Protein 3NEY (pdb70)

Foldseek 3Di:
DQAAAAEEEEADPPQCSVVLLVVVCVVCVVAEDEQQKEKCPDDDPPDDAPDNYHHDHPVVVVVCVVVVQFLDKDADPHMIMTGGPVSSVVCVVSVHYYYHHDYLVSLVPQPDLVNRYQYEYEAEDPDDDDDVVNVVRNVRGVVSCVVRVVSHNYYYYCPDNVVRNVVVVVSRVPHGGDHD/DQAAAEEEEEADPPQQPVVLLVVCCVVCVVAEDEQAKEKCPDDDPPDDAPPNYHHDHPVVVVVCVVVVQFLDWDDDPHMIMTGGPVSLVVCVVSVHYYYHHDYLVSLVPCPDLVNRYQYEYEQHAPDDDPDPVNVVRNVRGVVSCVVRVVSHPYYDYPDDSVVVNVVVVVSRVPHGGDHD/DQAAQEEEEEAPPPQCVVVLVVVCCVPPVVAEDEQAKAKCPDDDPPDDAPPNHHHDHPVVVVVCVVVVQFLDWDDDPHMIMTGGPVSLVVCVVSVHYYYHYDYLVSLVPQPDLVRRYQYEYEAHAPDDDPDPVNVVRNVSSCVSCVVRVVSHPYYDYPDDSVVVCVVVVVSRVPHGGDDD/DQAAQEEEEEADPPQCRVVLLVCCCVVCVPAEDEQAKEKCPDDDPPDDAPPNYNHDHPVVVVVCVVVVQFLDWDADPHMIMTGGPVSSVVCVVSVHYYYDHDYLVSLVPCVDLVNRYQYEYEAEDDDPDDDVVNVVRNVRRCVSCVPRVVSHPYYDYCPDNVVRNVVVVVSRVPHGGDHD/DFAEEEEEADDPQCLVVLLVVVCVPCVPAEDEQQKAKCPDDCDDPPNYPHDHPVVVVVCVVVVQFLDWDDDPHMIMTGGPVSSVVCVVSVHHYYHHDYLVSLVPCPDLVNRYQYEYEAHAPDDDCDPVNVVRNVVGVVSCVVRVVSHPYYDYPPDSVVVSVVVVVSVVPDDGDDD/DFAAQAEEEEADPPQCPVVLVVVVCVPCVPAEDEQAKEKCDDDDPPDDQPPNYNHDHVVVVVVCVVVVQFLDWDDDPHMIMTGGPVSSVVQVVSVHYYYHHDYLVSLVPCPDLVNRYQYEYEQHAPDDDCDPVNVVSNVVGVVSCVVRVVSHPYYYYCNDSVVRNVVSVVSRVPHGGDHD

Nearest PDB structures (foldseek):
  3ney-assembly2_B  TM=9.864E-01  e=1.906E-37  Homo sapiens
  3ney-assembly5_F  TM=9.918E-01  e=4.038E-35  Homo sapiens
  4wsi-assembly1_A  TM=8.179E-01  e=4.150E-17  Homo sapiens
  1z6g-assembly1_A  TM=7.585E-01  e=1.323E-15  Plasmodium falciparum 3D7
  2j41-assembly1_B  TM=8.223E-01  e=2.303E-13  Staphylococcus aureus

GO terms:
  GO:0005886 plasma membrane (C, TAS)
  GO:0005515 protein binding (F, IPI)
  GO:0016020 membrane (C, TAS)
  GO:0004385 GMP kinase activity (F, TAS)
  GO:0007165 signal transduction (P, TAS)
  GO:0005886 plasma membrane (C, IDA)
  GO:0005886 plasma membrane (C, EXP)
  GO:0016020 membrane (C, HDA)

Organism: Homo sapiens (NCBI:txid9606)

Sequence (1075 aa):
FQGRKTLVLIGASGVGRSHHIKNALLSQNPEKFVYPVPYTTRPPRKSEEDGKEYHFISTEEMTRNISANEFLEFGSYQGNMFGTKFETVHQIHKQNKIAILDIEPQTLKIVRTAELSPFIVFIAPTDQGTQTEALQQLQKDSEAIRSQYAHYFDLSLVNNGVDETLKKLQEAFDQACSSPQFQGRKTLVLIGASGVGRSHHIKNALLSQNPEKFVYPVPYTTRPPRKSEEDGKEYHFISTEEMTRNISANEFLEFGSYQGNMFGTKFETVHQIHKQNKIAILDIEPQTLKIVRTAELSPFIVFIAPTDQGTQTEALQQLQKDSEAIRSQYAHYFDLSLVNNGVDEETLKKLQEAFDQACSSPQFQGRKTLVLIGASGVGRSHHIKNALLSQNPEKFVYPVPYTTRPPRKSEEDGKEYHFISTEEMTRNISANEFLEFGSYQGNMFGTKFETVHQIHKQNKIAILDIEPQTLKIVRTAELSPFIVFIAPTDQGTQTEALQQLQKDSSEEAIRSQYAHYFDLSLVNNGVDETLKKLQEAFDQACSSPQFQGRKTLVLIGASGVGRSHIKNALLSQNPEKFVYPVPYTTRPPRKSEEDGKEEYHFISTEEMTRNISANEFLEFGSYQGNMFGTKFETVHQIHKQNKIAILDIEPQTLKIVRTAELSPFIVFIAPTDDQGTQTEALQQLQKDSEAIRSQYAHYFDLSLVNNGVDETLKKLQEAFDQACSSPQGRKTLVLIGASGVGRSHIKNALLSQNPEKFVYPVPYTTRPPREDGKEYHFISTEEMTRNISANEFLEFGSYQGNMFGTKFETVHQIHKQNKIAILDIEPQTLKIVRTAELSPFIVFIAPTDQGTQTEALQQLQKDSEAIRSQYAHYFDLSLVNNGVDDETLKKKLQEAFDQACSSPQFQGRKTLVLIGASGVGRSHIKNALLSQNPEKFVYPVPYTTRPPRKSEEDGKEYHFISTEEMTRNISANEFLEFGSYQGNMFGTKFETVHQQIHKQNKIAILDIEPQTLKIVRTAELSPFIVFIAPTDQGTQTEALQQLQKDSEAIRSQYAHYFDLSLVNNGVDDETLKKLQEAFDQACSSPQ

Structure (mmCIF, N/CA/C/O backbone):
data_3NEY
#
_entry.id   3NEY
#
_cell.length_a   72.088
_cell.length_b   131.562
_cell.length_c   237.190
_cell.angle_alpha   90.000
_cell.angle_beta   90.000
_cell.angle_gamma   90.000
#
_symmetry.space_group_name_H-M   'P 21 21 21'
#
loop_
_entity.id
_entity.type
_entity.pdbx_description
1 polymer '55 kDa erythrocyte membrane protein'
2 non-polymer 'SULFATE ION'
3 non-polymer 'UNKNOWN ATOM OR ION'
4 water water
#
loop_
_atom_site.group_PDB
_atom_site.id
_atom_site.type_symbol
_atom_site.label_atom_id
_atom_site.label_alt_id
_atom_site.label_comp_id
_atom_site.label_asym_id
_atom_site.label_entity_id
_atom_site.label_seq_id
_atom_site.pdbx_PDB_ins_code
_atom_site.Cartn_x
_atom_site.Cartn_y
_atom_site.Cartn_z
_atom_site.occupancy
_atom_site.B_iso_or_equiv
_atom_site.auth_seq_id
_atom_site.auth_comp_id
_atom_site.auth_asym_id
_atom_site.auth_atom_id
_atom_site.pdbx_PDB_model_num
ATOM 1 N N . PHE A 1 16 ? 86.566 120.900 65.518 1.00 52.59 279 PHE A N 1
ATOM 2 C CA . PHE A 1 16 ? 86.068 121.663 64.316 1.00 52.81 279 PHE A CA 1
ATOM 3 C C . PHE A 1 16 ? 87.177 122.543 63.665 1.00 51.99 279 PHE A C 1
ATOM 4 O O . PHE A 1 16 ? 87.280 123.748 63.967 1.00 52.89 279 PHE A O 1
ATOM 12 N N . GLN A 1 17 ? 87.996 121.980 62.781 1.00 50.62 280 GLN A N 1
ATOM 13 C CA . GLN A 1 17 ? 88.833 122.823 61.893 1.00 49.18 280 GLN A CA 1
ATOM 14 C C . GLN A 1 17 ? 88.166 122.936 60.493 1.00 47.68 280 GLN A C 1
ATOM 15 O O . GLN A 1 17 ? 88.691 123.641 59.589 1.00 48.37 280 GLN A O 1
ATOM 17 N N . GLY A 1 18 ? 87.004 122.272 60.329 1.00 44.10 281 GLY A N 1
ATOM 18 C CA . GLY A 1 18 ? 86.203 122.381 59.101 1.00 41.13 281 GLY A CA 1
ATOM 19 C C . GLY A 1 18 ? 84.701 122.600 59.360 1.00 38.18 281 GLY A C 1
ATOM 20 O O . GLY A 1 18 ? 84.289 123.079 60.417 1.00 38.41 281 GLY A O 1
ATOM 21 N N . ARG A 1 19 ? 83.887 122.189 58.395 1.00 33.89 282 ARG A N 1
ATOM 22 C CA . ARG A 1 19 ? 82.448 122.433 58.383 1.00 29.81 282 ARG A CA 1
ATOM 23 C C . ARG A 1 19 ? 81.714 121.835 59.590 1.00 27.50 282 ARG A C 1
ATOM 24 O O . ARG A 1 19 ? 82.122 120.818 60.119 1.00 27.28 282 ARG A O 1
ATOM 32 N N . LYS A 1 20 ? 80.626 122.462 60.030 1.00 25.22 283 LYS A N 1
ATOM 33 C CA . LYS A 1 20 ? 79.944 122.028 61.276 1.00 24.52 283 LYS A CA 1
ATOM 34 C C . LYS A 1 20 ? 78.580 121.320 61.057 1.00 23.02 283 LYS A C 1
ATOM 35 O O . LYS A 1 20 ? 77.969 120.776 61.983 1.00 23.50 283 LYS A O 1
ATOM 41 N N . THR A 1 21 ? 78.090 121.373 59.840 1.00 21.62 284 THR A N 1
ATOM 42 C CA . THR A 1 21 ? 76.743 120.990 59.585 1.00 21.08 284 THR A CA 1
ATOM 43 C C . THR A 1 21 ? 76.718 120.433 58.197 1.00 20.52 284 THR A C 1
ATOM 44 O O . THR A 1 21 ? 77.265 121.035 57.258 1.00 20.57 284 THR A O 1
ATOM 48 N N . LEU A 1 22 ? 76.056 119.298 58.051 1.00 20.12 285 LEU A N 1
ATOM 49 C CA . LEU A 1 22 ? 75.898 118.716 56.728 1.00 19.98 285 LEU A CA 1
ATOM 50 C C . LEU A 1 22 ? 74.472 118.955 56.285 1.00 19.26 285 LEU A C 1
ATOM 51 O O . LEU A 1 22 ? 73.560 118.497 56.964 1.00 18.89 285 LEU A O 1
ATOM 56 N N . VAL A 1 23 ? 74.300 119.668 55.166 1.00 18.31 286 VAL A N 1
ATOM 57 C CA . VAL A 1 23 ? 73.001 119.979 54.629 1.00 17.84 286 VAL A CA 1
ATOM 58 C C . VAL A 1 23 ? 72.763 119.178 53.326 1.00 19.01 286 VAL A C 1
ATOM 59 O O . VAL A 1 23 ? 73.541 119.278 52.376 1.00 18.41 286 VAL A O 1
ATOM 63 N N . LEU A 1 24 ? 71.685 118.385 53.311 1.00 18.94 287 LEU A N 1
ATOM 64 C CA . LEU A 1 24 ? 71.272 117.628 52.161 1.00 19.27 287 LEU A CA 1
ATOM 65 C C . LEU A 1 24 ? 70.009 118.205 51.533 1.00 19.59 287 LEU A C 1
ATOM 66 O O . LEU A 1 24 ? 68.982 118.377 52.201 1.00 18.14 287 LEU A O 1
ATOM 71 N N . ILE A 1 25 ? 70.096 118.476 50.237 1.00 19.35 288 ILE A N 1
ATOM 72 C CA . ILE A 1 25 ? 68.998 119.035 49.464 1.00 19.32 288 ILE A CA 1
ATOM 73 C C . ILE A 1 25 ? 68.692 118.012 48.385 1.00 20.16 288 ILE A C 1
ATOM 74 O O . ILE A 1 25 ? 69.625 117.381 47.846 1.00 20.69 288 ILE A O 1
ATOM 79 N N . GLY A 1 26 ? 67.409 117.817 48.085 1.00 20.90 289 GLY A N 1
ATOM 80 C CA . GLY A 1 26 ? 66.959 116.984 46.951 1.00 20.62 289 GLY A CA 1
ATOM 81 C C . GLY A 1 26 ? 65.444 116.814 46.843 1.00 20.91 289 GLY A C 1
ATOM 82 O O . GLY A 1 26 ? 64.714 116.922 47.821 1.00 22.51 289 GLY A O 1
ATOM 83 N N . ALA A 1 27 ? 64.964 116.544 45.644 1.00 20.90 290 ALA A N 1
ATOM 84 C CA . ALA A 1 27 ? 63.590 116.182 45.416 1.00 20.86 290 ALA A CA 1
ATOM 85 C C . ALA A 1 27 ? 63.209 114.986 46.264 1.00 21.95 290 ALA A C 1
ATOM 86 O O . ALA A 1 27 ? 64.020 114.088 46.526 1.00 22.15 290 ALA A O 1
ATOM 88 N N . SER A 1 28 ? 61.953 114.978 46.677 1.00 22.29 291 SER A N 1
ATOM 89 C CA . SER A 1 28 ? 61.382 113.895 47.402 1.00 23.64 291 SER A CA 1
ATOM 90 C C . SER A 1 28 ? 61.450 112.594 46.582 1.00 23.51 291 SER A C 1
ATOM 91 O O . SER A 1 28 ? 61.174 112.565 45.393 1.00 24.89 291 SER A O 1
ATOM 94 N N . GLY A 1 29 ? 61.879 111.523 47.213 1.00 23.42 292 GLY A N 1
ATOM 95 C CA . GLY A 1 29 ? 62.114 110.290 46.499 1.00 23.35 292 GLY A CA 1
ATOM 96 C C . GLY A 1 29 ? 63.536 110.052 46.010 1.00 23.06 292 GLY A C 1
ATOM 97 O O . GLY A 1 29 ? 63.776 109.001 45.470 1.00 22.28 292 GLY A O 1
ATOM 98 N N . VAL A 1 30 ? 64.489 110.992 46.170 1.00 23.36 293 VAL A N 1
ATOM 99 C CA . VAL A 1 30 ? 65.866 110.727 45.698 1.00 22.20 293 VAL A CA 1
ATOM 100 C C . VAL A 1 30 ? 66.648 109.793 46.607 1.00 22.40 293 VAL A C 1
ATOM 101 O O . VAL A 1 30 ? 67.705 109.312 46.196 1.00 22.68 293 VAL A O 1
ATOM 105 N N . GLY A 1 31 ? 66.172 109.569 47.830 1.00 22.19 294 GLY A N 1
ATOM 106 C CA . GLY A 1 31 ? 66.850 108.705 48.806 1.00 22.28 294 GLY A CA 1
ATOM 107 C C . GLY A 1 31 ? 67.683 109.450 49.831 1.00 22.79 294 GLY A C 1
ATOM 108 O O . GLY A 1 31 ? 68.567 108.889 50.473 1.00 23.08 294 GLY A O 1
ATOM 109 N N . ARG A 1 32 ? 67.403 110.733 49.976 1.00 23.33 295 ARG A N 1
ATOM 110 C CA . ARG A 1 32 ? 68.094 111.575 50.912 1.00 24.14 295 ARG A CA 1
ATOM 111 C C . ARG A 1 32 ? 68.005 111.027 52.338 1.00 24.34 295 ARG A C 1
ATOM 112 O O . ARG A 1 32 ? 68.964 111.062 53.085 1.00 23.05 295 ARG A O 1
ATOM 120 N N . SER A 1 33 ? 66.843 110.506 52.686 1.00 24.81 296 SER A N 1
ATOM 121 C CA . SER A 1 33 ? 66.607 109.950 54.016 1.00 25.30 296 SER A CA 1
ATOM 122 C C . SER A 1 33 ? 67.471 108.737 54.272 1.00 24.92 296 SER A C 1
ATOM 123 O O . SER A 1 33 ? 67.936 108.544 55.382 1.00 25.05 296 SER A O 1
ATOM 126 N N . HIS A 1 34 ? 67.676 107.919 53.243 1.00 25.43 297 HIS A N 1
ATOM 127 C CA A HIS A 1 34 ? 68.528 106.730 53.358 0.50 25.29 297 HIS A CA 1
ATOM 128 C CA B HIS A 1 34 ? 68.512 106.712 53.348 0.50 25.72 297 HIS A CA 1
ATOM 129 C C . HIS A 1 34 ? 69.966 107.135 53.555 1.00 25.36 297 HIS A C 1
ATOM 130 O O . HIS A 1 34 ? 70.685 106.499 54.322 1.00 26.09 297 HIS A O 1
ATOM 143 N N . ILE A 1 35 ? 70.385 108.211 52.880 1.00 25.15 298 ILE A N 1
ATOM 144 C CA . ILE A 1 35 ? 71.755 108.683 53.024 1.00 24.68 298 ILE A CA 1
ATOM 145 C C . ILE A 1 35 ? 71.954 109.164 54.457 1.00 23.55 298 ILE A C 1
ATOM 146 O O . ILE A 1 35 ? 72.897 108.764 55.102 1.00 23.20 298 ILE A O 1
ATOM 151 N N . LYS A 1 36 ? 71.047 109.989 54.960 1.00 22.64 299 LYS A N 1
ATOM 152 C CA . LYS A 1 36 ? 71.180 110.493 56.305 1.00 22.20 299 LYS A CA 1
ATOM 153 C C . LYS A 1 36 ? 71.223 109.364 57.313 1.00 22.28 299 LYS A C 1
ATOM 154 O O . LYS A 1 36 ? 72.058 109.371 58.215 1.00 21.85 299 LYS A O 1
ATOM 160 N N . ASN A 1 37 ? 70.309 108.400 57.196 1.00 22.97 300 ASN A N 1
ATOM 161 C CA . ASN A 1 37 ? 70.270 107.290 58.171 1.00 23.34 300 ASN A CA 1
ATOM 162 C C . ASN A 1 37 ? 71.514 106.432 58.099 1.00 23.30 300 ASN A C 1
ATOM 163 O O . ASN A 1 37 ? 72.037 106.028 59.128 1.00 23.66 300 ASN A O 1
ATOM 168 N N . ALA A 1 38 ? 72.025 106.205 56.902 1.00 24.03 301 ALA A N 1
ATOM 169 C CA . ALA A 1 38 ? 73.256 105.451 56.769 1.00 25.03 301 ALA A CA 1
ATOM 170 C C . ALA A 1 38 ? 74.442 106.186 57.433 1.00 26.50 301 ALA A C 1
ATOM 171 O O . ALA A 1 38 ? 75.300 105.563 58.050 1.00 25.53 301 ALA A O 1
ATOM 173 N N . LEU A 1 39 ? 74.503 107.511 57.312 1.00 28.11 302 LEU A N 1
ATOM 174 C CA . LEU A 1 39 ? 75.574 108.236 57.984 1.00 29.31 302 LEU A CA 1
ATOM 175 C C . LEU A 1 39 ? 75.477 108.087 59.505 1.00 29.88 302 LEU A C 1
ATOM 176 O O . LEU A 1 39 ? 76.477 107.879 60.172 1.00 30.08 302 LEU A O 1
ATOM 181 N N . LEU A 1 40 ? 74.288 108.228 60.061 1.00 30.94 303 LEU A N 1
ATOM 182 C CA . LEU A 1 40 ? 74.127 108.156 61.510 1.00 32.51 303 LEU A CA 1
ATOM 183 C C . LEU A 1 40 ? 74.471 106.771 62.003 1.00 34.56 303 LEU A C 1
ATOM 184 O O . LEU A 1 40 ? 74.996 106.596 63.107 1.00 35.80 303 LEU A O 1
ATOM 189 N N . SER A 1 41 ? 74.141 105.783 61.199 1.00 36.36 304 SER A N 1
ATOM 190 C CA . SER A 1 41 ? 74.312 104.413 61.597 1.00 38.61 304 SER A CA 1
ATOM 191 C C . SER A 1 41 ? 75.785 104.022 61.579 1.00 39.72 304 SER A C 1
ATOM 192 O O . SER A 1 41 ? 76.218 103.225 62.389 1.00 40.10 304 SER A O 1
ATOM 195 N N . GLN A 1 42 ? 76.537 104.620 60.664 1.00 40.95 305 GLN A N 1
ATOM 196 C CA . GLN A 1 42 ? 77.937 104.339 60.449 1.00 42.34 305 GLN A CA 1
ATOM 197 C C . GLN A 1 42 ? 78.862 105.140 61.390 1.00 43.01 305 GLN A C 1
ATOM 198 O O . GLN A 1 42 ? 79.883 104.611 61.841 1.00 43.16 305 GLN A O 1
ATOM 204 N N . ASN A 1 43 ? 78.524 106.406 61.676 1.00 43.13 306 ASN A N 1
ATOM 205 C CA . ASN A 1 43 ? 79.320 107.242 62.577 1.00 42.88 306 ASN A CA 1
ATOM 206 C C . ASN A 1 43 ? 78.457 107.912 63.630 1.00 42.16 306 ASN A C 1
ATOM 207 O O . ASN A 1 43 ? 78.281 109.130 63.627 1.00 41.50 306 ASN A O 1
ATOM 212 N N . PRO A 1 44 ? 77.925 107.121 64.562 1.00 41.61 307 PRO A N 1
ATOM 213 C CA . PRO A 1 44 ? 76.924 107.643 65.504 1.00 41.26 307 PRO A CA 1
ATOM 214 C C . PRO A 1 44 ? 77.480 108.665 66.481 1.00 41.03 307 PRO A C 1
ATOM 215 O O . PRO A 1 44 ? 76.731 109.529 66.949 1.00 41.53 307 PRO A O 1
ATOM 219 N N . GLU A 1 45 ? 78.785 108.570 66.754 1.00 40.28 308 GLU A N 1
ATOM 220 C CA . GLU A 1 45 ? 79.496 109.493 67.639 1.00 39.76 308 GLU A CA 1
ATOM 221 C C . GLU A 1 45 ? 79.890 110.809 66.968 1.00 38.05 308 GLU A C 1
ATOM 222 O O . GLU A 1 45 ? 80.314 111.730 67.653 1.00 38.81 308 GLU A O 1
ATOM 225 N N . LYS A 1 46 ? 79.798 110.885 65.647 1.00 36.14 309 LYS A N 1
ATOM 226 C CA . LYS A 1 46 ? 80.125 112.108 64.888 1.00 34.96 309 LYS A CA 1
ATOM 227 C C . LYS A 1 46 ? 78.891 112.943 64.430 1.00 33.32 309 LYS A C 1
ATOM 228 O O . LYS A 1 46 ? 78.955 114.170 64.430 1.00 32.77 309 LYS A O 1
ATOM 234 N N . PHE A 1 47 ? 77.814 112.279 63.984 1.00 30.99 310 PHE A N 1
ATOM 235 C CA . PHE A 1 47 ? 76.687 112.956 63.352 1.00 29.82 310 PHE A CA 1
ATOM 236 C C . PHE A 1 47 ? 75.438 112.821 64.173 1.00 28.56 310 PHE A C 1
ATOM 237 O O . PHE A 1 47 ? 75.144 111.754 64.654 1.00 28.99 310 PHE A O 1
ATOM 245 N N . VAL A 1 48 ? 74.672 113.896 64.275 1.00 27.58 311 VAL A N 1
ATOM 246 C CA . VAL A 1 48 ? 73.377 113.866 64.921 1.00 26.88 311 VAL A CA 1
ATOM 247 C C . VAL A 1 48 ? 72.360 114.558 64.033 1.00 26.53 311 VAL A C 1
ATOM 248 O O . VAL A 1 48 ? 72.663 115.549 63.396 1.00 26.51 311 VAL A O 1
ATOM 252 N N . TYR A 1 49 ? 71.153 114.012 63.995 1.00 26.91 312 TYR A N 1
ATOM 253 C CA . TYR A 1 49 ? 70.023 114.585 63.257 1.00 26.84 312 TYR A CA 1
ATOM 254 C C . TYR A 1 49 ? 69.131 115.237 64.304 1.00 26.34 312 TYR A C 1
ATOM 255 O O . TYR A 1 49 ? 68.763 114.566 65.260 1.00 26.31 312 TYR A O 1
ATOM 264 N N . PRO A 1 50 ? 68.807 116.543 64.153 1.00 25.54 313 PRO A N 1
ATOM 265 C CA . PRO A 1 50 ? 68.008 117.180 65.172 1.00 25.61 313 PRO A CA 1
ATOM 266 C C . PRO A 1 50 ? 66.575 116.660 65.194 1.00 25.22 313 PRO A C 1
ATOM 267 O O . PRO A 1 50 ? 65.948 116.622 64.182 1.00 24.64 313 PRO A O 1
ATOM 271 N N . VAL A 1 51 ? 66.091 116.251 66.360 1.00 25.49 314 VAL A N 1
ATOM 272 C CA . VAL A 1 51 ? 64.750 115.679 66.493 1.00 25.76 314 VAL A CA 1
ATOM 273 C C . VAL A 1 51 ? 63.732 116.790 66.294 1.00 25.60 314 VAL A C 1
ATOM 274 O O . VAL A 1 51 ? 63.746 117.761 67.037 1.00 25.36 314 VAL A O 1
ATOM 278 N N . PRO A 1 52 ? 62.853 116.665 65.284 1.00 25.74 315 PRO A N 1
ATOM 279 C CA . PRO A 1 52 ? 61.867 117.724 65.052 1.00 25.22 315 PRO A CA 1
ATOM 280 C C . PRO A 1 52 ? 60.714 117.815 66.061 1.00 24.48 315 PRO A C 1
ATOM 281 O O . PRO A 1 52 ? 60.488 116.910 66.838 1.00 24.94 315 PRO A O 1
ATOM 285 N N . TYR A 1 53 ? 60.026 118.950 66.030 1.00 23.93 316 TYR A N 1
ATOM 286 C CA . TYR A 1 53 ? 58.813 119.215 66.789 1.00 23.61 316 TYR A CA 1
ATOM 287 C C . TYR A 1 53 ? 57.556 118.997 65.916 1.00 23.81 316 TYR A C 1
ATOM 288 O O . TYR A 1 53 ? 57.570 119.317 64.731 1.00 23.32 316 TYR A O 1
ATOM 297 N N . THR A 1 54 ? 56.486 118.452 66.497 1.00 23.93 317 THR A N 1
ATOM 298 C CA . THR A 1 54 ? 55.214 118.289 65.774 1.00 24.37 317 THR A CA 1
ATOM 299 C C . THR A 1 54 ? 53.991 118.537 66.653 1.00 24.58 317 THR A C 1
ATOM 300 O O . THR A 1 54 ? 54.047 118.277 67.836 1.00 23.68 317 THR A O 1
ATOM 304 N N . THR A 1 55 ? 52.930 119.110 66.060 1.00 25.75 318 THR A N 1
ATOM 305 C CA . THR A 1 55 ? 51.607 119.239 66.698 1.00 26.18 318 THR A CA 1
ATOM 306 C C . THR A 1 55 ? 50.758 117.989 66.447 1.00 28.34 318 THR A C 1
ATOM 307 O O . THR A 1 55 ? 49.703 117.822 67.040 1.00 27.75 318 THR A O 1
ATOM 311 N N . ARG A 1 56 ? 51.212 117.102 65.568 1.00 31.00 319 ARG A N 1
ATOM 312 C CA . ARG A 1 56 ? 50.536 115.820 65.381 1.00 32.95 319 ARG A CA 1
ATOM 313 C C . ARG A 1 56 ? 50.328 115.148 66.734 1.00 34.94 319 ARG A C 1
ATOM 314 O O . ARG A 1 56 ? 51.266 115.079 67.542 1.00 34.26 319 ARG A O 1
ATOM 322 N N . PRO A 1 57 ? 49.084 114.685 67.012 1.00 37.63 320 PRO A N 1
ATOM 323 C CA . PRO A 1 57 ? 48.873 113.934 68.249 1.00 39.27 320 PRO A CA 1
ATOM 324 C C . PRO A 1 57 ? 49.613 112.630 68.124 1.00 40.65 320 PRO A C 1
ATOM 325 O O . PRO A 1 57 ? 49.503 111.990 67.091 1.00 41.14 320 PRO A O 1
ATOM 329 N N . PRO A 1 58 ? 50.396 112.256 69.142 1.00 42.50 321 PRO A N 1
ATOM 330 C CA . PRO A 1 58 ? 51.162 111.046 69.025 1.00 44.23 321 PRO A CA 1
ATOM 331 C C . PRO A 1 58 ? 50.249 109.827 69.126 1.00 46.83 321 PRO A C 1
ATOM 332 O O . PRO A 1 58 ? 49.157 109.885 69.717 1.00 46.81 321 PRO A O 1
ATOM 336 N N . ARG A 1 59 ? 50.700 108.722 68.574 1.00 49.48 322 ARG A N 1
ATOM 337 C CA . ARG A 1 59 ? 49.979 107.488 68.764 1.00 52.12 322 ARG A CA 1
ATOM 338 C C . ARG A 1 59 ? 50.343 106.914 70.150 1.00 53.69 322 ARG A C 1
ATOM 339 O O . ARG A 1 59 ? 51.301 107.378 70.797 1.00 54.17 322 ARG A O 1
ATOM 347 N N . LYS A 1 60 ? 49.566 105.941 70.627 1.00 55.30 323 LYS A N 1
ATOM 348 C CA . LYS A 1 60 ? 49.807 105.345 71.958 1.00 56.43 323 LYS A CA 1
ATOM 349 C C . LYS A 1 60 ? 51.226 104.735 72.085 1.00 57.12 323 LYS A C 1
ATOM 350 O O . LYS A 1 60 ? 51.827 104.750 73.164 1.00 57.36 323 LYS A O 1
ATOM 352 N N . SER A 1 61 ? 51.751 104.238 70.959 1.00 58.03 324 SER A N 1
ATOM 353 C CA . SER A 1 61 ? 53.039 103.522 70.873 1.00 58.26 324 SER A CA 1
ATOM 354 C C . SER A 1 61 ? 54.328 104.369 70.839 1.00 58.52 324 SER A C 1
ATOM 355 O O . SER A 1 61 ? 55.419 103.831 71.076 1.00 58.83 324 SER A O 1
ATOM 358 N N . GLU A 1 62 ? 54.229 105.662 70.519 1.00 58.57 325 GLU A N 1
ATOM 359 C CA . GLU A 1 62 ? 55.438 106.472 70.225 1.00 58.31 325 GLU A CA 1
ATOM 360 C C . GLU A 1 62 ? 56.060 107.021 71.506 1.00 57.75 325 GLU A C 1
ATOM 361 O O . GLU A 1 62 ? 55.360 107.176 72.510 1.00 57.83 325 GLU A O 1
ATOM 367 N N . GLU A 1 63 ? 57.367 107.307 71.477 1.00 57.08 326 GLU A N 1
ATOM 368 C CA . GLU A 1 63 ? 58.068 107.859 72.661 1.00 56.27 326 GLU A CA 1
ATOM 369 C C . GLU A 1 63 ? 58.468 109.312 72.423 1.00 55.10 326 GLU A C 1
ATOM 370 O O . GLU A 1 63 ? 59.231 109.607 71.510 1.00 55.18 326 GLU A O 1
ATOM 373 N N . ASP A 1 64 ? 57.933 110.210 73.246 1.00 54.04 327 ASP A N 1
ATOM 374 C CA . ASP A 1 64 ? 58.267 111.640 73.184 1.00 53.35 327 ASP A CA 1
ATOM 375 C C . ASP A 1 64 ? 59.783 111.819 73.175 1.00 52.03 327 ASP A C 1
ATOM 376 O O . ASP A 1 64 ? 60.472 111.370 74.080 1.00 52.50 327 ASP A O 1
ATOM 381 N N . GLY A 1 65 ? 60.291 112.454 72.128 1.00 50.34 328 GLY A N 1
ATOM 382 C CA . GLY A 1 65 ? 61.704 112.780 72.032 1.00 48.84 328 GLY A CA 1
ATOM 383 C C . GLY A 1 65 ? 62.536 111.741 71.313 1.00 47.31 328 GLY A C 1
ATOM 384 O O . GLY A 1 65 ? 63.761 111.867 71.281 1.00 47.41 328 GLY A O 1
ATOM 385 N N . LYS A 1 66 ? 61.884 110.722 70.748 1.00 45.04 329 LYS A N 1
ATOM 386 C CA . LYS A 1 66 ? 62.556 109.735 69.906 1.00 43.36 329 LYS A CA 1
ATOM 387 C C . LYS A 1 66 ? 62.523 110.184 68.436 1.00 41.65 329 LYS A C 1
ATOM 388 O O . LYS A 1 66 ? 63.516 110.700 67.938 1.00 42.01 329 LYS A O 1
ATOM 390 N N . GLU A 1 67 ? 61.403 109.995 67.734 1.00 39.16 330 GLU A N 1
ATOM 391 C CA . GLU A 1 67 ? 61.314 110.437 66.339 1.00 36.98 330 GLU A CA 1
ATOM 392 C C . GLU A 1 67 ? 60.808 111.896 66.295 1.00 34.82 330 GLU A C 1
ATOM 393 O O . GLU A 1 67 ? 61.055 112.602 65.332 1.00 33.17 330 GLU A O 1
ATOM 396 N N . TYR A 1 68 ? 60.113 112.341 67.344 1.00 32.77 331 TYR A N 1
ATOM 397 C CA . TYR A 1 68 ? 59.543 113.697 67.387 1.00 31.57 331 TYR A CA 1
ATOM 398 C C . TYR A 1 68 ? 59.400 114.167 68.820 1.00 30.61 331 TYR A C 1
ATOM 399 O O . TYR A 1 68 ? 59.330 113.364 69.725 1.00 29.44 331 TYR A O 1
ATOM 408 N N . HIS A 1 69 ? 59.361 115.484 68.994 1.00 30.05 332 HIS A N 1
ATOM 409 C CA . HIS A 1 69 ? 58.938 116.098 70.226 1.00 29.85 332 HIS A CA 1
ATOM 410 C C . HIS A 1 69 ? 57.491 116.505 70.020 1.00 29.12 332 HIS A C 1
ATOM 411 O O . HIS A 1 69 ? 57.187 117.267 69.107 1.00 28.47 332 HIS A O 1
ATOM 418 N N . PHE A 1 70 ? 56.602 116.013 70.875 1.00 28.71 333 PHE A N 1
ATOM 419 C CA . PHE A 1 70 ? 55.170 116.210 70.690 1.00 28.22 333 PHE A CA 1
ATOM 420 C C . PHE A 1 70 ? 54.728 117.391 71.511 1.00 28.04 333 PHE A C 1
ATOM 421 O O . PHE A 1 70 ? 54.790 117.350 72.742 1.00 28.28 333 PHE A O 1
ATOM 429 N N . ILE A 1 71 ? 54.291 118.445 70.827 1.00 27.27 334 ILE A N 1
ATOM 430 C CA . ILE A 1 71 ? 53.745 119.617 71.501 1.00 27.63 334 ILE A CA 1
ATOM 431 C C . ILE A 1 71 ? 52.325 120.023 71.018 1.00 27.51 334 ILE A C 1
ATOM 432 O O . ILE A 1 71 ? 51.850 119.561 69.994 1.00 26.86 334 ILE A O 1
ATOM 437 N N . SER A 1 72 ? 51.656 120.882 71.773 1.00 28.06 335 SER A N 1
ATOM 438 C CA . SER A 1 72 ? 50.340 121.405 71.386 1.00 28.84 335 SER A CA 1
ATOM 439 C C . SER A 1 72 ? 50.466 122.436 70.294 1.00 28.65 335 SER A C 1
ATOM 440 O O . SER A 1 72 ? 51.559 122.916 70.022 1.00 28.96 335 SER A O 1
ATOM 443 N N . THR A 1 73 ? 49.348 122.785 69.673 1.00 28.80 336 THR A N 1
ATOM 444 C CA . THR A 1 73 ? 49.339 123.831 68.674 1.00 29.64 336 THR A CA 1
ATOM 445 C C . THR A 1 73 ? 49.609 125.205 69.312 1.00 30.46 336 THR A C 1
ATOM 446 O O . THR A 1 73 ? 50.013 126.150 68.622 1.00 30.19 336 THR A O 1
ATOM 450 N N . GLU A 1 74 ? 49.347 125.307 70.612 1.00 31.74 337 GLU A N 1
ATOM 451 C CA . GLU A 1 74 ? 49.476 126.560 71.337 1.00 33.23 337 GLU A CA 1
ATOM 452 C C . GLU A 1 74 ? 50.960 126.815 71.556 1.00 32.95 337 GLU A C 1
ATOM 453 O O . GLU A 1 74 ? 51.433 127.898 71.263 1.00 33.63 337 GLU A O 1
ATOM 459 N N . GLU A 1 75 ? 51.683 125.812 72.046 1.00 32.75 338 GLU A N 1
ATOM 460 C CA . GLU A 1 75 ? 53.146 125.891 72.175 1.00 33.19 338 GLU A CA 1
ATOM 461 C C . GLU A 1 75 ? 53.800 126.146 70.817 1.00 31.87 338 GLU A C 1
ATOM 462 O O . GLU A 1 75 ? 54.611 127.045 70.673 1.00 31.92 338 GLU A O 1
ATOM 468 N N . MET A 1 76 ? 53.404 125.384 69.812 1.00 30.58 339 MET A N 1
ATOM 469 C CA . MET A 1 76 ? 53.994 125.512 68.492 1.00 29.90 339 MET A CA 1
ATOM 470 C C . MET A 1 76 ? 53.833 126.916 67.994 1.00 30.20 339 MET A C 1
ATOM 471 O O . MET A 1 76 ? 54.735 127.460 67.353 1.00 30.02 339 MET A O 1
ATOM 476 N N . THR A 1 77 ? 52.668 127.496 68.244 1.00 30.61 340 THR A N 1
ATOM 477 C CA . THR A 1 77 ? 52.370 128.850 67.776 1.00 31.06 340 THR A CA 1
ATOM 478 C C . THR A 1 77 ? 53.277 129.880 68.468 1.00 30.94 340 THR A C 1
ATOM 479 O O . THR A 1 77 ? 53.800 130.801 67.813 1.00 30.93 340 THR A O 1
ATOM 483 N N . ARG A 1 78 ? 53.452 129.719 69.777 1.00 30.51 341 ARG A N 1
ATOM 484 C CA . ARG A 1 78 ? 54.339 130.573 70.546 1.00 31.28 341 ARG A CA 1
ATOM 485 C C . ARG A 1 78 ? 55.781 130.470 70.012 1.00 30.09 341 ARG A C 1
ATOM 486 O O . ARG A 1 78 ? 56.439 131.493 69.832 1.00 29.74 341 ARG A O 1
ATOM 494 N N . ASN A 1 79 ? 56.247 129.234 69.768 1.00 28.81 342 ASN A N 1
ATOM 495 C CA . ASN A 1 79 ? 57.576 128.968 69.225 1.00 27.67 342 ASN A CA 1
ATOM 496 C C . ASN A 1 79 ? 57.753 129.637 67.882 1.00 27.03 342 ASN A C 1
ATOM 497 O O . ASN A 1 79 ? 58.709 130.334 67.655 1.00 26.75 342 ASN A O 1
ATOM 502 N N . ILE A 1 80 ? 56.801 129.473 66.989 1.00 26.92 343 ILE A N 1
ATOM 503 C CA . ILE A 1 80 ? 56.940 130.079 65.679 1.00 27.04 343 ILE A CA 1
ATOM 504 C C . ILE A 1 80 ? 57.090 131.600 65.772 1.00 27.82 343 ILE A C 1
ATOM 505 O O . ILE A 1 80 ? 57.961 132.174 65.124 1.00 28.07 343 ILE A O 1
ATOM 510 N N . SER A 1 81 ? 56.251 132.254 66.561 1.00 28.43 344 SER A N 1
ATOM 511 C CA . SER A 1 81 ? 56.276 133.715 66.613 1.00 29.41 344 SER A CA 1
ATOM 512 C C . SER A 1 81 ? 57.483 134.170 67.432 1.00 28.25 344 SER A C 1
ATOM 513 O O . SER A 1 81 ? 57.922 135.267 67.297 1.00 28.42 344 SER A O 1
ATOM 516 N N . ALA A 1 82 ? 58.028 133.293 68.256 1.00 27.31 345 ALA A N 1
ATOM 517 C CA . ALA A 1 82 ? 59.283 133.557 68.934 1.00 26.51 345 ALA A CA 1
ATOM 518 C C . ALA A 1 82 ? 60.507 133.265 68.041 1.00 26.20 345 ALA A C 1
ATOM 519 O O . ALA A 1 82 ? 61.635 133.273 68.505 1.00 26.64 345 ALA A O 1
ATOM 521 N N . ASN A 1 83 ? 60.282 132.990 66.771 1.00 25.76 346 ASN A N 1
ATOM 522 C CA . ASN A 1 83 ? 61.358 132.765 65.819 1.00 26.41 346 ASN A CA 1
ATOM 523 C C . ASN A 1 83 ? 62.330 131.667 66.254 1.00 25.82 346 ASN A C 1
ATOM 524 O O . ASN A 1 83 ? 63.539 131.783 66.120 1.00 25.30 346 ASN A O 1
ATOM 529 N N . GLU A 1 84 ? 61.767 130.594 66.780 1.00 25.62 347 GLU A N 1
ATOM 530 C CA . GLU A 1 84 ? 62.542 129.505 67.309 1.00 25.38 347 GLU A CA 1
ATOM 531 C C . GLU A 1 84 ? 62.824 128.405 66.309 1.00 23.73 347 GLU A C 1
ATOM 532 O O . GLU A 1 84 ? 63.639 127.532 66.598 1.00 24.11 347 GLU A O 1
ATOM 538 N N . PHE A 1 85 ? 62.203 128.469 65.139 1.00 22.11 348 PHE A N 1
ATOM 539 C CA . PHE A 1 85 ? 62.331 127.433 64.150 1.00 22.58 348 PHE A CA 1
ATOM 540 C C . PHE A 1 85 ? 63.202 127.879 63.012 1.00 22.45 348 PHE A C 1
ATOM 541 O O . PHE A 1 85 ? 62.962 128.908 62.432 1.00 21.44 348 PHE A O 1
ATOM 549 N N . LEU A 1 86 ? 64.209 127.066 62.702 1.00 22.60 349 LEU A N 1
ATOM 550 C CA . LEU A 1 86 ? 64.999 127.197 61.457 1.00 23.73 349 LEU A CA 1
ATOM 551 C C . LEU A 1 86 ? 64.129 126.941 60.268 1.00 23.12 349 LEU A C 1
ATOM 552 O O . LEU A 1 86 ? 64.276 127.536 59.198 1.00 22.95 349 LEU A O 1
ATOM 557 N N . GLU A 1 87 ? 63.214 126.006 60.461 1.00 23.96 350 GLU A N 1
ATOM 558 C CA . GLU A 1 87 ? 62.290 125.604 59.420 1.00 24.02 350 GLU A CA 1
ATOM 559 C C . GLU A 1 87 ? 61.060 125.009 60.078 1.00 23.32 350 GLU A C 1
ATOM 560 O O . GLU A 1 87 ? 61.162 124.288 61.078 1.00 22.31 350 GLU A O 1
ATOM 566 N N . PHE A 1 88 ? 59.904 125.311 59.497 1.00 23.39 351 PHE A N 1
ATOM 567 C CA . PHE A 1 88 ? 58.650 124.775 59.965 1.00 23.68 351 PHE A CA 1
ATOM 568 C C . PHE A 1 88 ? 57.644 124.757 58.831 1.00 24.23 351 PHE A C 1
ATOM 569 O O . PHE A 1 88 ? 57.729 125.539 57.900 1.00 24.54 351 PHE A O 1
ATOM 577 N N . GLY A 1 89 ? 56.684 123.845 58.911 1.00 24.97 352 GLY A N 1
ATOM 578 C CA . GLY A 1 89 ? 55.631 123.751 57.884 1.00 25.40 352 GLY A CA 1
ATOM 579 C C . GLY A 1 89 ? 54.523 122.783 58.249 1.00 26.22 352 GLY A C 1
ATOM 580 O O . GLY A 1 89 ? 54.533 122.130 59.308 1.00 24.97 352 GLY A O 1
ATOM 581 N N . SER A 1 90 ? 53.556 122.687 57.350 1.00 27.65 353 SER A N 1
ATOM 582 C CA . SER A 1 90 ? 52.317 121.944 57.614 1.00 28.51 353 SER A CA 1
ATOM 583 C C . SER A 1 90 ? 52.335 120.689 56.799 1.00 27.59 353 SER A C 1
ATOM 584 O O . SER A 1 90 ? 52.631 120.747 55.627 1.00 28.76 353 SER A O 1
ATOM 587 N N . TYR A 1 91 ? 52.006 119.559 57.390 1.00 26.90 354 TYR A N 1
ATOM 588 C CA . TYR A 1 91 ? 51.878 118.320 56.611 1.00 26.69 354 TYR A CA 1
ATOM 589 C C . TYR A 1 91 ? 50.638 117.579 57.098 1.00 26.20 354 TYR A C 1
ATOM 590 O O . TYR A 1 91 ? 50.525 117.282 58.298 1.00 25.92 354 TYR A O 1
ATOM 599 N N . GLN A 1 92 ? 49.737 117.278 56.166 1.00 25.81 355 GLN A N 1
ATOM 600 C CA . GLN A 1 92 ? 48.484 116.561 56.448 1.00 26.14 355 GLN A CA 1
ATOM 601 C C . GLN A 1 92 ? 47.771 117.219 57.566 1.00 25.43 355 GLN A C 1
ATOM 602 O O . GLN A 1 92 ? 47.257 116.568 58.442 1.00 24.90 355 GLN A O 1
ATOM 608 N N . GLY A 1 93 ? 47.785 118.537 57.556 1.00 25.72 356 GLY A N 1
ATOM 609 C CA . GLY A 1 93 ? 47.096 119.293 58.586 1.00 25.67 356 GLY A CA 1
ATOM 610 C C . GLY A 1 93 ? 47.785 119.461 59.917 1.00 26.15 356 GLY A C 1
ATOM 611 O O . GLY A 1 93 ? 47.260 120.181 60.750 1.00 27.45 356 GLY A O 1
ATOM 612 N N . ASN A 1 94 ? 48.941 118.839 60.159 1.00 25.54 357 ASN A N 1
ATOM 613 C CA . ASN A 1 94 ? 49.684 119.120 61.406 1.00 24.83 357 ASN A CA 1
ATOM 614 C C . ASN A 1 94 ? 50.957 119.891 61.145 1.00 24.48 357 ASN A C 1
ATOM 615 O O . ASN A 1 94 ? 51.499 119.911 60.031 1.00 23.20 357 ASN A O 1
ATOM 620 N N . MET A 1 95 ? 51.430 120.531 62.187 1.00 25.07 358 MET A N 1
ATOM 621 C CA . MET A 1 95 ? 52.583 121.402 62.058 1.00 26.67 358 MET A CA 1
ATOM 622 C C . MET A 1 95 ? 53.853 120.674 62.516 1.00 25.29 358 MET A C 1
ATOM 623 O O . MET A 1 95 ? 53.827 119.890 63.484 1.00 25.19 358 MET A O 1
ATOM 628 N N . PHE A 1 96 ? 54.920 120.864 61.737 1.00 23.70 359 PHE A N 1
ATOM 629 C CA . PHE A 1 96 ? 56.244 120.306 61.990 1.00 24.01 359 PHE A CA 1
ATOM 630 C C . PHE A 1 96 ? 57.323 121.389 61.889 1.00 24.28 359 PHE A C 1
ATOM 631 O O . PHE A 1 96 ? 57.212 122.316 61.065 1.00 24.17 359 PHE A O 1
ATOM 639 N N . GLY A 1 97 ? 58.399 121.251 62.658 1.00 24.05 360 GLY A N 1
ATOM 640 C CA . GLY A 1 97 ? 59.530 122.147 62.486 1.00 23.67 360 GLY A CA 1
ATOM 641 C C . GLY A 1 97 ? 60.790 121.763 63.220 1.00 23.47 360 GLY A C 1
ATOM 642 O O . GLY A 1 97 ? 60.769 120.971 64.183 1.00 22.74 360 GLY A O 1
ATOM 643 N N . THR A 1 98 ? 61.904 122.340 62.767 1.00 22.48 361 THR A N 1
ATOM 644 C CA . THR A 1 98 ? 63.203 122.079 63.424 1.00 21.86 361 THR A CA 1
ATOM 645 C C . THR A 1 98 ? 63.704 123.339 64.066 1.00 20.86 361 THR A C 1
ATOM 646 O O . THR A 1 98 ? 63.822 124.365 63.426 1.00 20.39 361 THR A O 1
ATOM 650 N N . LYS A 1 99 ? 63.934 123.260 65.362 1.00 21.04 362 LYS A N 1
ATOM 651 C CA . LYS A 1 99 ? 64.378 124.412 66.130 1.00 21.89 362 LYS A CA 1
ATOM 652 C C . LYS A 1 99 ? 65.884 124.734 65.964 1.00 21.89 362 LYS A C 1
ATOM 653 O O . LYS A 1 99 ? 66.730 123.846 65.893 1.00 21.74 362 LYS A O 1
ATOM 659 N N . PHE A 1 100 ? 66.188 126.020 65.895 1.00 22.86 363 PHE A N 1
ATOM 660 C CA . PHE A 1 100 ? 67.566 126.504 65.926 1.00 22.65 363 PHE A CA 1
ATOM 661 C C . PHE A 1 100 ? 68.320 125.920 67.083 1.00 23.47 363 PHE A C 1
ATOM 662 O O . PHE A 1 100 ? 69.456 125.479 66.938 1.00 24.03 363 PHE A O 1
ATOM 670 N N . GLU A 1 101 ? 67.688 125.892 68.232 1.00 23.98 364 GLU A N 1
ATOM 671 C CA . GLU A 1 101 ? 68.365 125.446 69.426 1.00 26.02 364 GLU A CA 1
ATOM 672 C C . GLU A 1 101 ? 68.769 123.966 69.383 1.00 25.66 364 GLU A C 1
ATOM 673 O O . GLU A 1 101 ? 69.751 123.564 70.003 1.00 26.12 364 GLU A O 1
ATOM 679 N N . THR A 1 102 ? 68.002 123.134 68.696 1.00 24.99 365 THR A N 1
ATOM 680 C CA . THR A 1 102 ? 68.356 121.711 68.609 1.00 24.11 365 THR A CA 1
ATOM 681 C C . THR A 1 102 ? 69.637 121.573 67.793 1.00 23.72 365 THR A C 1
ATOM 682 O O . THR A 1 102 ? 70.460 120.742 68.093 1.00 24.16 365 THR A O 1
ATOM 686 N N . VAL A 1 103 ? 69.828 122.408 66.780 1.00 24.06 366 VAL A N 1
ATOM 687 C CA . VAL A 1 103 ? 71.088 122.386 66.035 1.00 25.08 366 VAL A CA 1
ATOM 688 C C . VAL A 1 103 ? 72.203 122.972 66.892 1.00 25.45 366 VAL A C 1
ATOM 689 O O . VAL A 1 103 ? 73.289 122.431 66.891 1.00 26.37 366 VAL A O 1
ATOM 693 N N . HIS A 1 104 ? 71.928 124.023 67.666 1.00 25.71 367 HIS A N 1
ATOM 694 C CA . HIS A 1 104 ? 72.977 124.595 68.535 1.00 26.20 367 HIS A CA 1
ATOM 695 C C . HIS A 1 104 ? 73.434 123.633 69.599 1.00 26.99 367 HIS A C 1
ATOM 696 O O . HIS A 1 104 ? 74.614 123.575 69.882 1.00 27.15 367 HIS A O 1
ATOM 703 N N . GLN A 1 105 ? 72.529 122.848 70.156 1.00 28.31 368 GLN A N 1
ATOM 704 C CA . GLN A 1 105 ? 72.925 121.852 71.157 1.00 30.07 368 GLN A CA 1
ATOM 705 C C . GLN A 1 105 ? 73.830 120.784 70.566 1.00 29.69 368 GLN A C 1
ATOM 706 O O . GLN A 1 105 ? 74.652 120.202 71.281 1.00 30.02 368 GLN A O 1
ATOM 712 N N . ILE A 1 106 ? 73.680 120.493 69.273 1.00 28.64 369 ILE A N 1
ATOM 713 C CA . ILE A 1 106 ? 74.543 119.496 68.659 1.00 27.06 369 ILE A CA 1
ATOM 714 C C . ILE A 1 106 ? 75.967 120.093 68.504 1.00 27.12 369 ILE A C 1
ATOM 715 O O . ILE A 1 106 ? 76.962 119.425 68.787 1.00 27.33 369 ILE A O 1
ATOM 720 N N . HIS A 1 107 ? 76.057 121.324 68.016 1.00 26.42 370 HIS A N 1
ATOM 721 C CA . HIS A 1 107 ? 77.327 121.983 67.868 1.00 26.37 370 HIS A CA 1
ATOM 722 C C . HIS A 1 107 ? 78.022 122.222 69.232 1.00 27.99 370 HIS A C 1
ATOM 723 O O . HIS A 1 107 ? 79.236 122.070 69.343 1.00 27.53 370 HIS A O 1
ATOM 730 N N . LYS A 1 108 ? 77.259 122.533 70.269 1.00 29.30 371 LYS A N 1
ATOM 731 C CA . LYS A 1 108 ? 77.800 122.568 71.616 1.00 31.42 371 LYS A CA 1
ATOM 732 C C . LYS A 1 108 ? 78.530 121.278 72.025 1.00 32.43 371 LYS A C 1
ATOM 733 O O . LYS A 1 108 ? 79.511 121.346 72.767 1.00 32.37 371 LYS A O 1
ATOM 737 N N . GLN A 1 109 ? 78.049 120.119 71.578 1.00 33.60 372 GLN A N 1
ATOM 738 C CA . GLN A 1 109 ? 78.687 118.819 71.888 1.00 34.59 372 GLN A CA 1
ATOM 739 C C . GLN A 1 109 ? 79.805 118.430 70.921 1.00 34.51 372 GLN A C 1
ATOM 740 O O . GLN A 1 109 ? 80.346 117.341 70.991 1.00 34.74 372 GLN A O 1
ATOM 746 N N . ASN A 1 110 ? 80.128 119.334 70.005 1.00 34.44 373 ASN A N 1
ATOM 747 C CA . ASN A 1 110 ? 81.201 119.168 69.026 1.00 33.85 373 ASN A CA 1
ATOM 748 C C . ASN A 1 110 ? 80.920 118.099 67.984 1.00 32.36 373 ASN A C 1
ATOM 749 O O . ASN A 1 110 ? 81.836 117.503 67.408 1.00 31.77 373 ASN A O 1
ATOM 754 N N . LYS A 1 111 ? 79.638 117.931 67.679 1.00 30.48 374 LYS A N 1
ATOM 755 C CA . LYS A 1 111 ? 79.210 116.993 66.670 1.00 29.22 374 LYS A CA 1
ATOM 756 C C . LYS A 1 111 ? 78.682 117.747 65.465 1.00 27.54 374 LYS A C 1
ATOM 757 O O . LYS A 1 111 ? 78.473 118.975 65.513 1.00 27.85 374 LYS A O 1
ATOM 763 N N . ILE A 1 112 ? 78.492 117.011 64.382 1.00 25.30 375 ILE A N 1
ATOM 764 C CA . ILE A 1 112 ? 78.065 117.563 63.109 1.00 23.84 375 ILE A CA 1
ATOM 765 C C . ILE A 1 112 ? 76.545 117.346 63.001 1.00 22.92 375 ILE A C 1
ATOM 766 O O . ILE A 1 112 ? 76.064 116.220 63.133 1.00 21.82 375 ILE A O 1
ATOM 771 N N . ALA A 1 113 ? 75.811 118.431 62.765 1.00 21.70 376 ALA A N 1
ATOM 772 C CA . ALA A 1 113 ? 74.353 118.387 62.580 1.00 21.53 376 ALA A CA 1
ATOM 773 C C . ALA A 1 113 ? 74.100 117.996 61.131 1.00 21.05 376 ALA A C 1
ATOM 774 O O . ALA A 1 113 ? 74.741 118.502 60.224 1.00 21.79 376 ALA A O 1
ATOM 776 N N . ILE A 1 114 ? 73.204 117.055 60.924 1.00 21.79 377 ILE A N 1
ATOM 777 C CA . ILE A 1 114 ? 72.756 116.686 59.586 1.00 21.98 377 ILE A CA 1
ATOM 778 C C . ILE A 1 114 ? 71.385 117.283 59.465 1.00 22.83 377 ILE A C 1
ATOM 779 O O . ILE A 1 114 ? 70.529 117.020 60.318 1.00 22.50 377 ILE A O 1
ATOM 784 N N . LEU A 1 115 ? 71.190 118.093 58.422 1.00 23.65 378 LEU A N 1
ATOM 785 C CA . LEU A 1 115 ? 69.948 118.784 58.157 1.00 23.66 378 LEU A CA 1
ATOM 786 C C . LEU A 1 115 ? 69.429 118.433 56.757 1.00 24.05 378 LEU A C 1
ATOM 787 O O . LEU A 1 115 ? 70.069 118.761 55.744 1.00 24.23 378 LEU A O 1
ATOM 792 N N . ASP A 1 116 ? 68.274 117.765 56.715 1.00 23.83 379 ASP A N 1
ATOM 793 C CA . ASP A 1 116 ? 67.496 117.517 55.476 1.00 23.56 379 ASP A CA 1
ATOM 794 C C . ASP A 1 116 ? 66.378 118.576 55.374 1.00 23.26 379 ASP A C 1
ATOM 795 O O . ASP A 1 116 ? 65.243 118.385 55.795 1.00 22.86 379 ASP A O 1
ATOM 800 N N . ILE A 1 117 ? 66.723 119.707 54.805 1.00 23.04 380 ILE A N 1
ATOM 801 C CA . ILE A 1 117 ? 65.835 120.857 54.764 1.00 22.27 380 ILE A CA 1
ATOM 802 C C . ILE A 1 117 ? 65.312 121.046 53.339 1.00 22.60 380 ILE A C 1
ATOM 803 O O . ILE A 1 117 ? 65.796 120.408 52.388 1.00 21.65 380 ILE A O 1
ATOM 808 N N . GLU A 1 118 ? 64.353 121.961 53.214 1.00 22.71 381 GLU A N 1
ATOM 809 C CA . GLU A 1 118 ? 63.780 122.355 51.960 1.00 24.06 381 GLU A CA 1
ATOM 810 C C . GLU A 1 118 ? 64.641 123.437 51.341 1.00 22.91 381 GLU A C 1
ATOM 811 O O . GLU A 1 118 ? 65.313 124.178 52.052 1.00 22.75 381 GLU A O 1
ATOM 817 N N . PRO A 1 119 ? 64.590 123.576 50.018 1.00 22.06 382 PRO A N 1
ATOM 818 C CA . PRO A 1 119 ? 65.527 124.481 49.362 1.00 21.71 382 PRO A CA 1
ATOM 819 C C . PRO A 1 119 ? 65.491 125.906 49.851 1.00 21.80 382 PRO A C 1
ATOM 820 O O . PRO A 1 119 ? 66.520 126.549 49.885 1.00 23.06 382 PRO A O 1
ATOM 824 N N . GLN A 1 120 ? 64.337 126.412 50.230 1.00 21.76 383 GLN A N 1
ATOM 825 C CA . GLN A 1 120 ? 64.208 127.819 50.582 1.00 22.03 383 GLN A CA 1
ATOM 826 C C . GLN A 1 120 ? 64.824 128.168 51.922 1.00 21.88 383 GLN A C 1
ATOM 827 O O . GLN A 1 120 ? 64.985 129.331 52.240 1.00 23.52 383 GLN A O 1
ATOM 833 N N . THR A 1 121 ? 65.107 127.158 52.720 1.00 21.18 384 THR A N 1
ATOM 834 C CA . THR A 1 121 ? 65.787 127.319 53.978 1.00 21.14 384 THR A CA 1
ATOM 835 C C . THR A 1 121 ? 67.298 127.539 53.771 1.00 21.73 384 THR A C 1
ATOM 836 O O . THR A 1 121 ? 68.017 127.859 54.726 1.00 21.77 384 THR A O 1
ATOM 840 N N . LEU A 1 122 ? 67.775 127.360 52.535 1.00 22.51 385 LEU A N 1
ATOM 841 C CA . LEU A 1 122 ? 69.181 127.557 52.200 1.00 23.66 385 LEU A CA 1
ATOM 842 C C . LEU A 1 122 ? 69.660 128.989 52.473 1.00 25.04 385 LEU A C 1
ATOM 843 O O . LEU A 1 122 ? 70.762 129.179 52.944 1.00 24.76 385 LEU A O 1
ATOM 848 N N . LYS A 1 123 ? 68.806 129.978 52.191 1.00 27.54 386 LYS A N 1
ATOM 849 C CA . LYS A 1 123 ? 69.052 131.402 52.519 1.00 28.68 386 LYS A CA 1
ATOM 850 C C . LYS A 1 123 ? 69.384 131.633 53.970 1.00 29.22 386 LYS A C 1
ATOM 851 O O . LYS A 1 123 ? 70.070 132.576 54.286 1.00 31.79 386 LYS A O 1
ATOM 854 N N . ILE A 1 124 ? 68.931 130.767 54.855 1.00 29.11 387 ILE A N 1
ATOM 855 C CA . ILE A 1 124 ? 69.089 130.969 56.269 1.00 29.48 387 ILE A CA 1
ATOM 856 C C . ILE A 1 124 ? 70.284 130.215 56.843 1.00 29.06 387 ILE A C 1
ATOM 857 O O . ILE A 1 124 ? 70.868 130.661 57.811 1.00 29.47 387 ILE A O 1
ATOM 862 N N . VAL A 1 125 ? 70.635 129.054 56.296 1.00 28.83 388 VAL A N 1
ATOM 863 C CA . VAL A 1 125 ? 71.640 128.181 56.950 1.00 28.45 388 VAL A CA 1
ATOM 864 C C . VAL A 1 125 ? 73.044 128.542 56.531 1.00 27.86 388 VAL A C 1
ATOM 865 O O . VAL A 1 125 ? 73.976 128.165 57.201 1.00 27.70 388 VAL A O 1
ATOM 869 N N . ARG A 1 126 ? 73.191 129.252 55.421 1.00 27.61 389 ARG A N 1
ATOM 870 C CA . ARG A 1 126 ? 74.515 129.572 54.931 1.00 28.48 389 ARG A CA 1
ATOM 871 C C . ARG A 1 126 ? 75.158 130.684 55.734 1.00 28.16 389 ARG A C 1
ATOM 872 O O . ARG A 1 126 ? 75.248 131.803 55.264 1.00 28.28 389 ARG A O 1
ATOM 880 N N . THR A 1 127 ? 75.584 130.356 56.957 1.00 27.60 390 THR A N 1
ATOM 881 C CA . THR A 1 127 ? 76.317 131.274 57.795 1.00 27.11 390 THR A CA 1
ATOM 882 C C . THR A 1 127 ? 77.588 130.625 58.399 1.00 27.04 390 THR A C 1
ATOM 883 O O . THR A 1 127 ? 77.702 129.398 58.566 1.00 27.85 390 THR A O 1
ATOM 887 N N . ALA A 1 128 ? 78.516 131.474 58.787 1.00 25.92 391 ALA A N 1
ATOM 888 C CA . ALA A 1 128 ? 79.727 131.036 59.421 1.00 25.46 391 ALA A CA 1
ATOM 889 C C . ALA A 1 128 ? 79.438 130.291 60.729 1.00 24.48 391 ALA A C 1
ATOM 890 O O . ALA A 1 128 ? 80.058 129.276 61.031 1.00 24.25 391 ALA A O 1
ATOM 892 N N . GLU A 1 129 ? 78.487 130.766 61.505 1.00 23.70 392 GLU A N 1
ATOM 893 C CA . GLU A 1 129 ? 78.113 130.032 62.696 1.00 23.33 392 GLU A CA 1
ATOM 894 C C . GLU A 1 129 ? 77.737 128.593 62.374 1.00 23.65 392 GLU A C 1
ATOM 895 O O . GLU A 1 129 ? 78.197 127.681 63.059 1.00 24.28 392 GLU A O 1
ATOM 901 N N . LEU A 1 130 ? 76.912 128.359 61.349 1.00 23.52 393 LEU A N 1
ATOM 902 C CA . LEU A 1 130 ? 76.485 126.963 61.051 1.00 24.38 393 LEU A CA 1
ATOM 903 C C . LEU A 1 130 ? 77.532 126.151 60.227 1.00 24.57 393 LEU A C 1
ATOM 904 O O . LEU A 1 130 ? 77.482 124.922 60.194 1.00 23.80 393 LEU A O 1
ATOM 909 N N . SER A 1 131 ? 78.444 126.874 59.566 1.00 24.08 394 SER A N 1
ATOM 910 C CA . SER A 1 131 ? 79.418 126.333 58.619 1.00 24.07 394 SER A CA 1
ATOM 911 C C . SER A 1 131 ? 78.937 125.118 57.848 1.00 23.14 394 SER A C 1
ATOM 912 O O . SER A 1 131 ? 79.501 124.036 57.959 1.00 23.29 394 SER A O 1
ATOM 915 N N . PRO A 1 132 ? 77.908 125.302 57.017 1.00 22.53 395 PRO A N 1
ATOM 916 C CA . PRO A 1 132 ? 77.342 124.146 56.389 1.00 21.52 395 PRO A CA 1
ATOM 917 C C . PRO A 1 132 ? 78.151 123.642 55.200 1.00 20.75 395 PRO A C 1
ATOM 918 O O . PRO A 1 132 ? 78.757 124.435 54.470 1.00 19.22 395 PRO A O 1
ATOM 922 N N . PHE A 1 133 ? 78.141 122.320 54.999 1.00 20.83 396 PHE A N 1
ATOM 923 C CA . PHE A 1 133 ? 78.550 121.741 53.710 1.00 19.99 396 PHE A CA 1
ATOM 924 C C . PHE A 1 133 ? 77.243 121.316 53.061 1.00 19.23 396 PHE A C 1
ATOM 925 O O . PHE A 1 133 ? 76.529 120.476 53.601 1.00 19.85 396 PHE A O 1
ATOM 933 N N . ILE A 1 134 ? 76.918 121.919 51.931 1.00 18.13 397 ILE A N 1
ATOM 934 C CA . ILE A 1 134 ? 75.636 121.770 51.299 1.00 17.35 397 ILE A CA 1
ATOM 935 C C . ILE A 1 134 ? 75.729 120.905 50.073 1.00 17.70 397 ILE A C 1
ATOM 936 O O . ILE A 1 134 ? 76.317 121.284 49.075 1.00 17.71 397 ILE A O 1
ATOM 941 N N . VAL A 1 135 ? 75.096 119.742 50.144 1.00 18.06 398 VAL A N 1
ATOM 942 C CA . VAL A 1 135 ? 75.197 118.741 49.139 1.00 16.69 398 VAL A CA 1
ATOM 943 C C . VAL A 1 135 ? 73.833 118.539 48.479 1.00 17.44 398 VAL A C 1
ATOM 944 O O . VAL A 1 135 ? 72.869 118.269 49.177 1.00 16.77 398 VAL A O 1
ATOM 948 N N . PHE A 1 136 ? 73.778 118.707 47.151 1.00 17.17 399 PHE A N 1
ATOM 949 C CA . PHE A 1 136 ? 72.661 118.318 46.328 1.00 17.48 399 PHE A CA 1
ATOM 950 C C . PHE A 1 136 ? 72.736 116.851 45.896 1.00 18.06 399 PHE A C 1
ATOM 951 O O . PHE A 1 136 ? 73.789 116.371 45.405 1.00 17.87 399 PHE A O 1
ATOM 959 N N . ILE A 1 137 ? 71.638 116.120 46.142 1.00 17.92 400 ILE A N 1
ATOM 960 C CA . ILE A 1 137 ? 71.558 114.702 45.799 1.00 17.40 400 ILE A CA 1
ATOM 961 C C . ILE A 1 137 ? 70.573 114.551 44.648 1.00 17.26 400 ILE A C 1
ATOM 962 O O . ILE A 1 137 ? 69.409 114.897 44.774 1.00 17.15 400 ILE A O 1
ATOM 967 N N . ALA A 1 138 ? 71.069 114.074 43.517 1.00 17.13 401 ALA A N 1
ATOM 968 C CA . ALA A 1 138 ? 70.296 113.927 42.291 1.00 17.45 401 ALA A CA 1
ATOM 969 C C . ALA A 1 138 ? 70.030 112.447 42.049 1.00 17.95 401 ALA A C 1
ATOM 970 O O . ALA A 1 138 ? 70.728 111.615 42.537 1.00 17.28 401 ALA A O 1
ATOM 972 N N . PRO A 1 139 ? 68.979 112.115 41.311 1.00 20.40 402 PRO A N 1
ATOM 973 C CA . PRO A 1 139 ? 68.775 110.749 40.915 1.00 22.21 402 PRO A CA 1
ATOM 974 C C . PRO A 1 139 ? 69.778 110.328 39.852 1.00 24.68 402 PRO A C 1
ATOM 975 O O . PRO A 1 139 ? 70.271 111.177 39.106 1.00 26.10 402 PRO A O 1
ATOM 979 N N . THR A 1 140 ? 70.089 109.039 39.798 1.00 26.43 403 THR A N 1
ATOM 980 C CA . THR A 1 140 ? 70.921 108.509 38.729 1.00 28.66 403 THR A CA 1
ATOM 981 C C . THR A 1 140 ? 70.208 108.649 37.381 1.00 29.22 403 THR A C 1
ATOM 982 O O . THR A 1 140 ? 68.975 108.513 37.311 1.00 29.59 403 THR A O 1
ATOM 986 N N . ASP A 1 141 ? 70.964 108.978 36.332 1.00 29.98 404 ASP A N 1
ATOM 987 C CA . ASP A 1 141 ? 70.392 109.042 34.989 1.00 31.10 404 ASP A CA 1
ATOM 988 C C . ASP A 1 141 ? 70.433 107.627 34.463 1.00 30.19 404 ASP A C 1
ATOM 989 O O . ASP A 1 141 ? 71.465 107.170 34.012 1.00 31.34 404 ASP A O 1
ATOM 994 N N . GLN A 1 142 ? 69.330 106.922 34.606 1.00 29.14 405 GLN A N 1
ATOM 995 C CA . GLN A 1 142 ? 69.198 105.562 34.142 1.00 29.03 405 GLN A CA 1
ATOM 996 C C . GLN A 1 142 ? 68.607 105.569 32.732 1.00 28.13 405 GLN A C 1
ATOM 997 O O . GLN A 1 142 ? 67.836 106.435 32.400 1.00 28.96 405 GLN A O 1
ATOM 1003 N N . GLY A 1 143 ? 69.012 104.644 31.888 1.00 27.29 406 GLY A N 1
ATOM 1004 C CA . GLY A 1 143 ? 68.570 104.626 30.507 1.00 26.97 406 GLY A CA 1
ATOM 1005 C C . GLY A 1 143 ? 67.115 104.247 30.346 1.00 26.64 406 GLY A C 1
ATOM 1006 O O . GLY A 1 143 ? 66.355 104.964 29.739 1.00 27.25 406 GLY A O 1
ATOM 1007 N N . THR A 1 144 ? 66.740 103.091 30.868 1.00 27.04 407 THR A N 1
ATOM 1008 C CA . THR A 1 144 ? 65.348 102.670 30.924 1.00 26.40 407 THR A CA 1
ATOM 1009 C C . THR A 1 144 ? 64.716 103.455 32.020 1.00 27.32 407 THR A C 1
ATOM 1010 O O . THR A 1 144 ? 65.144 103.332 33.155 1.00 27.35 407 THR A O 1
ATOM 1014 N N . GLN A 1 145 ? 63.706 104.246 31.682 1.00 28.72 408 GLN A N 1
ATOM 1015 C CA . GLN A 1 145 ? 63.091 105.157 32.626 1.00 30.36 408 GLN A CA 1
ATOM 1016 C C . GLN A 1 145 ? 61.625 104.877 32.856 1.00 30.51 408 GLN A C 1
ATOM 1017 O O . GLN A 1 145 ? 60.861 104.751 31.925 1.00 30.97 408 GLN A O 1
ATOM 1023 N N . THR A 1 146 ? 61.229 104.819 34.112 1.00 31.06 409 THR A N 1
ATOM 1024 C CA . THR A 1 146 ? 59.820 104.826 34.445 1.00 31.37 409 THR A CA 1
ATOM 1025 C C . THR A 1 146 ? 59.343 106.256 34.345 1.00 31.60 409 THR A C 1
ATOM 1026 O O . THR A 1 146 ? 60.160 107.189 34.239 1.00 32.73 409 THR A O 1
ATOM 1030 N N . GLU A 1 147 ? 58.025 106.435 34.341 1.00 30.80 410 GLU A N 1
ATOM 1031 C CA . GLU A 1 147 ? 57.454 107.757 34.379 1.00 29.95 410 GLU A CA 1
ATOM 1032 C C . GLU A 1 147 ? 57.763 108.342 35.765 1.00 28.94 410 GLU A C 1
ATOM 1033 O O . GLU A 1 147 ? 57.887 109.551 35.912 1.00 27.76 410 GLU A O 1
ATOM 1035 N N . ALA A 1 148 ? 57.915 107.487 36.774 1.00 27.75 411 ALA A N 1
ATOM 1036 C CA . ALA A 1 148 ? 58.257 107.982 38.125 1.00 27.72 411 ALA A CA 1
ATOM 1037 C C . ALA A 1 148 ? 59.703 108.594 38.187 1.00 26.99 411 ALA A C 1
ATOM 1038 O O . ALA A 1 148 ? 59.921 109.644 38.782 1.00 26.89 411 ALA A O 1
ATOM 1040 N N . LEU A 1 149 ? 60.673 107.924 37.564 1.00 26.69 412 LEU A N 1
ATOM 1041 C CA . LEU A 1 149 ? 62.048 108.433 37.474 1.00 26.28 412 LEU A CA 1
ATOM 1042 C C . LEU A 1 149 ? 62.071 109.724 36.681 1.00 26.37 412 LEU A C 1
ATOM 1043 O O . LEU A 1 149 ? 62.723 110.684 37.095 1.00 25.35 412 LEU A O 1
ATOM 1048 N N . GLN A 1 150 ? 61.311 109.774 35.588 1.00 26.40 413 GLN A N 1
ATOM 1049 C CA . GLN A 1 150 ? 61.245 110.976 34.761 1.00 27.79 413 GLN A CA 1
ATOM 1050 C C . GLN A 1 150 ? 60.749 112.190 35.506 1.00 27.30 413 GLN A C 1
ATOM 1051 O O . GLN A 1 150 ? 61.325 113.262 35.419 1.00 27.77 413 GLN A O 1
ATOM 1057 N N . GLN A 1 151 ? 59.648 112.033 36.217 1.00 27.45 414 GLN A N 1
ATOM 1058 C CA . GLN A 1 151 ? 59.158 113.099 37.095 1.00 27.25 414 GLN A CA 1
ATOM 1059 C C . GLN A 1 151 ? 60.198 113.485 38.154 1.00 25.89 414 GLN A C 1
ATOM 1060 O O . GLN A 1 151 ? 60.431 114.666 38.370 1.00 24.72 414 GLN A O 1
ATOM 1066 N N . LEU A 1 152 ? 60.832 112.509 38.799 1.00 24.90 415 LEU A N 1
ATOM 1067 C CA . LEU A 1 152 ? 61.863 112.845 39.792 1.00 25.21 415 LEU A CA 1
ATOM 1068 C C . LEU A 1 152 ? 63.010 113.638 39.161 1.00 25.79 415 LEU A C 1
ATOM 1069 O O . LEU A 1 152 ? 63.478 114.631 39.737 1.00 25.11 415 LEU A O 1
ATOM 1074 N N . GLN A 1 153 ? 63.434 113.241 37.956 1.00 26.59 416 GLN A N 1
ATOM 1075 C CA . GLN A 1 153 ? 64.476 113.986 37.243 1.00 26.69 416 GLN A CA 1
ATOM 1076 C C . GLN A 1 153 ? 64.057 115.400 36.968 1.00 26.59 416 GLN A C 1
ATOM 1077 O O . GLN A 1 153 ? 64.888 116.290 37.029 1.00 25.50 416 GLN A O 1
ATOM 1083 N N . LYS A 1 154 ? 62.771 115.624 36.681 1.00 27.35 417 LYS A N 1
ATOM 1084 C CA . LYS A 1 154 ? 62.272 116.981 36.406 1.00 28.42 417 LYS A CA 1
ATOM 1085 C C . LYS A 1 154 ? 62.197 117.847 37.678 1.00 28.22 417 LYS A C 1
ATOM 1086 O O . LYS A 1 154 ? 62.637 118.989 37.703 1.00 28.17 417 LYS A O 1
ATOM 1089 N N . ASP A 1 155 ? 61.632 117.275 38.729 1.00 28.04 418 ASP A N 1
ATOM 1090 C CA . ASP A 1 155 ? 61.655 117.886 40.044 1.00 27.82 418 ASP A CA 1
ATOM 1091 C C . ASP A 1 155 ? 63.068 118.252 40.459 1.00 26.65 418 ASP A C 1
ATOM 1092 O O . ASP A 1 155 ? 63.294 119.328 40.985 1.00 25.63 418 ASP A O 1
ATOM 1097 N N . SER A 1 156 ? 64.011 117.347 40.228 1.00 25.98 419 SER A N 1
ATOM 1098 C CA . SER A 1 156 ? 65.405 117.550 40.657 1.00 25.65 419 SER A CA 1
ATOM 1099 C C . SER A 1 156 ? 66.081 118.678 39.874 1.00 25.26 419 SER A C 1
ATOM 1100 O O . SER A 1 156 ? 66.707 119.559 40.449 1.00 24.31 419 SER A O 1
ATOM 1103 N N . GLU A 1 157 ? 65.898 118.678 38.562 1.00 25.14 420 GLU A N 1
ATOM 1104 C CA . GLU A 1 157 ? 66.438 119.728 37.714 1.00 25.55 420 GLU A CA 1
ATOM 1105 C C . GLU A 1 157 ? 65.817 121.093 38.018 1.00 25.23 420 GLU A C 1
ATOM 1106 O O . GLU A 1 157 ? 66.488 122.109 37.938 1.00 25.87 420 GLU A O 1
ATOM 1112 N N . ALA A 1 158 ? 64.549 121.124 38.406 1.00 24.64 421 ALA A N 1
ATOM 1113 C CA . ALA A 1 158 ? 63.895 122.378 38.759 1.00 24.55 421 ALA A CA 1
ATOM 1114 C C . ALA A 1 158 ? 64.580 122.967 39.995 1.00 24.66 421 ALA A C 1
ATOM 1115 O O . ALA A 1 158 ? 64.896 124.160 40.058 1.00 25.96 421 ALA A O 1
ATOM 1117 N N . ILE A 1 159 ? 64.824 122.137 40.996 1.00 24.58 422 ILE A N 1
ATOM 1118 C CA . ILE A 1 159 ? 65.496 122.617 42.200 1.00 24.46 422 ILE A CA 1
ATOM 1119 C C . ILE A 1 159 ? 66.955 122.985 41.918 1.00 25.67 422 ILE A C 1
ATOM 1120 O O . ILE A 1 159 ? 67.434 124.020 42.374 1.00 25.62 422 ILE A O 1
ATOM 1125 N N . ARG A 1 160 ? 67.675 122.133 41.191 1.00 27.56 423 ARG A N 1
ATOM 1126 C CA . ARG A 1 160 ? 69.097 122.412 40.839 1.00 28.71 423 ARG A CA 1
ATOM 1127 C C . ARG A 1 160 ? 69.245 123.740 40.108 1.00 29.25 423 ARG A C 1
ATOM 1128 O O . ARG A 1 160 ? 70.059 124.571 40.467 1.00 29.13 423 ARG A O 1
ATOM 1136 N N . SER A 1 161 ? 68.414 123.940 39.097 1.00 30.47 424 SER A N 1
ATOM 1137 C CA . SER A 1 161 ? 68.364 125.186 38.320 1.00 31.10 424 SER A CA 1
ATOM 1138 C C . SER A 1 161 ? 68.285 126.470 39.177 1.00 30.66 424 SER A C 1
ATOM 1139 O O . SER A 1 161 ? 69.020 127.440 38.954 1.00 31.27 424 SER A O 1
ATOM 1142 N N . GLN A 1 162 ? 67.416 126.472 40.182 1.00 29.40 425 GLN A N 1
ATOM 1143 C CA . GLN A 1 162 ? 67.210 127.666 40.994 1.00 27.75 425 GLN A CA 1
ATOM 1144 C C . GLN A 1 162 ? 68.248 127.854 42.044 1.00 25.95 425 GLN A C 1
ATOM 1145 O O . GLN A 1 162 ? 68.554 128.991 42.409 1.00 26.28 425 GLN A O 1
ATOM 1151 N N . TYR A 1 163 ? 68.691 126.761 42.630 1.00 24.08 426 TYR A N 1
ATOM 1152 C CA . TYR A 1 163 ? 69.532 126.808 43.842 1.00 22.98 426 TYR A CA 1
ATOM 1153 C C . TYR A 1 163 ? 70.982 126.357 43.649 1.00 22.32 426 TYR A C 1
ATOM 1154 O O . TYR A 1 163 ? 71.719 126.249 44.623 1.00 21.78 426 TYR A O 1
ATOM 1163 N N . ALA A 1 164 ? 71.400 126.140 42.406 1.00 21.90 427 ALA A N 1
ATOM 1164 C CA . ALA A 1 164 ? 72.753 125.665 42.131 1.00 23.04 427 ALA A CA 1
ATOM 1165 C C . ALA A 1 164 ? 73.830 126.476 42.873 1.00 23.38 427 ALA A C 1
ATOM 1166 O O . ALA A 1 164 ? 74.786 125.905 43.422 1.00 23.55 427 ALA A O 1
ATOM 1168 N N . HIS A 1 165 ? 73.683 127.791 42.924 1.00 24.22 428 HIS A N 1
ATOM 1169 C CA . HIS A 1 165 ? 74.759 128.622 43.479 1.00 25.87 428 HIS A CA 1
ATOM 1170 C C . HIS A 1 165 ? 74.970 128.363 44.977 1.00 26.10 428 HIS A C 1
ATOM 1171 O O . HIS A 1 165 ? 75.954 128.832 45.560 1.00 26.22 428 HIS A O 1
ATOM 1178 N N . TYR A 1 166 ? 74.049 127.625 45.611 1.00 25.99 429 TYR A N 1
ATOM 1179 C CA . TYR A 1 166 ? 74.168 127.288 47.028 1.00 25.13 429 TYR A CA 1
ATOM 1180 C C . TYR A 1 166 ? 75.004 126.049 47.252 1.00 24.99 429 TYR A C 1
ATOM 1181 O O . TYR A 1 166 ? 75.499 125.849 48.347 1.00 25.38 429 TYR A O 1
ATOM 1190 N N . PHE A 1 167 ? 75.163 125.195 46.241 1.00 24.69 430 PHE A N 1
ATOM 1191 C CA . PHE A 1 167 ? 75.689 123.860 46.503 1.00 24.61 430 PHE A CA 1
ATOM 1192 C C . PHE A 1 167 ? 77.205 123.837 46.558 1.00 24.70 430 PHE A C 1
ATOM 1193 O O . PHE A 1 167 ? 77.853 124.366 45.673 1.00 24.54 430 PHE A O 1
ATOM 1201 N N . ASP A 1 168 ? 77.737 123.178 47.580 1.00 24.37 431 ASP A N 1
ATOM 1202 C CA . ASP A 1 168 ? 79.159 122.879 47.700 1.00 24.43 431 ASP A CA 1
ATOM 1203 C C . ASP A 1 168 ? 79.514 121.686 46.844 1.00 24.58 431 ASP A C 1
ATOM 1204 O O . ASP A 1 168 ? 80.600 121.619 46.289 1.00 23.97 431 ASP A O 1
ATOM 1209 N N . LEU A 1 169 ? 78.575 120.737 46.751 1.00 24.73 432 LEU A N 1
ATOM 1210 C CA . LEU A 1 169 ? 78.753 119.525 45.973 1.00 23.78 432 LEU A CA 1
ATOM 1211 C C . LEU A 1 169 ? 77.392 119.049 45.454 1.00 24.59 432 LEU A C 1
ATOM 1212 O O . LEU A 1 169 ? 76.408 119.144 46.170 1.00 24.21 432 LEU A O 1
ATOM 1217 N N . SER A 1 170 ? 77.335 118.606 44.197 1.00 25.40 433 SER A N 1
ATOM 1218 C CA . SER A 1 170 ? 76.210 117.848 43.635 1.00 26.40 433 SER A CA 1
ATOM 1219 C C . SER A 1 170 ? 76.633 116.400 43.503 1.00 26.81 433 SER A C 1
ATOM 1220 O O . SER A 1 170 ? 77.645 116.121 42.884 1.00 27.75 433 SER A O 1
ATOM 1223 N N . LEU A 1 171 ? 75.862 115.467 44.046 1.00 27.14 434 LEU A N 1
ATOM 1224 C CA . LEU A 1 171 ? 76.147 114.036 43.864 1.00 27.31 434 LEU A CA 1
ATOM 1225 C C . LEU A 1 171 ? 74.947 113.341 43.278 1.00 26.53 434 LEU A C 1
ATOM 1226 O O . LEU A 1 171 ? 73.831 113.686 43.605 1.00 27.50 434 LEU A O 1
ATOM 1231 N N . VAL A 1 172 ? 75.177 112.329 42.456 1.00 25.97 435 VAL A N 1
ATOM 1232 C CA . VAL A 1 172 ? 74.114 111.454 42.007 1.00 25.60 435 VAL A CA 1
ATOM 1233 C C . VAL A 1 172 ? 74.011 110.277 43.011 1.00 26.00 435 VAL A C 1
ATOM 1234 O O . VAL A 1 172 ? 75.042 109.812 43.546 1.00 24.67 435 VAL A O 1
ATOM 1238 N N . ASN A 1 173 ? 72.784 109.854 43.338 1.00 25.49 436 ASN A N 1
ATOM 1239 C CA . ASN A 1 173 ? 72.605 108.700 44.227 1.00 26.06 436 ASN A CA 1
ATOM 1240 C C . ASN A 1 173 ? 72.828 107.419 43.440 1.00 26.60 436 ASN A C 1
ATOM 1241 O O . ASN A 1 173 ? 71.905 106.914 42.830 1.00 26.32 436 ASN A O 1
ATOM 1246 N N . ASN A 1 174 ? 74.060 106.919 43.461 1.00 27.69 437 ASN A N 1
ATOM 1247 C CA . ASN A 1 174 ? 74.435 105.653 42.829 1.00 28.96 437 ASN A CA 1
ATOM 1248 C C . ASN A 1 174 ? 74.566 104.569 43.892 1.00 28.76 437 ASN A C 1
ATOM 1249 O O . ASN A 1 174 ? 75.504 103.764 43.902 1.00 29.27 437 ASN A O 1
ATOM 1254 N N . GLY A 1 175 ? 73.627 104.552 44.810 1.00 28.01 438 GLY A N 1
ATOM 1255 C CA . GLY A 1 175 ? 73.693 103.620 45.881 1.00 27.74 438 GLY A CA 1
ATOM 1256 C C . GLY A 1 175 ? 74.167 104.336 47.104 1.00 28.12 438 GLY A C 1
ATOM 1257 O O . GLY A 1 175 ? 74.977 105.256 47.041 1.00 27.19 438 GLY A O 1
ATOM 1258 N N . VAL A 1 176 ? 73.679 103.877 48.231 1.00 28.32 439 VAL A N 1
ATOM 1259 C CA . VAL A 1 176 ? 73.918 104.563 49.436 1.00 30.13 439 VAL A CA 1
ATOM 1260 C C . VAL A 1 176 ? 75.348 104.417 49.901 1.00 30.75 439 VAL A C 1
ATOM 1261 O O . VAL A 1 176 ? 75.949 105.402 50.295 1.00 31.65 439 VAL A O 1
ATOM 1265 N N . ASP A 1 177 ? 75.913 103.228 49.866 1.00 31.41 440 ASP A N 1
ATOM 1266 C CA . ASP A 1 177 ? 77.260 103.090 50.384 1.00 32.47 440 ASP A CA 1
ATOM 1267 C C . ASP A 1 177 ? 78.280 103.815 49.515 1.00 31.64 440 ASP A C 1
ATOM 1268 O O . ASP A 1 177 ? 79.236 104.379 50.036 1.00 33.36 440 ASP A O 1
ATOM 1273 N N . GLU A 1 178 ? 78.050 103.867 48.215 1.00 30.47 441 GLU A N 1
ATOM 1274 C CA . GLU A 1 178 ? 78.954 104.548 47.302 1.00 29.51 441 GLU A CA 1
ATOM 1275 C C . GLU A 1 178 ? 78.780 106.068 47.405 1.00 29.17 441 GLU A C 1
ATOM 1276 O O . GLU A 1 178 ? 79.756 106.801 47.321 1.00 28.85 441 GLU A O 1
ATOM 1278 N N . THR A 1 179 ? 77.548 106.533 47.592 1.00 28.32 442 THR A N 1
ATOM 1279 C CA . THR A 1 179 ? 77.280 107.942 47.735 1.00 28.28 442 THR A CA 1
ATOM 1280 C C . THR A 1 179 ? 77.884 108.424 49.046 1.00 28.93 442 THR A C 1
ATOM 1281 O O . THR A 1 179 ? 78.525 109.450 49.068 1.00 27.84 442 THR A O 1
ATOM 1285 N N . LEU A 1 180 ? 77.729 107.664 50.123 1.00 30.45 443 LEU A N 1
ATOM 1286 C CA . LEU A 1 180 ? 78.345 108.041 51.400 1.00 32.49 443 LEU A CA 1
ATOM 1287 C C . LEU A 1 180 ? 79.856 108.210 51.338 1.00 32.64 443 LEU A C 1
ATOM 1288 O O . LEU A 1 180 ? 80.404 109.132 51.939 1.00 33.00 443 LEU A O 1
ATOM 1293 N N . LYS A 1 181 ? 80.529 107.274 50.685 1.00 32.64 444 LYS A N 1
ATOM 1294 C CA . LYS A 1 181 ? 81.981 107.319 50.647 1.00 32.19 444 LYS A CA 1
ATOM 1295 C C . LYS A 1 181 ? 82.354 108.656 50.021 1.00 31.54 444 LYS A C 1
ATOM 1296 O O . LYS A 1 181 ? 82.979 109.463 50.661 1.00 31.49 444 LYS A O 1
ATOM 1298 N N . LYS A 1 182 ? 81.894 108.927 48.814 1.00 31.62 445 LYS A N 1
ATOM 1299 C CA . LYS A 1 182 ? 82.182 110.198 48.141 1.00 32.02 445 LYS A CA 1
ATOM 1300 C C . LYS A 1 182 ? 81.792 111.429 48.942 1.00 31.81 445 LYS A C 1
ATOM 1301 O O . LYS A 1 182 ? 82.450 112.485 48.863 1.00 31.37 445 LYS A O 1
ATOM 1307 N N . LEU A 1 183 ? 80.698 111.300 49.688 1.00 31.17 446 LEU A N 1
ATOM 1308 C CA . LEU A 1 183 ? 80.144 112.412 50.417 1.00 30.71 446 LEU A CA 1
ATOM 1309 C C . LEU A 1 183 ? 80.982 112.767 51.642 1.00 30.66 446 LEU A C 1
ATOM 1310 O O . LEU A 1 183 ? 81.223 113.950 51.914 1.00 29.95 446 LEU A O 1
ATOM 1315 N N . GLN A 1 184 ? 81.381 111.762 52.402 1.00 30.50 447 GLN A N 1
ATOM 1316 C CA . GLN A 1 184 ? 82.190 112.008 53.599 1.00 31.94 447 GLN A CA 1
ATOM 1317 C C . GLN A 1 184 ? 83.593 112.516 53.306 1.00 31.94 447 GLN A C 1
ATOM 1318 O O . GLN A 1 184 ? 84.167 113.245 54.114 1.00 32.76 447 GLN A O 1
ATOM 1324 N N . GLU A 1 185 ? 84.142 112.083 52.178 1.00 32.00 448 GLU A N 1
ATOM 1325 C CA . GLU A 1 185 ? 85.471 112.476 51.762 1.00 32.51 448 GLU A CA 1
ATOM 1326 C C . GLU A 1 185 ? 85.439 113.913 51.373 1.00 30.94 448 GLU A C 1
ATOM 1327 O O . GLU A 1 185 ? 86.307 114.673 51.777 1.00 30.74 448 GLU A O 1
ATOM 1333 N N . ALA A 1 186 ? 84.433 114.287 50.591 1.00 30.02 449 ALA A N 1
ATOM 1334 C CA . ALA A 1 186 ? 84.264 115.677 50.196 1.00 29.59 449 ALA A CA 1
ATOM 1335 C C . ALA A 1 186 ? 83.997 116.545 51.430 1.00 29.37 449 ALA A C 1
ATOM 1336 O O . ALA A 1 186 ? 84.544 117.640 51.539 1.00 28.74 449 ALA A O 1
ATOM 1338 N N . PHE A 1 187 ? 83.217 116.023 52.376 1.00 29.20 450 PHE A N 1
ATOM 1339 C CA . PHE A 1 187 ? 82.948 116.725 53.635 1.00 29.18 450 PHE A CA 1
ATOM 1340 C C . PHE A 1 187 ? 84.223 116.946 54.453 1.00 29.95 450 PHE A C 1
ATOM 1341 O O . PHE A 1 187 ? 84.505 118.070 54.895 1.00 29.67 450 PHE A O 1
ATOM 1349 N N . ASP A 1 188 ? 84.933 115.857 54.720 1.00 30.84 451 ASP A N 1
ATOM 1350 C CA . ASP A 1 188 ? 86.161 115.897 55.528 1.00 31.71 451 ASP A CA 1
ATOM 1351 C C . ASP A 1 188 ? 87.230 116.834 54.964 1.00 30.90 451 ASP A C 1
ATOM 1352 O O . ASP A 1 188 ? 87.972 117.417 55.724 1.00 31.29 451 ASP A O 1
ATOM 1357 N N . GLN A 1 189 ? 87.274 116.993 53.643 1.00 30.40 452 GLN A N 1
ATOM 1358 C CA . GLN A 1 189 ? 88.249 117.843 52.959 1.00 30.22 452 GLN A CA 1
ATOM 1359 C C . GLN A 1 189 ? 87.882 119.321 52.971 1.00 30.50 452 GLN A C 1
ATOM 1360 O O . GLN A 1 189 ? 88.727 120.170 52.636 1.00 30.02 452 GLN A O 1
ATOM 1366 N N . ALA A 1 190 ? 86.640 119.642 53.328 1.00 30.49 453 ALA A N 1
ATOM 1367 C CA . ALA A 1 190 ? 86.125 121.007 53.200 1.00 31.42 453 ALA A CA 1
ATOM 1368 C C . ALA A 1 190 ? 86.750 121.984 54.194 1.00 32.21 453 ALA A C 1
ATOM 1369 O O . ALA A 1 190 ? 86.968 121.657 55.335 1.00 31.31 453 ALA A O 1
ATOM 1371 N N . CYS A 1 191 ? 87.032 123.190 53.725 1.00 35.39 454 CYS A N 1
ATOM 1372 C CA . CYS A 1 191 ? 87.618 124.250 54.549 1.00 38.32 454 CYS A CA 1
ATOM 1373 C C . CYS A 1 191 ? 86.520 125.159 55.070 1.00 40.85 454 CYS A C 1
ATOM 1374 O O . CYS A 1 191 ? 85.589 125.462 54.330 1.00 40.65 454 CYS A O 1
ATOM 1377 N N . SER A 1 192 ? 86.624 125.576 56.333 1.00 43.97 455 SER A N 1
ATOM 1378 C CA . SER A 1 192 ? 85.838 126.704 56.845 1.00 47.18 455 SER A CA 1
ATOM 1379 C C . SER A 1 192 ? 86.749 127.799 57.358 1.00 49.25 455 SER A C 1
ATOM 1380 O O . SER A 1 192 ? 87.765 127.509 57.969 1.00 50.04 455 SER A O 1
ATOM 1383 N N . SER A 1 193 ? 86.375 129.055 57.123 1.00 51.95 456 SER A N 1
ATOM 1384 C CA . SER A 1 193 ? 87.083 130.209 57.712 1.00 53.54 456 SER A CA 1
ATOM 1385 C C . SER A 1 193 ? 86.065 131.096 58.443 1.00 54.83 456 SER A C 1
ATOM 1386 O O . SER A 1 193 ? 84.880 131.139 58.044 1.00 55.17 456 SER A O 1
ATOM 1388 N N . PRO A 1 194 ? 86.513 131.791 59.516 1.00 56.13 457 PRO A N 1
ATOM 1389 C CA . PRO A 1 194 ? 85.629 132.756 60.209 1.00 56.95 457 PRO A CA 1
ATOM 1390 C C . PRO A 1 194 ? 85.302 134.032 59.416 1.00 57.99 457 PRO A C 1
ATOM 1391 O O . PRO A 1 194 ? 85.727 134.173 58.258 1.00 57.76 457 PRO A O 1
ATOM 1395 N N . GLN A 1 195 ? 84.550 134.928 60.071 1.00 59.26 458 GLN A N 1
ATOM 1396 C CA . GLN A 1 195 ? 83.994 136.177 59.503 1.00 60.26 458 GLN A CA 1
ATOM 1397 C C . GLN A 1 195 ? 82.777 135.874 58.619 1.00 60.85 458 GLN A C 1
ATOM 1398 O O . GLN A 1 195 ? 82.823 134.967 57.769 1.00 61.67 458 GLN A O 1
ATOM 1404 N N . PHE B 1 16 ? 22.431 132.678 45.607 1.00 49.47 279 PHE B N 1
ATOM 1405 C CA . PHE B 1 16 ? 22.822 132.021 46.898 1.00 49.39 279 PHE B CA 1
ATOM 1406 C C . PHE B 1 16 ? 21.620 132.040 47.860 1.00 48.77 279 PHE B C 1
ATOM 1407 O O . PHE B 1 16 ? 21.304 133.098 48.433 1.00 49.24 279 PHE B O 1
ATOM 1415 N N . GLN B 1 17 ? 20.943 130.906 48.023 1.00 47.28 280 GLN B N 1
ATOM 1416 C CA . GLN B 1 17 ? 20.024 130.722 49.163 1.00 46.03 280 GLN B CA 1
ATOM 1417 C C . GLN B 1 17 ? 20.671 129.720 50.155 1.00 44.31 280 GLN B C 1
ATOM 1418 O O . GLN B 1 17 ? 20.266 129.652 51.342 1.00 44.64 280 GLN B O 1
ATOM 1420 N N . GLY B 1 18 ? 21.691 128.984 49.661 1.00 40.76 281 GLY B N 1
ATOM 1421 C CA . GLY B 1 18 ? 22.448 127.999 50.454 1.00 37.59 281 GLY B CA 1
ATOM 1422 C C . GLY B 1 18 ? 23.974 128.219 50.438 1.00 34.50 281 GLY B C 1
ATOM 1423 O O . GLY B 1 18 ? 24.460 129.343 50.596 1.00 33.62 281 GLY B O 1
ATOM 1424 N N . ARG B 1 19 ? 24.729 127.144 50.220 1.00 30.34 282 ARG B N 1
ATOM 1425 C CA . ARG B 1 19 ? 26.196 127.179 50.370 1.00 26.98 282 ARG B CA 1
ATOM 1426 C C . ARG B 1 19 ? 26.863 127.955 49.251 1.00 24.66 282 ARG B C 1
ATOM 1427 O O . ARG B 1 19 ? 26.389 127.963 48.133 1.00 23.75 282 ARG B O 1
ATOM 1435 N N . LYS B 1 20 ? 27.965 128.627 49.557 1.00 23.15 283 LYS B N 1
ATOM 1436 C CA . LYS B 1 20 ? 28.587 129.523 48.581 1.00 22.66 283 LYS B CA 1
ATOM 1437 C C . LYS B 1 20 ? 29.969 129.029 48.108 1.00 22.14 283 LYS B C 1
ATOM 1438 O O . LYS B 1 20 ? 30.500 129.506 47.113 1.00 20.70 283 LYS B O 1
ATOM 1444 N N . THR B 1 21 ? 30.535 128.066 48.835 1.00 21.88 284 THR B N 1
ATOM 1445 C CA . THR B 1 21 ? 31.861 127.578 48.544 1.00 20.79 284 THR B CA 1
ATOM 1446 C C . THR B 1 21 ? 31.875 126.059 48.615 1.00 20.15 284 THR B C 1
ATOM 1447 O O . THR B 1 21 ? 31.316 125.471 49.543 1.00 19.47 284 THR B O 1
ATOM 1451 N N . LEU B 1 22 ? 32.512 125.430 47.627 1.00 19.71 285 LEU B N 1
ATOM 1452 C CA . LEU B 1 22 ? 32.781 124.013 47.683 1.00 19.57 285 LEU B CA 1
ATOM 1453 C C . LEU B 1 22 ? 34.233 123.781 48.125 1.00 19.18 285 LEU B C 1
ATOM 1454 O O . LEU B 1 22 ? 35.154 124.127 47.421 1.00 19.85 285 LEU B O 1
ATOM 1459 N N . VAL B 1 23 ? 34.422 123.182 49.291 1.00 18.68 286 VAL B N 1
ATOM 1460 C CA . VAL B 1 23 ? 35.736 122.900 49.825 1.00 17.90 286 VAL B CA 1
ATOM 1461 C C . VAL B 1 23 ? 36.003 121.414 49.685 1.00 17.81 286 VAL B C 1
ATOM 1462 O O . VAL B 1 23 ? 35.252 120.639 50.257 1.00 18.38 286 VAL B O 1
ATOM 1466 N N . LEU B 1 24 ? 37.056 121.033 48.943 1.00 17.83 287 LEU B N 1
ATOM 1467 C CA . LEU B 1 24 ? 37.517 119.622 48.792 1.00 18.40 287 LEU B CA 1
ATOM 1468 C C . LEU B 1 24 ? 38.731 119.319 49.654 1.00 18.62 287 LEU B C 1
ATOM 1469 O O . LEU B 1 24 ? 39.779 119.924 49.479 1.00 19.01 287 LEU B O 1
ATOM 1474 N N . ILE B 1 25 ? 38.576 118.400 50.595 1.00 18.36 288 ILE B N 1
ATOM 1475 C CA . ILE B 1 25 ? 39.618 118.032 51.538 1.00 18.62 288 ILE B CA 1
ATOM 1476 C C . ILE B 1 25 ? 40.046 116.612 51.230 1.00 19.04 288 ILE B C 1
ATOM 1477 O O . ILE B 1 25 ? 39.193 115.756 50.967 1.00 19.11 288 ILE B O 1
ATOM 1482 N N . GLY B 1 26 ? 41.347 116.345 51.274 1.00 18.45 289 GLY B N 1
ATOM 1483 C CA . GLY B 1 26 ? 41.864 114.989 51.041 1.00 18.05 289 GLY B CA 1
ATOM 1484 C C . GLY B 1 26 ? 43.388 114.922 51.032 1.00 18.18 289 GLY B C 1
ATOM 1485 O O . GLY B 1 26 ? 44.061 115.947 51.000 1.00 18.66 289 GLY B O 1
ATOM 1486 N N . ALA B 1 27 ? 43.923 113.713 51.078 1.00 18.31 290 ALA B N 1
ATOM 1487 C CA . ALA B 1 27 ? 45.356 113.492 50.979 1.00 18.92 290 ALA B CA 1
ATOM 1488 C C . ALA B 1 27 ? 45.829 113.884 49.578 1.00 19.89 290 ALA B C 1
ATOM 1489 O O . ALA B 1 27 ? 45.156 113.635 48.555 1.00 19.77 290 ALA B O 1
ATOM 1491 N N . SER B 1 28 ? 46.998 114.491 49.529 1.00 20.58 291 SER B N 1
ATOM 1492 C CA . SER B 1 28 ? 47.596 114.890 48.261 1.00 22.07 291 SER B CA 1
ATOM 1493 C C . SER B 1 28 ? 47.709 113.691 47.327 1.00 21.85 291 SER B C 1
ATOM 1494 O O . SER B 1 28 ? 48.137 112.633 47.733 1.00 22.40 291 SER B O 1
ATOM 1497 N N . GLY B 1 29 ? 47.300 113.833 46.079 1.00 21.88 292 GLY B N 1
ATOM 1498 C CA . GLY B 1 29 ? 47.252 112.687 45.215 1.00 22.08 292 GLY B CA 1
ATOM 1499 C C . GLY B 1 29 ? 45.899 111.959 45.121 1.00 22.38 292 GLY B C 1
ATOM 1500 O O . GLY B 1 29 ? 45.722 111.156 44.225 1.00 22.77 292 GLY B O 1
ATOM 1501 N N . VAL B 1 30 ? 44.914 112.243 45.978 1.00 22.14 293 VAL B N 1
ATOM 1502 C CA . VAL B 1 30 ? 43.642 111.478 45.880 1.00 21.19 293 VAL B CA 1
ATOM 1503 C C . VAL B 1 30 ? 42.821 111.824 44.626 1.00 20.91 293 VAL B C 1
ATOM 1504 O O . VAL B 1 30 ? 41.882 111.119 44.294 1.00 20.36 293 VAL B O 1
ATOM 1508 N N . GLY B 1 31 ? 43.121 112.959 44.002 1.00 21.24 294 GLY B N 1
ATOM 1509 C CA . GLY B 1 31 ? 42.425 113.409 42.794 1.00 21.21 294 GLY B CA 1
ATOM 1510 C C . GLY B 1 31 ? 41.361 114.496 42.896 1.00 21.11 294 GLY B C 1
ATOM 1511 O O . GLY B 1 31 ? 40.526 114.642 41.991 1.00 22.13 294 GLY B O 1
ATOM 1512 N N . ARG B 1 32 ? 41.410 115.303 43.934 1.00 20.67 295 ARG B N 1
ATOM 1513 C CA . ARG B 1 32 ? 40.515 116.479 44.044 1.00 21.46 295 ARG B CA 1
ATOM 1514 C C . ARG B 1 32 ? 40.587 117.439 42.857 1.00 22.20 295 ARG B C 1
ATOM 1515 O O . ARG B 1 32 ? 39.584 117.931 42.354 1.00 21.98 295 ARG B O 1
ATOM 1523 N N . SER B 1 33 ? 41.805 117.732 42.457 1.00 23.01 296 SER B N 1
ATOM 1524 C CA . SER B 1 33 ? 42.089 118.507 41.273 1.00 24.61 296 SER B CA 1
ATOM 1525 C C . SER B 1 33 ? 41.282 118.067 40.037 1.00 24.17 296 SER B C 1
ATOM 1526 O O . SER B 1 33 ? 40.750 118.902 39.311 1.00 24.08 296 SER B O 1
ATOM 1529 N N . HIS B 1 34 ? 41.162 116.755 39.835 1.00 24.80 297 HIS B N 1
ATOM 1530 C CA A HIS B 1 34 ? 40.438 116.166 38.693 0.50 24.68 297 HIS B CA 1
ATOM 1531 C CA B HIS B 1 34 ? 40.439 116.206 38.679 0.50 24.79 297 HIS B CA 1
ATOM 1532 C C . HIS B 1 34 ? 38.923 116.389 38.828 1.00 24.46 297 HIS B C 1
ATOM 1533 O O . HIS B 1 34 ? 38.235 116.627 37.840 1.00 25.05 297 HIS B O 1
ATOM 1546 N N . ILE B 1 35 ? 38.399 116.292 40.052 1.00 23.90 298 ILE B N 1
ATOM 1547 C CA . ILE B 1 35 ? 36.991 116.630 40.308 1.00 23.93 298 ILE B CA 1
ATOM 1548 C C . ILE B 1 35 ? 36.770 118.103 40.058 1.00 23.10 298 ILE B C 1
ATOM 1549 O O . ILE B 1 35 ? 35.833 118.473 39.386 1.00 23.61 298 ILE B O 1
ATOM 1554 N N . LYS B 1 36 ? 37.630 118.954 40.621 1.00 22.68 299 LYS B N 1
ATOM 1555 C CA . LYS B 1 36 ? 37.499 120.381 40.415 1.00 22.33 299 LYS B CA 1
ATOM 1556 C C . LYS B 1 36 ? 37.443 120.632 38.921 1.00 22.00 299 LYS B C 1
ATOM 1557 O O . LYS B 1 36 ? 36.616 121.363 38.473 1.00 21.97 299 LYS B O 1
ATOM 1563 N N . ASN B 1 37 ? 38.333 120.019 38.159 1.00 22.85 300 ASN B N 1
ATOM 1564 C CA . ASN B 1 37 ? 38.408 120.268 36.733 1.00 24.18 300 ASN B CA 1
ATOM 1565 C C . ASN B 1 37 ? 37.176 119.748 36.045 1.00 24.98 300 ASN B C 1
ATOM 1566 O O . ASN B 1 37 ? 36.661 120.410 35.150 1.00 26.07 300 ASN B O 1
ATOM 1571 N N . ALA B 1 38 ? 36.662 118.594 36.459 1.00 26.04 301 ALA B N 1
ATOM 1572 C CA . ALA B 1 38 ? 35.426 118.119 35.826 1.00 26.80 301 ALA B CA 1
ATOM 1573 C C . ALA B 1 38 ? 34.265 119.046 36.126 1.00 27.25 301 ALA B C 1
ATOM 1574 O O . ALA B 1 38 ? 33.474 119.323 35.248 1.00 26.93 301 ALA B O 1
ATOM 1576 N N . LEU B 1 39 ? 34.141 119.532 37.363 1.00 28.54 302 LEU B N 1
ATOM 1577 C CA . LEU B 1 39 ? 33.074 120.526 37.676 1.00 28.62 302 LEU B CA 1
ATOM 1578 C C . LEU B 1 39 ? 33.134 121.805 36.821 1.00 29.67 302 LEU B C 1
ATOM 1579 O O . LEU B 1 39 ? 32.103 122.316 36.348 1.00 29.37 302 LEU B O 1
ATOM 1584 N N . LEU B 1 40 ? 34.335 122.349 36.653 1.00 30.87 303 LEU B N 1
ATOM 1585 C CA . LEU B 1 40 ? 34.510 123.556 35.838 1.00 32.23 303 LEU B CA 1
ATOM 1586 C C . LEU B 1 40 ? 34.141 123.302 34.399 1.00 33.51 303 LEU B C 1
ATOM 1587 O O . LEU B 1 40 ? 33.616 124.178 33.728 1.00 33.97 303 LEU B O 1
ATOM 1592 N N . SER B 1 41 ? 34.435 122.114 33.914 1.00 35.31 304 SER B N 1
ATOM 1593 C CA . SER B 1 41 ? 34.203 121.819 32.501 1.00 37.30 304 SER B CA 1
ATOM 1594 C C . SER B 1 41 ? 32.721 121.543 32.218 1.00 37.66 304 SER B C 1
ATOM 1595 O O . SER B 1 41 ? 32.282 121.698 31.102 1.00 38.12 304 SER B O 1
ATOM 1598 N N . GLN B 1 42 ? 31.963 121.157 33.237 1.00 38.54 305 GLN B N 1
ATOM 1599 C CA . GLN B 1 42 ? 30.557 120.831 33.092 1.00 39.68 305 GLN B CA 1
ATOM 1600 C C . GLN B 1 42 ? 29.644 122.050 33.394 1.00 39.97 305 GLN B C 1
ATOM 1601 O O . GLN B 1 42 ? 28.567 122.186 32.813 1.00 39.98 305 GLN B O 1
ATOM 1607 N N . ASN B 1 43 ? 30.070 122.913 34.317 1.00 39.90 306 ASN B N 1
ATOM 1608 C CA . ASN B 1 43 ? 29.269 124.040 34.797 1.00 39.90 306 ASN B CA 1
ATOM 1609 C C . ASN B 1 43 ? 30.126 125.290 34.952 1.00 38.95 306 ASN B C 1
ATOM 1610 O O . ASN B 1 43 ? 30.261 125.820 36.041 1.00 38.30 306 ASN B O 1
ATOM 1615 N N . PRO B 1 44 ? 30.698 125.779 33.861 1.00 38.50 307 PRO B N 1
ATOM 1616 C CA . PRO B 1 44 ? 31.597 126.930 33.964 1.00 39.10 307 PRO B CA 1
ATOM 1617 C C . PRO B 1 44 ? 30.902 128.231 34.377 1.00 39.34 307 PRO B C 1
ATOM 1618 O O . PRO B 1 44 ? 31.571 129.176 34.829 1.00 39.86 307 PRO B O 1
ATOM 1622 N N . GLU B 1 45 ? 29.578 128.271 34.225 1.00 38.81 308 GLU B N 1
ATOM 1623 C CA . GLU B 1 45 ? 28.770 129.429 34.604 1.00 38.78 308 GLU B CA 1
ATOM 1624 C C . GLU B 1 45 ? 28.416 129.396 36.094 1.00 37.83 308 GLU B C 1
ATOM 1625 O O . GLU B 1 45 ? 28.013 130.421 36.660 1.00 39.15 308 GLU B O 1
ATOM 1628 N N . LYS B 1 46 ? 28.566 128.235 36.727 1.00 35.49 309 LYS B N 1
ATOM 1629 C CA . LYS B 1 46 ? 28.263 128.076 38.135 1.00 33.97 309 LYS B CA 1
ATOM 1630 C C . LYS B 1 46 ? 29.504 128.135 39.034 1.00 32.38 309 LYS B C 1
ATOM 1631 O O . LYS B 1 46 ? 29.439 128.679 40.115 1.00 32.59 309 LYS B O 1
ATOM 1637 N N . PHE B 1 47 ? 30.603 127.521 38.613 1.00 31.01 310 PHE B N 1
ATOM 1638 C CA . PHE B 1 47 ? 31.781 127.294 39.475 1.00 29.63 310 PHE B CA 1
ATOM 1639 C C . PHE B 1 47 ? 33.009 128.007 38.950 1.00 28.80 310 PHE B C 1
ATOM 1640 O O . PHE B 1 47 ? 33.205 128.106 37.734 1.00 29.18 310 PHE B O 1
ATOM 1648 N N . VAL B 1 48 ? 33.845 128.473 39.874 1.00 27.69 311 VAL B N 1
ATOM 1649 C CA . VAL B 1 48 ? 35.117 129.081 39.539 1.00 26.61 311 VAL B CA 1
ATOM 1650 C C . VAL B 1 48 ? 36.137 128.627 40.573 1.00 26.61 311 VAL B C 1
ATOM 1651 O O . VAL B 1 48 ? 35.822 128.517 41.783 1.00 26.59 311 VAL B O 1
ATOM 1655 N N . TYR B 1 49 ? 37.342 128.332 40.098 1.00 25.52 312 TYR B N 1
ATOM 1656 C CA . TYR B 1 49 ? 38.469 127.958 40.952 1.00 25.17 312 TYR B CA 1
ATOM 1657 C C . TYR B 1 49 ? 39.380 129.185 41.106 1.00 23.74 312 TYR B C 1
ATOM 1658 O O . TYR B 1 49 ? 39.800 129.752 40.122 1.00 23.32 312 TYR B O 1
ATOM 1667 N N . PRO B 1 50 ? 39.660 129.625 42.336 1.00 22.96 313 PRO B N 1
ATOM 1668 C CA . PRO B 1 50 ? 40.546 130.775 42.471 1.00 23.00 313 PRO B CA 1
ATOM 1669 C C . PRO B 1 50 ? 42.005 130.485 42.069 1.00 23.42 313 PRO B C 1
ATOM 1670 O O . PRO B 1 50 ? 42.662 129.661 42.684 1.00 23.50 313 PRO B O 1
ATOM 1674 N N . VAL B 1 51 ? 42.471 131.169 41.032 1.00 24.33 314 VAL B N 1
ATOM 1675 C CA . VAL B 1 51 ? 43.820 131.023 40.502 1.00 24.73 314 VAL B CA 1
ATOM 1676 C C . VAL B 1 51 ? 44.869 131.418 41.552 1.00 24.93 314 VAL B C 1
ATOM 1677 O O . VAL B 1 51 ? 44.919 132.562 41.969 1.00 25.76 314 VAL B O 1
ATOM 1681 N N . PRO B 1 52 ? 45.700 130.458 41.991 1.00 24.80 315 PRO B N 1
ATOM 1682 C CA . PRO B 1 52 ? 46.719 130.765 42.973 1.00 24.58 315 PRO B CA 1
ATOM 1683 C C . PRO B 1 52 ? 47.885 131.591 42.441 1.00 24.48 315 PRO B C 1
ATOM 1684 O O . PRO B 1 52 ? 48.058 131.787 41.223 1.00 23.35 315 PRO B O 1
ATOM 1688 N N . TYR B 1 53 ? 48.626 132.112 43.405 1.00 24.56 316 TYR B N 1
ATOM 1689 C CA . TYR B 1 53 ? 49.806 132.908 43.173 1.00 25.26 316 TYR B CA 1
ATOM 1690 C C . TYR B 1 53 ? 51.004 132.029 43.466 1.00 25.54 316 TYR B C 1
ATOM 1691 O O . TYR B 1 53 ? 50.948 131.207 44.376 1.00 26.41 316 TYR B O 1
ATOM 1700 N N . THR B 1 54 ? 52.088 132.204 42.714 1.00 26.07 317 THR B N 1
ATOM 1701 C CA . THR B 1 54 ? 53.340 131.516 43.014 1.00 26.00 317 THR B CA 1
ATOM 1702 C C . THR B 1 54 ? 54.567 132.364 42.725 1.00 27.67 317 THR B C 1
ATOM 1703 O O . THR B 1 54 ? 54.575 133.128 41.768 1.00 27.29 317 THR B O 1
ATOM 1707 N N . THR B 1 55 ? 55.597 132.206 43.557 1.00 29.25 318 THR B N 1
ATOM 1708 C CA . THR B 1 55 ? 56.915 132.767 43.276 1.00 30.86 318 THR B CA 1
ATOM 1709 C C . THR B 1 55 ? 57.768 131.866 42.355 1.00 32.77 318 THR B C 1
ATOM 1710 O O . THR B 1 55 ? 58.851 132.243 41.965 1.00 32.81 318 THR B O 1
ATOM 1714 N N . ARG B 1 56 ? 57.288 130.671 42.035 1.00 35.42 319 ARG B N 1
ATOM 1715 C CA . ARG B 1 56 ? 57.943 129.809 41.056 1.00 37.33 319 ARG B CA 1
ATOM 1716 C C . ARG B 1 56 ? 58.111 130.586 39.769 1.00 39.18 319 ARG B C 1
ATOM 1717 O O . ARG B 1 56 ? 57.188 131.268 39.344 1.00 38.82 319 ARG B O 1
ATOM 1725 N N . PRO B 1 57 ? 59.314 130.523 39.167 1.00 42.14 320 PRO B N 1
ATOM 1726 C CA . PRO B 1 57 ? 59.491 131.165 37.877 1.00 43.89 320 PRO B CA 1
ATOM 1727 C C . PRO B 1 57 ? 58.683 130.459 36.823 1.00 45.91 320 PRO B C 1
ATOM 1728 O O . PRO B 1 57 ? 58.646 129.229 36.812 1.00 46.09 320 PRO B O 1
ATOM 1732 N N . PRO B 1 58 ? 57.994 131.228 35.969 1.00 48.46 321 PRO B N 1
ATOM 1733 C CA . PRO B 1 58 ? 57.225 130.642 34.894 1.00 50.49 321 PRO B CA 1
ATOM 1734 C C . PRO B 1 58 ? 58.115 130.243 33.722 1.00 52.92 321 PRO B C 1
ATOM 1735 O O . PRO B 1 58 ? 59.048 130.980 33.355 1.00 52.93 321 PRO B O 1
ATOM 1739 N N . ARG B 1 59 ? 57.816 129.090 33.142 1.00 55.56 322 ARG B N 1
ATOM 1740 C CA . ARG B 1 59 ? 58.389 128.721 31.857 1.00 57.85 322 ARG B CA 1
ATOM 1741 C C . ARG B 1 59 ? 58.033 129.768 30.753 1.00 59.53 322 ARG B C 1
ATOM 1742 O O . ARG B 1 59 ? 57.184 130.662 30.951 1.00 59.85 322 ARG B O 1
ATOM 1744 N N . LYS B 1 60 ? 58.715 129.671 29.609 1.00 61.50 323 LYS B N 1
ATOM 1745 C CA . LYS B 1 60 ? 58.349 130.440 28.409 1.00 62.46 323 LYS B CA 1
ATOM 1746 C C . LYS B 1 60 ? 56.944 130.011 27.927 1.00 63.20 323 LYS B C 1
ATOM 1747 O O . LYS B 1 60 ? 56.150 130.850 27.468 1.00 63.60 323 LYS B O 1
ATOM 1749 N N . SER B 1 61 ? 56.650 128.711 28.075 1.00 63.79 324 SER B N 1
ATOM 1750 C CA . SER B 1 61 ? 55.359 128.107 27.696 1.00 63.98 324 SER B CA 1
ATOM 1751 C C . SER B 1 61 ? 54.132 128.710 28.406 1.00 64.32 324 SER B C 1
ATOM 1752 O O . SER B 1 61 ? 53.281 129.333 27.754 1.00 65.02 324 SER B O 1
ATOM 1754 N N . GLU B 1 62 ? 54.043 128.523 29.728 1.00 64.04 325 GLU B N 1
ATOM 1755 C CA . GLU B 1 62 ? 52.845 128.893 30.525 1.00 63.37 325 GLU B CA 1
ATOM 1756 C C . GLU B 1 62 ? 52.474 130.397 30.465 1.00 62.49 325 GLU B C 1
ATOM 1757 O O . GLU B 1 62 ? 53.320 131.237 30.119 1.00 62.20 325 GLU B O 1
ATOM 1759 N N . GLU B 1 63 ? 51.213 130.707 30.809 1.00 61.33 326 GLU B N 1
ATOM 1760 C CA . GLU B 1 63 ? 50.643 132.075 30.711 1.00 60.44 326 GLU B CA 1
ATOM 1761 C C . GLU B 1 63 ? 50.195 132.633 32.078 1.00 58.61 326 GLU B C 1
ATOM 1762 O O . GLU B 1 63 ? 49.463 131.968 32.798 1.00 58.14 326 GLU B O 1
ATOM 1768 N N . ASP B 1 64 ? 50.599 133.871 32.391 1.00 56.80 327 ASP B N 1
ATOM 1769 C CA . ASP B 1 64 ? 50.219 134.555 33.632 1.00 55.42 327 ASP B CA 1
ATOM 1770 C C . ASP B 1 64 ? 48.694 134.647 33.777 1.00 54.36 327 ASP B C 1
ATOM 1771 O O . ASP B 1 64 ? 48.024 135.160 32.890 1.00 54.06 327 ASP B O 1
ATOM 1776 N N . GLY B 1 65 ? 48.156 134.128 34.882 1.00 52.94 328 GLY B N 1
ATOM 1777 C CA . GLY B 1 65 ? 46.722 134.235 35.182 1.00 52.00 328 GLY B CA 1
ATOM 1778 C C . GLY B 1 65 ? 45.837 133.061 34.771 1.00 50.91 328 GLY B C 1
ATOM 1779 O O . GLY B 1 65 ? 44.639 133.046 35.074 1.00 50.69 328 GLY B O 1
ATOM 1780 N N . LYS B 1 66 ? 46.415 132.074 34.090 1.00 49.66 329 LYS B N 1
ATOM 1781 C CA . LYS B 1 66 ? 45.658 130.917 33.626 1.00 48.55 329 LYS B CA 1
ATOM 1782 C C . LYS B 1 66 ? 45.728 129.866 34.713 1.00 47.01 329 LYS B C 1
ATOM 1783 O O . LYS B 1 66 ? 44.722 129.543 35.349 1.00 47.81 329 LYS B O 1
ATOM 1786 N N . GLU B 1 67 ? 46.925 129.358 34.956 1.00 44.84 330 GLU B N 1
ATOM 1787 C CA . GLU B 1 67 ? 47.139 128.333 35.976 1.00 43.00 330 GLU B CA 1
ATOM 1788 C C . GLU B 1 67 ? 47.683 128.950 37.270 1.00 40.06 330 GLU B C 1
ATOM 1789 O O . GLU B 1 67 ? 47.419 128.441 38.359 1.00 38.78 330 GLU B O 1
ATOM 1795 N N . TYR B 1 68 ? 48.407 130.059 37.138 1.00 37.06 331 TYR B N 1
ATOM 1796 C CA . TYR B 1 68 ? 48.989 130.748 38.271 1.00 36.03 331 TYR B CA 1
ATOM 1797 C C . TYR B 1 68 ? 49.140 132.227 37.975 1.00 35.56 331 TYR B C 1
ATOM 1798 O O . TYR B 1 68 ? 49.285 132.630 36.820 1.00 35.65 331 TYR B O 1
ATOM 1807 N N . HIS B 1 69 ? 49.136 133.027 39.030 1.00 35.22 332 HIS B N 1
ATOM 1808 C CA . HIS B 1 69 ? 49.634 134.391 38.953 1.00 35.11 332 HIS B CA 1
ATOM 1809 C C . HIS B 1 69 ? 51.077 134.355 39.438 1.00 34.07 332 HIS B C 1
ATOM 1810 O O . HIS B 1 69 ? 51.346 134.002 40.589 1.00 33.05 332 HIS B O 1
ATOM 1817 N N . PHE B 1 70 ? 51.997 134.736 38.562 1.00 33.25 333 PHE B N 1
ATOM 1818 C CA . PHE B 1 70 ? 53.426 134.667 38.849 1.00 32.63 333 PHE B CA 1
ATOM 1819 C C . PHE B 1 70 ? 53.878 135.958 39.433 1.00 32.15 333 PHE B C 1
ATOM 1820 O O . PHE B 1 70 ? 53.746 136.974 38.790 1.00 32.16 333 PHE B O 1
ATOM 1828 N N . ILE B 1 71 ? 54.386 135.918 40.660 1.00 31.75 334 ILE B N 1
ATOM 1829 C CA . ILE B 1 71 ? 54.862 137.118 41.329 1.00 32.54 334 ILE B CA 1
ATOM 1830 C C . ILE B 1 71 ? 56.262 136.927 41.935 1.00 32.59 334 ILE B C 1
ATOM 1831 O O . ILE B 1 71 ? 56.778 135.816 42.000 1.00 32.94 334 ILE B O 1
ATOM 1836 N N . SER B 1 72 ? 56.861 138.020 42.377 1.00 32.71 335 SER B N 1
ATOM 1837 C CA . SER B 1 72 ? 58.200 137.985 42.895 1.00 33.62 335 SER B CA 1
ATOM 1838 C C . SER B 1 72 ? 58.132 137.614 44.343 1.00 34.34 335 SER B C 1
ATOM 1839 O O . SER B 1 72 ? 57.050 137.648 44.938 1.00 34.84 335 SER B O 1
ATOM 1842 N N . THR B 1 73 ? 59.286 137.279 44.921 1.00 34.93 336 THR B N 1
ATOM 1843 C CA . THR B 1 73 ? 59.373 136.882 46.324 1.00 35.34 336 THR B CA 1
ATOM 1844 C C . THR B 1 73 ? 59.073 138.065 47.240 1.00 36.42 336 THR B C 1
ATOM 1845 O O . THR B 1 73 ? 58.676 137.884 48.410 1.00 36.23 336 THR B O 1
ATOM 1849 N N . GLU B 1 74 ? 59.295 139.273 46.723 1.00 37.15 337 GLU B N 1
ATOM 1850 C CA . GLU B 1 74 ? 59.173 140.461 47.532 1.00 38.80 337 GLU B CA 1
ATOM 1851 C C . GLU B 1 74 ? 57.681 140.698 47.709 1.00 37.82 337 GLU B C 1
ATOM 1852 O O . GLU B 1 74 ? 57.218 140.878 48.817 1.00 36.90 337 GLU B O 1
ATOM 1858 N N . GLU B 1 75 ? 56.957 140.672 46.601 1.00 37.30 338 GLU B N 1
ATOM 1859 C CA . GLU B 1 75 ? 55.513 140.789 46.605 1.00 38.11 338 GLU B CA 1
ATOM 1860 C C . GLU B 1 75 ? 54.847 139.705 47.477 1.00 37.34 338 GLU B C 1
ATOM 1861 O O . GLU B 1 75 ? 54.033 139.997 48.350 1.00 36.82 338 GLU B O 1
ATOM 1867 N N . MET B 1 76 ? 55.233 138.456 47.262 1.00 36.82 339 MET B N 1
ATOM 1868 C CA . MET B 1 76 ? 54.633 137.353 47.976 1.00 36.06 339 MET B CA 1
ATOM 1869 C C . MET B 1 76 ? 54.784 137.585 49.452 1.00 35.56 339 MET B C 1
ATOM 1870 O O . MET B 1 76 ? 53.848 137.367 50.218 1.00 34.71 339 MET B O 1
ATOM 1875 N N . THR B 1 77 ? 55.973 138.010 49.857 1.00 35.20 340 THR B N 1
ATOM 1876 C CA . THR B 1 77 ? 56.276 138.202 51.264 1.00 35.45 340 THR B CA 1
ATOM 1877 C C . THR B 1 77 ? 55.429 139.350 51.838 1.00 35.49 340 THR B C 1
ATOM 1878 O O . THR B 1 77 ? 54.979 139.262 52.973 1.00 35.80 340 THR B O 1
ATOM 1882 N N . ARG B 1 78 ? 55.218 140.407 51.058 1.00 35.13 341 ARG B N 1
ATOM 1883 C CA . ARG B 1 78 ? 54.374 141.512 51.486 1.00 36.58 341 ARG B CA 1
ATOM 1884 C C . ARG B 1 78 ? 52.925 141.042 51.652 1.00 35.22 341 ARG B C 1
ATOM 1885 O O . ARG B 1 78 ? 52.294 141.298 52.685 1.00 35.71 341 ARG B O 1
ATOM 1893 N N . ASN B 1 79 ? 52.433 140.338 50.640 1.00 33.35 342 ASN B N 1
ATOM 1894 C CA . ASN B 1 79 ? 51.109 139.756 50.663 1.00 32.41 342 ASN B CA 1
ATOM 1895 C C . ASN B 1 79 ? 50.901 138.872 51.872 1.00 31.41 342 ASN B C 1
ATOM 1896 O O . ASN B 1 79 ? 49.884 138.959 52.498 1.00 31.04 342 ASN B O 1
ATOM 1901 N N . ILE B 1 80 ? 51.877 138.057 52.233 1.00 30.87 343 ILE B N 1
ATOM 1902 C CA . ILE B 1 80 ? 51.728 137.176 53.388 1.00 30.94 343 ILE B CA 1
ATOM 1903 C C . ILE B 1 80 ? 51.619 137.989 54.667 1.00 31.54 343 ILE B C 1
ATOM 1904 O O . ILE B 1 80 ? 50.855 137.631 55.584 1.00 32.02 343 ILE B O 1
ATOM 1909 N N . SER B 1 81 ? 52.406 139.053 54.767 1.00 31.77 344 SER B N 1
ATOM 1910 C CA . SER B 1 81 ? 52.512 139.747 56.057 1.00 32.31 344 SER B CA 1
ATOM 1911 C C . SER B 1 81 ? 51.331 140.703 56.196 1.00 31.18 344 SER B C 1
ATOM 1912 O O . SER B 1 81 ? 50.926 140.990 57.293 1.00 31.05 344 SER B O 1
ATOM 1915 N N . ALA B 1 82 ? 50.776 141.150 55.068 1.00 30.39 345 ALA B N 1
ATOM 1916 C CA . ALA B 1 82 ? 49.494 141.848 55.027 1.00 30.19 345 ALA B CA 1
ATOM 1917 C C . ALA B 1 82 ? 48.227 140.942 55.199 1.00 29.88 345 ALA B C 1
ATOM 1918 O O . ALA B 1 82 ? 47.103 141.411 54.970 1.00 29.94 345 ALA B O 1
ATOM 1920 N N . ASN B 1 83 ? 48.422 139.676 55.588 1.00 28.94 346 ASN B N 1
ATOM 1921 C CA . ASN B 1 83 ? 47.351 138.668 55.807 1.00 28.08 346 ASN B CA 1
ATOM 1922 C C . ASN B 1 83 ? 46.388 138.534 54.647 1.00 27.67 346 ASN B C 1
ATOM 1923 O O . ASN B 1 83 ? 45.162 138.501 54.841 1.00 28.24 346 ASN B O 1
ATOM 1928 N N . GLU B 1 84 ? 46.938 138.482 53.440 1.00 26.64 347 GLU B N 1
ATOM 1929 C CA . GLU B 1 84 ? 46.155 138.462 52.222 1.00 26.56 347 GLU B CA 1
ATOM 1930 C C . GLU B 1 84 ? 45.855 137.059 51.678 1.00 25.26 347 GLU B C 1
ATOM 1931 O O . GLU B 1 84 ? 45.083 136.920 50.724 1.00 26.06 347 GLU B O 1
ATOM 1937 N N . PHE B 1 85 ? 46.442 136.030 52.281 1.00 23.93 348 PHE B N 1
ATOM 1938 C CA . PHE B 1 85 ? 46.296 134.677 51.801 1.00 22.74 348 PHE B CA 1
ATOM 1939 C C . PHE B 1 85 ? 45.409 133.852 52.705 1.00 22.43 348 PHE B C 1
ATOM 1940 O O . PHE B 1 85 ? 45.642 133.730 53.910 1.00 22.05 348 PHE B O 1
ATOM 1948 N N . LEU B 1 86 ? 44.404 133.250 52.105 1.00 22.34 349 LEU B N 1
ATOM 1949 C CA . LEU B 1 86 ? 43.609 132.236 52.788 1.00 23.46 349 LEU B CA 1
ATOM 1950 C C . LEU B 1 86 ? 44.478 131.064 53.195 1.00 22.96 349 LEU B C 1
ATOM 1951 O O . LEU B 1 86 ? 44.371 130.562 54.292 1.00 22.01 349 LEU B O 1
ATOM 1956 N N . GLU B 1 87 ? 45.339 130.646 52.275 1.00 23.62 350 GLU B N 1
ATOM 1957 C CA . GLU B 1 87 ? 46.273 129.533 52.487 1.00 24.25 350 GLU B CA 1
ATOM 1958 C C . GLU B 1 87 ? 47.552 129.845 51.729 1.00 24.36 350 GLU B C 1
ATOM 1959 O O . GLU B 1 87 ? 47.505 130.387 50.633 1.00 23.61 350 GLU B O 1
ATOM 1965 N N . PHE B 1 88 ? 48.690 129.482 52.306 1.00 25.60 351 PHE B N 1
ATOM 1966 C CA . PHE B 1 88 ? 49.985 129.575 51.611 1.00 26.08 351 PHE B CA 1
ATOM 1967 C C . PHE B 1 88 ? 50.954 128.512 52.124 1.00 26.37 351 PHE B C 1
ATOM 1968 O O . PHE B 1 88 ? 50.778 127.904 53.180 1.00 25.46 351 PHE B O 1
ATOM 1976 N N . GLY B 1 89 ? 51.981 128.267 51.335 1.00 27.40 352 GLY B N 1
ATOM 1977 C CA . GLY B 1 89 ? 52.942 127.234 51.674 1.00 27.85 352 GLY B CA 1
ATOM 1978 C C . GLY B 1 89 ? 53.994 127.121 50.589 1.00 28.72 352 GLY B C 1
ATOM 1979 O O . GLY B 1 89 ? 53.888 127.725 49.519 1.00 27.31 352 GLY B O 1
ATOM 1980 N N . SER B 1 90 ? 55.013 126.336 50.894 1.00 29.76 353 SER B N 1
ATOM 1981 C CA . SER B 1 90 ? 56.176 126.203 50.047 1.00 30.91 353 SER B CA 1
ATOM 1982 C C . SER B 1 90 ? 56.155 124.865 49.371 1.00 30.37 353 SER B C 1
ATOM 1983 O O . SER B 1 90 ? 55.730 123.894 49.948 1.00 30.24 353 SER B O 1
ATOM 1986 N N . TYR B 1 91 ? 56.617 124.825 48.142 1.00 30.31 354 TYR B N 1
ATOM 1987 C CA . TYR B 1 91 ? 56.751 123.573 47.440 1.00 30.76 354 TYR B CA 1
ATOM 1988 C C . TYR B 1 91 ? 57.959 123.638 46.512 1.00 30.08 354 TYR B C 1
ATOM 1989 O O . TYR B 1 91 ? 58.019 124.484 45.618 1.00 28.96 354 TYR B O 1
ATOM 1998 N N . GLN B 1 92 ? 58.883 122.707 46.725 1.00 29.90 355 GLN B N 1
ATOM 1999 C CA . GLN B 1 92 ? 60.159 122.627 45.998 1.00 29.69 355 GLN B CA 1
ATOM 2000 C C . GLN B 1 92 ? 60.854 123.945 45.936 1.00 29.18 35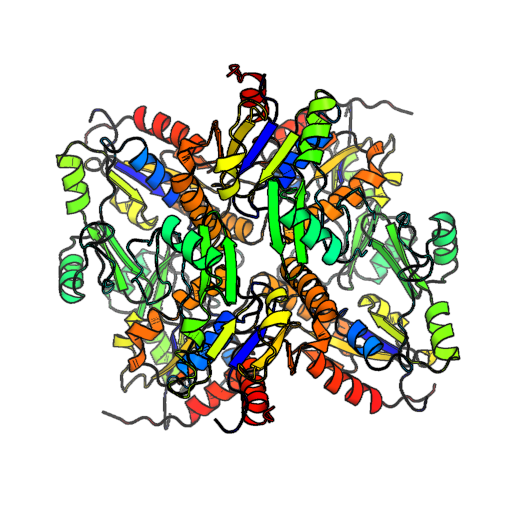5 GLN B C 1
ATOM 2001 O O . GLN B 1 92 ? 61.285 124.390 44.879 1.00 28.71 355 GLN B O 1
ATOM 2007 N N . GLY B 1 93 ? 60.952 124.593 47.082 1.00 28.69 356 GLY B N 1
ATOM 2008 C CA . GLY B 1 93 ? 61.635 125.859 47.125 1.00 28.42 356 GLY B CA 1
ATOM 2009 C C . GLY B 1 93 ? 60.877 127.057 46.616 1.00 28.54 356 GLY B C 1
ATOM 2010 O O . GLY B 1 93 ? 61.458 128.132 46.570 1.00 28.81 356 GLY B O 1
ATOM 2011 N N . ASN B 1 94 ? 59.597 126.925 46.233 1.00 28.36 357 ASN B N 1
ATOM 2012 C CA . ASN B 1 94 ? 58.812 128.128 45.896 1.00 27.82 357 ASN B CA 1
ATOM 2013 C C . ASN B 1 94 ? 57.526 128.255 46.678 1.00 27.10 357 ASN B C 1
ATOM 2014 O O . ASN B 1 94 ? 56.993 127.278 47.177 1.00 25.47 357 ASN B O 1
ATOM 2019 N N . MET B 1 95 ? 57.043 129.488 46.772 1.00 27.31 358 MET B N 1
ATOM 2020 C CA . MET B 1 95 ? 55.868 129.786 47.540 1.00 28.12 358 MET B CA 1
ATOM 2021 C C . MET B 1 95 ? 54.632 129.695 46.649 1.00 26.19 358 MET B C 1
ATOM 2022 O O . MET B 1 95 ? 54.663 130.002 45.451 1.00 25.12 358 MET B O 1
ATOM 2027 N N . PHE B 1 96 ? 53.561 129.188 47.239 1.00 24.86 359 PHE B N 1
ATOM 2028 C CA . PHE B 1 96 ? 52.243 129.137 46.612 1.00 24.18 359 PHE B CA 1
ATOM 2029 C C . PHE B 1 96 ? 51.167 129.573 47.605 1.00 23.46 359 PHE B C 1
ATOM 2030 O O . PHE B 1 96 ? 51.250 129.314 48.811 1.00 22.26 359 PHE B O 1
ATOM 2038 N N . GLY B 1 97 ? 50.114 130.187 47.088 1.00 23.14 360 GLY B N 1
ATOM 2039 C CA . GLY B 1 97 ? 49.057 130.626 47.957 1.00 23.14 360 GLY B CA 1
ATOM 2040 C C . GLY B 1 97 ? 47.800 131.069 47.229 1.00 23.15 360 GLY B C 1
ATOM 2041 O O . GLY B 1 97 ? 47.838 131.464 46.023 1.00 23.54 360 GLY B O 1
ATOM 2042 N N . THR B 1 98 ? 46.693 130.989 47.970 1.00 21.51 361 THR B N 1
ATOM 2043 C CA . THR B 1 98 ? 45.396 131.453 47.483 1.00 20.84 361 THR B CA 1
ATOM 2044 C C . THR B 1 98 ? 44.952 132.667 48.286 1.00 20.18 361 THR B C 1
ATOM 2045 O O . THR B 1 98 ? 44.918 132.669 49.521 1.00 18.03 361 THR B O 1
ATOM 2049 N N . LYS B 1 99 ? 44.628 133.709 47.559 1.00 20.74 362 LYS B N 1
ATOM 2050 C CA . LYS B 1 99 ? 44.268 134.981 48.193 1.00 22.16 362 LYS B CA 1
ATOM 2051 C C . LYS B 1 99 ? 42.771 134.986 48.543 1.00 22.23 362 LYS B C 1
ATOM 2052 O O . LYS B 1 99 ? 41.940 134.553 47.741 1.00 22.13 362 LYS B O 1
ATOM 2058 N N . PHE B 1 100 ? 42.454 135.469 49.737 1.00 22.55 363 PHE B N 1
ATOM 2059 C CA . PHE B 1 100 ? 41.076 135.742 50.141 1.00 22.31 363 PHE B CA 1
ATOM 2060 C C . PHE B 1 100 ? 40.313 136.496 49.101 1.00 22.83 363 PHE B C 1
ATOM 2061 O O . PHE B 1 100 ? 39.204 136.117 48.765 1.00 23.48 363 PHE B O 1
ATOM 2069 N N . GLU B 1 101 ? 40.904 137.575 48.604 1.00 22.81 364 GLU B N 1
ATOM 2070 C CA . GLU B 1 101 ? 40.256 138.457 47.632 1.00 23.11 364 GLU B CA 1
ATOM 2071 C C . GLU B 1 101 ? 39.831 137.741 46.375 1.00 23.19 364 GLU B C 1
ATOM 2072 O O . GLU B 1 101 ? 38.836 138.102 45.719 1.00 23.80 364 GLU B O 1
ATOM 2074 N N . THR B 1 102 ? 40.586 136.732 45.993 1.00 23.29 365 THR B N 1
ATOM 2075 C CA . THR B 1 102 ? 40.261 135.995 44.773 1.00 22.33 365 THR B CA 1
ATOM 2076 C C . THR B 1 102 ? 38.979 135.205 45.037 1.00 21.73 365 THR B C 1
ATOM 2077 O O . THR B 1 102 ? 38.127 135.081 44.190 1.00 22.74 365 THR B O 1
ATOM 2081 N N . VAL B 1 103 ? 38.814 134.726 46.247 1.00 22.30 366 VAL B N 1
ATOM 2082 C CA . VAL B 1 103 ? 37.559 134.070 46.638 1.00 22.73 366 VAL B CA 1
ATOM 2083 C C . VAL B 1 103 ? 36.419 135.091 46.727 1.00 23.31 366 VAL B C 1
ATOM 2084 O O . VAL B 1 103 ? 35.393 134.929 46.087 1.00 24.43 366 VAL B O 1
ATOM 2088 N N . HIS B 1 104 ? 36.631 136.196 47.423 1.00 23.59 367 HIS B N 1
ATOM 2089 C CA . HIS B 1 104 ? 35.609 137.251 47.477 1.00 23.85 367 HIS B CA 1
ATOM 2090 C C . HIS B 1 104 ? 35.154 137.739 46.120 1.00 24.49 367 HIS B C 1
ATOM 2091 O O . HIS B 1 104 ? 33.986 138.018 45.919 1.00 25.60 367 HIS B O 1
ATOM 2098 N N . GLN B 1 105 ? 36.038 137.796 45.158 1.00 25.21 368 GLN B N 1
ATOM 2099 C CA . GLN B 1 105 ? 35.634 138.305 43.847 1.00 25.74 368 GLN B CA 1
ATOM 2100 C C . GLN B 1 105 ? 34.661 137.348 43.157 1.00 26.20 368 GLN B C 1
ATOM 2101 O O . GLN B 1 105 ? 33.741 137.778 42.457 1.00 26.67 368 GLN B O 1
ATOM 2104 N N . ILE B 1 106 ? 34.870 136.044 43.352 1.00 25.76 369 ILE B N 1
ATOM 2105 C CA . ILE B 1 106 ? 34.012 135.020 42.772 1.00 24.47 369 ILE B CA 1
ATOM 2106 C C . ILE B 1 106 ? 32.631 135.162 43.394 1.00 24.55 369 ILE B C 1
ATOM 2107 O O . ILE B 1 106 ? 31.626 135.097 42.728 1.00 22.61 369 ILE B O 1
ATOM 2112 N N . HIS B 1 107 ? 32.600 135.331 44.703 1.00 25.16 370 HIS B N 1
ATOM 2113 C CA . HIS B 1 107 ? 31.337 135.487 45.385 1.00 25.82 370 HIS B CA 1
ATOM 2114 C C . HIS B 1 107 ? 30.588 136.754 44.955 1.00 27.46 370 HIS B C 1
ATOM 2115 O O . HIS B 1 107 ? 29.367 136.737 44.844 1.00 28.19 370 HIS B O 1
ATOM 2122 N N . LYS B 1 108 ? 31.317 137.825 44.656 1.00 28.84 371 LYS B N 1
ATOM 2123 C CA . LYS B 1 108 ? 30.711 139.030 44.136 1.00 30.14 371 LYS B CA 1
ATOM 2124 C C . LYS B 1 108 ? 30.043 138.791 42.783 1.00 30.63 371 LYS B C 1
ATOM 2125 O O . LYS B 1 108 ? 29.074 139.478 42.450 1.00 29.73 371 LYS B O 1
ATOM 2129 N N . GLN B 1 109 ? 30.517 137.809 42.020 1.00 30.97 372 GLN B N 1
ATOM 2130 C CA . GLN B 1 109 ? 29.847 137.452 40.748 1.00 31.90 372 GLN B CA 1
ATOM 2131 C C . GLN B 1 109 ? 28.712 136.435 40.926 1.00 31.60 372 GLN B C 1
ATOM 2132 O O . GLN B 1 109 ? 28.128 135.985 39.948 1.00 31.96 372 GLN B O 1
ATOM 2138 N N . ASN B 1 110 ? 28.396 136.096 42.168 1.00 31.06 373 ASN B N 1
ATOM 2139 C CA . ASN B 1 110 ? 27.357 135.129 42.493 1.00 31.66 373 ASN B CA 1
ATOM 2140 C C . ASN B 1 110 ? 27.619 133.720 41.967 1.00 31.20 373 ASN B C 1
ATOM 2141 O O . ASN B 1 110 ? 26.673 132.970 41.687 1.00 31.46 373 ASN B O 1
ATOM 2146 N N . LYS B 1 111 ? 28.896 133.352 41.881 1.00 29.72 374 LYS B N 1
ATOM 2147 C CA . LYS B 1 111 ? 29.281 131.999 41.555 1.00 28.82 374 LYS B CA 1
ATOM 2148 C C . LYS B 1 111 ? 29.836 131.276 42.786 1.00 27.14 374 LYS B C 1
ATOM 2149 O O . LYS B 1 111 ? 30.097 131.873 43.820 1.00 25.80 374 LYS B O 1
ATOM 2155 N N . ILE B 1 112 ? 30.000 129.967 42.662 1.00 26.06 375 ILE B N 1
ATOM 2156 C CA . ILE B 1 112 ? 30.462 129.128 43.744 1.00 24.72 375 ILE B CA 1
ATOM 2157 C C . ILE B 1 112 ? 31.971 128.999 43.580 1.00 23.65 375 ILE B C 1
ATOM 2158 O O . ILE B 1 112 ? 32.444 128.752 42.472 1.00 23.93 375 ILE B O 1
ATOM 2163 N N . ALA B 1 113 ? 32.725 129.217 44.654 1.00 21.90 376 ALA B N 1
ATOM 2164 C CA . ALA B 1 113 ? 34.184 129.086 44.607 1.00 21.82 376 ALA B CA 1
ATOM 2165 C C . ALA B 1 113 ? 34.512 127.659 45.009 1.00 21.30 376 ALA B C 1
ATOM 2166 O O . ALA B 1 113 ? 33.997 127.178 46.019 1.00 21.00 376 ALA B O 1
ATOM 2168 N N . ILE B 1 114 ? 35.338 126.989 44.208 1.00 21.34 377 ILE B N 1
ATOM 2169 C CA . ILE B 1 114 ? 35.890 125.670 44.562 1.00 21.66 377 ILE B CA 1
ATOM 2170 C C . ILE B 1 114 ? 37.290 125.821 45.203 1.00 22.66 377 ILE B C 1
ATOM 2171 O O . ILE B 1 114 ? 38.240 126.240 44.551 1.00 22.19 377 ILE B O 1
ATOM 2176 N N . LEU B 1 115 ? 37.413 125.474 46.479 1.00 22.86 378 LEU B N 1
ATOM 2177 C CA . LEU B 1 115 ? 38.701 125.495 47.152 1.00 22.91 378 LEU B CA 1
ATOM 2178 C C . LEU B 1 115 ? 39.219 124.088 47.447 1.00 23.08 378 LEU B C 1
ATOM 2179 O O . LEU B 1 115 ? 38.575 123.344 48.140 1.00 21.87 378 LEU B O 1
ATOM 2184 N N . ASP B 1 116 ? 40.394 123.754 46.903 1.00 24.45 379 ASP B N 1
ATOM 2185 C CA . ASP B 1 116 ? 41.137 122.531 47.231 1.00 25.13 379 ASP B CA 1
ATOM 2186 C C . ASP B 1 116 ? 42.209 122.948 48.260 1.00 24.77 379 ASP B C 1
ATOM 2187 O O . ASP B 1 116 ? 43.271 123.440 47.885 1.00 24.93 379 ASP B O 1
ATOM 2192 N N . ILE B 1 117 ? 41.913 122.780 49.540 1.00 23.90 380 ILE B N 1
ATOM 2193 C CA . ILE B 1 117 ? 42.765 123.268 50.610 1.00 23.66 380 ILE B CA 1
ATOM 2194 C C . ILE B 1 117 ? 43.310 122.139 51.480 1.00 23.29 380 ILE B C 1
ATOM 2195 O O . ILE B 1 117 ? 42.837 121.008 51.457 1.00 23.35 380 ILE B O 1
ATOM 2200 N N . GLU B 1 118 ? 44.314 122.484 52.256 1.00 23.20 381 GLU B N 1
ATOM 2201 C CA . GLU B 1 118 ? 44.886 121.612 53.271 1.00 23.57 381 GLU B CA 1
ATOM 2202 C C . GLU B 1 118 ? 44.033 121.590 54.528 1.00 22.17 381 GLU B C 1
ATOM 2203 O O . GLU B 1 118 ? 43.265 122.501 54.761 1.00 22.60 381 GLU B O 1
ATOM 2209 N N . PRO B 1 119 ? 44.149 120.537 55.332 1.00 21.01 382 PRO B N 1
ATOM 2210 C CA . PRO B 1 119 ? 43.203 120.380 56.419 1.00 20.99 382 PRO B CA 1
ATOM 2211 C C . PRO B 1 119 ? 43.241 121.475 57.486 1.00 21.65 382 PRO B C 1
ATOM 2212 O O . PRO B 1 119 ? 42.254 121.665 58.203 1.00 21.56 382 PRO B O 1
ATOM 2216 N N . GLN B 1 120 ? 44.371 122.165 57.623 1.00 21.28 383 GLN B N 1
ATOM 2217 C CA . GLN B 1 120 ? 44.523 123.142 58.683 1.00 21.96 383 GLN B CA 1
ATOM 2218 C C . GLN B 1 120 ? 43.814 124.416 58.332 1.00 21.70 383 GLN B C 1
ATOM 2219 O O . GLN B 1 120 ? 43.524 125.207 59.191 1.00 23.38 383 GLN B O 1
ATOM 2225 N N . THR B 1 121 ? 43.542 124.607 57.058 1.00 21.78 384 THR B N 1
ATOM 2226 C CA . THR B 1 121 ? 42.773 125.727 56.595 1.00 21.52 384 THR B CA 1
ATOM 2227 C C . THR B 1 121 ? 41.269 125.577 56.914 1.00 22.57 384 THR B C 1
ATOM 2228 O O . THR B 1 121 ? 40.496 126.515 56.698 1.00 22.93 384 THR B O 1
ATOM 2232 N N . LEU B 1 122 ? 40.841 124.421 57.422 1.00 22.86 385 LEU B N 1
ATOM 2233 C CA . LEU B 1 122 ? 39.415 124.211 57.636 1.00 24.12 385 LEU B CA 1
ATOM 2234 C C . LEU B 1 122 ? 38.930 125.172 58.684 1.00 26.09 385 LEU B C 1
ATOM 2235 O O . LEU B 1 122 ? 37.875 125.755 58.542 1.00 27.30 385 LEU B O 1
ATOM 2240 N N . LYS B 1 123 ? 39.725 125.365 59.724 1.00 28.72 386 LYS B N 1
ATOM 2241 C CA . LYS B 1 123 ? 39.326 126.230 60.840 1.00 30.29 386 LYS B CA 1
ATOM 2242 C C . LYS B 1 123 ? 39.153 127.674 60.454 1.00 30.69 386 LYS B C 1
ATOM 2243 O O . LYS B 1 123 ? 38.540 128.402 61.222 1.00 32.95 386 LYS B O 1
ATOM 2247 N N . ILE B 1 124 ? 39.595 128.104 59.277 1.00 30.15 387 ILE B N 1
ATOM 2248 C CA . ILE B 1 124 ? 39.274 129.465 58.868 1.00 30.02 387 ILE B CA 1
ATOM 2249 C C . ILE B 1 124 ? 38.211 129.601 57.753 1.00 29.00 387 ILE B C 1
ATOM 2250 O O . ILE B 1 124 ? 37.632 130.668 57.607 1.00 28.77 387 ILE B O 1
ATOM 2255 N N . VAL B 1 125 ? 37.961 128.561 56.963 1.00 27.77 388 VAL B N 1
ATOM 2256 C CA . VAL B 1 125 ? 36.942 128.654 55.882 1.00 27.34 388 VAL B CA 1
ATOM 2257 C C . VAL B 1 125 ? 35.527 128.438 56.428 1.00 26.74 388 VAL B C 1
ATOM 2258 O O . VAL B 1 125 ? 34.551 128.734 55.758 1.00 26.04 388 VAL B O 1
ATOM 2262 N N . ARG B 1 126 ? 35.418 127.913 57.632 1.00 26.54 389 ARG B N 1
ATOM 2263 C CA . ARG B 1 126 ? 34.126 127.559 58.126 1.00 27.72 389 ARG B CA 1
ATOM 2264 C C . ARG B 1 126 ? 33.502 128.734 58.806 1.00 27.42 389 ARG B C 1
ATOM 2265 O O . ARG B 1 126 ? 33.471 128.779 60.021 1.00 27.93 389 ARG B O 1
ATOM 2273 N N . THR B 1 127 ? 33.028 129.690 57.994 1.00 27.26 390 THR B N 1
ATOM 2274 C CA . THR B 1 127 ? 32.322 130.884 58.468 1.00 26.83 390 THR B CA 1
ATOM 2275 C C . THR B 1 127 ? 31.009 131.057 57.688 1.00 26.69 390 THR B C 1
ATOM 2276 O O . THR B 1 127 ? 30.849 130.481 56.607 1.00 27.05 390 THR B O 1
ATOM 2280 N N . ALA B 1 128 ? 30.114 131.910 58.193 1.00 25.72 391 ALA B N 1
ATOM 2281 C CA . ALA B 1 128 ? 28.897 132.264 57.474 1.00 24.96 391 ALA B CA 1
ATOM 2282 C C . ALA B 1 128 ? 29.182 133.009 56.199 1.00 24.60 391 ALA B C 1
ATOM 2283 O O . ALA B 1 128 ? 28.507 132.805 55.194 1.00 24.25 391 ALA B O 1
ATOM 2285 N N . GLU B 1 129 ? 30.193 133.862 56.200 1.00 24.70 392 GLU B N 1
ATOM 2286 C CA . GLU B 1 129 ? 30.557 134.549 54.967 1.00 24.24 392 GLU B CA 1
ATOM 2287 C C . GLU B 1 129 ? 30.905 133.619 53.814 1.00 24.09 392 GLU B C 1
ATOM 2288 O O . GLU B 1 129 ? 30.485 133.842 52.672 1.00 22.95 392 GLU B O 1
ATOM 2294 N N . LEU B 1 130 ? 31.704 132.592 54.101 1.00 24.21 393 LEU B N 1
ATOM 2295 C CA . LEU B 1 130 ? 32.157 131.701 53.032 1.00 24.28 393 LEU B CA 1
ATOM 2296 C C . LEU B 1 130 ? 31.108 130.609 52.765 1.00 24.05 393 LEU B C 1
ATOM 2297 O O . LEU B 1 130 ? 31.040 130.091 51.637 1.00 24.07 393 LEU B O 1
ATOM 2302 N N . SER B 1 131 ? 30.296 130.313 53.790 1.00 23.62 394 SER B N 1
ATOM 2303 C CA . SER B 1 131 ? 29.302 129.238 53.799 1.00 23.80 394 SER B CA 1
ATOM 2304 C C . SER B 1 131 ? 29.732 128.019 52.994 1.00 22.82 394 SER B C 1
ATOM 2305 O O . SER B 1 131 ? 29.114 127.702 51.960 1.00 23.26 394 SER B O 1
ATOM 2308 N N . PRO B 1 132 ? 30.781 127.332 53.463 1.00 20.73 395 PRO B N 1
ATOM 2309 C CA . PRO B 1 132 ? 31.333 126.224 52.722 1.00 20.15 395 PRO B CA 1
ATOM 2310 C C . PRO B 1 132 ? 30.520 124.958 52.863 1.00 19.33 395 PRO B C 1
ATOM 2311 O O . PRO B 1 132 ? 29.963 124.661 53.924 1.00 19.68 395 PRO B O 1
ATOM 2315 N N . PHE B 1 133 ? 30.451 124.210 51.784 1.00 19.21 396 PHE B N 1
ATOM 2316 C CA . PHE B 1 133 ? 30.047 122.814 51.847 1.00 18.17 396 PHE B CA 1
ATOM 2317 C C . PHE B 1 133 ? 31.364 122.034 51.774 1.00 16.46 396 PHE B C 1
ATOM 2318 O O . PHE B 1 133 ? 32.024 122.050 50.738 1.00 16.17 396 PHE B O 1
ATOM 2326 N N . ILE B 1 134 ? 31.711 121.340 52.847 1.00 14.97 397 ILE B N 1
ATOM 2327 C CA . ILE B 1 134 ? 33.001 120.706 53.020 1.00 15.17 397 ILE B CA 1
ATOM 2328 C C . ILE B 1 134 ? 32.891 119.208 52.723 1.00 15.92 397 ILE B C 1
ATOM 2329 O O . ILE B 1 134 ? 32.241 118.449 53.474 1.00 16.61 397 ILE B O 1
ATOM 2334 N N . VAL B 1 135 ? 33.546 118.789 51.644 1.00 16.51 398 VAL B N 1
ATOM 2335 C CA . VAL B 1 135 ? 33.519 117.412 51.176 1.00 16.73 398 VAL B CA 1
ATOM 2336 C C . VAL B 1 135 ? 34.890 116.742 51.278 1.00 16.66 398 VAL B C 1
ATOM 2337 O O . VAL B 1 135 ? 35.869 117.286 50.813 1.00 16.25 398 VAL B O 1
ATOM 2341 N N . PHE B 1 136 ? 34.940 115.583 51.921 1.00 15.98 399 PHE B N 1
ATOM 2342 C CA . PHE B 1 136 ? 36.152 114.782 52.021 1.00 16.07 399 PHE B CA 1
ATOM 2343 C C . PHE B 1 136 ? 36.194 113.784 50.892 1.00 16.73 399 PHE B C 1
ATOM 2344 O O . PHE B 1 136 ? 35.213 113.042 50.673 1.00 17.87 399 PHE B O 1
ATOM 2352 N N . ILE B 1 137 ? 37.303 113.791 50.159 1.00 16.74 400 ILE B N 1
ATOM 2353 C CA . ILE B 1 137 ? 37.518 112.915 49.019 1.00 16.74 400 ILE B CA 1
ATOM 2354 C C . ILE B 1 137 ? 38.515 111.863 49.423 1.00 16.97 400 ILE B C 1
ATOM 2355 O O . ILE B 1 137 ? 39.697 112.183 49.636 1.00 17.65 400 ILE B O 1
ATOM 2360 N N . ALA B 1 138 ? 38.024 110.629 49.551 1.00 16.95 401 ALA B N 1
ATOM 2361 C CA . ALA B 1 138 ? 38.841 109.455 49.819 1.00 17.10 401 ALA B CA 1
ATOM 2362 C C . ALA B 1 138 ? 39.401 108.877 48.526 1.00 18.00 401 ALA B C 1
ATOM 2363 O O . ALA B 1 138 ? 38.848 109.097 47.450 1.00 18.48 401 ALA B O 1
ATOM 2365 N N . PRO B 1 139 ? 40.520 108.154 48.600 1.00 18.90 402 PRO B N 1
ATOM 2366 C CA . PRO B 1 139 ? 40.966 107.616 47.327 1.00 19.68 402 PRO B CA 1
ATOM 2367 C C . PRO B 1 139 ? 40.043 106.537 46.791 1.00 20.05 402 PRO B C 1
ATOM 2368 O O . PRO B 1 139 ? 39.250 105.937 47.535 1.00 20.26 402 PRO B O 1
ATOM 2372 N N . THR B 1 140 ? 40.153 106.310 45.490 1.00 20.10 403 THR B N 1
ATOM 2373 C CA . THR B 1 140 ? 39.422 105.276 44.850 1.00 20.63 403 THR B CA 1
ATOM 2374 C C . THR B 1 140 ? 39.539 103.928 45.597 1.00 21.83 403 THR B C 1
ATOM 2375 O O . THR B 1 140 ? 40.540 103.632 46.254 1.00 21.94 403 THR B O 1
ATOM 2379 N N . ASP B 1 141 ? 38.481 103.126 45.501 1.00 22.94 404 ASP B N 1
ATOM 2380 C CA . ASP B 1 141 ? 38.496 101.759 46.033 1.00 23.19 404 ASP B CA 1
ATOM 2381 C C . ASP B 1 141 ? 38.416 100.759 44.874 1.00 22.76 404 ASP B C 1
ATOM 2382 O O . ASP B 1 141 ? 38.207 99.587 45.107 1.00 22.91 404 ASP B O 1
ATOM 2387 N N . GLN B 1 142 ? 38.629 101.234 43.640 1.00 22.63 405 GLN B N 1
ATOM 2388 C CA . GLN B 1 142 ? 38.726 100.395 42.457 1.00 23.48 405 GLN B CA 1
ATOM 2389 C C . GLN B 1 142 ? 40.193 100.146 42.139 1.00 24.09 405 GLN B C 1
ATOM 2390 O O . GLN B 1 142 ? 41.019 101.027 42.292 1.00 25.33 405 GLN B O 1
ATOM 2396 N N . GLY B 1 143 ? 40.525 98.945 41.678 1.00 24.71 406 GLY B N 1
ATOM 2397 C CA . GLY B 1 143 ? 41.900 98.611 41.244 1.00 23.73 406 GLY B CA 1
ATOM 2398 C C . GLY B 1 143 ? 42.665 97.752 42.243 1.00 23.25 406 GLY B C 1
ATOM 2399 O O . GLY B 1 143 ? 42.211 97.480 43.363 1.00 24.16 406 GLY B O 1
ATOM 2400 N N . THR B 1 144 ? 43.859 97.343 41.853 1.00 22.84 407 THR B N 1
ATOM 2401 C CA . THR B 1 144 ? 44.701 96.507 42.696 1.00 21.86 407 THR B CA 1
ATOM 2402 C C . THR B 1 144 ? 45.102 97.270 43.921 1.00 21.28 407 THR B C 1
ATOM 2403 O O . THR B 1 144 ? 45.291 98.485 43.877 1.00 20.14 407 THR B O 1
ATOM 2407 N N . GLN B 1 145 ? 45.207 96.565 45.030 1.00 21.68 408 GLN B N 1
ATOM 2408 C CA . GLN B 1 145 ? 45.650 97.177 46.249 1.00 22.70 408 GLN B CA 1
ATOM 2409 C C . GLN B 1 145 ? 47.189 97.285 46.280 1.00 22.82 408 GLN B C 1
ATOM 2410 O O . GLN B 1 145 ? 47.849 96.749 47.161 1.00 23.54 408 GLN B O 1
ATOM 2416 N N . THR B 1 146 ? 47.738 98.033 45.323 1.00 22.75 409 THR B N 1
ATOM 2417 C CA . THR B 1 146 ? 49.150 98.378 45.304 1.00 22.49 409 THR B CA 1
ATOM 2418 C C . THR B 1 146 ? 49.612 99.105 46.548 1.00 23.16 409 THR B C 1
ATOM 2419 O O . THR B 1 146 ? 48.808 99.745 47.274 1.00 23.02 409 THR B O 1
ATOM 2423 N N . GLU B 1 147 ? 50.926 99.081 46.756 1.00 23.35 410 GLU B N 1
ATOM 2424 C CA . GLU B 1 147 ? 51.504 99.742 47.926 1.00 24.49 410 GLU B CA 1
ATOM 2425 C C . GLU B 1 147 ? 51.317 101.285 47.874 1.00 23.30 410 GLU B C 1
ATOM 2426 O O . GLU B 1 147 ? 51.193 101.914 48.917 1.00 22.71 410 GLU B O 1
ATOM 2432 N N . ALA B 1 148 ? 51.273 101.866 46.671 1.00 22.01 411 ALA B N 1
ATOM 2433 C CA . ALA B 1 148 ? 50.949 103.268 46.491 1.00 22.07 411 ALA B CA 1
ATOM 2434 C C . ALA B 1 148 ? 49.516 103.570 46.935 1.00 22.13 411 ALA B C 1
ATOM 2435 O O . ALA B 1 148 ? 49.272 104.555 47.619 1.00 21.76 411 ALA B O 1
ATOM 2437 N N . LEU B 1 149 ? 48.559 102.732 46.542 1.00 22.41 412 LEU B N 1
ATOM 2438 C CA . LEU B 1 149 ? 47.170 102.965 46.966 1.00 22.19 412 LEU B CA 1
ATOM 2439 C C . LEU B 1 149 ? 47.104 102.841 48.467 1.00 22.25 412 LEU B C 1
ATOM 2440 O O . LEU B 1 149 ? 46.453 103.637 49.128 1.00 22.55 412 LEU B O 1
ATOM 2445 N N . GLN B 1 150 ? 47.819 101.877 49.024 1.00 22.67 413 GLN B N 1
ATOM 2446 C CA . GLN B 1 150 ? 47.777 101.719 50.461 1.00 23.77 413 GLN B CA 1
ATOM 2447 C C . GLN B 1 150 ? 48.348 102.869 51.245 1.00 22.47 413 GLN B C 1
ATOM 2448 O O . GLN B 1 150 ? 47.866 103.153 52.305 1.00 22.44 413 GLN B O 1
ATOM 2454 N N . GLN B 1 151 ? 49.393 103.516 50.755 1.00 21.79 414 GLN B N 1
ATOM 2455 C CA . GLN B 1 151 ? 49.905 104.696 51.459 1.00 22.13 414 GLN B CA 1
ATOM 2456 C C . GLN B 1 151 ? 48.907 105.859 51.326 1.00 21.41 414 GLN B C 1
ATOM 2457 O O . GLN B 1 151 ? 48.687 106.633 52.245 1.00 20.87 414 GLN B O 1
ATOM 2463 N N . LEU B 1 152 ? 48.287 105.943 50.170 1.00 20.67 415 LEU B N 1
ATOM 2464 C CA . LEU B 1 152 ? 47.309 106.960 49.920 1.00 21.58 415 LEU B CA 1
ATOM 2465 C C . LEU B 1 152 ? 46.159 106.807 50.902 1.00 22.10 415 LEU B C 1
ATOM 2466 O O . LEU B 1 152 ? 45.684 107.806 51.477 1.00 22.24 415 LEU B O 1
ATOM 2471 N N . GLN B 1 153 ? 45.756 105.546 51.141 1.00 21.95 416 GLN B N 1
ATOM 2472 C CA . GLN B 1 153 ? 44.703 105.238 52.095 1.00 20.94 416 GLN B CA 1
ATOM 2473 C C . GLN B 1 153 ? 45.118 105.563 53.497 1.00 20.96 416 GLN B C 1
ATOM 2474 O O . GLN B 1 153 ? 44.309 106.068 54.259 1.00 20.39 416 GLN B O 1
ATOM 2480 N N . LYS B 1 154 ? 46.358 105.242 53.881 1.00 21.31 417 LYS B N 1
ATOM 2481 C CA . LYS B 1 154 ? 46.828 105.620 55.229 1.00 21.54 417 LYS B CA 1
ATOM 2482 C C . LYS B 1 154 ? 46.880 107.135 55.444 1.00 20.96 417 LYS B C 1
ATOM 2483 O O . LYS B 1 154 ? 46.471 107.613 56.476 1.00 21.49 417 LYS B O 1
ATOM 2486 N N . ASP B 1 155 ? 47.397 107.884 54.488 1.00 20.39 418 ASP B N 1
ATOM 2487 C CA . ASP B 1 155 ? 47.339 109.337 54.579 1.00 21.39 418 ASP B CA 1
ATOM 2488 C C . ASP B 1 155 ? 45.887 109.824 54.741 1.00 20.50 418 ASP B C 1
ATOM 2489 O O . ASP B 1 155 ? 45.577 110.571 55.651 1.00 19.49 418 ASP B O 1
ATOM 2494 N N . SER B 1 156 ? 45.004 109.340 53.864 1.00 20.16 419 SER B N 1
ATOM 2495 C CA . SER B 1 156 ? 43.590 109.718 53.853 1.00 19.47 419 SER B CA 1
ATOM 2496 C C . SER B 1 156 ? 42.938 109.399 55.188 1.00 19.89 419 SER B C 1
ATOM 2497 O O . SER B 1 156 ? 42.253 110.197 55.771 1.00 19.50 419 SER B O 1
ATOM 2500 N N . GLU B 1 157 ? 43.201 108.236 55.718 1.00 21.40 420 GLU B N 1
ATOM 2501 C CA . GLU B 1 157 ? 42.648 107.880 57.015 1.00 22.52 420 GLU B CA 1
ATOM 2502 C C . GLU B 1 157 ? 43.222 108.739 58.152 1.00 22.45 420 GLU B C 1
ATOM 2503 O O . GLU B 1 157 ? 42.521 109.043 59.116 1.00 24.18 420 GLU B O 1
ATOM 2509 N N . ALA B 1 158 ? 44.473 109.171 58.063 1.00 21.60 421 ALA B N 1
ATOM 2510 C CA . ALA B 1 158 ? 45.013 110.062 59.098 1.00 21.74 421 ALA B CA 1
ATOM 2511 C C . ALA B 1 158 ? 44.216 111.374 59.145 1.00 21.46 421 ALA B C 1
ATOM 2512 O O . ALA B 1 158 ? 43.784 111.835 60.213 1.00 21.86 421 ALA B O 1
ATOM 2514 N N . ILE B 1 159 ? 43.988 111.953 57.982 1.00 20.47 422 ILE B N 1
ATOM 2515 C CA . ILE B 1 159 ? 43.245 113.192 57.878 1.00 20.49 422 ILE B CA 1
ATOM 2516 C C . ILE B 1 159 ? 41.765 113.018 58.311 1.00 21.96 422 ILE B C 1
ATOM 2517 O O . ILE B 1 159 ? 41.237 113.861 59.036 1.00 21.30 422 ILE B O 1
ATOM 2522 N N . ARG B 1 160 ? 41.115 111.927 57.884 1.00 22.94 423 ARG B N 1
ATOM 2523 C CA . ARG B 1 160 ? 39.695 111.704 58.156 1.00 24.11 423 ARG B CA 1
ATOM 2524 C C . ARG B 1 160 ? 39.488 111.621 59.666 1.00 24.94 423 ARG B C 1
ATOM 2525 O O . ARG B 1 160 ? 38.694 112.330 60.255 1.00 24.34 423 ARG B O 1
ATOM 2533 N N . SER B 1 161 ? 40.293 110.795 60.296 1.00 26.60 424 SER B N 1
ATOM 2534 C CA . SER B 1 161 ? 40.244 110.589 61.742 1.00 27.65 424 SER B CA 1
ATOM 2535 C C . SER B 1 161 ? 40.335 111.886 62.542 1.00 27.43 424 SER B C 1
ATOM 2536 O O . SER B 1 161 ? 39.570 112.125 63.481 1.00 29.77 424 SER B O 1
ATOM 2539 N N . GLN B 1 162 ? 41.280 112.730 62.175 1.00 26.58 425 GLN B N 1
ATOM 2540 C CA . GLN B 1 162 ? 41.515 113.982 62.870 1.00 25.23 425 GLN B CA 1
ATOM 2541 C C . GLN B 1 162 ? 40.503 115.076 62.568 1.00 23.94 425 GLN B C 1
ATOM 2542 O O . GLN B 1 162 ? 40.204 115.883 63.455 1.00 23.89 425 GLN B O 1
ATOM 2548 N N . TYR B 1 163 ? 40.013 115.142 61.326 1.00 22.26 426 TYR B N 1
ATOM 2549 C CA . TYR B 1 163 ? 39.167 116.266 60.868 1.00 21.11 426 TYR B CA 1
ATOM 2550 C C . TYR B 1 163 ? 37.695 115.921 60.561 1.00 20.72 426 TYR B C 1
ATOM 2551 O O . TYR B 1 163 ? 36.968 116.742 60.007 1.00 20.06 426 TYR B O 1
ATOM 2560 N N . ALA B 1 164 ? 37.291 114.699 60.881 1.00 20.60 427 ALA B N 1
ATOM 2561 C CA . ALA B 1 164 ? 35.946 114.165 60.627 1.00 21.71 427 ALA B CA 1
ATOM 2562 C C . ALA B 1 164 ? 34.780 115.128 60.923 1.00 22.70 427 ALA B C 1
ATOM 2563 O O . ALA B 1 164 ? 33.834 115.213 60.145 1.00 24.38 427 ALA B O 1
ATOM 2565 N N . HIS B 1 165 ? 34.854 115.844 62.032 1.00 23.21 428 HIS B N 1
ATOM 2566 C CA . HIS B 1 165 ? 33.763 116.711 62.482 1.00 24.41 428 HIS B CA 1
ATOM 2567 C C . HIS B 1 165 ? 33.488 117.879 61.543 1.00 23.25 428 HIS B C 1
ATOM 2568 O O . HIS B 1 165 ? 32.381 118.392 61.528 1.00 23.46 428 HIS B O 1
ATOM 2575 N N . TYR B 1 166 ? 34.465 118.290 60.746 1.00 21.96 429 TYR 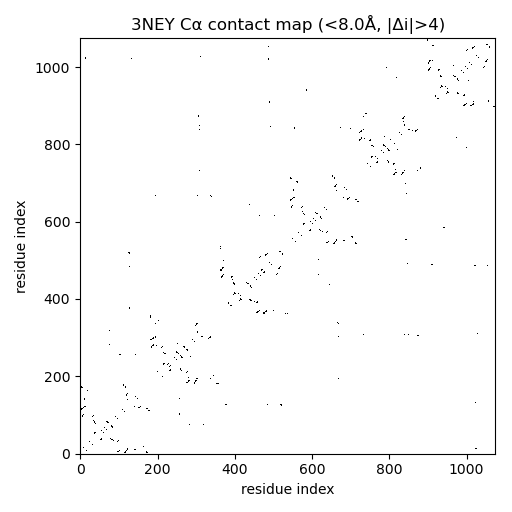B N 1
ATOM 2576 C CA . TYR B 1 166 ? 34.235 119.347 59.747 1.00 21.54 429 TYR B CA 1
ATOM 2577 C C . TYR B 1 166 ? 33.422 118.947 58.514 1.00 21.49 429 TYR B C 1
ATOM 2578 O O . TYR B 1 166 ? 32.874 119.822 57.822 1.00 21.35 429 TYR B O 1
ATOM 2587 N N . PHE B 1 167 ? 33.367 117.656 58.197 1.00 20.98 430 PHE B N 1
ATOM 2588 C CA . PHE B 1 167 ? 32.885 117.266 56.864 1.00 21.09 430 PHE B CA 1
ATOM 2589 C C . PHE B 1 167 ? 31.343 117.266 56.780 1.00 21.46 430 PHE B C 1
ATOM 2590 O O . PHE B 1 167 ? 30.667 116.744 57.651 1.00 20.53 430 PHE B O 1
ATOM 2598 N N . ASP B 1 168 ? 30.825 117.856 55.717 1.00 22.28 431 ASP B N 1
ATOM 2599 C CA . ASP B 1 168 ? 29.391 117.763 55.395 1.00 23.17 431 ASP B CA 1
ATOM 2600 C C . ASP B 1 168 ? 29.063 116.434 54.678 1.00 22.91 431 ASP B C 1
ATOM 2601 O O . ASP B 1 168 ? 27.939 115.951 54.753 1.00 21.81 431 ASP B O 1
ATOM 2606 N N . LEU B 1 169 ? 30.069 115.876 53.991 1.00 22.71 432 LEU B N 1
ATOM 2607 C CA . LEU B 1 169 ? 29.899 114.736 53.070 1.00 22.12 432 LEU B CA 1
ATOM 2608 C C . LEU B 1 169 ? 31.267 114.041 52.853 1.00 22.38 432 LEU B C 1
ATOM 2609 O O . LEU B 1 169 ? 32.289 114.736 52.812 1.00 22.50 432 LEU B O 1
ATOM 2614 N N . SER B 1 170 ? 31.278 112.700 52.750 1.00 21.81 433 SER B N 1
ATOM 2615 C CA . SER B 1 170 ? 32.460 111.917 52.396 1.00 21.87 433 SER B CA 1
ATOM 2616 C C . SER B 1 170 ? 32.187 111.058 51.183 1.00 21.91 433 SER B C 1
ATOM 2617 O O . SER B 1 170 ? 31.176 110.367 51.131 1.00 21.84 433 SER B O 1
ATOM 2620 N N . LEU B 1 171 ? 33.079 111.141 50.199 1.00 21.71 434 LEU B N 1
ATOM 2621 C CA . LEU B 1 171 ? 32.973 110.425 48.952 1.00 21.48 434 LEU B CA 1
ATOM 2622 C C . LEU B 1 171 ? 34.269 109.684 48.674 1.00 20.99 434 LEU B C 1
ATOM 2623 O O . LEU B 1 171 ? 35.318 110.124 49.103 1.00 20.93 434 LEU B O 1
ATOM 2628 N N . VAL B 1 172 ? 34.165 108.609 47.881 1.00 20.70 435 VAL B N 1
ATOM 2629 C CA . VAL B 1 172 ? 35.281 107.839 47.377 1.00 20.50 435 VAL B CA 1
ATOM 2630 C C . VAL B 1 172 ? 35.489 108.250 45.953 1.00 20.48 435 VAL B C 1
ATOM 2631 O O . VAL B 1 172 ? 34.544 108.325 45.222 1.00 20.21 435 VAL B O 1
ATOM 2635 N N . ASN B 1 173 ? 36.723 108.519 45.538 1.00 20.10 436 ASN B N 1
ATOM 2636 C CA . ASN B 1 173 ? 36.949 109.153 44.255 1.00 20.50 436 ASN B CA 1
ATOM 2637 C C . ASN B 1 173 ? 36.973 108.135 43.097 1.00 21.36 436 ASN B C 1
ATOM 2638 O O . ASN B 1 173 ? 37.985 107.971 42.389 1.00 21.15 436 ASN B O 1
ATOM 2643 N N . ASN B 1 174 ? 35.863 107.430 42.912 1.00 22.46 437 ASN B N 1
ATOM 2644 C CA . ASN B 1 174 ? 35.745 106.440 41.819 1.00 23.02 437 ASN B CA 1
ATOM 2645 C C . ASN B 1 174 ? 35.383 107.171 40.527 1.00 23.99 437 ASN B C 1
ATOM 2646 O O . ASN B 1 174 ? 36.046 108.156 40.178 1.00 25.08 437 ASN B O 1
ATOM 2651 N N . GLY B 1 175 ? 34.328 106.767 39.828 1.00 25.24 438 GLY B N 1
ATOM 2652 C CA . GLY B 1 175 ? 33.986 107.393 38.530 1.00 26.06 438 GLY B CA 1
ATOM 2653 C C . GLY B 1 175 ? 33.486 108.828 38.670 1.00 26.93 438 GLY B C 1
ATOM 2654 O O . GLY B 1 175 ? 32.610 109.108 39.460 1.00 27.40 438 GLY B O 1
ATOM 2655 N N . VAL B 1 176 ? 34.042 109.730 37.886 1.00 28.29 439 VAL B N 1
ATOM 2656 C CA . VAL B 1 176 ? 33.863 111.172 38.066 1.00 29.36 439 VAL B CA 1
ATOM 2657 C C . VAL B 1 176 ? 32.449 111.703 37.773 1.00 30.90 439 VAL B C 1
ATOM 2658 O O . VAL B 1 176 ? 31.989 112.638 38.419 1.00 30.57 439 VAL B O 1
ATOM 2662 N N . ASP B 1 177 ? 31.744 111.119 36.810 1.00 32.47 440 ASP B N 1
ATOM 2663 C CA . ASP B 1 177 ? 30.393 111.590 36.530 1.00 33.48 440 ASP B CA 1
ATOM 2664 C C . ASP B 1 177 ? 29.459 111.224 37.677 1.00 32.50 440 ASP B C 1
ATOM 2665 O O . ASP B 1 177 ? 28.576 111.996 38.027 1.00 32.97 440 ASP B O 1
ATOM 2670 N N . GLU B 1 178 ? 29.668 110.067 38.277 1.00 31.71 441 GLU B N 1
ATOM 2671 C CA A GLU B 1 178 ? 28.843 109.660 39.379 0.50 31.81 441 GLU B CA 1
ATOM 2672 C CA B GLU B 1 178 ? 28.859 109.641 39.404 0.50 31.87 441 GLU B CA 1
ATOM 2673 C C . GLU B 1 178 ? 29.164 110.519 40.615 1.00 31.54 441 GLU B C 1
ATOM 2674 O O . GLU B 1 178 ? 28.259 110.882 41.388 1.00 31.27 441 GLU B O 1
ATOM 2685 N N . THR B 1 179 ? 30.440 110.881 40.777 1.00 30.86 442 THR B N 1
ATOM 2686 C CA . THR B 1 179 ? 30.839 111.761 41.858 1.00 29.47 442 THR B CA 1
ATOM 2687 C C . THR B 1 179 ? 30.259 113.130 41.620 1.00 29.75 442 THR B C 1
ATOM 2688 O O . THR B 1 179 ? 29.745 113.726 42.550 1.00 28.94 442 THR B O 1
ATOM 2692 N N . LEU B 1 180 ? 30.305 113.634 40.395 1.00 30.62 443 LEU B N 1
ATOM 2693 C CA . LEU B 1 180 ? 29.811 114.990 40.174 1.00 32.43 443 LEU B CA 1
ATOM 2694 C C . LEU B 1 180 ? 28.317 115.054 40.474 1.00 33.88 443 LEU B C 1
ATOM 2695 O O . LEU B 1 180 ? 27.823 116.054 41.010 1.00 34.55 443 LEU B O 1
ATOM 2700 N N . LYS B 1 181 ? 27.608 113.968 40.182 1.00 35.01 444 LYS B N 1
ATOM 2701 C CA . LYS B 1 181 ? 26.176 113.935 40.375 1.00 35.85 444 LYS B CA 1
ATOM 2702 C C . LYS B 1 181 ? 25.880 113.916 41.880 1.00 35.19 444 LYS B C 1
ATOM 2703 O O . LYS B 1 181 ? 25.103 114.737 42.363 1.00 35.12 444 LYS B O 1
ATOM 2709 N N . LYS B 1 182 ? 26.500 113.002 42.621 1.00 34.15 445 LYS B N 1
ATOM 2710 C CA . LYS B 1 182 ? 26.298 112.958 44.077 1.00 34.02 445 LYS B CA 1
ATOM 2711 C C . LYS B 1 182 ? 26.671 114.290 44.717 1.00 33.95 445 LYS B C 1
ATOM 2712 O O . LYS B 1 182 ? 25.933 114.822 45.543 1.00 33.66 445 LYS B O 1
ATOM 2715 N N . LEU B 1 183 ? 27.795 114.846 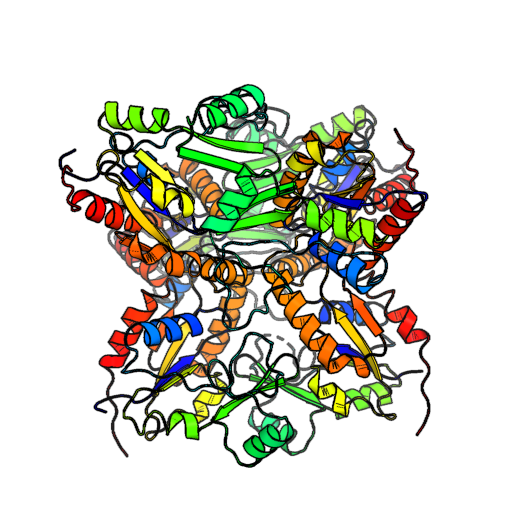44.272 1.00 33.09 446 LEU B N 1
ATOM 2716 C CA . LEU B 1 183 ? 28.342 116.050 44.830 1.00 32.61 446 LEU B CA 1
ATOM 2717 C C . LEU B 1 183 ? 27.459 117.269 44.594 1.00 32.19 446 LEU B C 1
ATOM 2718 O O . LEU B 1 183 ? 27.182 118.032 45.527 1.00 31.91 446 LEU B O 1
ATOM 2723 N N . GLN B 1 184 ? 27.012 117.467 43.359 1.00 31.20 447 GLN B N 1
ATOM 2724 C CA . GLN B 1 184 ? 26.152 118.602 43.087 1.00 30.94 447 GLN B CA 1
ATOM 2725 C C . GLN B 1 184 ? 24.776 118.506 43.745 1.00 29.99 447 GLN B C 1
ATOM 2726 O O . GLN B 1 184 ? 24.238 119.524 44.189 1.00 29.71 447 GLN B O 1
ATOM 2732 N N . GLU B 1 185 ? 24.236 117.296 43.842 1.00 28.62 448 GLU B N 1
ATOM 2733 C CA . GLU B 1 185 ? 22.924 117.112 44.392 1.00 28.66 448 GLU B CA 1
ATOM 2734 C C . GLU B 1 185 ? 22.979 117.379 45.900 1.00 28.56 448 GLU B C 1
ATOM 2735 O O . GLU B 1 185 ? 22.118 118.102 46.430 1.00 29.40 448 GLU B O 1
ATOM 2737 N N . ALA B 1 186 ? 23.975 116.799 46.572 1.00 27.42 449 ALA B N 1
ATOM 2738 C CA . ALA B 1 186 ? 24.214 117.038 48.000 1.00 27.32 449 ALA B CA 1
ATOM 2739 C C . ALA B 1 186 ? 24.489 118.509 48.258 1.00 27.73 449 ALA B C 1
ATOM 2740 O O . ALA B 1 186 ? 24.054 119.033 49.282 1.00 27.18 449 ALA B O 1
ATOM 2742 N N . PHE B 1 187 ? 25.173 119.168 47.317 1.00 28.10 450 PHE B N 1
ATOM 2743 C CA . PHE B 1 187 ? 25.504 120.583 47.451 1.00 28.63 450 PHE B CA 1
ATOM 2744 C C . PHE B 1 187 ? 24.236 121.442 47.357 1.00 29.90 450 PHE B C 1
ATOM 2745 O O . PHE B 1 187 ? 24.002 122.275 48.243 1.00 29.53 450 PHE B O 1
ATOM 2753 N N . ASP B 1 188 ? 23.442 121.255 46.292 1.00 31.31 451 ASP B N 1
ATOM 2754 C CA . ASP B 1 188 ? 22.187 122.025 46.101 1.00 32.69 451 ASP B CA 1
ATOM 2755 C C . ASP B 1 188 ? 21.169 121.858 47.246 1.00 32.25 451 ASP B C 1
ATOM 2756 O O . ASP B 1 188 ? 20.421 122.759 47.546 1.00 31.93 451 ASP B O 1
ATOM 2761 N N . GLN B 1 189 ? 21.140 120.693 47.863 1.00 32.57 452 GLN B N 1
ATOM 2762 C CA . GLN B 1 189 ? 20.235 120.431 48.967 1.00 33.56 452 GLN B CA 1
ATOM 2763 C C . GLN B 1 189 ? 20.651 121.007 50.304 1.00 33.92 452 GLN B C 1
ATOM 2764 O O . GLN B 1 189 ? 19.806 121.100 51.210 1.00 33.67 452 GLN B O 1
ATOM 2770 N N . ALA B 1 190 ? 21.930 121.376 50.455 1.00 33.99 453 ALA B N 1
ATOM 2771 C CA . ALA B 1 190 ? 22.430 121.887 51.742 1.00 34.24 453 ALA B CA 1
ATOM 2772 C C . ALA B 1 190 ? 21.851 123.261 52.112 1.00 34.62 453 ALA B C 1
ATOM 2773 O O . ALA B 1 190 ? 21.669 124.128 51.268 1.00 33.59 453 ALA B O 1
ATOM 2775 N N . CYS B 1 191 ? 21.608 123.433 53.404 1.00 36.13 454 CYS B N 1
ATOM 2776 C CA . CYS B 1 191 ? 21.052 124.648 53.955 1.00 38.24 454 CYS B CA 1
ATOM 2777 C C . CYS B 1 191 ? 22.187 125.560 54.463 1.00 40.59 454 CYS B C 1
ATOM 2778 O O . CYS B 1 191 ? 23.237 125.086 54.878 1.00 39.98 454 CYS B O 1
ATOM 2781 N N . SER B 1 192 ? 21.991 126.868 54.390 1.00 43.49 455 SER B N 1
ATOM 2782 C CA . SER B 1 192 ? 22.815 127.796 55.174 1.00 46.67 455 SER B CA 1
ATOM 2783 C C . SER B 1 192 ? 21.920 128.815 55.851 1.00 48.95 455 SER B C 1
ATOM 2784 O O . SER B 1 192 ? 20.814 129.082 55.386 1.00 49.49 455 SER B O 1
ATOM 2787 N N . SER B 1 193 ? 22.408 129.372 56.953 1.00 51.68 456 SER B N 1
ATOM 2788 C CA . SER B 1 193 ? 21.714 130.433 57.681 1.00 53.34 456 SER B CA 1
ATOM 2789 C C . SER B 1 193 ? 22.711 131.575 57.936 1.00 54.78 456 SER B C 1
ATOM 2790 O O . SER B 1 193 ? 23.923 131.338 57.978 1.00 54.88 456 SER B O 1
ATOM 2792 N N . PRO B 1 194 ? 22.207 132.818 58.082 1.00 56.43 457 PRO B N 1
ATOM 2793 C CA . PRO B 1 194 ? 23.069 133.911 58.559 1.00 57.41 457 PRO B CA 1
ATOM 2794 C C . PRO B 1 194 ? 23.324 133.804 60.062 1.00 58.60 457 PRO B C 1
ATOM 2795 O O . PRO B 1 194 ? 22.653 133.015 60.729 1.00 59.05 457 PRO B O 1
ATOM 2799 N N . GLN B 1 195 ? 24.297 134.571 60.567 1.00 59.92 458 GLN B N 1
ATOM 2800 C CA . GLN B 1 195 ? 24.749 134.534 61.982 1.00 60.87 458 GLN B CA 1
ATOM 2801 C C . GLN B 1 195 ? 25.758 133.393 62.240 1.00 61.39 458 GLN B C 1
ATOM 2802 O O . GLN B 1 195 ? 25.465 132.198 62.043 1.00 61.52 458 GLN B O 1
ATOM 2808 N N . PHE C 1 16 ? 85.373 110.182 8.012 1.00 43.99 279 PHE C N 1
ATOM 2809 C CA . PHE C 1 16 ? 84.748 108.818 8.134 1.00 43.89 279 PHE C CA 1
ATOM 2810 C C . PHE C 1 16 ? 85.761 107.662 7.868 1.00 43.67 279 PHE C C 1
ATOM 2811 O O . PHE C 1 16 ? 85.537 106.840 6.975 1.00 44.84 279 PHE C O 1
ATOM 2819 N N . GLN C 1 17 ? 86.841 107.554 8.629 1.00 42.51 280 GLN C N 1
ATOM 2820 C CA . GLN C 1 17 ? 87.734 106.394 8.439 1.00 41.72 280 GLN C CA 1
ATOM 2821 C C . GLN C 1 17 ? 87.023 105.067 8.875 1.00 40.51 280 GLN C C 1
ATOM 2822 O O . GLN C 1 17 ? 87.461 103.960 8.472 1.00 40.51 280 GLN C O 1
ATOM 2824 N N . GLY C 1 18 ? 85.938 105.193 9.675 1.00 37.35 281 GLY C N 1
ATOM 2825 C CA . GLY C 1 18 ? 85.144 104.036 10.172 1.00 34.85 281 GLY C CA 1
ATOM 2826 C C . GLY C 1 18 ? 83.617 104.064 9.926 1.00 31.93 281 GLY C C 1
ATOM 2827 O O . GLY C 1 18 ? 83.142 104.318 8.828 1.00 31.55 281 GLY C O 1
ATOM 2828 N N . ARG C 1 19 ? 82.830 103.814 10.960 1.00 29.19 282 ARG C N 1
ATOM 2829 C CA . ARG C 1 19 ? 81.388 103.609 10.780 1.00 26.01 282 ARG C CA 1
ATOM 2830 C C . ARG C 1 19 ? 80.733 104.946 10.656 1.00 24.55 282 ARG C C 1
ATOM 2831 O O . ARG C 1 19 ? 81.196 105.890 11.232 1.00 23.81 282 ARG C O 1
ATOM 2839 N N . LYS C 1 20 ? 79.660 105.041 9.880 1.00 23.82 283 LYS C N 1
ATOM 2840 C CA . LYS C 1 20 ? 79.040 106.339 9.600 1.00 22.90 283 LYS C CA 1
ATOM 2841 C C . LYS C 1 20 ? 77.710 106.519 10.333 1.00 22.27 283 LYS C C 1
ATOM 2842 O O . LYS C 1 20 ? 77.187 107.623 10.424 1.00 20.45 283 LYS C O 1
ATOM 2848 N N . THR C 1 21 ? 77.159 105.415 10.833 1.00 22.33 284 THR C N 1
ATOM 2849 C CA . THR C 1 21 ? 75.820 105.437 11.392 1.00 21.57 284 THR C CA 1
ATOM 2850 C C . THR C 1 21 ? 75.813 104.644 12.691 1.00 20.93 284 THR C C 1
ATOM 2851 O O . THR C 1 21 ? 76.411 103.570 12.758 1.00 20.73 284 THR C O 1
ATOM 2855 N N . LEU C 1 22 ? 75.149 105.165 13.719 1.00 20.41 285 LEU C N 1
ATOM 2856 C CA . LEU C 1 22 ? 74.899 104.402 14.941 1.00 19.89 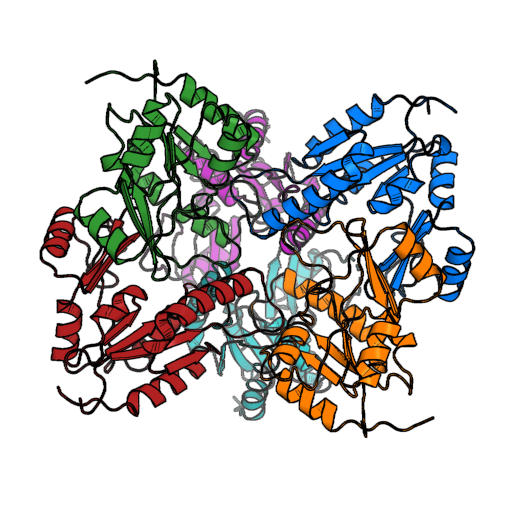285 LEU C CA 1
ATOM 2857 C C . LEU C 1 22 ? 73.457 103.950 14.969 1.00 19.39 285 LEU C C 1
ATOM 2858 O O . LEU C 1 22 ? 72.575 104.781 15.034 1.00 18.86 285 LEU C O 1
ATOM 2863 N N . VAL C 1 23 ? 73.227 102.637 14.956 1.00 18.63 286 VAL C N 1
ATOM 2864 C CA . VAL C 1 23 ? 71.894 102.092 14.926 1.00 18.49 286 VAL C CA 1
ATOM 2865 C C . VAL C 1 23 ? 71.659 101.468 16.283 1.00 18.67 286 VAL C C 1
ATOM 2866 O O . VAL C 1 23 ? 72.489 100.699 16.770 1.00 19.59 286 VAL C O 1
ATOM 2870 N N . LEU C 1 24 ? 70.570 101.867 16.929 1.00 18.97 287 LEU C N 1
ATOM 2871 C CA . LEU C 1 24 ? 70.143 101.341 18.247 1.00 18.36 287 LEU C CA 1
ATOM 2872 C C . LEU C 1 24 ? 68.883 100.504 18.106 1.00 18.31 287 LEU C C 1
ATOM 2873 O O . LEU C 1 24 ? 67.847 101.011 17.664 1.00 17.75 287 LEU C O 1
ATOM 2878 N N . ILE C 1 25 ? 68.987 99.222 18.460 1.00 18.51 288 ILE C N 1
ATOM 2879 C CA . ILE C 1 25 ? 67.936 98.240 18.291 1.00 18.21 288 ILE C CA 1
ATOM 2880 C C . ILE C 1 25 ? 67.501 97.869 19.705 1.00 19.49 288 ILE C C 1
ATOM 2881 O O . ILE C 1 25 ? 68.344 97.739 20.590 1.00 19.59 288 ILE C O 1
ATOM 2886 N N . GLY C 1 26 ? 66.209 97.665 19.936 1.00 19.48 289 GLY C N 1
ATOM 2887 C CA . GLY C 1 26 ? 65.740 97.392 21.292 1.00 19.63 289 GLY C CA 1
ATOM 2888 C C . GLY C 1 26 ? 64.216 97.341 21.346 1.00 19.83 289 GLY C C 1
ATOM 2889 O O . GLY C 1 26 ? 63.565 97.895 20.458 1.00 20.02 289 GLY C O 1
ATOM 2890 N N . ALA C 1 27 ? 63.664 96.673 22.365 1.00 19.70 290 ALA C N 1
ATOM 2891 C CA . ALA C 1 27 ? 62.205 96.620 22.581 1.00 19.88 290 ALA C CA 1
ATOM 2892 C C . ALA C 1 27 ? 61.768 98.013 22.882 1.00 20.33 290 ALA C C 1
ATOM 2893 O O . ALA C 1 27 ? 62.439 98.738 23.614 1.00 20.85 290 ALA C O 1
ATOM 2895 N N . SER C 1 28 ? 60.655 98.397 22.301 1.00 20.96 291 SER C N 1
ATOM 2896 C CA . SER C 1 28 ? 59.965 99.642 22.655 1.00 21.58 291 SER C CA 1
ATOM 2897 C C . SER C 1 28 ? 59.842 99.891 24.179 1.00 21.06 291 SER C C 1
ATOM 2898 O O . SER C 1 28 ? 59.455 99.013 24.920 1.00 21.62 291 SER C O 1
ATOM 2901 N N . GLY C 1 29 ? 60.192 101.091 24.642 1.00 20.92 292 GLY C N 1
ATOM 2902 C CA . GLY C 1 29 ? 60.297 101.361 26.066 1.00 20.45 292 GLY C CA 1
ATOM 2903 C C . GLY C 1 29 ? 61.636 101.070 26.757 1.00 20.16 292 GLY C C 1
ATOM 2904 O O . GLY C 1 29 ? 61.782 101.396 27.925 1.00 20.21 292 GLY C O 1
ATOM 2905 N N . VAL C 1 30 ? 62.635 100.485 26.087 1.00 19.71 293 VAL C N 1
ATOM 2906 C CA . VAL C 1 30 ? 63.928 100.248 26.784 1.00 19.32 293 VAL C CA 1
ATOM 2907 C C . VAL C 1 30 ? 64.759 101.489 27.123 1.00 18.94 293 VAL C C 1
ATOM 2908 O O . VAL C 1 30 ? 65.681 101.406 27.981 1.00 17.15 293 VAL C O 1
ATOM 2912 N N . GLY C 1 31 ? 64.462 102.606 26.450 1.00 19.29 294 GLY C N 1
ATOM 2913 C CA . GLY C 1 31 ? 65.160 103.894 26.684 1.00 19.82 294 GLY C CA 1
ATOM 2914 C C . GLY C 1 31 ? 66.191 104.288 25.633 1.00 20.47 294 GLY C C 1
ATOM 2915 O O . GLY C 1 31 ? 67.077 105.097 25.898 1.00 21.46 294 GLY C O 1
ATOM 2916 N N . ARG C 1 32 ? 66.077 103.747 24.426 1.00 21.30 295 ARG C N 1
ATOM 2917 C CA . ARG C 1 32 ? 66.997 104.100 23.377 1.00 22.28 295 ARG C CA 1
ATOM 2918 C C . ARG C 1 32 ? 66.956 105.584 23.064 1.00 22.88 295 ARG C C 1
ATOM 2919 O O . ARG C 1 32 ? 67.982 106.195 22.824 1.00 21.96 295 ARG C O 1
ATOM 2927 N N . SER C 1 33 ? 65.766 106.182 23.059 1.00 23.54 296 SER C N 1
ATOM 2928 C CA . SER C 1 33 ? 65.695 107.606 22.750 1.00 24.18 296 SER C CA 1
ATOM 2929 C C . SER C 1 33 ? 66.393 108.429 23.795 1.00 23.78 296 SER C C 1
ATOM 2930 O O . SER C 1 33 ? 66.860 109.530 23.486 1.00 24.07 296 SER C O 1
ATOM 2933 N N . HIS C 1 34 ? 66.445 107.934 25.032 1.00 23.84 297 HIS C N 1
ATOM 2934 C CA A HIS C 1 34 ? 67.174 108.638 26.092 0.50 23.95 297 HIS C CA 1
ATOM 2935 C CA B HIS C 1 34 ? 67.176 108.626 26.093 0.50 23.85 297 HIS C CA 1
ATOM 2936 C C . HIS C 1 34 ? 68.697 108.577 25.833 1.00 23.63 297 HIS C C 1
ATOM 2937 O O . HIS C 1 34 ? 69.409 109.531 26.074 1.00 24.45 297 HIS C O 1
ATOM 2950 N N . ILE C 1 35 ? 69.188 107.471 25.316 1.00 23.15 298 ILE C N 1
ATOM 2951 C CA . ILE C 1 35 ? 70.594 107.400 24.916 1.00 23.39 298 ILE C CA 1
ATOM 2952 C C . ILE C 1 35 ? 70.861 108.334 23.756 1.00 23.47 298 ILE C C 1
ATOM 2953 O O . ILE C 1 35 ? 71.805 109.092 23.783 1.00 23.29 298 ILE C O 1
ATOM 2958 N N . LYS C 1 36 ? 70.022 108.281 22.725 1.00 23.65 299 LYS C N 1
ATOM 2959 C CA . LYS C 1 36 ? 70.179 109.200 21.619 1.00 23.85 299 LYS C CA 1
ATOM 2960 C C . LYS C 1 36 ? 70.227 110.635 22.086 1.00 23.68 299 LYS C C 1
ATOM 2961 O O . LYS C 1 36 ? 71.046 111.407 21.616 1.00 23.41 299 LYS C O 1
ATOM 2967 N N . ASN C 1 37 ? 69.302 111.025 22.951 1.00 24.57 300 ASN C N 1
ATOM 2968 C CA . ASN C 1 37 ? 69.240 112.438 23.362 1.00 24.64 300 ASN C CA 1
ATOM 2969 C C . ASN C 1 37 ? 70.465 112.822 24.147 1.00 25.15 300 ASN C C 1
ATOM 2970 O O . ASN C 1 37 ? 70.902 113.970 24.063 1.00 26.35 300 ASN C O 1
ATOM 2975 N N . ALA C 1 38 ? 71.012 111.901 24.929 1.00 24.98 301 ALA C N 1
ATOM 2976 C CA . ALA C 1 38 ? 72.193 112.259 25.674 1.00 25.84 301 ALA C CA 1
ATOM 2977 C C . ALA C 1 38 ? 73.422 112.335 24.758 1.00 25.97 301 ALA C C 1
ATOM 2978 O O . ALA C 1 38 ? 74.263 113.166 24.957 1.00 26.24 301 ALA C O 1
ATOM 2980 N N . LEU C 1 39 ? 73.534 111.487 23.745 1.00 26.87 302 LEU C N 1
ATOM 2981 C CA . LEU C 1 39 ? 74.633 111.655 22.776 1.00 27.06 302 LEU C CA 1
ATOM 2982 C C . LEU C 1 39 ? 74.580 113.024 22.111 1.00 27.89 302 LEU C C 1
ATOM 2983 O O . LEU C 1 39 ? 75.596 113.716 21.989 1.00 27.50 302 LEU C O 1
ATOM 2988 N N . LEU C 1 40 ? 73.394 113.389 21.645 1.00 28.67 303 LEU C N 1
ATOM 2989 C CA . LEU C 1 40 ? 73.183 114.673 20.997 1.00 29.42 303 LEU C CA 1
ATOM 2990 C C . LEU C 1 40 ? 73.532 115.827 21.901 1.00 31.45 303 LEU C C 1
ATOM 2991 O O . LEU C 1 40 ? 74.082 116.813 21.439 1.00 32.89 303 LEU C O 1
ATOM 2996 N N . SER C 1 41 ? 73.219 115.691 23.187 1.00 33.33 304 SER C N 1
ATOM 2997 C CA . SER C 1 41 ? 73.430 116.727 24.180 1.00 34.77 304 SER C CA 1
ATOM 2998 C C . SER C 1 41 ? 74.902 116.893 24.498 1.00 35.68 304 SER C C 1
ATOM 2999 O O . SER C 1 41 ? 75.383 118.010 24.705 1.00 36.22 304 SER C O 1
ATOM 3002 N N . GLN C 1 42 ? 75.611 115.774 24.519 1.00 36.80 305 GLN C N 1
ATOM 3003 C CA . GLN C 1 42 ? 77.014 115.726 24.894 1.00 37.92 305 GLN C CA 1
ATOM 3004 C C . GLN C 1 42 ? 77.995 115.979 23.711 1.00 38.47 305 GLN C C 1
ATOM 3005 O O . GLN C 1 42 ? 79.110 116.476 23.923 1.00 38.68 305 GLN C O 1
ATOM 3011 N N . ASN C 1 43 ? 77.572 115.650 22.492 1.00 38.53 306 ASN C N 1
ATOM 3012 C CA . ASN C 1 43 ? 78.428 115.647 21.307 1.00 38.87 306 ASN C CA 1
ATOM 3013 C C . ASN C 1 43 ? 77.646 116.129 20.070 1.00 38.08 306 ASN C C 1
ATOM 3014 O O . ASN C 1 43 ? 77.574 115.434 19.061 1.00 37.34 306 ASN C O 1
ATOM 3019 N N . PRO C 1 44 ? 77.063 117.326 20.139 1.00 37.59 307 PRO C N 1
ATOM 3020 C CA . PRO C 1 44 ? 76.140 117.794 19.101 1.00 37.79 307 PRO C CA 1
ATOM 3021 C C . PRO C 1 44 ? 76.818 118.075 17.775 1.00 37.69 307 PRO C C 1
ATOM 3022 O O . PRO C 1 44 ? 76.134 118.212 16.752 1.00 38.78 307 PRO C O 1
ATOM 3026 N N . GLU C 1 45 ? 78.145 118.189 17.799 1.00 36.92 308 GLU C N 1
ATOM 3027 C CA . GLU C 1 45 ? 78.939 118.375 16.600 1.00 36.25 308 GLU C CA 1
ATOM 3028 C C . GLU C 1 45 ? 79.235 117.035 15.873 1.00 34.98 308 GLU C C 1
ATOM 3029 O O . GLU C 1 45 ? 79.495 117.008 14.660 1.00 35.93 308 GLU C O 1
ATOM 3032 N N . LYS C 1 46 ? 79.197 115.926 16.592 1.00 32.75 309 LYS C N 1
ATOM 3033 C CA . LYS C 1 46 ? 79.439 114.613 15.984 1.00 31.51 309 LYS C CA 1
ATOM 3034 C C . LYS C 1 46 ? 78.138 113.941 15.493 1.00 30.04 309 LYS C C 1
ATOM 3035 O O . LYS C 1 46 ? 78.123 113.262 14.458 1.00 29.15 309 LYS C O 1
ATOM 3041 N N . PHE C 1 47 ? 77.058 114.112 16.251 1.00 28.12 310 PHE C N 1
ATOM 3042 C CA . PHE C 1 47 ? 75.868 113.277 16.059 1.00 27.01 310 PHE C CA 1
ATOM 3043 C C . PHE C 1 47 ? 74.682 114.092 15.615 1.00 26.84 310 PHE C C 1
ATOM 3044 O O . PHE C 1 47 ? 74.501 115.231 16.035 1.00 28.25 310 PHE C O 1
ATOM 3052 N N . VAL C 1 48 ? 73.892 113.519 14.722 1.00 25.82 311 VAL C N 1
ATOM 3053 C CA . VAL C 1 48 ? 72.627 114.110 14.349 1.00 24.53 311 VAL C CA 1
ATOM 3054 C C . VAL C 1 48 ? 71.600 112.993 14.290 1.00 24.36 311 VAL C C 1
ATOM 3055 O O . VAL C 1 48 ? 71.918 111.871 13.848 1.00 24.62 311 VAL C O 1
ATOM 3059 N N . TYR C 1 49 ? 70.388 113.306 14.754 1.00 24.20 312 TYR C N 1
ATOM 3060 C CA . TYR C 1 49 ? 69.204 112.434 14.698 1.00 24.00 312 TYR C CA 1
ATOM 3061 C C . TYR C 1 49 ? 68.282 112.921 13.593 1.00 23.47 312 TYR C C 1
ATOM 3062 O O . TYR C 1 49 ? 67.899 114.069 13.581 1.00 24.28 312 TYR C O 1
ATOM 3071 N N . PRO C 1 50 ? 67.950 112.071 12.630 1.00 23.90 313 PRO C N 1
ATOM 3072 C CA . PRO C 1 50 ? 67.057 112.543 11.585 1.00 23.92 313 PRO C CA 1
ATOM 3073 C C . PRO C 1 50 ? 65.599 112.726 12.034 1.00 24.56 313 PRO C C 1
ATOM 3074 O O . PRO C 1 50 ? 64.910 111.757 12.336 1.00 25.27 313 PRO C O 1
ATOM 3078 N N . VAL C 1 51 ? 65.142 113.971 12.034 1.00 25.01 314 VAL C N 1
ATOM 3079 C CA . VAL C 1 51 ? 63.778 114.279 12.396 1.00 25.31 314 VAL C CA 1
ATOM 3080 C C . VAL C 1 51 ? 62.785 113.471 11.559 1.00 25.20 314 VAL C C 1
ATOM 3081 O O . VAL C 1 51 ? 62.776 113.535 10.336 1.00 25.40 314 VAL C O 1
ATOM 3085 N N . PRO C 1 52 ? 61.940 112.694 12.227 1.00 25.91 315 PRO C N 1
ATOM 3086 C CA . PRO C 1 52 ? 60.949 111.892 11.488 1.00 25.94 315 PRO C CA 1
ATOM 3087 C C . PRO C 1 52 ? 59.802 112.699 10.907 1.00 26.07 315 PRO C C 1
ATOM 3088 O O . PRO C 1 52 ? 59.597 113.852 11.266 1.00 25.61 315 PRO C O 1
ATOM 3092 N N . TYR C 1 53 ? 59.082 112.082 9.978 1.00 26.51 316 TYR C N 1
ATOM 3093 C CA . TYR C 1 53 ? 57.878 112.653 9.418 1.00 26.35 316 TYR C CA 1
ATOM 3094 C C . TYR C 1 53 ? 56.651 111.991 10.006 1.00 25.70 316 TYR C C 1
ATOM 3095 O O . TYR C 1 53 ? 56.663 110.800 10.223 1.00 24.99 316 TYR C O 1
ATOM 3104 N N . THR C 1 54 ? 55.579 112.774 10.185 1.00 25.77 317 THR C N 1
ATOM 3105 C CA . THR C 1 54 ? 54.302 112.264 10.658 1.00 25.86 317 THR C CA 1
ATOM 3106 C C . THR C 1 54 ? 53.103 112.994 10.089 1.00 26.94 317 THR C C 1
ATOM 3107 O O . THR C 1 54 ? 53.163 114.189 9.784 1.00 26.57 317 THR C O 1
ATOM 3111 N N . THR C 1 55 ? 52.021 112.237 9.947 1.00 28.71 318 THR C N 1
ATOM 3112 C CA . THR C 1 55 ? 50.716 112.766 9.572 1.00 30.27 318 THR C CA 1
ATOM 3113 C C . THR C 1 55 ? 49.832 113.010 10.784 1.00 32.41 318 THR C C 1
ATOM 3114 O O . THR C 1 55 ? 48.684 113.347 10.616 1.00 33.13 318 THR C O 1
ATOM 3118 N N . ARG C 1 56 ? 50.344 112.808 11.989 1.00 34.75 319 ARG C N 1
ATOM 3119 C CA . ARG C 1 56 ? 49.638 113.190 13.205 1.00 36.91 319 ARG C CA 1
ATOM 3120 C C . ARG C 1 56 ? 49.547 114.710 13.247 1.00 38.95 319 ARG C C 1
ATOM 3121 O O . ARG C 1 56 ? 50.555 115.366 13.091 1.00 38.58 319 ARG C O 1
ATOM 3129 N N . PRO C 1 57 ? 48.336 115.269 13.468 1.00 42.15 320 PRO C N 1
ATOM 3130 C CA . PRO C 1 57 ? 48.157 116.717 13.576 1.00 43.94 320 PRO C CA 1
ATOM 3131 C C . PRO C 1 57 ? 49.051 117.324 14.622 1.00 45.86 320 PRO C C 1
ATOM 3132 O O . PRO C 1 57 ? 49.165 116.771 15.720 1.00 46.10 320 PRO C O 1
ATOM 3136 N N . PRO C 1 58 ? 49.703 118.445 14.290 1.00 48.32 321 PRO C N 1
ATOM 3137 C CA . PRO C 1 58 ? 50.476 119.081 15.329 1.00 50.46 321 PRO C CA 1
ATOM 3138 C C . PRO C 1 58 ? 49.546 119.718 16.369 1.00 53.12 321 PRO C C 1
ATOM 3139 O O . PRO C 1 58 ? 48.454 120.206 16.034 1.00 53.33 321 PRO C O 1
ATOM 3143 N N . ARG C 1 59 ? 49.984 119.695 17.617 1.00 55.98 322 ARG C N 1
ATOM 3144 C CA . ARG C 1 59 ? 49.348 120.482 18.661 1.00 58.49 322 ARG C CA 1
ATOM 3145 C C . ARG C 1 59 ? 49.614 121.987 18.383 1.00 59.96 322 ARG C C 1
ATOM 3146 O O . ARG C 1 59 ? 50.388 122.335 17.466 1.00 60.34 322 ARG C O 1
ATOM 3154 N N . LYS C 1 60 ? 48.946 122.871 19.132 1.00 61.37 323 LYS C N 1
ATOM 3155 C CA . LYS C 1 60 ? 49.267 124.309 19.102 1.00 62.17 323 LYS C CA 1
ATOM 3156 C C . LYS C 1 60 ? 50.633 124.518 19.785 1.00 62.72 323 LYS C C 1
ATOM 3157 O O . LYS C 1 60 ? 51.398 125.419 19.414 1.00 62.76 323 LYS C O 1
ATOM 3159 N N . SER C 1 61 ? 50.935 123.641 20.748 1.00 62.98 324 SER C N 1
ATOM 3160 C CA . SER C 1 61 ? 52.215 123.635 21.476 1.00 63.44 324 SER C CA 1
ATOM 3161 C C . SER C 1 61 ? 53.518 123.400 20.674 1.00 63.71 324 SER C C 1
ATOM 3162 O O . SER C 1 61 ? 54.558 123.923 21.068 1.00 64.21 324 SER C O 1
ATOM 3164 N N . GLU C 1 62 ? 53.477 122.621 19.583 1.00 63.70 325 GLU C N 1
ATOM 3165 C CA . GLU C 1 62 ? 54.714 122.058 18.941 1.00 63.12 325 GLU C CA 1
ATOM 3166 C C . GLU C 1 62 ? 55.225 122.809 17.700 1.00 62.33 325 GLU C C 1
ATOM 3167 O O . GLU C 1 62 ? 54.435 123.447 16.983 1.00 62.78 325 GLU C O 1
ATOM 3169 N N . GLU C 1 63 ? 56.540 122.702 17.443 1.00 60.99 326 GLU C N 1
ATOM 3170 C CA . GLU C 1 63 ? 57.202 123.387 16.311 1.00 59.76 326 GLU C CA 1
ATOM 3171 C C . GLU C 1 63 ? 57.553 122.408 15.169 1.00 58.53 326 GLU C C 1
ATOM 3172 O O . GLU C 1 63 ? 58.089 121.330 15.421 1.00 58.47 326 GLU C O 1
ATOM 3174 N N . ASP C 1 64 ? 57.242 122.783 13.925 1.00 57.04 327 ASP C N 1
ATOM 3175 C CA . ASP C 1 64 ? 57.612 121.981 12.750 1.00 55.78 327 ASP C CA 1
ATOM 3176 C C . ASP C 1 64 ? 59.142 121.913 12.641 1.00 54.32 327 ASP C C 1
ATOM 3177 O O . ASP C 1 64 ? 59.829 122.918 12.808 1.00 54.39 327 ASP C O 1
ATOM 3182 N N . GLY C 1 65 ? 59.671 120.720 12.403 1.00 52.39 328 GLY C N 1
ATOM 3183 C CA . GLY C 1 65 ? 61.116 120.526 12.244 1.00 51.22 328 GLY C CA 1
ATOM 3184 C C . GLY C 1 65 ? 61.861 120.226 13.537 1.00 49.73 328 GLY C C 1
ATOM 3185 O O . GLY C 1 65 ? 63.049 119.948 13.517 1.00 49.70 328 GLY C O 1
ATOM 3186 N N . LYS C 1 66 ? 61.151 120.260 14.657 1.00 48.18 329 LYS C N 1
ATOM 3187 C CA . LYS C 1 66 ? 61.741 120.093 15.975 1.00 46.92 329 LYS C CA 1
ATOM 3188 C C . LYS C 1 66 ? 61.679 118.611 16.379 1.00 44.74 329 LYS C C 1
ATOM 3189 O O . LYS C 1 66 ? 62.692 117.916 16.314 1.00 45.17 329 LYS C O 1
ATOM 3195 N N . GLU C 1 67 ? 60.498 118.120 16.755 1.00 42.00 330 GLU C N 1
ATOM 3196 C CA . GLU C 1 67 ? 60.302 116.697 17.062 1.00 39.44 330 GLU C CA 1
ATOM 3197 C C . GLU C 1 67 ? 59.900 115.911 15.818 1.00 37.20 330 GLU C C 1
ATOM 3198 O O . GLU C 1 67 ? 60.250 114.740 15.699 1.00 36.42 330 GLU C O 1
ATOM 3200 N N . TYR C 1 68 ? 59.160 116.553 14.914 1.00 34.58 331 TYR C N 1
ATOM 3201 C CA . TYR C 1 68 ? 58.652 115.916 13.692 1.00 33.20 331 TYR C CA 1
ATOM 3202 C C . TYR C 1 68 ? 58.543 116.921 12.589 1.00 32.30 331 TYR C C 1
ATOM 3203 O O . TYR C 1 68 ? 58.493 118.098 12.848 1.00 32.10 331 TYR C O 1
ATOM 3212 N N . HIS C 1 69 ? 58.498 116.438 11.357 1.00 32.17 332 HIS C N 1
ATOM 3213 C CA . HIS C 1 69 ? 58.045 117.219 10.226 1.00 32.14 332 HIS C CA 1
ATOM 3214 C C . HIS C 1 69 ? 56.605 116.812 10.028 1.00 31.90 332 HIS C C 1
ATOM 3215 O O . HIS C 1 69 ? 56.316 115.642 9.782 1.00 31.45 332 HIS C O 1
ATOM 3222 N N . PHE C 1 70 ? 55.698 117.773 10.155 1.00 32.16 333 PHE C N 1
ATOM 3223 C CA . PHE C 1 70 ? 54.265 117.499 10.080 1.00 32.10 333 PHE C CA 1
ATOM 3224 C C . PHE C 1 70 ? 53.784 117.675 8.666 1.00 32.19 333 PHE C C 1
ATOM 3225 O O . PHE C 1 70 ? 53.858 118.771 8.133 1.00 33.20 333 PHE C O 1
ATOM 3233 N N . ILE C 1 71 ? 53.312 116.596 8.057 1.00 31.57 334 ILE C N 1
ATOM 3234 C CA . ILE C 1 71 ? 52.875 116.632 6.685 1.00 31.23 334 ILE C CA 1
ATOM 3235 C C . ILE C 1 71 ? 51.493 115.991 6.593 1.00 31.81 334 ILE C C 1
ATOM 3236 O O . ILE C 1 71 ? 50.960 115.500 7.584 1.00 30.89 334 ILE C O 1
ATOM 3241 N N . SER C 1 72 ? 50.925 115.976 5.395 1.00 32.53 335 SER C N 1
ATOM 3242 C CA . SER C 1 72 ? 49.611 115.419 5.213 1.00 33.83 335 SER C CA 1
ATOM 3243 C C . SER C 1 72 ? 49.679 113.938 4.844 1.00 34.87 335 SER C C 1
ATOM 3244 O O . SER C 1 72 ? 50.728 113.427 4.429 1.00 34.55 335 SER C O 1
ATOM 3247 N N . THR C 1 73 ? 48.527 113.281 4.946 1.00 35.38 336 THR C N 1
ATOM 3248 C CA . THR C 1 73 ? 48.402 111.865 4.606 1.00 36.57 336 THR C CA 1
ATOM 3249 C C . THR C 1 73 ? 48.643 111.625 3.120 1.00 36.93 336 THR C C 1
ATOM 3250 O O . THR C 1 73 ? 49.044 110.518 2.719 1.00 37.65 336 THR C O 1
ATOM 3254 N N . GLU C 1 74 ? 48.401 112.649 2.314 1.00 37.44 337 GLU C N 1
ATOM 3255 C CA . GLU C 1 74 ? 48.540 112.535 0.880 1.00 38.49 337 GLU C CA 1
ATOM 3256 C C . GLU C 1 74 ? 50.024 112.700 0.505 1.00 37.00 337 GLU C C 1
ATOM 3257 O O . GLU C 1 74 ? 50.539 111.936 -0.278 1.00 36.60 337 GLU C O 1
ATOM 3263 N N . GLU C 1 75 ? 50.714 113.682 1.075 1.00 36.28 338 GLU C N 1
ATOM 3264 C CA . GLU C 1 75 ? 52.168 113.759 0.920 1.00 36.03 338 GLU C CA 1
ATOM 3265 C C . GLU C 1 75 ? 52.833 112.457 1.405 1.00 34.65 338 GLU C C 1
ATOM 3266 O O . GLU C 1 75 ? 53.638 111.880 0.700 1.00 34.97 338 GLU C O 1
ATOM 3272 N N . MET C 1 76 ? 52.443 111.992 2.586 1.00 33.55 339 MET C N 1
ATOM 3273 C CA . MET C 1 76 ? 52.994 110.793 3.198 1.00 32.86 339 MET C CA 1
ATOM 3274 C C . MET C 1 76 ? 52.804 109.595 2.302 1.00 32.82 339 MET C C 1
ATOM 3275 O O . MET C 1 76 ? 53.704 108.756 2.177 1.00 31.65 339 MET C O 1
ATOM 3280 N N . THR C 1 77 ? 51.633 109.507 1.690 1.00 32.73 340 THR C N 1
ATOM 3281 C CA . THR C 1 77 ? 51.302 108.364 0.834 1.00 33.37 340 THR C CA 1
ATOM 3282 C C . THR C 1 77 ? 52.182 108.341 -0.413 1.00 33.14 340 THR C C 1
ATOM 3283 O O . THR C 1 77 ? 52.596 107.267 -0.887 1.00 31.69 340 THR C O 1
ATOM 3287 N N . ARG C 1 78 ? 52.467 109.524 -0.931 1.00 33.37 341 ARG C N 1
ATOM 3288 C CA . ARG C 1 78 ? 53.247 109.617 -2.138 1.00 34.68 341 ARG C CA 1
ATOM 3289 C C . ARG C 1 78 ? 54.721 109.354 -1.794 1.00 33.73 341 ARG C C 1
ATOM 3290 O O . ARG C 1 78 ? 55.424 108.635 -2.547 1.00 33.45 341 ARG C O 1
ATOM 3298 N N . ASN C 1 79 ? 55.172 109.881 -0.648 1.00 31.96 342 ASN C N 1
ATOM 3299 C CA . ASN C 1 79 ? 56.533 109.595 -0.185 1.00 31.07 342 ASN C CA 1
ATOM 3300 C C . ASN C 1 79 ? 56.756 108.085 -0.074 1.00 30.12 342 ASN C C 1
ATOM 3301 O O . ASN C 1 79 ? 57.781 107.567 -0.502 1.00 30.21 342 ASN C O 1
ATOM 3306 N N . ILE C 1 80 ? 55.789 107.378 0.472 1.00 29.41 343 ILE C N 1
ATOM 3307 C CA . ILE C 1 80 ? 55.930 105.952 0.683 1.00 29.62 343 ILE C CA 1
ATOM 3308 C C . ILE C 1 80 ? 56.056 105.243 -0.656 1.00 30.29 343 ILE C C 1
ATOM 3309 O O . ILE C 1 80 ? 56.934 104.378 -0.839 1.00 29.76 343 ILE C O 1
ATOM 3314 N N . SER C 1 81 ? 55.188 105.614 -1.592 1.00 30.76 344 SER C N 1
ATOM 3315 C CA . SER C 1 81 ? 55.158 104.922 -2.860 1.00 31.48 344 SER C CA 1
ATOM 3316 C C . SER C 1 81 ? 56.354 105.338 -3.751 1.00 30.37 344 SER C C 1
ATOM 3317 O O . SER C 1 81 ? 56.774 104.562 -4.590 1.00 30.34 344 SER C O 1
ATOM 3320 N N . ALA C 1 82 ? 56.909 106.531 -3.526 1.00 29.65 345 ALA C N 1
ATOM 3321 C CA . ALA C 1 82 ? 58.172 106.953 -4.140 1.00 29.13 345 ALA C CA 1
ATOM 3322 C C . ALA C 1 82 ? 59.403 106.385 -3.394 1.00 29.20 345 ALA C C 1
ATOM 3323 O O . ALA C 1 82 ? 60.499 106.897 -3.556 1.00 29.40 345 ALA C O 1
ATOM 3325 N N . ASN C 1 83 ? 59.211 105.332 -2.604 1.00 29.09 346 ASN C N 1
ATOM 3326 C CA . ASN C 1 83 ? 60.265 104.703 -1.793 1.00 29.14 346 ASN C CA 1
ATOM 3327 C C . ASN C 1 83 ? 61.216 105.688 -1.093 1.00 28.34 346 ASN C C 1
ATOM 3328 O O . ASN C 1 83 ? 62.424 105.536 -1.116 1.00 28.01 346 ASN C O 1
ATOM 3333 N N . GLU C 1 84 ? 60.664 106.742 -0.526 1.00 27.31 347 GLU C N 1
ATOM 3334 C CA . GLU C 1 84 ? 61.465 107.744 0.117 1.00 26.87 347 GLU C CA 1
ATOM 3335 C C . GLU C 1 84 ? 61.756 107.430 1.603 1.00 25.06 347 GLU C C 1
ATOM 3336 O O . GLU C 1 84 ? 62.582 108.111 2.191 1.00 26.17 347 GLU C O 1
ATOM 3342 N N . PHE C 1 85 ? 61.129 106.414 2.194 1.00 23.11 348 PHE C N 1
ATOM 3343 C CA . PHE C 1 85 ? 61.303 106.131 3.630 1.00 22.76 348 PHE C CA 1
ATOM 3344 C C . PHE C 1 85 ? 62.195 104.913 3.885 1.00 22.37 348 PHE C C 1
ATOM 3345 O O . PHE C 1 85 ? 62.015 103.869 3.291 1.00 21.51 348 PHE C O 1
ATOM 3353 N N . LEU C 1 86 ? 63.195 105.099 4.731 1.00 22.43 349 LEU C N 1
ATOM 3354 C CA . LEU C 1 86 ? 64.004 104.006 5.261 1.00 23.47 349 LEU C CA 1
ATOM 3355 C C . LEU C 1 86 ? 63.142 103.101 6.105 1.00 23.06 349 LEU C C 1
ATOM 3356 O O . LEU C 1 86 ? 63.247 101.885 6.059 1.00 23.78 349 LEU C O 1
ATOM 3361 N N . GLU C 1 87 ? 62.287 103.738 6.891 1.00 22.86 350 GLU C N 1
ATOM 3362 C CA . GLU C 1 87 ? 61.335 103.070 7.740 1.00 23.01 350 GLU C CA 1
ATOM 3363 C C . GLU C 1 87 ? 60.086 103.928 7.846 1.00 22.67 350 GLU C C 1
ATOM 3364 O O . GLU C 1 87 ? 60.159 105.146 7.847 1.00 21.66 350 GLU C O 1
ATOM 3370 N N . PHE C 1 88 ? 58.943 103.262 7.929 1.00 24.18 351 PHE C N 1
ATOM 3371 C CA . PHE C 1 88 ? 57.638 103.907 8.111 1.00 24.45 351 PHE C CA 1
ATOM 3372 C C . PHE C 1 88 ? 56.664 102.911 8.753 1.00 26.01 351 PHE C C 1
ATOM 3373 O O . PHE C 1 88 ? 56.841 101.680 8.704 1.00 26.46 351 PHE C O 1
ATOM 3381 N N . GLY C 1 89 ? 55.659 103.453 9.413 1.00 26.96 352 GLY C N 1
ATOM 3382 C CA . GLY C 1 89 ? 54.704 102.630 10.150 1.00 27.28 352 GLY C CA 1
ATOM 3383 C C . GLY C 1 89 ? 53.640 103.514 10.771 1.00 27.69 352 GLY C C 1
ATOM 3384 O O . GLY C 1 89 ? 53.647 104.732 10.658 1.00 26.54 352 GLY C O 1
ATOM 3385 N N . SER C 1 90 ? 52.699 102.893 11.426 1.00 29.19 353 SER C N 1
ATOM 3386 C CA . SER C 1 90 ? 51.555 103.641 11.937 1.00 30.63 353 SER C CA 1
ATOM 3387 C C . SER C 1 90 ? 51.510 103.474 13.415 1.00 30.05 353 SER C C 1
ATOM 3388 O O . SER C 1 90 ? 51.917 102.459 13.925 1.00 30.75 353 SER C O 1
ATOM 3391 N N . TYR C 1 91 ? 51.018 104.476 14.098 1.00 30.54 354 TYR C N 1
ATOM 3392 C CA . TYR C 1 91 ? 50.812 104.390 15.523 1.00 31.08 354 TYR C CA 1
ATOM 3393 C C . TYR C 1 91 ? 49.606 105.230 15.862 1.00 30.46 354 TYR C C 1
ATOM 3394 O O . TYR C 1 91 ? 49.582 106.415 15.542 1.00 29.85 354 TYR C O 1
ATOM 3403 N N . GLN C 1 92 ? 48.606 104.606 16.492 1.00 30.66 355 GLN C N 1
ATOM 3404 C CA . GLN C 1 92 ? 47.382 105.298 16.923 1.00 30.57 355 GLN C CA 1
ATOM 3405 C C . GLN C 1 92 ? 46.719 106.056 15.779 1.00 30.06 355 GLN C C 1
ATOM 3406 O O . GLN C 1 92 ? 46.348 107.212 15.899 1.00 29.63 355 GLN C O 1
ATOM 3412 N N . GLY C 1 93 ? 46.604 105.394 14.643 1.00 29.83 356 GLY C N 1
ATOM 3413 C CA . GLY C 1 93 ? 45.919 105.970 13.510 1.00 29.61 356 GLY C CA 1
ATOM 3414 C C . GLY C 1 93 ? 46.669 107.100 12.837 1.00 29.82 356 GLY C C 1
ATOM 3415 O O . GLY C 1 93 ? 46.076 107.854 12.078 1.00 29.85 356 GLY C O 1
ATOM 3416 N N . ASN C 1 94 ? 47.971 107.237 13.110 1.00 28.95 357 ASN C N 1
ATOM 3417 C CA . ASN C 1 94 ? 48.795 108.145 12.336 1.00 28.25 357 ASN C CA 1
ATOM 3418 C C . ASN C 1 94 ? 50.058 107.449 11.777 1.00 27.57 357 ASN C C 1
ATOM 3419 O O . ASN C 1 94 ? 50.577 106.495 12.349 1.00 25.75 357 ASN C O 1
ATOM 3424 N N . MET C 1 95 ? 50.541 107.947 10.657 1.00 27.55 358 MET C N 1
ATOM 3425 C CA . MET C 1 95 ? 51.706 107.378 10.014 1.00 28.26 358 MET C CA 1
ATOM 3426 C C . MET C 1 95 ? 52.937 108.132 10.477 1.00 26.34 358 MET C C 1
ATOM 3427 O O . MET C 1 95 ? 52.869 109.328 10.757 1.00 25.02 358 MET C O 1
ATOM 3432 N N . PHE C 1 96 ? 54.047 107.410 10.584 1.00 24.95 359 PHE C N 1
ATOM 3433 C CA . PHE C 1 96 ? 55.355 107.974 10.970 1.00 25.22 359 PHE C CA 1
ATOM 3434 C C . PHE C 1 96 ? 56.434 107.398 10.079 1.00 25.16 359 PHE C C 1
ATOM 3435 O O . PHE C 1 96 ? 56.325 106.238 9.679 1.00 26.07 359 PHE C O 1
ATOM 3443 N N . GLY C 1 97 ? 57.469 108.170 9.772 1.00 23.81 360 GLY C N 1
ATOM 3444 C CA . GLY C 1 97 ? 58.530 107.656 8.916 1.00 24.27 360 GLY C CA 1
ATOM 3445 C C . GLY C 1 97 ? 59.853 108.426 8.963 1.00 24.21 360 GLY C C 1
ATOM 3446 O O . GLY C 1 97 ? 59.894 109.637 9.255 1.00 24.76 360 GLY C O 1
ATOM 3447 N N . THR C 1 98 ? 60.950 107.720 8.714 1.00 23.36 361 THR C N 1
ATOM 3448 C CA . THR C 1 98 ? 62.251 108.396 8.581 1.00 22.75 361 THR C CA 1
ATOM 3449 C C . THR C 1 98 ? 62.703 108.238 7.142 1.00 22.09 361 THR C C 1
ATOM 3450 O O . THR C 1 98 ? 62.724 107.128 6.617 1.00 22.68 361 THR C O 1
ATOM 3454 N N . LYS C 1 99 ? 62.977 109.358 6.513 1.00 21.42 362 LYS C N 1
ATOM 3455 C CA . LYS C 1 99 ? 63.419 109.415 5.117 1.00 22.87 362 LYS C CA 1
ATOM 3456 C C . LYS C 1 99 ? 64.902 109.119 4.924 1.00 22.40 362 LYS C C 1
ATOM 3457 O O . LYS C 1 99 ? 65.742 109.606 5.660 1.00 22.98 362 LYS C O 1
ATOM 3463 N N . PHE C 1 100 ? 65.214 108.344 3.906 1.00 23.03 363 PHE C N 1
ATOM 3464 C CA . PHE C 1 100 ? 66.598 108.153 3.450 1.00 22.64 363 PHE C CA 1
ATOM 3465 C C . PHE C 1 100 ? 67.323 109.483 3.263 1.00 22.60 363 PHE C C 1
ATOM 3466 O O . PHE C 1 100 ? 68.445 109.676 3.746 1.00 23.77 363 PHE C O 1
ATOM 3474 N N . GLU C 1 101 ? 66.697 110.411 2.571 1.00 21.96 364 GLU C N 1
ATOM 3475 C CA . GLU C 1 101 ? 67.384 111.666 2.291 1.00 23.10 364 GLU C CA 1
ATOM 3476 C C . GLU C 1 101 ? 67.803 112.404 3.557 1.00 22.27 364 GLU C C 1
ATOM 3477 O O . GLU C 1 101 ? 68.846 113.047 3.563 1.00 21.75 364 GLU C O 1
ATOM 3483 N N . THR C 1 102 ? 67.013 112.314 4.627 1.00 21.39 365 THR C N 1
ATOM 3484 C CA . THR C 1 102 ? 67.376 112.971 5.870 1.00 21.01 365 THR C CA 1
ATOM 3485 C C . THR C 1 102 ? 68.695 112.393 6.382 1.00 20.94 365 THR C C 1
ATOM 3486 O O . THR C 1 102 ? 69.603 113.142 6.765 1.00 21.30 365 THR C O 1
ATOM 3490 N N . VAL C 1 103 ? 68.834 111.074 6.303 1.00 20.62 366 VAL C N 1
ATOM 3491 C CA . VAL C 1 103 ? 70.069 110.410 6.674 1.00 20.59 366 VAL C CA 1
ATOM 3492 C C . VAL C 1 103 ? 71.245 110.741 5.742 1.00 21.31 366 VAL C C 1
ATOM 3493 O O . VAL C 1 103 ? 72.339 111.021 6.213 1.00 22.00 366 VAL C O 1
ATOM 3497 N N . HIS C 1 104 ? 71.036 110.701 4.427 1.00 22.19 367 HIS C N 1
ATOM 3498 C CA . HIS C 1 104 ? 72.112 111.066 3.473 1.00 22.85 367 HIS C CA 1
ATOM 3499 C C . HIS C 1 104 ? 72.655 112.475 3.716 1.00 24.68 367 HIS C C 1
ATOM 3500 O O . HIS C 1 104 ? 73.854 112.741 3.507 1.00 26.68 367 HIS C O 1
ATOM 3507 N N . GLN C 1 105 ? 71.795 113.379 4.175 1.00 25.42 368 GLN C N 1
ATOM 3508 C CA . GLN C 1 105 ? 72.192 114.756 4.416 1.00 25.87 368 GLN C CA 1
ATOM 3509 C C . GLN C 1 105 ? 73.080 114.881 5.654 1.00 26.68 368 GLN C C 1
ATOM 3510 O O . GLN C 1 105 ? 73.864 115.820 5.747 1.00 28.01 368 GLN C O 1
ATOM 3513 N N . ILE C 1 106 ? 72.938 113.979 6.634 1.00 26.27 369 ILE C N 1
ATOM 3514 C CA . ILE C 1 106 ? 73.797 114.042 7.815 1.00 25.08 369 ILE C CA 1
ATOM 3515 C C . ILE C 1 106 ? 75.190 113.576 7.401 1.00 25.12 369 ILE C C 1
ATOM 3516 O O . ILE C 1 106 ? 76.201 114.175 7.764 1.00 23.77 369 ILE C O 1
ATOM 3521 N N . HIS C 1 107 ? 75.216 112.503 6.621 1.00 25.69 370 HIS C N 1
ATOM 3522 C CA . HIS C 1 107 ? 76.452 112.006 6.071 1.00 26.38 370 HIS C CA 1
ATOM 3523 C C . HIS C 1 107 ? 77.143 113.008 5.181 1.00 27.61 370 HIS C C 1
ATOM 3524 O O . HIS C 1 107 ? 78.355 113.088 5.194 1.00 27.90 370 HIS C O 1
ATOM 3531 N N . LYS C 1 108 ? 76.385 113.830 4.477 1.00 29.75 371 LYS C N 1
ATOM 3532 C CA . LYS C 1 108 ? 76.976 114.875 3.648 1.00 31.14 371 LYS C CA 1
ATOM 3533 C C . LYS C 1 108 ? 77.686 115.953 4.465 1.00 31.99 371 LYS C C 1
ATOM 3534 O O . LYS C 1 108 ? 78.672 116.527 3.998 1.00 31.77 371 LYS C O 1
ATOM 3538 N N . GLN C 1 109 ? 77.165 116.245 5.661 1.00 32.86 372 GLN C N 1
ATOM 3539 C CA . GLN C 1 109 ? 77.805 117.178 6.611 1.00 33.45 372 GLN C CA 1
ATOM 3540 C C . GLN C 1 109 ? 78.915 116.463 7.382 1.00 33.22 372 GLN C C 1
ATOM 3541 O O . GLN C 1 109 ? 79.460 117.016 8.323 1.00 33.56 372 GLN C O 1
ATOM 3547 N N . ASN C 1 110 ? 79.228 115.219 7.003 1.00 33.11 373 ASN C N 1
ATOM 3548 C CA . ASN C 1 110 ? 80.253 114.406 7.669 1.00 32.41 373 ASN C CA 1
ATOM 3549 C C . ASN C 1 110 ? 79.995 114.194 9.153 1.00 31.52 373 ASN C C 1
ATOM 3550 O O . ASN C 1 110 ? 80.938 114.056 9.939 1.00 31.36 373 ASN C O 1
ATOM 3555 N N . LYS C 1 111 ? 78.718 114.118 9.528 1.00 29.81 374 LYS C N 1
ATOM 3556 C CA . LYS C 1 111 ? 78.350 113.765 10.892 1.00 28.53 374 LYS C CA 1
ATOM 3557 C C . LYS C 1 111 ? 77.753 112.373 10.954 1.00 26.92 374 LYS C C 1
ATOM 3558 O O . LYS C 1 111 ? 77.428 111.777 9.926 1.00 25.82 374 LYS C O 1
ATOM 3564 N N . ILE C 1 112 ? 77.657 111.837 12.168 1.00 25.70 375 ILE C N 1
ATOM 3565 C CA . ILE C 1 112 ? 77.172 110.476 12.374 1.00 24.71 375 ILE C CA 1
ATOM 3566 C C . ILE C 1 112 ? 75.647 110.534 12.529 1.00 24.28 375 ILE C C 1
ATOM 3567 O O . ILE C 1 112 ? 75.144 111.340 13.311 1.00 24.35 375 ILE C O 1
ATOM 3572 N N . ALA C 1 113 ? 74.924 109.706 11.775 1.00 22.82 376 ALA C N 1
ATOM 3573 C CA . ALA C 1 113 ? 73.458 109.628 11.901 1.00 22.58 376 ALA C CA 1
ATOM 3574 C C . ALA C 1 113 ? 73.138 108.644 12.995 1.00 22.34 376 ALA C C 1
ATOM 3575 O O . ALA C 1 113 ? 73.679 107.543 13.025 1.00 22.75 376 ALA C O 1
ATOM 3577 N N . ILE C 1 114 ? 72.271 109.032 13.907 1.00 22.38 377 ILE C N 1
ATOM 3578 C CA . ILE C 1 114 ? 71.789 108.096 14.904 1.00 22.65 377 ILE C CA 1
ATOM 3579 C C . ILE C 1 114 ? 70.419 107.577 14.481 1.00 23.04 377 ILE C C 1
ATOM 3580 O O . ILE C 1 114 ? 69.513 108.358 14.318 1.00 24.52 377 ILE C O 1
ATOM 3585 N N . LEU C 1 115 ? 70.244 106.275 14.353 1.00 22.50 378 LEU C N 1
ATOM 3586 C CA . LEU C 1 115 ? 68.974 105.742 13.997 1.00 22.98 378 LEU C CA 1
ATOM 3587 C C . LEU C 1 115 ? 68.443 104.811 15.078 1.00 23.50 378 LEU C C 1
ATOM 3588 O O . LEU C 1 115 ? 69.072 103.801 15.375 1.00 23.33 378 LEU C O 1
ATOM 3593 N N . ASP C 1 116 ? 67.261 105.125 15.624 1.00 24.37 379 ASP C N 1
ATOM 3594 C CA . ASP C 1 116 ? 66.509 104.190 16.451 1.00 25.79 379 ASP C CA 1
ATOM 3595 C C . ASP C 1 116 ? 65.421 103.515 15.625 1.00 25.38 379 ASP C C 1
ATOM 3596 O O . ASP C 1 116 ? 64.345 104.050 15.470 1.00 26.70 379 ASP C O 1
ATOM 3601 N N . ILE C 1 117 ? 65.679 102.315 15.156 1.00 24.72 380 ILE C N 1
ATOM 3602 C CA . ILE C 1 117 ? 64.830 101.674 14.183 1.00 24.77 380 ILE C CA 1
ATOM 3603 C C . ILE C 1 117 ? 64.311 100.368 14.726 1.00 23.87 380 ILE C C 1
ATOM 3604 O O . ILE C 1 117 ? 64.806 99.837 15.717 1.00 23.92 380 ILE C O 1
ATOM 3609 N N . GLU C 1 118 ? 63.321 99.852 14.037 1.00 22.44 381 GLU C N 1
ATOM 3610 C CA . GLU C 1 118 ? 62.740 98.573 14.340 1.00 22.21 381 GLU C CA 1
ATOM 3611 C C . GLU C 1 118 ? 63.562 97.455 13.742 1.00 20.66 381 GLU C C 1
ATOM 3612 O O . GLU C 1 118 ? 64.313 97.640 12.762 1.00 19.02 381 GLU C O 1
ATOM 3618 N N . PRO C 1 119 ? 63.405 96.261 14.310 1.00 19.67 382 PRO C N 1
ATOM 3619 C CA . PRO C 1 119 ? 64.359 95.244 13.955 1.00 18.91 382 PRO C CA 1
ATOM 3620 C C . PRO C 1 119 ? 64.312 94.841 12.492 1.00 20.07 382 PRO C C 1
ATOM 3621 O O . PRO C 1 119 ? 65.345 94.408 11.981 1.00 19.77 382 PRO C O 1
ATOM 3625 N N . GLN C 1 120 ? 63.158 94.958 11.817 1.00 20.31 383 GLN C N 1
ATOM 3626 C CA . GLN C 1 120 ? 63.067 94.522 10.387 1.00 21.04 383 GLN C CA 1
ATOM 3627 C C . GLN C 1 120 ? 63.794 95.462 9.438 1.00 20.81 383 GLN C C 1
ATOM 3628 O O . GLN C 1 120 ? 64.015 95.113 8.285 1.00 22.25 383 GLN C O 1
ATOM 3634 N N . THR C 1 121 ? 64.107 96.668 9.883 1.00 20.71 384 THR C N 1
ATOM 3635 C CA . THR C 1 121 ? 64.884 97.598 9.077 1.00 20.40 384 THR C CA 1
ATOM 3636 C C . THR C 1 121 ? 66.390 97.199 9.082 1.00 21.41 384 THR C C 1
ATOM 3637 O O . THR C 1 121 ? 67.191 97.626 8.221 1.00 20.04 384 THR C O 1
ATOM 3641 N N . LEU C 1 122 ? 66.790 96.337 10.014 1.00 21.88 385 LEU C N 1
ATOM 3642 C CA . LEU C 1 122 ? 68.167 95.891 10.001 1.00 23.06 385 LEU C CA 1
ATOM 3643 C C . LEU C 1 122 ? 68.592 95.409 8.606 1.00 23.84 385 LEU C C 1
ATOM 3644 O O . LEU C 1 122 ? 69.703 95.680 8.182 1.00 24.28 385 LEU C O 1
ATOM 3649 N N . LYS C 1 123 ? 67.698 94.700 7.911 1.00 25.99 386 LYS C N 1
ATOM 3650 C CA . LYS C 1 123 ? 67.977 94.129 6.567 1.00 26.88 386 LYS C CA 1
ATOM 3651 C C . LYS C 1 123 ? 68.377 95.224 5.602 1.00 27.38 386 LYS C C 1
ATOM 3652 O O . LYS C 1 123 ? 69.143 94.984 4.709 1.00 30.27 386 LYS C O 1
ATOM 3654 N N . ILE C 1 124 ? 67.881 96.435 5.808 1.00 27.26 387 ILE C N 1
ATOM 3655 C CA . ILE C 1 124 ? 68.082 97.558 4.895 1.00 27.04 387 ILE C CA 1
ATOM 3656 C C . ILE C 1 124 ? 69.337 98.421 5.179 1.00 26.19 387 ILE C C 1
ATOM 3657 O O . ILE C 1 124 ? 70.007 98.889 4.240 1.00 23.99 387 ILE C O 1
ATOM 3662 N N . VAL C 1 125 ? 69.626 98.661 6.465 1.00 25.37 388 VAL C N 1
ATOM 3663 C CA . VAL C 1 125 ? 70.680 99.618 6.848 1.00 25.19 388 VAL C CA 1
ATOM 3664 C C . VAL C 1 125 ? 72.094 99.026 6.815 1.00 25.06 388 VAL C C 1
ATOM 3665 O O . VAL C 1 125 ? 73.068 99.779 6.844 1.00 24.99 388 VAL C O 1
ATOM 3669 N N . ARG C 1 126 ? 72.216 97.701 6.731 1.00 25.07 389 ARG C N 1
ATOM 3670 C CA . ARG C 1 126 ? 73.520 97.088 6.791 1.00 25.59 389 ARG C CA 1
ATOM 3671 C C . ARG C 1 126 ? 74.114 97.086 5.383 1.00 25.58 389 ARG C C 1
ATOM 3672 O O . ARG C 1 126 ? 74.164 96.055 4.712 1.00 25.94 389 ARG C O 1
ATOM 3680 N N . THR C 1 127 ? 74.554 98.278 4.954 1.00 24.63 390 THR C N 1
ATOM 3681 C CA . THR C 1 127 ? 75.255 98.465 3.696 1.00 24.62 390 THR C CA 1
ATOM 3682 C C . THR C 1 127 ? 76.537 99.254 3.947 1.00 24.56 390 THR C C 1
ATOM 3683 O O . THR C 1 127 ? 76.709 99.914 5.006 1.00 25.52 390 THR C O 1
ATOM 3687 N N . ALA C 1 128 ? 77.446 99.177 2.983 1.00 23.62 391 ALA C N 1
ATOM 3688 C CA . ALA C 1 128 ? 78.721 99.855 3.084 1.00 22.91 391 ALA C CA 1
ATOM 3689 C C . ALA C 1 128 ? 78.497 101.371 3.034 1.00 22.31 391 ALA C C 1
ATOM 3690 O O . ALA C 1 128 ? 79.126 102.125 3.782 1.00 20.88 391 ALA C O 1
ATOM 3692 N N . GLU C 1 129 ? 77.550 101.803 2.213 1.00 21.53 392 GLU C N 1
ATOM 3693 C CA . GLU C 1 129 ? 77.178 103.224 2.152 1.00 22.25 392 GLU C CA 1
ATOM 3694 C C . GLU C 1 129 ? 76.879 103.860 3.505 1.00 22.78 392 GLU C C 1
ATOM 3695 O O . GLU C 1 129 ? 77.384 104.951 3.798 1.00 23.42 392 GLU C O 1
ATOM 3701 N N . LEU C 1 130 ? 76.065 103.187 4.315 1.00 23.13 393 LEU C N 1
ATOM 3702 C CA . LEU C 1 130 ? 75.640 103.712 5.607 1.00 23.93 393 LEU C CA 1
ATOM 3703 C C . LEU C 1 130 ? 76.583 103.249 6.756 1.00 24.69 393 LEU C C 1
ATOM 3704 O O . LEU C 1 130 ? 76.594 103.867 7.827 1.00 25.31 393 LEU C O 1
ATOM 3709 N N . SER C 1 131 ? 77.310 102.144 6.539 1.00 24.40 394 SER C N 1
ATOM 3710 C CA . SER C 1 131 ? 78.318 101.644 7.464 1.00 23.94 394 SER C CA 1
ATOM 3711 C C . SER C 1 131 ? 77.887 101.720 8.916 1.00 22.88 394 SER C C 1
ATOM 3712 O O . SER C 1 131 ? 78.537 102.361 9.742 1.00 22.16 394 SER C O 1
ATOM 3715 N N . PRO C 1 132 ? 76.799 101.022 9.241 1.00 21.45 395 PRO C N 1
ATOM 3716 C CA . PRO C 1 132 ? 76.251 101.186 10.565 1.00 20.59 395 PRO C CA 1
ATOM 3717 C C . PRO C 1 132 ? 77.066 100.469 11.630 1.00 19.76 395 PRO C C 1
ATOM 3718 O O . PRO C 1 132 ? 77.600 99.384 11.400 1.00 20.92 395 PRO C O 1
ATOM 3722 N N . PHE C 1 133 ? 77.150 101.067 12.795 1.00 18.53 396 PHE C N 1
ATOM 3723 C CA . PHE C 1 133 ? 77.534 100.330 13.987 1.00 17.97 396 PHE C CA 1
ATOM 3724 C C . PHE C 1 133 ? 76.225 100.001 14.703 1.00 18.00 396 PHE C C 1
ATOM 3725 O O . PHE C 1 133 ? 75.541 100.923 15.145 1.00 17.08 396 PHE C O 1
ATOM 3733 N N . ILE C 1 134 ? 75.918 98.711 14.864 1.00 18.20 397 ILE C N 1
ATOM 3734 C CA . ILE C 1 134 ? 74.593 98.244 15.313 1.00 18.26 397 ILE C CA 1
ATOM 3735 C C . ILE C 1 134 ? 74.629 97.788 16.766 1.00 18.59 397 ILE C C 1
ATOM 3736 O O . ILE C 1 134 ? 75.222 96.744 17.069 1.00 18.52 397 ILE C O 1
ATOM 3741 N N . VAL C 1 135 ? 73.971 98.537 17.646 1.00 18.20 398 VAL C N 1
ATOM 3742 C CA . VAL C 1 135 ? 74.034 98.263 19.070 1.00 18.55 398 VAL C CA 1
ATOM 3743 C C . VAL C 1 135 ? 72.676 97.831 19.611 1.00 19.37 398 VAL C C 1
ATOM 3744 O O . VAL C 1 135 ? 71.687 98.539 19.430 1.00 19.91 398 VAL C O 1
ATOM 3748 N N . PHE C 1 136 ? 72.628 96.673 20.258 1.00 19.33 399 PHE C N 1
ATOM 3749 C CA . PHE C 1 136 ? 71.419 96.197 20.884 1.00 19.33 399 PHE C CA 1
ATOM 3750 C C . PHE C 1 136 ? 71.373 96.767 22.306 1.00 19.35 399 PHE C C 1
ATOM 3751 O O . PHE C 1 136 ? 72.364 96.674 23.077 1.00 19.72 399 PHE C O 1
ATOM 3759 N N . ILE C 1 137 ? 70.255 97.410 22.642 1.00 18.58 400 ILE C N 1
ATOM 3760 C CA . ILE C 1 137 ? 70.066 98.002 23.979 1.00 17.77 400 ILE C CA 1
ATOM 3761 C C . ILE C 1 137 ? 69.057 97.223 24.806 1.00 17.39 400 ILE C C 1
ATOM 3762 O O . ILE C 1 137 ? 67.896 97.146 24.457 1.00 18.57 400 ILE C O 1
ATOM 3767 N N . ALA C 1 138 ? 69.518 96.615 25.881 1.00 17.01 401 ALA C N 1
ATOM 3768 C CA . ALA C 1 138 ? 68.665 95.783 26.699 1.00 17.39 401 ALA C CA 1
ATOM 3769 C C . ALA C 1 138 ? 68.223 96.615 27.861 1.00 17.21 401 ALA C C 1
ATOM 3770 O O . ALA C 1 138 ? 68.835 97.613 28.201 1.00 17.22 401 ALA C O 1
ATOM 3772 N N . PRO C 1 139 ? 67.136 96.206 28.487 1.00 19.00 402 PRO C N 1
ATOM 3773 C CA . PRO C 1 139 ? 66.593 97.046 29.539 1.00 19.34 402 PRO C CA 1
ATOM 3774 C C . PRO C 1 139 ? 67.501 97.131 30.738 1.00 19.33 402 PRO C C 1
ATOM 3775 O O . PRO C 1 139 ? 68.338 96.241 30.954 1.00 18.85 402 PRO C O 1
ATOM 3779 N N . THR C 1 140 ? 67.368 98.201 31.515 1.00 19.81 403 THR C N 1
ATOM 3780 C CA . THR C 1 140 ? 68.125 98.267 32.756 1.00 19.62 403 THR C CA 1
ATOM 3781 C C . THR C 1 140 ? 68.051 96.909 33.497 1.00 20.35 403 THR C C 1
ATOM 3782 O O . THR C 1 140 ? 67.006 96.219 33.460 1.00 19.62 403 THR C O 1
ATOM 3786 N N . ASP C 1 141 ? 69.151 96.519 34.148 1.00 20.53 404 ASP C N 1
ATOM 3787 C CA . ASP C 1 141 ? 69.092 95.420 35.130 1.00 21.29 404 ASP C CA 1
ATOM 3788 C C . ASP C 1 141 ? 69.128 95.887 36.607 1.00 21.08 404 ASP C C 1
ATOM 3789 O O . ASP C 1 141 ? 69.395 95.107 37.508 1.00 20.64 404 ASP C O 1
ATOM 3794 N N . GLN C 1 142 ? 68.811 97.161 36.827 1.00 22.05 405 GLN C N 1
ATOM 3795 C CA . GLN C 1 142 ? 68.750 97.788 38.142 1.00 22.75 405 GLN C CA 1
ATOM 3796 C C . GLN C 1 142 ? 67.242 97.976 38.479 1.00 23.46 405 GLN C C 1
ATOM 3797 O O . GLN C 1 142 ? 66.439 98.226 37.602 1.00 24.15 405 GLN C O 1
ATOM 3803 N N . GLY C 1 143 ? 66.864 97.881 39.745 1.00 23.42 406 GLY C N 1
ATOM 3804 C CA . GLY C 1 143 ? 65.484 98.097 40.157 1.00 23.05 406 GLY C CA 1
ATOM 3805 C C . GLY C 1 143 ? 64.834 96.776 40.532 1.00 22.63 406 GLY C C 1
ATOM 3806 O O . GLY C 1 143 ? 65.374 95.672 40.269 1.00 23.62 406 GLY C O 1
ATOM 3807 N N . THR C 1 144 ? 63.686 96.896 41.176 1.00 22.14 407 THR C N 1
ATOM 3808 C CA . THR C 1 144 ? 62.845 95.772 41.525 1.00 21.97 407 THR C CA 1
ATOM 3809 C C . THR C 1 144 ? 62.437 95.075 40.235 1.00 21.53 407 THR C C 1
ATOM 3810 O O . THR C 1 144 ? 62.174 95.706 39.218 1.00 22.06 407 THR C O 1
ATOM 3814 N N . GLN C 1 145 ? 62.375 93.768 40.290 1.00 21.35 408 GLN C N 1
ATOM 3815 C CA . GLN C 1 145 ? 61.934 92.995 39.179 1.00 21.73 408 GLN C CA 1
ATOM 3816 C C . GLN C 1 145 ? 60.385 93.010 39.074 1.00 21.22 408 GLN C C 1
ATOM 3817 O O . GLN C 1 145 ? 59.720 92.019 39.291 1.00 21.41 408 GLN C O 1
ATOM 3823 N N . THR C 1 146 ? 59.853 94.156 38.672 1.00 21.21 409 THR C N 1
ATOM 3824 C CA . THR C 1 146 ? 58.422 94.364 38.506 1.00 21.10 409 THR C CA 1
ATOM 3825 C C . THR C 1 146 ? 57.920 93.615 37.292 1.00 22.01 409 THR C C 1
ATOM 3826 O O . THR C 1 146 ? 58.720 93.231 36.428 1.00 21.46 409 THR C O 1
ATOM 3830 N N . GLU C 1 147 ? 56.607 93.417 37.206 1.00 22.08 410 GLU C N 1
ATOM 3831 C CA . GLU C 1 147 ? 56.046 92.716 36.055 1.00 23.67 410 GLU C CA 1
ATOM 3832 C C . GLU C 1 147 ? 56.248 93.500 34.735 1.00 22.72 410 GLU C C 1
ATOM 3833 O O . GLU C 1 147 ? 56.465 92.900 33.716 1.00 22.33 410 GLU C O 1
ATOM 3839 N N . ALA C 1 148 ? 56.193 94.822 34.788 1.00 22.30 411 ALA C N 1
ATOM 3840 C CA . ALA C 1 148 ? 56.524 95.663 33.646 1.00 22.36 411 ALA C CA 1
ATOM 3841 C C . ALA C 1 148 ? 57.951 95.395 33.181 1.00 22.87 411 ALA C C 1
ATOM 3842 O O . ALA C 1 148 ? 58.188 95.101 31.991 1.00 22.90 411 ALA C O 1
ATOM 3844 N N . LEU C 1 149 ? 58.909 95.449 34.106 1.00 22.52 412 LEU C N 1
ATOM 3845 C CA . LEU C 1 149 ? 60.291 95.143 33.719 1.00 21.81 412 LEU C CA 1
ATOM 3846 C C . LEU C 1 149 ? 60.387 93.705 33.184 1.00 21.99 412 LEU C C 1
ATOM 3847 O O . LEU C 1 149 ? 61.132 93.457 32.226 1.00 22.62 412 LEU C O 1
ATOM 3852 N N . GLN C 1 150 ? 59.611 92.759 33.724 1.00 21.68 413 GLN C N 1
ATOM 3853 C CA . GLN C 1 150 ? 59.707 91.387 33.183 1.00 22.37 413 GLN C CA 1
ATOM 3854 C C . GLN C 1 150 ? 59.184 91.287 31.750 1.00 21.72 413 GLN C C 1
ATOM 3855 O O . GLN C 1 150 ? 59.721 90.496 30.960 1.00 21.25 413 GLN C O 1
ATOM 3861 N N . GLN C 1 151 ? 58.123 92.018 31.419 1.00 21.31 414 GLN C N 1
ATOM 3862 C CA . GLN C 1 151 ? 57.608 91.959 30.037 1.00 22.89 414 GLN C CA 1
ATOM 3863 C C . GLN C 1 151 ? 58.632 92.565 29.083 1.00 22.61 414 GLN C C 1
ATOM 3864 O O . GLN C 1 151 ? 58.910 92.025 28.032 1.00 22.91 414 GLN C O 1
ATOM 3870 N N . LEU C 1 152 ? 59.197 93.683 29.497 1.00 22.55 415 LEU C N 1
ATOM 3871 C CA . LEU C 1 152 ? 60.248 94.339 28.768 1.00 23.72 415 LEU C CA 1
ATOM 3872 C C . LEU C 1 152 ? 61.412 93.374 28.499 1.00 23.35 415 LEU C C 1
ATOM 3873 O O . LEU C 1 152 ? 61.829 93.182 27.353 1.00 22.43 415 LEU C O 1
ATOM 3878 N N . GLN C 1 153 ? 61.887 92.713 29.536 1.00 23.20 416 GLN C N 1
ATOM 3879 C CA . GLN C 1 153 ? 62.921 91.696 29.341 1.00 23.70 416 GLN C CA 1
ATOM 3880 C C . GLN C 1 153 ? 62.504 90.647 28.327 1.00 24.19 416 GLN C C 1
ATOM 3881 O O . GLN C 1 153 ? 63.306 90.200 27.515 1.00 24.03 416 GLN C O 1
ATOM 3887 N N . LYS C 1 154 ? 61.259 90.205 28.416 1.00 25.06 417 LYS C N 1
ATOM 3888 C CA . LYS C 1 154 ? 60.767 89.153 27.534 1.00 25.60 417 LYS C CA 1
ATOM 3889 C C . LYS C 1 154 ? 60.737 89.624 26.084 1.00 24.64 417 LYS C C 1
ATOM 3890 O O . LYS C 1 154 ? 61.033 88.856 25.169 1.00 24.98 417 LYS C O 1
ATOM 3896 N N . ASP C 1 155 ? 60.369 90.887 25.888 1.00 23.75 418 ASP C N 1
ATOM 3897 C CA . ASP C 1 155 ? 60.312 91.484 24.558 1.00 23.14 418 ASP C CA 1
ATOM 3898 C C . ASP C 1 155 ? 61.753 91.667 24.020 1.00 22.02 418 ASP C C 1
ATOM 3899 O O . ASP C 1 155 ? 61.991 91.388 22.862 1.00 21.30 418 ASP C O 1
ATOM 3904 N N . SER C 1 156 ? 62.694 92.099 24.878 1.00 21.25 419 SER C N 1
ATOM 3905 C CA A SER C 1 156 ? 64.122 92.208 24.529 0.50 21.09 419 SER C CA 1
ATOM 3906 C CA B SER C 1 156 ? 64.131 92.200 24.529 0.50 21.51 419 SER C CA 1
ATOM 3907 C C . SER C 1 156 ? 64.705 90.883 24.058 1.00 21.89 419 SER C C 1
ATOM 3908 O O . SER C 1 156 ? 65.353 90.803 23.020 1.00 21.66 419 SER C O 1
ATOM 3913 N N . GLU C 1 157 ? 64.462 89.835 24.819 1.00 23.08 420 GLU C N 1
ATOM 3914 C CA A GLU C 1 157 ? 65.009 88.530 24.504 0.50 23.29 420 GLU C CA 1
ATOM 3915 C CA B GLU C 1 157 ? 65.036 88.552 24.495 0.50 23.43 420 GLU C CA 1
ATOM 3916 C C . GLU C 1 157 ? 64.414 87.944 23.225 1.00 23.45 420 GLU C C 1
ATOM 3917 O O . GLU C 1 157 ? 65.103 87.213 22.484 1.00 23.34 420 GLU C O 1
ATOM 3928 N N . ALA C 1 158 ? 63.141 88.227 22.942 1.00 22.26 421 ALA C N 1
ATOM 3929 C CA . ALA C 1 158 ? 62.585 87.744 21.670 1.00 22.25 421 ALA C CA 1
ATOM 3930 C C . ALA C 1 158 ? 63.372 88.364 20.499 1.00 22.13 421 ALA C C 1
ATOM 3931 O O . ALA C 1 158 ? 63.763 87.681 19.558 1.00 22.38 421 ALA C O 1
ATOM 3933 N N . ILE C 1 159 ? 63.594 89.665 20.581 1.00 21.88 422 ILE C N 1
ATOM 3934 C CA . ILE C 1 159 ? 64.331 90.402 19.560 1.00 21.47 422 ILE C CA 1
ATOM 3935 C C . ILE C 1 159 ? 65.795 89.985 19.496 1.00 22.34 422 ILE C C 1
ATOM 3936 O O . ILE C 1 159 ? 66.338 89.782 18.417 1.00 21.24 422 ILE C O 1
ATOM 3941 N N . ARG C 1 160 ? 66.430 89.881 20.655 1.00 23.93 423 ARG C N 1
ATOM 3942 C CA . ARG C 1 160 ? 67.838 89.537 20.736 1.00 25.33 423 ARG C CA 1
ATOM 3943 C C . ARG C 1 160 ? 68.030 88.218 20.060 1.00 26.43 423 ARG C C 1
ATOM 3944 O O . ARG C 1 160 ? 68.898 88.067 19.195 1.00 27.67 423 ARG C O 1
ATOM 3952 N N . SER C 1 161 ? 67.206 87.260 20.453 1.00 26.94 424 SER C N 1
ATOM 3953 C CA . SER C 1 161 ? 67.323 85.893 20.005 1.00 28.27 424 SER C CA 1
ATOM 3954 C C . SER C 1 161 ? 67.092 85.711 18.526 1.00 28.37 424 SER C C 1
ATOM 3955 O O . SER C 1 161 ? 67.572 84.746 17.954 1.00 30.60 424 SER C O 1
ATOM 3958 N N . GLN C 1 162 ? 66.330 86.598 17.899 1.00 26.69 425 GLN C N 1
ATOM 3959 C CA . GLN C 1 162 ? 66.030 86.458 16.489 1.00 24.82 425 GLN C CA 1
ATOM 3960 C C . GLN C 1 162 ? 67.002 87.252 15.641 1.00 23.28 425 GLN C C 1
ATOM 3961 O O . GLN C 1 162 ? 67.274 86.882 14.512 1.00 22.75 425 GLN C O 1
ATOM 3967 N N . TYR C 1 163 ? 67.505 88.360 16.174 1.00 21.40 426 TYR C N 1
ATOM 3968 C CA . TYR C 1 163 ? 68.305 89.284 15.394 1.00 20.62 426 TYR C CA 1
ATOM 3969 C C . TYR C 1 163 ? 69.774 89.315 15.827 1.00 20.46 426 TYR C C 1
ATOM 3970 O O . TYR C 1 163 ? 70.546 90.054 15.252 1.00 20.18 426 TYR C O 1
ATOM 3979 N N . ALA C 1 164 ? 70.169 88.460 16.769 1.00 20.46 427 ALA C N 1
ATOM 3980 C CA . ALA C 1 164 ? 71.527 88.504 17.369 1.00 21.50 427 ALA C CA 1
ATOM 3981 C C . ALA C 1 164 ? 72.661 88.712 16.370 1.00 22.16 427 ALA C C 1
ATOM 3982 O O . ALA C 1 164 ? 73.583 89.452 16.644 1.00 22.65 427 ALA C O 1
ATOM 3984 N N . HIS C 1 165 ? 72.582 88.078 15.208 1.00 23.52 428 HIS C N 1
ATOM 3985 C CA . HIS C 1 165 ? 73.697 88.067 14.258 1.00 24.86 428 HIS C CA 1
ATOM 3986 C C . HIS C 1 165 ? 74.026 89.440 13.680 1.00 24.01 428 HIS C C 1
ATOM 3987 O O . HIS C 1 165 ? 75.121 89.637 13.161 1.00 24.52 428 HIS C O 1
ATOM 3994 N N . TYR C 1 166 ? 73.103 90.387 13.780 1.00 22.80 429 TYR C N 1
ATOM 3995 C CA . TYR C 1 166 ? 73.340 91.754 13.297 1.00 21.91 429 TYR C CA 1
ATOM 3996 C C . TYR C 1 166 ? 74.134 92.662 14.272 1.00 21.69 429 TYR C C 1
ATOM 3997 O O . TYR C 1 166 ? 74.638 93.722 13.871 1.00 20.08 429 TYR C O 1
ATOM 4006 N N . PHE C 1 167 ? 74.214 92.284 15.555 1.00 21.34 430 PHE C N 1
ATOM 4007 C CA . PHE C 1 167 ? 74.692 93.225 16.562 1.00 21.83 430 PHE C CA 1
ATOM 4008 C C . PHE C 1 167 ? 76.223 93.242 16.553 1.00 23.00 430 PHE C C 1
ATOM 4009 O O . PHE C 1 167 ? 76.834 92.188 16.495 1.00 23.09 430 PHE C O 1
ATOM 4017 N N . ASP C 1 168 ? 76.802 94.445 16.536 1.00 23.59 431 ASP C N 1
ATOM 4018 C CA . ASP C 1 168 ? 78.221 94.672 16.795 1.00 24.58 431 ASP C CA 1
ATOM 4019 C C . ASP C 1 168 ? 78.504 94.732 18.285 1.00 25.54 431 ASP C C 1
ATOM 4020 O O . ASP C 1 168 ? 79.652 94.537 18.704 1.00 25.15 431 ASP C O 1
ATOM 4025 N N . LEU C 1 169 ? 77.466 95.024 19.081 1.00 25.26 432 LEU C N 1
ATOM 4026 C CA . LEU C 1 169 ? 77.635 95.310 20.487 1.00 25.20 432 LEU C CA 1
ATOM 4027 C C . LEU C 1 169 ? 76.275 95.241 21.200 1.00 25.59 432 LEU C C 1
ATOM 4028 O O . LEU C 1 169 ? 75.272 95.675 20.647 1.00 25.92 432 LEU C O 1
ATOM 4033 N N . SER C 1 170 ? 76.269 94.719 22.426 1.00 25.45 433 SER C N 1
ATOM 4034 C CA . SER C 1 170 ? 75.081 94.624 23.259 1.00 25.67 433 SER C CA 1
ATOM 4035 C C . SER C 1 170 ? 75.364 95.271 24.590 1.00 24.49 433 SER C C 1
ATOM 4036 O O . SER C 1 170 ? 76.380 94.996 25.200 1.00 24.20 433 SER C O 1
ATOM 4039 N N . LEU C 1 171 ? 74.469 96.157 25.008 1.00 23.59 434 LEU C N 1
ATOM 4040 C CA . LEU C 1 171 ? 74.593 96.912 26.266 1.00 22.70 434 LEU C CA 1
ATOM 4041 C C . LEU C 1 171 ? 73.310 96.818 27.080 1.00 21.65 434 LEU C C 1
ATOM 4042 O O . LEU C 1 171 ? 72.230 96.623 26.544 1.00 21.83 434 LEU C O 1
ATOM 4047 N N . VAL C 1 172 ? 73.436 96.980 28.382 1.00 21.87 435 VAL C N 1
ATOM 4048 C CA . VAL C 1 172 ? 72.308 97.047 29.289 1.00 21.24 435 VAL C CA 1
ATOM 4049 C C . VAL C 1 172 ? 72.116 98.517 29.613 1.00 21.64 435 VAL C C 1
ATOM 4050 O O . VAL C 1 172 ? 73.087 99.250 29.824 1.00 21.68 435 VAL C O 1
ATOM 4054 N N . ASN C 1 173 ? 70.864 98.966 29.630 1.00 21.35 436 ASN C N 1
ATOM 4055 C CA . ASN C 1 173 ? 70.592 100.384 29.659 1.00 21.32 436 ASN C CA 1
ATOM 4056 C C . ASN C 1 173 ? 70.489 100.933 31.107 1.00 21.94 436 ASN C C 1
ATOM 4057 O O . ASN C 1 173 ? 69.496 101.532 31.534 1.00 21.92 436 ASN C O 1
ATOM 4062 N N . ASN C 1 174 ? 71.567 100.750 31.841 1.00 22.98 437 ASN C N 1
ATOM 4063 C CA . ASN C 1 174 ? 71.754 101.331 33.181 1.00 22.63 437 ASN C CA 1
ATOM 4064 C C . ASN C 1 174 ? 72.179 102.789 33.130 1.00 23.11 437 ASN C C 1
ATOM 4065 O O . ASN C 1 174 ? 71.628 103.552 32.359 1.00 23.38 437 ASN C O 1
ATOM 4070 N N . GLY C 1 175 ? 73.146 103.193 33.939 1.00 24.16 438 GLY C N 1
ATOM 4071 C CA . GLY C 1 175 ? 73.597 104.572 33.943 1.00 24.98 438 GLY C CA 1
ATOM 4072 C C . GLY C 1 175 ? 73.994 105.064 32.562 1.00 26.08 438 GLY C C 1
ATOM 4073 O O . GLY C 1 175 ? 74.721 104.400 31.850 1.00 26.58 438 GLY C O 1
ATOM 4074 N N . VAL C 1 176 ? 73.517 106.242 32.210 1.00 27.24 439 VAL C N 1
ATOM 4075 C CA . VAL C 1 176 ? 73.654 106.775 30.871 1.00 29.01 439 VAL C CA 1
ATOM 4076 C C . VAL C 1 176 ? 75.093 107.193 30.519 1.00 30.36 439 VAL C C 1
ATOM 4077 O O . VAL C 1 176 ? 75.578 106.874 29.419 1.00 30.08 439 VAL C O 1
ATOM 4081 N N . ASP C 1 177 ? 75.765 107.896 31.435 1.00 31.49 440 ASP C N 1
ATOM 4082 C CA . ASP C 1 177 ? 77.145 108.348 31.205 1.00 32.36 440 ASP C CA 1
ATOM 4083 C C . ASP C 1 177 ? 78.102 107.190 30.914 1.00 31.33 440 ASP C C 1
ATOM 4084 O O . ASP C 1 177 ? 78.930 107.290 29.998 1.00 31.19 440 ASP C O 1
ATOM 4089 N N . GLU C 1 178 ? 77.991 106.115 31.703 1.00 30.48 441 GLU C N 1
ATOM 4090 C CA . GLU C 1 178 ? 78.754 104.888 31.483 1.00 29.79 441 GLU C CA 1
ATOM 4091 C C . GLU C 1 178 ? 78.405 104.236 30.133 1.00 29.97 441 GLU C C 1
ATOM 4092 O O . GLU C 1 178 ? 79.279 103.699 29.433 1.00 29.22 441 GLU C O 1
ATOM 4094 N N . THR C 1 179 ? 77.120 104.275 29.778 1.00 29.30 442 THR C N 1
ATOM 4095 C CA . THR C 1 179 ? 76.696 103.755 28.500 1.00 28.34 442 THR C CA 1
ATOM 4096 C C . THR C 1 179 ? 77.307 104.583 27.366 1.00 28.45 442 THR C C 1
ATOM 4097 O O . THR C 1 179 ? 77.855 104.008 26.443 1.00 28.48 442 THR C O 1
ATOM 4101 N N . LEU C 1 180 ? 77.282 105.908 27.456 1.00 28.35 443 LEU C N 1
ATOM 4102 C CA . LEU C 1 180 ? 77.852 106.729 26.399 1.00 28.78 443 LEU C CA 1
ATOM 4103 C C . LEU C 1 180 ? 79.362 106.553 26.250 1.00 30.16 443 LEU C C 1
ATOM 4104 O O . LEU C 1 180 ? 79.895 106.641 25.133 1.00 30.64 443 LEU C O 1
ATOM 4109 N N . LYS C 1 181 ? 80.057 106.290 27.352 1.00 31.09 444 LYS C N 1
ATOM 4110 C CA . LYS C 1 181 ? 81.485 105.992 27.292 1.00 32.15 444 LYS C CA 1
ATOM 4111 C C . LYS C 1 181 ? 81.711 104.655 26.588 1.00 31.13 444 LYS C C 1
ATOM 4112 O O . LYS C 1 181 ? 82.501 104.566 25.675 1.00 31.52 444 LYS C O 1
ATOM 4118 N N . LYS C 1 182 ? 81.034 103.607 27.004 1.00 30.17 445 LYS C N 1
ATOM 4119 C CA . LYS C 1 182 ? 81.286 102.333 26.381 1.00 30.77 445 LYS C CA 1
ATOM 4120 C C . LYS C 1 182 ? 80.983 102.429 24.883 1.00 30.80 445 LYS C C 1
ATOM 4121 O O . LYS C 1 182 ? 81.793 102.058 24.044 1.00 31.91 445 LYS C O 1
ATOM 4124 N N . LEU C 1 183 ? 79.833 103.006 24.576 1.00 30.25 446 LEU C N 1
ATOM 4125 C CA . LEU C 1 183 ? 79.300 103.092 23.238 1.00 29.70 446 LEU C CA 1
ATOM 4126 C C . LEU C 1 183 ? 80.167 103.939 22.308 1.00 29.45 446 LEU C C 1
ATOM 4127 O O . LEU C 1 183 ? 80.418 103.549 21.197 1.00 28.39 446 LEU C O 1
ATOM 4132 N N . GLN C 1 184 ? 80.613 105.105 22.754 1.00 29.97 447 GLN C N 1
ATOM 4133 C CA . GLN C 1 184 ? 81.460 105.928 21.915 1.00 30.61 447 GLN C CA 1
ATOM 4134 C C . GLN C 1 184 ? 82.833 105.306 21.685 1.00 31.39 447 GLN C C 1
ATOM 4135 O O . GLN C 1 184 ? 83.405 105.481 20.609 1.00 30.89 447 GLN C O 1
ATOM 4141 N N . GLU C 1 185 ? 83.346 104.573 22.676 1.00 31.84 448 GLU C N 1
ATOM 4142 C CA . GLU C 1 185 ? 84.644 103.919 22.535 1.00 32.59 448 GLU C CA 1
ATOM 4143 C C . GLU C 1 185 ? 84.562 102.788 21.532 1.00 31.71 448 GLU C C 1
ATOM 4144 O O . GLU C 1 185 ? 85.459 102.636 20.697 1.00 32.01 448 GLU C O 1
ATOM 4150 N N . ALA C 1 186 ? 83.518 101.976 21.648 1.00 29.81 449 ALA C N 1
ATOM 4151 C CA . ALA C 1 186 ? 83.334 100.882 20.738 1.00 29.48 449 ALA C CA 1
ATOM 4152 C C . ALA C 1 186 ? 83.085 101.420 19.311 1.00 29.29 449 ALA C C 1
ATOM 4153 O O . ALA C 1 186 ? 83.611 100.874 18.333 1.00 28.18 449 ALA C O 1
ATOM 4155 N N . PHE C 1 187 ? 82.335 102.512 19.205 1.00 28.88 450 PHE C N 1
ATOM 4156 C CA . PHE C 1 187 ? 82.031 103.088 17.896 1.00 29.43 450 PHE C CA 1
ATOM 4157 C C . PHE C 1 187 ? 83.330 103.565 17.231 1.00 29.83 450 PHE C C 1
ATOM 4158 O O . PHE C 1 187 ? 83.607 103.230 16.084 1.00 29.33 450 PHE C O 1
ATOM 4166 N N . ASP C 1 188 ? 84.116 104.329 17.985 1.00 30.62 451 ASP C N 1
ATOM 4167 C CA . ASP C 1 188 ? 85.383 104.889 17.525 1.00 31.17 451 ASP C CA 1
ATOM 4168 C C . ASP C 1 188 ? 86.418 103.853 17.062 1.00 30.58 451 ASP C C 1
ATOM 4169 O O . ASP C 1 188 ? 87.170 104.128 16.136 1.00 29.81 451 ASP C O 1
ATOM 4174 N N . GLN C 1 189 ? 86.419 102.675 17.691 1.00 30.58 452 GLN C N 1
ATOM 4175 C CA . GLN C 1 189 ? 87.347 101.561 17.388 1.00 30.36 452 GLN C CA 1
ATOM 4176 C C . GLN C 1 189 ? 86.915 100.638 16.261 1.00 30.28 452 GLN C C 1
ATOM 4177 O O . GLN C 1 189 ? 87.708 99.793 15.789 1.00 29.69 452 GLN C O 1
ATOM 4183 N N . ALA C 1 190 ? 85.652 100.743 15.857 1.00 29.76 453 ALA C N 1
ATOM 4184 C CA . ALA C 1 190 ? 85.109 99.812 14.897 1.00 30.01 453 ALA C CA 1
ATOM 4185 C C . ALA C 1 190 ? 85.668 100.125 13.495 1.00 30.74 453 ALA C C 1
ATOM 4186 O O . ALA C 1 190 ? 85.825 101.292 13.109 1.00 29.77 453 ALA C O 1
ATOM 4188 N N . CYS C 1 191 ? 85.969 99.068 12.749 1.00 32.44 454 CYS C N 1
ATOM 4189 C CA . CYS C 1 191 ? 86.545 99.202 11.413 1.00 35.33 454 CYS C CA 1
ATOM 4190 C C . CYS C 1 191 ? 85.436 99.169 10.365 1.00 37.68 454 CYS C C 1
ATOM 4191 O O . CYS C 1 191 ? 84.449 98.465 10.554 1.00 37.29 454 CYS C O 1
ATOM 4194 N N . SER C 1 192 ? 85.613 99.898 9.262 1.00 40.82 455 SER C N 1
ATOM 4195 C CA . SER C 1 192 ? 84.791 99.693 8.061 1.00 44.12 455 SER C CA 1
ATOM 4196 C C . SER C 1 192 ? 85.640 99.476 6.817 1.00 47.03 455 SER C C 1
ATOM 4197 O O . SER C 1 192 ? 86.821 99.825 6.790 1.00 47.94 455 SER C O 1
ATOM 4200 N N . SER C 1 193 ? 85.025 98.904 5.783 1.00 50.03 456 SER C N 1
ATOM 4201 C CA . SER C 1 193 ? 85.681 98.719 4.485 1.00 52.11 456 SER C CA 1
ATOM 4202 C C . SER C 1 193 ? 84.726 99.085 3.347 1.00 53.53 456 SER C C 1
ATOM 4203 O O . SER C 1 193 ? 83.513 98.882 3.463 1.00 53.72 456 SER C O 1
ATOM 4206 N N . PRO C 1 194 ? 85.273 99.633 2.239 1.00 55.34 457 PRO C N 1
ATOM 4207 C CA . PRO C 1 194 ? 84.498 99.686 0.993 1.00 56.34 457 PRO C CA 1
ATOM 4208 C C . PRO C 1 194 ? 84.128 98.284 0.470 1.00 57.99 457 PRO C C 1
ATOM 4209 O O . PRO C 1 194 ? 84.509 97.270 1.091 1.00 57.94 457 PRO C O 1
ATOM 4213 N N . GLN C 1 195 ? 83.400 98.253 -0.660 1.00 59.40 458 GLN C N 1
ATOM 4214 C CA . GLN C 1 195 ? 82.753 97.043 -1.180 1.00 60.40 458 GLN C CA 1
ATOM 4215 C C . GLN C 1 195 ? 81.846 96.379 -0.119 1.00 60.85 458 GLN C C 1
ATOM 4216 O O . GLN C 1 195 ? 82.287 96.022 0.994 1.00 60.87 458 GLN C O 1
ATOM 4222 N N . PHE D 1 16 ? 20.995 87.484 8.438 1.00 49.24 279 PHE D N 1
ATOM 4223 C CA . PHE D 1 16 ? 21.431 88.896 8.737 1.00 49.48 279 PHE D CA 1
ATOM 4224 C C . PHE D 1 16 ? 20.304 89.896 8.370 1.00 48.87 279 PHE D C 1
ATOM 4225 O O . PHE D 1 16 ? 20.102 90.206 7.178 1.00 49.42 279 PHE D O 1
ATOM 4233 N N . GLN D 1 17 ? 19.566 90.394 9.363 1.00 47.94 280 GLN D N 1
ATOM 4234 C CA . GLN D 1 17 ? 18.716 91.595 9.145 1.00 46.82 280 GLN D CA 1
ATOM 4235 C C . GLN D 1 17 ? 19.509 92.851 9.540 1.00 45.08 280 GLN D C 1
ATOM 4236 O O . GLN D 1 17 ? 19.164 93.968 9.127 1.00 46.34 280 GLN D O 1
ATOM 4238 N N . GLY D 1 18 ? 20.577 92.667 10.324 1.00 42.03 281 GLY D N 1
ATOM 4239 C CA . GLY D 1 18 ? 21.406 93.792 10.757 1.00 39.10 281 GLY D CA 1
ATOM 4240 C C . GLY D 1 18 ? 22.884 93.637 10.407 1.00 36.51 281 GLY D C 1
ATOM 4241 O O . GLY D 1 18 ? 23.281 92.975 9.431 1.00 36.76 281 GLY D O 1
ATOM 4242 N N . ARG D 1 19 ? 23.694 94.255 11.245 1.00 32.98 282 ARG D N 1
ATOM 4243 C CA . ARG D 1 19 ? 25.131 94.365 11.067 1.00 29.27 282 ARG D CA 1
ATOM 4244 C C . ARG D 1 19 ? 25.811 93.014 10.988 1.00 27.41 282 ARG D C 1
ATOM 4245 O O . ARG D 1 19 ? 25.385 92.085 11.634 1.00 27.06 282 ARG D O 1
ATOM 4253 N N . LYS D 1 20 ? 26.876 92.911 10.193 1.00 25.33 283 LYS D N 1
ATOM 4254 C CA . LYS D 1 20 ? 27.545 91.620 9.981 1.00 24.21 283 LYS D CA 1
ATOM 4255 C C . LYS D 1 20 ? 28.892 91.499 10.701 1.00 22.49 283 LYS D C 1
ATOM 4256 O O . LYS D 1 20 ? 29.464 90.432 10.774 1.00 21.60 283 LYS D O 1
ATOM 4262 N N . THR D 1 21 ? 29.385 92.612 11.235 1.00 21.30 284 THR D N 1
ATOM 4263 C CA . THR D 1 21 ? 30.761 92.701 11.693 1.00 20.04 284 THR D CA 1
ATOM 4264 C C . THR D 1 21 ? 30.779 93.641 12.888 1.00 19.31 284 THR D C 1
ATOM 4265 O O . THR D 1 21 ? 30.226 94.743 12.817 1.00 18.58 284 THR D O 1
ATOM 4269 N N . LEU D 1 22 ? 31.382 93.200 13.987 1.00 18.64 285 LEU D N 1
ATOM 4270 C CA . LEU D 1 22 ? 31.590 94.058 15.198 1.00 17.92 285 LEU D CA 1
ATOM 4271 C C . LEU D 1 22 ? 33.037 94.549 15.199 1.00 17.13 285 LEU D C 1
ATOM 4272 O O . LEU D 1 22 ? 33.969 93.748 15.296 1.00 16.35 285 LEU D O 1
ATOM 4277 N N . VAL D 1 23 ? 33.214 95.857 15.098 1.00 16.31 286 VAL D N 1
ATOM 4278 C CA . VAL D 1 23 ? 34.527 96.449 15.073 1.00 16.61 286 VAL D CA 1
ATOM 4279 C C . VAL D 1 23 ? 34.740 97.160 16.397 1.00 17.45 286 VAL D C 1
ATOM 4280 O O . VAL D 1 23 ? 33.944 98.041 16.766 1.00 17.65 286 VAL D O 1
ATOM 4284 N N . LEU D 1 24 ? 35.819 96.791 17.086 1.00 17.40 287 LEU D N 1
ATOM 4285 C CA . LEU D 1 24 ? 36.222 97.424 18.331 1.00 17.91 287 LEU D CA 1
ATOM 4286 C C . LEU D 1 24 ? 37.495 98.263 18.175 1.00 18.32 287 LEU D C 1
ATOM 4287 O O . LEU D 1 24 ? 38.515 97.777 17.723 1.00 17.65 287 LEU D O 1
ATOM 4292 N N . ILE D 1 25 ? 37.430 99.524 18.586 1.00 19.10 288 ILE D N 1
ATOM 4293 C CA . ILE D 1 25 ? 38.500 100.484 18.458 1.00 18.78 288 ILE D CA 1
ATOM 4294 C C . ILE D 1 25 ? 38.805 101.009 19.881 1.00 20.48 288 ILE D C 1
ATOM 4295 O O . ILE D 1 25 ? 37.882 101.313 20.637 1.00 20.22 288 ILE D O 1
ATOM 4300 N N . GLY D 1 26 ? 40.083 101.083 20.256 1.00 20.92 289 GLY D N 1
ATOM 4301 C CA . GLY D 1 26 ? 40.470 101.706 21.489 1.00 21.65 289 GLY D CA 1
ATOM 4302 C C . GLY D 1 26 ? 41.971 101.810 21.577 1.00 22.19 289 GLY D C 1
ATOM 4303 O O . GLY D 1 26 ? 42.672 101.152 20.837 1.00 23.10 289 GLY D O 1
ATOM 4304 N N . ALA D 1 27 ? 42.467 102.626 22.491 1.00 22.64 290 ALA D N 1
ATOM 4305 C CA . ALA D 1 27 ? 43.905 102.695 22.746 1.00 22.56 290 ALA D CA 1
ATOM 4306 C C . ALA D 1 27 ? 44.306 101.440 23.490 1.00 23.09 290 ALA D C 1
ATOM 4307 O O . ALA D 1 27 ? 43.499 100.812 24.175 1.00 23.48 290 ALA D O 1
ATOM 4309 N N . SER D 1 28 ? 45.566 101.067 23.337 1.00 23.22 291 SER D N 1
ATOM 4310 C CA . SER D 1 28 ? 46.102 99.849 23.912 1.00 23.29 291 SER D CA 1
ATOM 4311 C C . SER D 1 28 ? 46.086 99.959 25.438 1.00 22.67 291 SER D C 1
ATOM 4312 O O . SER D 1 28 ? 46.352 101.018 25.993 1.00 22.20 291 SER D O 1
ATOM 4315 N N . GLY D 1 29 ? 45.767 98.856 26.105 1.00 21.75 292 GLY D N 1
ATOM 4316 C CA . GLY D 1 29 ? 45.556 98.862 27.537 1.00 21.70 292 GLY D CA 1
ATOM 4317 C C . GLY D 1 29 ? 44.158 99.196 28.027 1.00 21.62 292 GLY D C 1
ATOM 4318 O O . GLY D 1 29 ? 43.920 99.271 29.247 1.00 20.19 292 GLY D O 1
ATOM 4319 N N . VAL D 1 30 ? 43.209 99.389 27.104 1.00 21.69 293 VAL D N 1
ATOM 4320 C CA . VAL D 1 30 ? 41.844 99.780 27.535 1.00 20.57 293 VAL D CA 1
ATOM 4321 C C . VAL D 1 30 ? 40.946 98.609 27.912 1.00 20.25 293 VAL D C 1
ATOM 4322 O O . VAL D 1 30 ? 39.901 98.808 28.552 1.00 20.84 293 VAL D O 1
ATOM 4326 N N . GLY D 1 31 ? 41.325 97.398 27.518 1.00 19.83 294 GLY D N 1
ATOM 4327 C CA . GLY D 1 31 ? 40.513 96.201 27.775 1.00 19.73 294 GLY D CA 1
ATOM 4328 C C . GLY D 1 31 ? 39.774 95.633 26.575 1.00 19.92 294 GLY D C 1
ATOM 4329 O O . GLY D 1 31 ? 38.897 94.763 26.703 1.00 19.58 294 GLY D O 1
ATOM 4330 N N . ARG D 1 32 ? 40.110 96.117 25.394 1.00 19.71 295 ARG D N 1
ATOM 4331 C CA . ARG D 1 32 ? 39.405 95.683 24.207 1.00 20.32 295 ARG D CA 1
ATOM 4332 C C . ARG D 1 32 ? 39.511 94.162 24.050 1.00 21.00 295 ARG D C 1
ATOM 4333 O O . ARG D 1 32 ? 38.565 93.489 23.720 1.00 19.24 295 ARG D O 1
ATOM 4341 N N . SER D 1 33 ? 40.678 93.621 24.340 1.00 22.55 296 SER D N 1
ATOM 4342 C CA . SER D 1 33 ? 40.921 92.221 24.131 1.00 24.19 296 SER D CA 1
ATOM 4343 C C . SER D 1 33 ? 40.083 91.408 25.077 1.00 24.65 296 SER D C 1
ATOM 4344 O O . SER D 1 33 ? 39.479 90.413 24.677 1.00 24.97 296 SER D O 1
ATOM 4347 N N . HIS D 1 34 ? 39.987 91.851 26.328 1.00 25.08 297 HIS D N 1
ATOM 4348 C CA . HIS D 1 34 ? 39.112 91.178 27.282 1.00 25.79 297 HIS D CA 1
ATOM 4349 C C . HIS D 1 34 ? 37.652 91.174 26.794 1.00 25.38 297 HIS D C 1
ATOM 4350 O O . HIS D 1 34 ? 36.949 90.175 26.908 1.00 25.59 297 HIS D O 1
ATOM 4357 N N . ILE D 1 35 ? 37.198 92.303 26.269 1.00 24.57 298 ILE D N 1
ATOM 4358 C CA . ILE D 1 35 ? 35.833 92.412 25.803 1.00 24.57 298 ILE D CA 1
ATOM 4359 C C . ILE D 1 35 ? 35.540 91.395 24.693 1.00 24.04 298 ILE D C 1
ATOM 4360 O O . ILE D 1 35 ? 34.559 90.652 24.772 1.00 24.23 298 ILE D O 1
ATOM 4365 N N . LYS D 1 36 ? 36.407 91.356 23.688 1.00 23.43 299 LYS D N 1
ATOM 4366 C CA . LYS D 1 36 ? 36.307 90.400 22.609 1.00 23.88 299 LYS D CA 1
ATOM 4367 C C . LYS D 1 36 ? 36.336 88.990 23.124 1.00 23.87 299 LYS D C 1
ATOM 4368 O O . LYS D 1 36 ? 35.571 88.156 22.657 1.00 23.92 299 LYS D O 1
ATOM 4374 N N . ASN D 1 37 ? 37.224 88.686 24.066 1.00 24.59 300 ASN D N 1
ATOM 4375 C CA . ASN D 1 37 ? 37.277 87.295 24.589 1.00 25.05 300 ASN D CA 1
ATOM 4376 C C . ASN D 1 37 ? 35.997 86.905 25.320 1.00 24.98 300 ASN D C 1
ATOM 4377 O O . ASN D 1 37 ? 35.571 85.768 25.235 1.00 24.37 300 ASN D O 1
ATOM 4382 N N . ALA D 1 38 ? 35.365 87.842 26.002 1.00 26.00 301 ALA D N 1
ATOM 4383 C CA . ALA D 1 38 ? 34.119 87.527 26.712 1.00 26.90 301 ALA D CA 1
ATOM 4384 C C . ALA D 1 38 ? 32.932 87.391 25.740 1.00 28.22 301 ALA D C 1
ATOM 4385 O O . ALA D 1 38 ? 32.002 86.614 25.967 1.00 28.78 301 ALA D O 1
ATOM 4387 N N . LEU D 1 39 ? 32.937 88.146 24.657 1.00 29.56 302 LEU D N 1
ATOM 4388 C CA . LEU D 1 39 ? 31.899 87.939 23.646 1.00 30.11 302 LEU D CA 1
ATOM 4389 C C . LEU D 1 39 ? 32.019 86.547 23.089 1.00 30.41 302 LEU D C 1
ATOM 4390 O O . LEU D 1 39 ? 31.028 85.832 23.023 1.00 30.35 302 LEU D O 1
ATOM 4395 N N . LEU D 1 40 ? 33.222 86.168 22.669 1.00 30.74 303 LEU D N 1
ATOM 4396 C CA . LEU D 1 40 ? 33.441 84.846 22.068 1.00 31.63 303 LEU D CA 1
ATOM 4397 C C . LEU D 1 40 ? 32.995 83.731 22.998 1.00 33.96 303 LEU D C 1
ATOM 4398 O O . LEU D 1 40 ? 32.321 82.783 22.591 1.00 34.00 303 LEU D O 1
ATOM 4403 N N . SER D 1 41 ? 33.372 83.858 24.258 1.00 36.79 304 SER D N 1
ATOM 4404 C CA . SER D 1 41 ? 33.108 82.827 25.261 1.00 38.86 304 SER D CA 1
ATOM 4405 C C . SER D 1 41 ? 31.637 82.747 25.633 1.00 39.93 304 SER D C 1
ATOM 4406 O O . SER D 1 41 ? 31.114 81.669 25.839 1.00 39.90 304 SER D O 1
ATOM 4409 N N . GLN D 1 42 ? 30.984 83.900 25.739 1.00 41.44 305 GLN D N 1
ATOM 4410 C CA . GLN D 1 42 ? 29.576 83.951 26.050 1.00 42.85 305 GLN D CA 1
ATOM 4411 C C . GLN D 1 42 ? 28.679 83.496 24.883 1.00 43.56 305 GLN D C 1
ATOM 4412 O O . GLN D 1 42 ? 27.714 82.794 25.122 1.00 43.84 305 GLN D O 1
ATOM 4418 N N . ASN D 1 43 ? 29.016 83.853 23.632 1.00 44.20 306 ASN D N 1
ATOM 4419 C CA . ASN D 1 43 ? 28.198 83.538 22.443 1.00 44.18 306 ASN D CA 1
ATOM 4420 C C . ASN D 1 43 ? 28.986 82.911 21.305 1.00 43.37 306 ASN D C 1
ATOM 4421 O O . ASN D 1 43 ? 29.064 83.476 20.215 1.00 43.29 306 ASN D O 1
ATOM 4426 N N . PRO D 1 44 ? 29.551 81.724 21.534 1.00 42.67 307 PRO D N 1
ATOM 4427 C CA . PRO D 1 44 ? 30.553 81.177 20.610 1.00 42.20 307 PRO D CA 1
ATOM 4428 C C . PRO D 1 44 ? 30.017 80.739 19.258 1.00 42.09 307 PRO D C 1
ATOM 4429 O O . PRO D 1 44 ? 30.803 80.526 18.302 1.00 42.40 307 PRO D O 1
ATOM 4433 N N . GLU D 1 45 ? 28.697 80.622 19.168 1.00 40.90 308 GLU D N 1
ATOM 4434 C CA . GLU D 1 45 ? 28.063 80.245 17.917 1.00 40.06 308 GLU D CA 1
ATOM 4435 C C . GLU D 1 45 ? 27.619 81.466 17.111 1.00 38.34 308 GLU D C 1
ATOM 4436 O O . GLU D 1 45 ? 27.170 81.312 15.979 1.00 39.04 308 GLU D O 1
ATOM 4439 N N . LYS D 1 46 ? 27.724 82.669 17.679 1.00 36.22 309 LYS D N 1
ATOM 4440 C CA . LYS D 1 46 ? 27.384 83.895 16.954 1.00 34.70 309 LYS D CA 1
ATOM 4441 C C . LYS D 1 46 ? 28.621 84.706 16.522 1.00 33.04 309 LYS D C 1
ATOM 4442 O O . LYS D 1 46 ? 28.591 85.363 15.487 1.00 32.59 309 LYS D O 1
ATOM 4448 N N . PHE D 1 47 ? 29.697 84.673 17.313 1.00 30.81 310 PHE D N 1
ATOM 4449 C CA . PHE D 1 47 ? 30.866 85.501 17.048 1.00 28.75 310 PHE D CA 1
ATOM 4450 C C . PHE D 1 47 ? 32.104 84.663 16.781 1.00 27.94 310 PHE D C 1
ATOM 4451 O O . PHE D 1 47 ? 32.368 83.709 17.480 1.00 27.59 310 PHE D O 1
ATOM 4459 N N . VAL D 1 48 ? 32.852 85.043 15.745 1.00 27.19 311 VAL D N 1
ATOM 4460 C CA . VAL D 1 48 ? 34.129 84.439 15.417 1.00 25.32 311 VAL D CA 1
ATOM 4461 C C . VAL D 1 48 ? 35.183 85.552 15.267 1.00 25.29 311 VAL D C 1
ATOM 4462 O O . VAL D 1 48 ? 34.911 86.617 14.686 1.00 24.05 311 VAL D O 1
ATOM 4466 N N . TYR D 1 49 ? 36.367 85.290 15.828 1.00 24.85 312 TYR D N 1
ATOM 4467 C CA . TYR D 1 49 ? 37.526 86.153 15.699 1.00 24.89 312 TYR D CA 1
ATOM 4468 C C . TYR D 1 49 ? 38.400 85.552 14.630 1.00 24.02 312 TYR D C 1
ATOM 4469 O O . TYR D 1 49 ? 38.771 84.379 14.737 1.00 23.82 312 TYR D O 1
ATOM 4478 N N . PRO D 1 50 ? 38.725 86.339 13.603 1.00 22.82 313 PRO D N 1
ATOM 4479 C CA . PRO D 1 50 ? 39.544 85.829 12.535 1.00 23.04 313 PRO D CA 1
ATOM 4480 C C . PRO D 1 50 ? 40.983 85.602 12.997 1.00 23.10 313 PRO D C 1
ATOM 4481 O O . PRO D 1 50 ? 41.643 86.511 13.493 1.00 23.23 313 PRO D O 1
ATOM 4485 N N . VAL D 1 51 ? 41.460 84.386 12.841 1.00 23.36 314 VAL D N 1
ATOM 4486 C CA . VAL D 1 51 ? 42.820 84.076 13.251 1.00 23.33 314 VAL D CA 1
ATOM 4487 C C . VAL D 1 51 ? 43.814 84.774 12.318 1.00 22.60 314 VAL D C 1
ATOM 4488 O O . VAL D 1 51 ? 43.771 84.558 11.118 1.00 22.73 314 VAL D O 1
ATOM 4492 N N . PRO D 1 52 ? 44.718 85.598 12.874 1.00 22.29 315 PRO D N 1
ATOM 4493 C CA . PRO D 1 52 ? 45.770 86.249 12.103 1.00 21.45 315 PRO D CA 1
ATOM 4494 C C . PRO D 1 52 ? 46.879 85.353 11.601 1.00 21.96 315 PRO D C 1
ATOM 4495 O O . PRO D 1 52 ? 47.108 84.245 12.111 1.00 22.20 315 PRO D O 1
ATOM 4499 N N . TYR D 1 53 ? 47.574 85.892 10.615 1.00 21.66 316 TYR D N 1
ATOM 4500 C CA . TYR D 1 53 ? 48.758 85.328 10.046 1.00 21.99 316 TYR D CA 1
ATOM 4501 C C . TYR D 1 53 ? 49.963 86.056 10.644 1.00 22.44 316 TYR D C 1
ATOM 4502 O O . TYR D 1 53 ? 49.909 87.266 10.890 1.00 22.27 316 TYR D O 1
ATOM 4511 N N . THR D 1 54 ? 51.047 85.329 10.865 1.00 22.53 317 THR D N 1
ATOM 4512 C CA . THR D 1 54 ? 52.301 85.968 11.256 1.00 23.16 317 THR D CA 1
ATOM 4513 C C . THR D 1 54 ? 53.521 85.258 10.669 1.00 24.09 317 THR D C 1
ATOM 4514 O O . THR D 1 54 ? 53.471 84.072 10.372 1.00 23.10 317 THR D O 1
ATOM 4518 N N . THR D 1 55 ? 54.602 86.018 10.512 1.00 25.31 318 THR D N 1
ATOM 4519 C CA . THR D 1 55 ? 55.911 85.491 10.139 1.00 25.97 318 THR D CA 1
ATOM 4520 C C . THR D 1 55 ? 56.753 85.185 11.373 1.00 28.39 318 THR D C 1
ATOM 4521 O O . THR D 1 55 ? 57.815 84.623 11.240 1.00 29.22 318 THR D O 1
ATOM 4525 N N . ARG D 1 56 ? 56.305 85.559 12.568 1.00 30.28 319 ARG D N 1
ATOM 4526 C CA . ARG D 1 56 ? 56.992 85.147 13.787 1.00 32.48 319 ARG D CA 1
ATOM 4527 C C . ARG D 1 56 ? 57.167 83.638 13.813 1.00 34.87 319 ARG D C 1
ATOM 4528 O O . ARG D 1 56 ? 56.192 82.910 13.580 1.00 35.03 319 ARG D O 1
ATOM 4536 N N . PRO D 1 57 ? 58.395 83.151 14.128 1.00 37.59 320 PRO D N 1
ATOM 4537 C CA . PRO D 1 57 ? 58.580 81.706 14.168 1.00 39.35 320 PRO D CA 1
ATOM 4538 C C . PRO D 1 57 ? 57.821 81.148 15.337 1.00 41.58 320 PRO D C 1
ATOM 4539 O O . PRO D 1 57 ? 57.888 81.720 16.424 1.00 42.30 320 PRO D O 1
ATOM 4543 N N . PRO D 1 58 ? 57.068 80.054 15.121 1.00 44.36 321 PRO D N 1
ATOM 4544 C CA . PRO D 1 58 ? 56.292 79.492 16.201 1.00 46.12 321 PRO D CA 1
ATOM 4545 C C . PRO D 1 58 ? 57.200 78.819 17.211 1.00 48.76 321 PRO D C 1
ATOM 4546 O O . PRO D 1 58 ? 58.323 78.411 16.883 1.00 49.00 321 PRO D O 1
ATOM 4550 N N . ARG D 1 59 ? 56.704 78.693 18.429 1.00 51.63 322 ARG D N 1
ATOM 4551 C CA . ARG D 1 59 ? 57.413 77.966 19.464 1.00 54.08 322 ARG D CA 1
ATOM 4552 C C . ARG D 1 59 ? 57.061 76.461 19.394 1.00 55.28 322 ARG D C 1
ATOM 4553 O O . ARG D 1 59 ? 56.170 76.046 18.626 1.00 55.69 322 ARG D O 1
ATOM 4561 N N . LYS D 1 60 ? 57.793 75.648 20.160 1.00 56.72 323 LYS D N 1
ATOM 4562 C CA . LYS D 1 60 ? 57.489 74.217 20.297 1.00 57.57 323 LYS D CA 1
ATOM 4563 C C . LYS D 1 60 ? 56.029 74.035 20.787 1.00 58.03 323 LYS D C 1
ATOM 4564 O O . LYS D 1 60 ? 55.295 73.170 20.288 1.00 58.35 323 LYS D O 1
ATOM 4566 N N . SER D 1 61 ? 55.628 74.892 21.736 1.00 58.09 324 SER D N 1
ATOM 4567 C CA . SER D 1 61 ? 54.277 74.932 22.332 1.00 57.82 324 SER D CA 1
ATOM 4568 C C . SER D 1 61 ? 53.063 75.157 21.386 1.00 57.91 324 SER D C 1
ATOM 4569 O O . SER D 1 61 ? 51.941 74.676 21.676 1.00 57.52 324 SER D O 1
ATOM 4571 N N . GLU D 1 62 ? 53.258 75.898 20.285 1.00 57.43 325 GLU D N 1
ATOM 4572 C CA . GLU D 1 62 ? 52.103 76.477 19.547 1.00 56.89 325 GLU D CA 1
ATOM 4573 C C . GLU D 1 62 ? 51.513 75.596 18.450 1.00 56.06 325 GLU D C 1
ATOM 4574 O O . GLU D 1 62 ? 52.242 75.041 17.627 1.00 56.15 325 GLU D O 1
ATOM 4580 N N . GLU D 1 63 ? 50.181 75.504 18.447 1.00 55.13 326 GLU D N 1
ATOM 4581 C CA . GLU D 1 63 ? 49.437 74.811 17.396 1.00 54.23 326 GLU D CA 1
ATOM 4582 C C . GLU D 1 63 ? 49.138 75.817 16.279 1.00 53.07 326 GLU D C 1
ATOM 4583 O O . GLU D 1 63 ? 48.639 76.915 16.552 1.00 52.57 326 GLU D O 1
ATOM 4585 N N . ASP D 1 64 ? 49.476 75.446 15.041 1.00 51.72 327 ASP D N 1
ATOM 4586 C CA . ASP D 1 64 ? 49.179 76.265 13.851 1.00 50.63 327 ASP D CA 1
ATOM 4587 C C . ASP D 1 64 ? 47.672 76.306 13.637 1.00 49.76 327 ASP D C 1
ATOM 4588 O O . ASP D 1 64 ? 47.029 75.269 13.541 1.00 50.05 327 ASP D O 1
ATOM 4593 N N . GLY D 1 65 ? 47.110 77.507 13.553 1.00 48.68 328 GLY D N 1
ATOM 4594 C CA . GLY D 1 65 ? 45.672 77.676 13.318 1.00 47.83 328 GLY D CA 1
ATOM 4595 C C . GLY D 1 65 ? 44.891 78.052 14.567 1.00 46.81 328 GLY D C 1
ATOM 4596 O O . GLY D 1 65 ? 43.733 78.480 14.463 1.00 47.31 328 GLY D O 1
ATOM 4597 N N . LYS D 1 66 ? 45.511 77.909 15.745 1.00 45.12 329 LYS D N 1
ATOM 4598 C CA . LYS D 1 66 ? 44.839 78.212 17.006 1.00 43.57 329 LYS D CA 1
ATOM 4599 C C . LYS D 1 66 ? 44.899 79.708 17.263 1.00 41.50 329 LYS D C 1
ATOM 4600 O O . LYS D 1 66 ? 43.879 80.356 17.147 1.00 42.42 329 LYS D O 1
ATOM 4603 N N . GLU D 1 67 ? 46.071 80.259 17.596 1.00 39.04 330 GLU D N 1
ATOM 4604 C CA A GLU D 1 67 ? 46.209 81.700 17.842 0.50 37.63 330 GLU D CA 1
ATOM 4605 C CA B GLU D 1 67 ? 46.211 81.706 17.846 0.50 37.79 330 GLU D CA 1
ATOM 4606 C C . GLU D 1 67 ? 46.708 82.441 16.588 1.00 35.89 330 GLU D C 1
ATOM 4607 O O . GLU D 1 67 ? 46.424 83.613 16.412 1.00 34.31 330 GLU D O 1
ATOM 4618 N N . TYR D 1 68 ? 47.465 81.740 15.738 1.00 33.11 331 TYR D N 1
ATOM 4619 C CA . TYR D 1 68 ? 47.998 82.293 14.498 1.00 31.38 331 TYR D CA 1
ATOM 4620 C C . TYR D 1 68 ? 48.131 81.240 13.419 1.00 30.89 331 TYR D C 1
ATOM 4621 O O . TYR D 1 68 ? 48.205 80.060 13.714 1.00 31.65 331 TYR D O 1
ATOM 4630 N N . HIS D 1 69 ? 48.132 81.670 12.170 1.00 30.13 332 HIS D N 1
ATOM 4631 C CA . HIS D 1 69 ? 48.617 80.864 11.089 1.00 30.13 332 HIS D CA 1
ATOM 4632 C C . HIS D 1 69 ? 50.043 81.357 10.899 1.00 29.42 332 HIS D C 1
ATOM 4633 O O . HIS D 1 69 ? 50.273 82.552 10.677 1.00 29.34 332 HIS D O 1
ATOM 4640 N N . PHE D 1 70 ? 50.998 80.441 11.003 1.00 28.31 333 PHE D N 1
ATOM 4641 C CA . PHE D 1 70 ? 52.417 80.763 10.927 1.00 26.73 333 PHE D CA 1
ATOM 4642 C C . PHE D 1 70 ? 52.834 80.565 9.511 1.00 26.46 333 PHE D C 1
ATOM 4643 O O . PHE D 1 70 ? 52.647 79.499 8.971 1.00 27.68 333 PHE D O 1
ATOM 4651 N N . ILE D 1 71 ? 53.354 81.603 8.874 1.00 26.38 334 ILE D N 1
ATOM 4652 C CA . ILE D 1 71 ? 53.828 81.499 7.493 1.00 25.90 334 ILE D CA 1
ATOM 4653 C C . ILE D 1 71 ? 55.229 82.065 7.371 1.00 27.25 334 ILE D C 1
ATOM 4654 O O . ILE D 1 71 ? 55.776 82.634 8.310 1.00 26.82 334 ILE D O 1
ATOM 4659 N N . SER D 1 72 ? 55.833 81.839 6.223 1.00 28.60 335 SER D N 1
ATOM 4660 C CA . SER D 1 72 ? 57.143 82.351 5.956 1.00 29.72 335 SER D CA 1
ATOM 4661 C C . SER D 1 72 ? 57.017 83.806 5.550 1.00 30.95 335 SER D C 1
ATOM 4662 O O . SER D 1 72 ? 55.931 84.271 5.150 1.00 31.02 335 SER D O 1
ATOM 4665 N N . THR D 1 73 ? 58.148 84.501 5.620 1.00 31.63 336 THR D N 1
ATOM 4666 C CA . THR D 1 73 ? 58.264 85.888 5.217 1.00 32.25 336 THR D CA 1
ATOM 4667 C C . THR D 1 73 ? 57.994 86.032 3.717 1.00 33.77 336 THR D C 1
ATOM 4668 O O . THR D 1 73 ? 57.653 87.132 3.245 1.00 33.96 336 THR D O 1
ATOM 4672 N N . GLU D 1 74 ? 58.186 84.942 2.969 1.00 34.62 337 GLU D N 1
ATOM 4673 C CA . GLU D 1 74 ? 58.097 84.988 1.515 1.00 36.45 337 GLU D CA 1
ATOM 4674 C C . GLU D 1 74 ? 56.616 84.925 1.136 1.00 36.18 337 GLU D C 1
ATOM 4675 O O . GLU D 1 74 ? 56.159 85.712 0.293 1.00 36.37 337 GLU D O 1
ATOM 4681 N N . GLU D 1 75 ? 55.872 84.019 1.770 1.00 35.89 338 GLU D N 1
ATOM 4682 C CA . GLU D 1 75 ? 54.423 83.944 1.555 1.00 36.06 338 GLU D CA 1
ATOM 4683 C C . GLU D 1 75 ? 53.733 85.224 2.023 1.00 34.97 338 GLU D C 1
ATOM 4684 O O . GLU D 1 75 ? 52.897 85.771 1.323 1.00 35.87 338 GLU D O 1
ATOM 4690 N N . MET D 1 76 ? 54.113 85.715 3.195 1.00 33.73 339 MET D N 1
ATOM 4691 C CA . MET D 1 76 ? 53.569 86.946 3.735 1.00 32.66 339 MET D CA 1
ATOM 4692 C C . MET D 1 76 ? 53.741 88.084 2.757 1.00 32.09 339 MET D C 1
ATOM 4693 O O . MET D 1 76 ? 52.822 88.876 2.576 1.00 31.71 339 MET D O 1
ATOM 4698 N N . THR D 1 77 ? 54.919 88.205 2.159 1.00 31.56 340 THR D N 1
ATOM 4699 C CA . THR D 1 77 ? 55.182 89.316 1.225 1.00 31.72 340 THR D CA 1
ATOM 4700 C C . THR D 1 77 ? 54.317 89.130 -0.043 1.00 31.57 340 THR D C 1
ATOM 4701 O O . THR D 1 77 ? 53.798 90.094 -0.590 1.00 31.28 340 THR D O 1
ATOM 4705 N N . ARG D 1 78 ? 54.151 87.886 -0.476 1.00 31.40 341 ARG D N 1
ATOM 4706 C CA . ARG D 1 78 ? 53.280 87.587 -1.596 1.00 32.59 341 ARG D CA 1
ATOM 4707 C C . ARG D 1 78 ? 51.811 87.959 -1.238 1.00 31.59 341 ARG D C 1
ATOM 4708 O O . ARG D 1 78 ? 51.140 88.633 -2.012 1.00 31.71 341 ARG D O 1
ATOM 4716 N N . ASN D 1 79 ? 51.352 87.558 -0.056 1.00 29.82 342 ASN D N 1
ATOM 4717 C CA . ASN D 1 79 ? 50.013 87.880 0.377 1.00 28.97 342 ASN D CA 1
ATOM 4718 C C . ASN D 1 79 ? 49.806 89.384 0.418 1.00 28.42 342 ASN D C 1
ATOM 4719 O O . ASN D 1 79 ? 48.833 89.893 -0.147 1.00 29.62 342 ASN D O 1
ATOM 4724 N N . ILE D 1 80 ? 50.718 90.103 1.050 1.00 26.90 343 ILE D N 1
ATOM 4725 C CA . ILE D 1 80 ? 50.612 91.551 1.125 1.00 26.66 343 ILE D CA 1
ATOM 4726 C C . ILE D 1 80 ? 50.465 92.151 -0.277 1.00 27.30 343 ILE D C 1
ATOM 4727 O O . ILE D 1 80 ? 49.558 92.957 -0.522 1.00 27.54 343 ILE D O 1
ATOM 4732 N N . SER D 1 81 ? 51.353 91.780 -1.197 1.00 27.26 344 SER D N 1
ATOM 4733 C CA . SER D 1 81 ? 51.365 92.461 -2.484 1.00 27.76 344 SER D CA 1
ATOM 4734 C C . SER D 1 81 ? 50.197 91.974 -3.363 1.00 26.76 344 SER D C 1
ATOM 4735 O O . SER D 1 81 ? 49.804 92.665 -4.288 1.00 26.81 344 SER D O 1
ATOM 4738 N N . ALA D 1 82 ? 49.656 90.792 -3.056 1.00 25.29 345 ALA D N 1
ATOM 4739 C CA . ALA D 1 82 ? 48.405 90.337 -3.623 1.00 24.45 345 ALA D CA 1
ATOM 4740 C C . ALA D 1 82 ? 47.138 90.972 -2.938 1.00 24.67 345 ALA D C 1
ATOM 4741 O O . ALA D 1 82 ? 46.022 90.528 -3.153 1.00 24.21 345 ALA D O 1
ATOM 4743 N N . ASN D 1 83 ? 47.322 91.979 -2.104 1.00 24.90 346 ASN D N 1
ATOM 4744 C CA . ASN D 1 83 ? 46.200 92.695 -1.515 1.00 25.53 346 ASN D CA 1
ATOM 4745 C C . ASN D 1 83 ? 45.222 91.790 -0.745 1.00 25.19 346 ASN D C 1
ATOM 4746 O O . ASN D 1 83 ? 44.010 92.033 -0.714 1.00 24.57 346 ASN D O 1
ATOM 4751 N N . GLU D 1 84 ? 45.780 90.751 -0.136 1.00 24.52 347 GLU D N 1
ATOM 4752 C CA . GLU D 1 84 ? 45.028 89.766 0.613 1.00 24.61 347 GLU D CA 1
ATOM 4753 C C . GLU D 1 84 ? 44.785 90.154 2.064 1.00 23.23 347 GLU D C 1
ATOM 4754 O O . GLU D 1 84 ? 43.970 89.508 2.727 1.00 23.12 347 GLU D O 1
ATOM 4760 N N . PHE D 1 85 ? 45.420 91.231 2.539 1.00 22.35 348 PHE D N 1
ATOM 4761 C CA . PHE D 1 85 ? 45.259 91.653 3.932 1.00 21.80 348 PHE D CA 1
ATOM 4762 C C . PHE D 1 85 ? 44.382 92.886 4.143 1.00 22.17 348 PHE D C 1
ATOM 4763 O O . PHE D 1 85 ? 44.625 93.950 3.593 1.00 21.25 348 PHE D O 1
ATOM 4771 N N . LEU D 1 86 ? 43.365 92.714 4.979 1.00 22.96 349 LEU D N 1
ATOM 4772 C CA . LEU D 1 86 ? 42.566 93.812 5.513 1.00 23.95 349 LEU D CA 1
ATOM 4773 C C . LEU D 1 86 ? 43.460 94.787 6.271 1.00 23.44 349 LEU D C 1
ATOM 4774 O O . LEU D 1 86 ? 43.325 95.986 6.167 1.00 22.63 349 LEU D O 1
ATOM 4779 N N . GLU D 1 87 ? 44.350 94.227 7.076 1.00 23.82 350 GLU D N 1
ATOM 4780 C CA . GLU D 1 87 ? 45.246 95.002 7.920 1.00 23.94 350 GLU D CA 1
ATOM 4781 C C . GLU D 1 87 ? 46.500 94.162 8.100 1.00 23.44 350 GLU D C 1
ATOM 4782 O O . GLU D 1 87 ? 46.405 92.940 8.270 1.00 21.15 350 GLU D O 1
ATOM 4788 N N . PHE D 1 88 ? 47.655 94.825 8.052 1.00 23.41 351 PHE D N 1
ATOM 4789 C CA . PHE D 1 88 ? 48.948 94.194 8.332 1.00 23.80 351 PHE D CA 1
ATOM 4790 C C . PHE D 1 88 ? 49.945 95.210 8.874 1.00 24.25 351 PHE D C 1
ATOM 4791 O O . PHE D 1 88 ? 49.783 96.409 8.741 1.00 24.40 351 PHE D O 1
ATOM 4799 N N . GLY D 1 89 ? 50.980 94.711 9.507 1.00 25.48 352 GLY D N 1
ATOM 4800 C CA . GLY D 1 89 ? 51.967 95.563 10.185 1.00 25.84 352 GLY D CA 1
ATOM 4801 C C . GLY D 1 89 ? 53.047 94.714 10.846 1.00 26.63 352 GLY D C 1
ATOM 4802 O O . GLY D 1 89 ? 52.970 93.471 10.861 1.00 26.20 352 GLY D O 1
ATOM 4803 N N . SER D 1 90 ? 54.074 95.385 11.356 1.00 27.74 353 SER D N 1
ATOM 4804 C CA . SER D 1 90 ? 55.252 94.719 11.946 1.00 28.16 353 SER D CA 1
ATOM 4805 C C . SER D 1 90 ? 55.176 94.910 13.427 1.00 27.51 353 SER D C 1
ATOM 4806 O O . SER D 1 90 ? 54.668 95.900 13.864 1.00 28.08 353 SER D O 1
ATOM 4809 N N . TYR D 1 91 ? 55.633 93.942 14.203 1.00 27.49 354 TYR D N 1
ATOM 4810 C CA . TYR D 1 91 ? 55.730 94.087 15.666 1.00 26.92 354 TYR D CA 1
ATOM 4811 C C . TYR D 1 91 ? 56.945 93.276 16.122 1.00 26.29 354 TYR D C 1
ATOM 4812 O O . TYR D 1 91 ? 57.000 92.049 15.943 1.00 24.60 354 TYR D O 1
ATOM 4821 N N . GLN D 1 92 ? 57.917 93.988 16.688 1.00 26.20 355 GLN D N 1
ATOM 4822 C CA . GLN D 1 92 ? 59.158 93.394 17.199 1.00 25.82 355 GLN D CA 1
ATOM 4823 C C . GLN D 1 92 ? 59.826 92.601 16.122 1.00 25.58 355 GLN D C 1
ATOM 4824 O O . GLN D 1 92 ? 60.286 91.492 16.360 1.00 23.91 355 GLN D O 1
ATOM 4830 N N . GLY D 1 93 ? 59.864 93.156 14.910 1.00 25.84 356 GLY D N 1
ATOM 4831 C CA . GLY D 1 93 ? 60.578 92.486 13.847 1.00 26.12 356 GLY D CA 1
ATOM 4832 C C . GLY D 1 93 ? 59.796 91.529 12.984 1.00 26.82 356 GLY D C 1
ATOM 4833 O O . GLY D 1 93 ? 60.218 91.265 11.850 1.00 28.15 356 GLY D O 1
ATOM 4834 N N . ASN D 1 94 ? 58.641 91.051 13.443 1.00 25.63 357 ASN D N 1
ATOM 4835 C CA . ASN D 1 94 ? 57.835 90.158 12.633 1.00 25.36 357 ASN D CA 1
ATOM 4836 C C . ASN D 1 94 ? 56.565 90.824 12.074 1.00 25.42 357 ASN D C 1
ATOM 4837 O O . ASN D 1 94 ? 56.082 91.824 12.604 1.00 25.23 357 ASN D O 1
ATOM 4842 N N . MET D 1 95 ? 56.029 90.243 11.010 1.00 26.25 358 MET D N 1
ATOM 4843 C CA . MET D 1 95 ? 54.868 90.772 10.315 1.00 26.94 358 MET D CA 1
ATOM 4844 C C . MET D 1 95 ? 53.630 90.025 10.784 1.00 26.14 358 MET D C 1
ATOM 4845 O O . MET D 1 95 ? 53.658 88.822 11.022 1.00 25.47 358 MET D O 1
ATOM 4850 N N . PHE D 1 96 ? 52.556 90.771 10.986 1.00 25.90 359 PHE D N 1
ATOM 4851 C CA . PHE D 1 96 ? 51.250 90.239 11.386 1.00 25.66 359 PHE D CA 1
ATOM 4852 C C . PHE D 1 96 ? 50.210 90.831 10.456 1.00 25.57 359 PHE D C 1
ATOM 4853 O O . PHE D 1 96 ? 50.321 92.027 10.082 1.00 26.14 359 PHE D O 1
ATOM 4861 N N . GLY D 1 97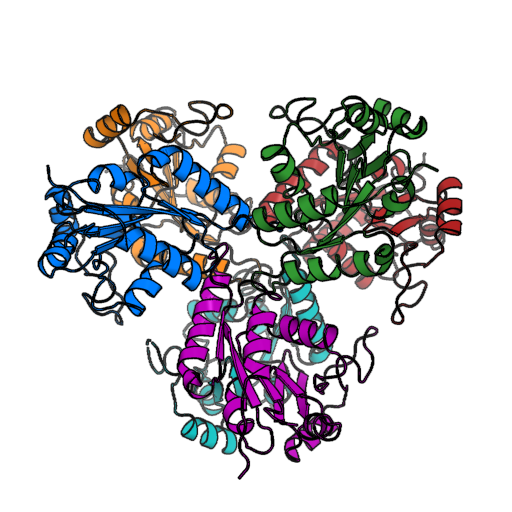 ? 49.175 90.040 10.147 1.00 24.66 360 GLY D N 1
ATOM 4862 C CA . GLY D 1 97 ? 48.109 90.467 9.275 1.00 23.75 360 GLY D CA 1
ATOM 4863 C C . GLY D 1 97 ? 46.806 89.714 9.485 1.00 23.54 360 GLY D C 1
ATOM 4864 O O . GLY D 1 97 ? 46.799 88.555 9.912 1.00 24.19 360 GLY D O 1
ATOM 4865 N N . THR D 1 98 ? 45.701 90.392 9.191 1.00 21.76 361 THR D N 1
ATOM 4866 C CA . THR D 1 98 ? 44.388 89.765 9.096 1.00 20.80 361 THR D CA 1
ATOM 4867 C C . THR D 1 98 ? 43.929 89.797 7.630 1.00 19.84 361 THR D C 1
ATOM 4868 O O . THR D 1 98 ? 43.917 90.845 6.987 1.00 18.86 361 THR D O 1
ATOM 4872 N N . LYS D 1 99 ? 43.652 88.619 7.099 1.00 19.67 362 LYS D N 1
ATOM 4873 C CA . LYS D 1 99 ? 43.212 88.441 5.734 1.00 20.58 362 LYS D CA 1
ATOM 4874 C C . LYS D 1 99 ? 41.731 88.698 5.549 1.00 21.23 362 LYS D C 1
ATOM 4875 O O . LYS D 1 99 ? 40.929 88.246 6.341 1.00 21.17 362 LYS D O 1
ATOM 4881 N N . PHE D 1 100 ? 41.389 89.432 4.494 1.00 22.19 363 PHE D N 1
ATOM 4882 C CA . PHE D 1 100 ? 40.005 89.584 4.008 1.00 22.81 363 PHE D CA 1
ATOM 4883 C C . PHE D 1 100 ? 39.276 88.256 3.930 1.00 23.65 363 PHE D C 1
ATOM 4884 O O . PHE D 1 100 ? 38.142 88.122 4.382 1.00 24.47 363 PHE D O 1
ATOM 4892 N N . GLU D 1 101 ? 39.929 87.264 3.354 1.00 24.59 364 GLU D N 1
ATOM 4893 C CA . GLU D 1 101 ? 39.273 85.987 3.098 1.00 25.87 364 GLU D CA 1
ATOM 4894 C C . GLU D 1 101 ? 38.836 85.294 4.369 1.00 24.75 364 GLU D C 1
ATOM 4895 O O . GLU D 1 101 ? 37.861 84.531 4.371 1.00 24.77 364 GLU D O 1
ATOM 4901 N N . THR D 1 102 ? 39.539 85.570 5.453 1.00 23.45 365 THR D N 1
ATOM 4902 C CA . THR D 1 102 ? 39.177 85.035 6.756 1.00 22.50 365 THR D CA 1
ATOM 4903 C C . THR D 1 102 ? 37.879 85.664 7.235 1.00 21.81 365 THR D C 1
ATOM 4904 O O . THR D 1 102 ? 37.019 84.972 7.730 1.00 22.43 365 THR D O 1
ATOM 4908 N N . VAL D 1 103 ? 37.730 86.972 7.085 1.00 21.85 366 VAL D N 1
ATOM 4909 C CA . VAL D 1 103 ? 36.481 87.643 7.454 1.00 22.60 366 VAL D CA 1
ATOM 4910 C C . VAL D 1 103 ? 35.322 87.172 6.559 1.00 23.03 366 VAL D C 1
ATOM 4911 O O . VAL D 1 103 ? 34.267 86.816 7.048 1.00 23.27 366 VAL D O 1
ATOM 4915 N N . HIS D 1 104 ? 35.540 87.097 5.253 1.00 23.70 367 HIS D N 1
ATOM 4916 C CA . HIS D 1 104 ? 34.485 86.585 4.340 1.00 24.14 367 HIS D CA 1
ATOM 4917 C C . HIS D 1 104 ? 34.069 85.171 4.675 1.00 26.10 367 HIS D C 1
ATOM 4918 O O . HIS D 1 104 ? 32.903 84.810 4.525 1.00 27.54 367 HIS D O 1
ATOM 4925 N N . GLN D 1 105 ? 34.996 84.349 5.134 1.00 27.61 368 GLN D N 1
ATOM 4926 C CA . GLN D 1 105 ? 34.632 82.982 5.471 1.00 29.04 368 GLN D CA 1
ATOM 4927 C C . GLN D 1 105 ? 33.693 82.903 6.691 1.00 28.95 368 GLN D C 1
ATOM 4928 O O . GLN D 1 105 ? 32.852 81.997 6.786 1.00 29.70 368 GLN D O 1
ATOM 4934 N N . ILE D 1 106 ? 33.835 83.839 7.623 1.00 28.07 369 ILE D N 1
ATOM 4935 C CA . ILE D 1 106 ? 32.951 83.893 8.792 1.00 27.08 369 ILE D CA 1
ATOM 4936 C C . ILE D 1 106 ? 31.531 84.324 8.376 1.00 27.24 369 ILE D C 1
ATOM 4937 O O . ILE D 1 106 ? 30.539 83.765 8.840 1.00 26.62 369 ILE D O 1
ATOM 4942 N N . HIS D 1 107 ? 31.452 85.356 7.537 1.00 27.13 370 HIS D N 1
ATOM 4943 C CA . HIS D 1 107 ? 30.187 85.813 6.972 1.00 27.31 370 HIS D CA 1
ATOM 4944 C C . HIS D 1 107 ? 29.528 84.748 6.063 1.00 28.71 370 HIS D C 1
ATOM 4945 O O . HIS D 1 107 ? 28.309 84.664 6.007 1.00 29.43 370 HIS D O 1
ATOM 4952 N N . LYS D 1 108 ? 30.315 83.928 5.373 1.00 29.87 371 LYS D N 1
ATOM 4953 C CA . LYS D 1 108 ? 29.747 82.795 4.643 1.00 31.23 371 LYS D CA 1
ATOM 4954 C C . LYS D 1 108 ? 29.018 81.795 5.572 1.00 31.86 371 LYS D C 1
ATOM 4955 O O . LYS D 1 108 ? 28.033 81.212 5.173 1.00 30.93 371 LYS D O 1
ATOM 4959 N N . GLN D 1 109 ? 29.508 81.602 6.795 1.00 32.94 372 GLN D N 1
ATOM 4960 C CA . GLN D 1 109 ? 28.859 80.717 7.770 1.00 34.37 372 GLN D CA 1
ATOM 4961 C C . GLN D 1 109 ? 27.765 81.433 8.554 1.00 34.13 372 GLN D C 1
ATOM 4962 O O . GLN D 1 109 ? 27.261 80.885 9.507 1.00 34.53 372 GLN D O 1
ATOM 4968 N N . ASN D 1 110 ? 27.403 82.650 8.131 1.00 33.78 373 ASN D N 1
ATOM 4969 C CA . ASN D 1 110 ? 26.353 83.476 8.745 1.00 33.47 373 ASN D CA 1
ATOM 4970 C C . ASN D 1 110 ? 26.623 83.802 10.240 1.00 32.27 373 ASN D C 1
ATOM 4971 O O . ASN D 1 110 ? 25.704 83.940 11.054 1.00 31.80 373 ASN D O 1
ATOM 4976 N N . LYS D 1 111 ? 27.906 83.994 10.542 1.00 30.19 374 LYS D N 1
ATOM 4977 C CA . LYS D 1 111 ? 28.369 84.426 11.849 1.00 28.63 374 LYS D CA 1
ATOM 4978 C C . LYS D 1 111 ? 28.883 85.851 11.768 1.00 27.10 374 LYS D C 1
ATOM 4979 O O . LYS D 1 111 ? 29.129 86.394 10.651 1.00 25.81 374 LYS D O 1
ATOM 4985 N N . ILE D 1 112 ? 29.034 86.438 12.957 1.00 25.51 375 ILE D N 1
ATOM 4986 C CA . ILE D 1 112 ? 29.468 87.813 13.123 1.00 24.99 375 ILE D CA 1
ATOM 4987 C C . ILE D 1 112 ? 30.974 87.849 13.380 1.00 24.95 375 ILE D C 1
ATOM 4988 O O . ILE D 1 112 ? 31.436 87.309 14.381 1.00 25.25 375 ILE D O 1
ATOM 4993 N N . ALA D 1 113 ? 31.722 88.475 12.464 1.00 24.32 376 ALA D N 1
ATOM 4994 C CA . ALA D 1 113 ? 33.155 88.732 12.631 1.00 24.12 376 ALA D CA 1
ATOM 4995 C C . ALA D 1 113 ? 33.402 89.830 13.674 1.00 24.11 376 ALA D C 1
ATOM 4996 O O . ALA D 1 113 ? 32.769 90.880 13.631 1.00 24.74 376 ALA D O 1
ATOM 4998 N N . ILE D 1 114 ? 34.304 89.584 14.619 1.00 23.84 377 ILE D N 1
ATOM 4999 C CA . ILE D 1 114 ? 34.813 90.651 15.483 1.00 23.90 377 ILE D CA 1
ATOM 5000 C C . ILE D 1 114 ? 36.197 91.095 15.007 1.00 24.27 377 ILE D C 1
ATOM 5001 O O . ILE D 1 114 ? 37.120 90.290 14.925 1.00 24.52 377 ILE D O 1
ATOM 5006 N N . LEU D 1 115 ? 36.348 92.380 14.727 1.00 24.71 378 LEU D N 1
ATOM 5007 C CA . LEU D 1 115 ? 37.623 92.917 14.310 1.00 24.99 378 LEU D CA 1
ATOM 5008 C C . LEU D 1 115 ? 38.136 93.914 15.332 1.00 25.11 378 LEU D C 1
ATOM 5009 O O . LEU D 1 115 ? 37.543 94.985 15.516 1.00 25.23 378 LEU D O 1
ATOM 5014 N N . ASP D 1 116 ? 39.250 93.564 15.967 1.00 24.99 379 ASP D N 1
ATOM 5015 C CA . ASP D 1 116 ? 40.047 94.505 16.762 1.00 26.08 379 ASP D CA 1
ATOM 5016 C C . ASP D 1 116 ? 41.140 95.113 15.884 1.00 25.60 379 ASP D C 1
ATOM 5017 O O . ASP D 1 116 ? 42.265 94.581 15.813 1.00 25.27 379 ASP D O 1
ATOM 5022 N N . ILE D 1 117 ? 40.814 96.217 15.231 1.00 24.72 380 ILE D N 1
ATOM 5023 C CA . ILE D 1 117 ? 41.700 96.813 14.251 1.00 24.36 380 ILE D CA 1
ATOM 5024 C C . ILE D 1 117 ? 42.281 98.134 14.722 1.00 23.91 380 ILE D C 1
ATOM 5025 O O . ILE D 1 117 ? 41.847 98.730 15.705 1.00 23.06 380 ILE D O 1
ATOM 5030 N N . GLU D 1 118 ? 43.277 98.593 13.992 1.00 24.21 381 GLU D N 1
ATOM 5031 C CA . GLU D 1 118 ? 43.862 99.886 14.243 1.00 25.33 381 GLU D CA 1
ATOM 5032 C C . GLU D 1 118 ? 42.946 100.911 13.608 1.00 24.44 381 GLU D C 1
ATOM 5033 O O . GLU D 1 118 ? 42.227 100.607 12.666 1.00 23.37 381 GLU D O 1
ATOM 5039 N N . PRO D 1 119 ? 42.983 102.143 14.109 1.00 24.57 382 PRO D N 1
ATOM 5040 C CA . PRO D 1 119 ? 41.985 103.097 13.659 1.00 24.14 382 PRO D CA 1
ATOM 5041 C C . PRO D 1 119 ? 42.058 103.444 12.198 1.00 24.16 382 PRO D C 1
ATOM 5042 O O . PRO D 1 119 ? 41.012 103.726 11.596 1.00 24.89 382 PRO D O 1
ATOM 5046 N N . GLN D 1 120 ? 43.238 103.383 11.589 1.00 23.94 383 GLN D N 1
ATOM 5047 C CA . GLN D 1 120 ? 43.362 103.800 10.173 1.00 23.30 383 GLN D CA 1
ATOM 5048 C C . GLN D 1 120 ? 42.742 102.814 9.209 1.00 22.73 383 GLN D C 1
ATOM 5049 O O . GLN D 1 120 ? 42.545 103.142 8.036 1.00 23.56 383 GLN D O 1
ATOM 5055 N N . THR D 1 121 ? 42.475 101.601 9.688 1.00 22.32 384 THR D N 1
ATOM 5056 C CA . THR D 1 121 ? 41.721 100.569 8.941 1.00 21.75 384 THR D CA 1
ATOM 5057 C C . THR D 1 121 ? 40.202 100.868 8.890 1.00 22.41 384 THR D C 1
ATOM 5058 O O . THR D 1 121 ? 39.471 100.242 8.144 1.00 21.66 384 THR D O 1
ATOM 5062 N N . LEU D 1 122 ? 39.722 101.812 9.704 1.00 23.64 385 LEU D N 1
ATOM 5063 C CA . LEU D 1 122 ? 38.315 102.216 9.664 1.00 23.79 385 LEU D CA 1
ATOM 5064 C C . LEU D 1 122 ? 37.925 102.700 8.259 1.00 25.73 385 LEU D C 1
ATOM 5065 O O . LEU D 1 122 ? 36.810 102.431 7.787 1.00 25.64 385 LEU D O 1
ATOM 5070 N N . LYS D 1 123 ? 38.853 103.378 7.588 1.00 28.32 386 LYS D N 1
ATOM 5071 C CA . LYS D 1 123 ? 38.614 103.957 6.245 1.00 30.56 386 LYS D CA 1
ATOM 5072 C C . LYS D 1 123 ? 38.292 102.889 5.239 1.00 30.62 386 LYS D C 1
ATOM 5073 O O . LYS D 1 123 ? 37.919 103.207 4.141 1.00 33.04 386 LYS D O 1
ATOM 5079 N N . ILE D 1 124 ? 38.465 101.631 5.598 1.00 30.85 387 ILE D N 1
ATOM 5080 C CA . ILE D 1 124 ? 38.374 100.505 4.678 1.00 31.02 387 ILE D CA 1
ATOM 5081 C C . ILE D 1 124 ? 37.251 99.500 5.004 1.00 29.83 387 ILE D C 1
ATOM 5082 O O . ILE D 1 124 ? 36.692 98.857 4.105 1.00 29.59 387 ILE D O 1
ATOM 5087 N N . VAL D 1 125 ? 36.945 99.324 6.288 1.00 28.32 388 VAL D N 1
ATOM 5088 C CA . VAL D 1 125 ? 35.922 98.363 6.691 1.00 27.32 388 VAL D CA 1
ATOM 5089 C C . VAL D 1 125 ? 34.516 98.947 6.675 1.00 27.06 388 VAL D C 1
ATOM 5090 O O . VAL D 1 125 ? 33.555 98.234 6.880 1.00 25.96 388 VAL D O 1
ATOM 5094 N N . ARG D 1 126 ? 34.372 100.239 6.424 1.00 27.81 389 ARG D N 1
ATOM 5095 C CA . ARG D 1 126 ? 33.053 100.807 6.450 1.00 28.64 389 ARG D CA 1
ATOM 5096 C C . ARG D 1 126 ? 32.393 100.645 5.094 1.00 28.41 389 ARG D C 1
ATOM 5097 O O . ARG D 1 126 ? 32.247 101.603 4.361 1.00 29.06 389 ARG D O 1
ATOM 5105 N N . THR D 1 127 ? 32.018 99.407 4.765 1.00 27.41 390 THR D N 1
ATOM 5106 C CA . THR D 1 127 ? 31.328 99.108 3.520 1.00 26.63 390 THR D CA 1
ATOM 5107 C C . THR D 1 127 ? 30.022 98.331 3.803 1.00 27.47 390 THR D C 1
ATOM 5108 O O . THR D 1 127 ? 29.847 97.719 4.882 1.00 27.64 390 THR D O 1
ATOM 5112 N N . ALA D 1 128 ? 29.113 98.331 2.832 1.00 26.73 391 ALA D N 1
ATOM 5113 C CA . ALA D 1 128 ? 27.842 97.653 3.016 1.00 26.81 391 ALA D CA 1
ATOM 5114 C C . ALA D 1 128 ? 28.037 96.140 3.062 1.00 25.95 391 ALA D C 1
ATOM 5115 O O . ALA D 1 128 ? 27.338 95.446 3.800 1.00 26.05 391 ALA D O 1
ATOM 5117 N N . GLU D 1 129 ? 29.000 95.632 2.308 1.00 24.65 392 GLU D N 1
ATOM 5118 C CA . GLU D 1 129 ? 29.330 94.210 2.352 1.00 23.70 392 GLU D CA 1
ATOM 5119 C C . GLU D 1 129 ? 29.676 93.700 3.770 1.00 24.08 392 GLU D C 1
ATOM 5120 O O . GLU D 1 129 ? 29.239 92.600 4.181 1.00 23.63 392 GLU D O 1
ATOM 5126 N N . LEU D 1 130 ? 30.491 94.464 4.493 1.00 23.42 393 LEU D N 1
ATOM 5127 C CA . LEU D 1 130 ? 30.941 94.065 5.840 1.00 24.24 393 LEU D CA 1
ATOM 5128 C C . LEU D 1 130 ? 29.975 94.548 6.956 1.00 24.39 393 LEU D C 1
ATOM 5129 O O . LEU D 1 130 ? 30.029 94.037 8.068 1.00 24.77 393 LEU D O 1
ATOM 5134 N N . SER D 1 131 ? 29.147 95.552 6.640 1.00 24.33 394 SER D N 1
ATOM 5135 C CA . SER D 1 131 ? 28.194 96.202 7.545 1.00 24.67 394 SER D CA 1
ATOM 5136 C C . SER D 1 131 ? 28.632 96.191 8.996 1.00 23.83 394 SER D C 1
ATOM 5137 O O . SER D 1 131 ? 27.973 95.583 9.854 1.00 24.07 394 SER D O 1
ATOM 5140 N N . PRO D 1 132 ? 29.716 96.912 9.286 1.00 22.88 395 PRO D N 1
ATOM 5141 C CA . PRO D 1 132 ? 30.236 96.909 10.627 1.00 21.64 395 PRO D CA 1
ATOM 5142 C C . PRO D 1 132 ? 29.411 97.732 11.594 1.00 20.81 395 PRO D C 1
ATOM 5143 O O . PRO D 1 132 ? 28.805 98.747 11.220 1.00 19.82 395 PRO D O 1
ATOM 5147 N N . PHE D 1 133 ? 29.437 97.301 12.844 1.00 20.73 396 PHE D N 1
ATOM 5148 C CA . PHE D 1 133 ? 29.025 98.120 13.964 1.00 20.34 396 PHE D CA 1
ATOM 5149 C C . PHE D 1 133 ? 30.348 98.519 14.629 1.00 20.19 396 PHE D C 1
ATOM 5150 O O . PHE D 1 133 ? 31.055 97.678 15.169 1.00 20.20 396 PHE D O 1
ATOM 5158 N N . ILE D 1 134 ? 30.666 99.803 14.599 1.00 20.07 397 ILE D N 1
ATOM 5159 C CA . ILE D 1 134 ? 31.944 100.336 15.049 1.00 19.29 397 ILE D CA 1
ATOM 5160 C C . ILE D 1 134 ? 31.785 100.966 16.450 1.00 19.37 397 ILE D C 1
ATOM 5161 O O . ILE D 1 134 ? 31.148 101.998 16.601 1.00 20.28 397 ILE D O 1
ATOM 5166 N N . VAL D 1 135 ? 32.352 100.303 17.458 1.00 19.29 398 VAL D N 1
ATOM 5167 C CA . VAL D 1 135 ? 32.279 100.716 18.844 1.00 18.74 398 VAL D CA 1
ATOM 5168 C C . VAL D 1 135 ? 33.657 101.149 19.338 1.00 19.39 398 VAL D C 1
ATOM 5169 O O . VAL D 1 135 ? 34.647 100.395 19.210 1.00 17.96 398 VAL D O 1
ATOM 5173 N N . PHE D 1 136 ? 33.714 102.378 19.862 1.00 19.24 399 PHE D N 1
ATOM 5174 C CA . PHE D 1 136 ? 34.896 102.885 20.501 1.00 20.11 399 PHE D CA 1
ATOM 5175 C C . PHE D 1 136 ? 34.830 102.606 22.006 1.00 20.96 399 PHE D C 1
ATOM 5176 O O . PHE D 1 136 ? 33.789 102.873 22.643 1.00 21.47 399 PHE D O 1
ATOM 5184 N N . ILE D 1 137 ? 35.922 102.064 22.554 1.00 20.60 400 ILE D N 1
ATOM 5185 C CA . ILE D 1 137 ? 36.009 101.675 23.950 1.00 21.21 400 ILE D CA 1
ATOM 5186 C C . ILE D 1 137 ? 36.989 102.608 24.620 1.00 22.07 400 ILE D C 1
ATOM 5187 O O . ILE D 1 137 ? 38.155 102.695 24.220 1.00 23.94 400 ILE D O 1
ATOM 5192 N N . ALA D 1 138 ? 36.509 103.305 25.635 1.00 21.66 401 ALA D N 1
ATOM 5193 C CA . ALA D 1 138 ? 37.275 104.336 26.307 1.00 22.29 401 ALA D CA 1
ATOM 5194 C C . ALA D 1 138 ? 37.515 103.917 27.765 1.00 21.84 401 ALA D C 1
ATOM 5195 O O . ALA D 1 138 ? 36.763 103.122 28.327 1.00 20.84 401 ALA D O 1
ATOM 5197 N N . PRO D 1 139 ? 38.582 104.439 28.368 1.00 23.21 402 PRO D N 1
ATOM 5198 C CA . PRO D 1 139 ? 38.851 104.129 29.746 1.00 24.13 402 PRO D CA 1
ATOM 5199 C C . PRO D 1 139 ? 37.885 104.838 30.653 1.00 25.35 402 PRO D C 1
ATOM 5200 O O . PRO D 1 139 ? 37.376 105.906 30.329 1.00 24.59 402 PRO D O 1
ATOM 5204 N N . THR D 1 140 ? 37.621 104.230 31.793 1.00 27.51 403 THR D N 1
ATOM 5205 C CA . THR D 1 140 ? 36.781 104.864 32.784 1.00 29.38 403 THR D CA 1
ATOM 5206 C C . THR D 1 140 ? 37.445 106.141 33.278 1.00 29.37 403 THR D C 1
ATOM 5207 O O . THR D 1 140 ? 38.669 106.198 33.393 1.00 30.72 403 THR D O 1
ATOM 5211 N N . ASP D 1 141 ? 36.654 107.175 33.525 1.00 29.46 404 ASP D N 1
ATOM 5212 C CA A ASP D 1 141 ? 37.160 108.405 34.085 0.50 29.55 404 ASP D CA 1
ATOM 5213 C CA B ASP D 1 141 ? 37.185 108.417 34.088 0.50 29.36 404 ASP D CA 1
ATOM 5214 C C . ASP D 1 141 ? 37.172 108.289 35.613 1.00 29.09 404 ASP D C 1
ATOM 5215 O O . ASP D 1 141 ? 36.187 108.500 36.256 1.00 29.11 404 ASP D O 1
ATOM 5224 N N . GLN D 1 142 ? 38.307 107.924 36.167 1.00 28.91 405 GLN D N 1
ATOM 5225 C CA . GLN D 1 142 ? 38.446 107.678 37.576 1.00 28.91 405 GLN D CA 1
ATOM 5226 C C . GLN D 1 142 ? 38.993 108.939 38.248 1.00 27.86 405 GLN D C 1
ATOM 5227 O O . GLN D 1 142 ? 39.797 109.657 37.688 1.00 27.54 405 GLN D O 1
ATOM 5233 N N . GLY D 1 143 ? 38.527 109.213 39.454 1.00 27.29 406 GLY D N 1
ATOM 5234 C CA . GLY D 1 143 ? 38.970 110.384 40.187 1.00 26.77 406 GLY D CA 1
ATOM 5235 C C . GLY D 1 143 ? 40.448 110.308 40.561 1.00 26.99 406 GLY D C 1
ATOM 5236 O O . GLY D 1 143 ? 41.217 111.219 40.242 1.00 26.31 406 GLY D O 1
ATOM 5237 N N . THR D 1 144 ? 40.827 109.239 41.260 1.00 26.85 407 THR D N 1
ATOM 5238 C CA . THR D 1 144 ? 42.217 108.995 41.604 1.00 27.05 407 THR D CA 1
ATOM 5239 C C . THR D 1 144 ? 42.872 108.415 40.380 1.00 28.90 407 THR D C 1
ATOM 5240 O O . THR D 1 144 ? 42.511 107.332 39.966 1.00 30.25 407 THR D O 1
ATOM 5244 N N . GLN D 1 145 ? 43.857 109.099 39.816 1.00 30.94 408 GLN D N 1
ATOM 5245 C CA . GLN D 1 145 ? 44.485 108.635 38.585 1.00 32.60 408 GLN D CA 1
ATOM 5246 C C . GLN D 1 145 ? 45.959 108.283 38.701 1.00 32.76 408 GLN D C 1
ATOM 5247 O O . GLN D 1 145 ? 46.751 109.123 39.078 1.00 33.32 408 GLN D O 1
ATOM 5253 N N . THR D 1 146 ? 46.321 107.047 38.360 1.00 32.79 409 THR D N 1
ATOM 5254 C CA . THR D 1 146 ? 47.734 106.660 38.188 1.00 32.67 409 THR D CA 1
ATOM 5255 C C . THR D 1 146 ? 48.265 107.324 36.942 1.00 33.17 409 THR D C 1
ATOM 5256 O O . THR D 1 146 ? 47.488 107.734 36.095 1.00 32.94 409 THR D O 1
ATOM 5260 N N . GLU D 1 147 ? 49.586 107.436 36.808 1.00 33.27 410 GLU D N 1
ATOM 5261 C CA . GLU D 1 147 ? 50.154 108.046 35.609 1.00 32.77 410 GLU D CA 1
ATOM 5262 C C . GLU D 1 147 ? 49.766 107.237 34.374 1.00 31.15 410 GLU D C 1
ATOM 5263 O O . GLU D 1 147 ? 49.577 107.820 33.302 1.00 30.83 410 GLU D O 1
ATOM 5269 N N . ALA D 1 148 ? 49.662 105.911 34.527 1.00 28.76 411 ALA D N 1
ATOM 5270 C CA . ALA D 1 148 ? 49.256 105.017 33.436 1.00 28.22 411 ALA D CA 1
ATOM 5271 C C . ALA D 1 148 ? 47.835 105.320 32.907 1.00 26.99 411 ALA D C 1
ATOM 5272 O O . ALA D 1 148 ? 47.619 105.395 31.710 1.00 27.00 411 ALA D O 1
ATOM 5274 N N . LEU D 1 149 ? 46.879 105.513 33.811 1.00 26.59 412 LEU D N 1
ATOM 5275 C CA . LEU D 1 149 ? 45.526 105.968 33.447 1.00 25.93 412 LEU D CA 1
ATOM 5276 C C . LEU D 1 149 ? 45.556 107.319 32.771 1.00 25.23 412 LEU D C 1
ATOM 5277 O O . LEU D 1 149 ? 44.866 107.523 31.786 1.00 23.57 412 LEU D O 1
ATOM 5282 N N . GLN D 1 150 ? 46.379 108.227 33.258 1.00 25.73 413 GLN D N 1
ATOM 5283 C CA . GLN D 1 150 ? 46.425 109.561 32.636 1.00 27.89 413 GLN D CA 1
ATOM 5284 C C . GLN D 1 150 ? 46.905 109.448 31.201 1.00 27.72 413 GLN D C 1
ATOM 5285 O O . GLN D 1 150 ? 46.328 110.060 30.330 1.00 28.81 413 GLN D O 1
ATOM 5291 N N . GLN D 1 151 ? 47.923 108.638 30.941 1.00 27.96 414 GLN D N 1
ATOM 5292 C CA . GLN D 1 151 ? 48.433 108.490 29.556 1.00 28.48 414 GLN D CA 1
ATOM 5293 C C . GLN D 1 151 ? 47.395 107.787 28.670 1.00 27.34 414 GLN D C 1
ATOM 5294 O O . GLN D 1 151 ? 47.170 108.191 27.543 1.00 27.28 414 GLN D O 1
ATOM 5300 N N . LEU D 1 152 ? 46.777 106.737 29.198 1.00 26.46 415 LEU D N 1
ATOM 5301 C CA . LEU D 1 152 ? 45.703 106.021 28.496 1.00 26.38 415 LEU D CA 1
ATOM 5302 C C . LEU D 1 152 ? 44.517 106.942 28.153 1.00 26.72 415 LEU D C 1
ATOM 5303 O O . LEU D 1 152 ? 43.981 106.906 27.024 1.00 25.39 415 LEU D O 1
ATOM 5308 N N . GLN D 1 153 ? 44.128 107.783 29.108 1.00 27.46 416 GLN D N 1
ATOM 5309 C CA . GLN D 1 153 ? 43.174 108.858 28.810 1.00 28.92 416 GLN D CA 1
ATOM 5310 C C . GLN D 1 153 ? 43.655 109.799 27.705 1.00 28.84 416 GLN D C 1
ATOM 5311 O O . GLN D 1 153 ? 42.860 110.138 26.834 1.00 28.79 416 GLN D O 1
ATOM 5317 N N . LYS D 1 154 ? 44.934 110.204 27.733 1.00 29.23 417 LYS D N 1
ATOM 5318 C CA . LYS D 1 154 ? 45.520 111.038 26.665 1.00 29.87 417 LYS D CA 1
ATOM 5319 C C . LYS D 1 154 ? 45.509 110.337 25.298 1.00 29.51 417 LYS D C 1
ATOM 5320 O O . LYS D 1 154 ? 45.060 110.904 24.303 1.00 29.43 417 LYS D O 1
ATOM 5323 N N . ASP D 1 155 ? 45.989 109.098 25.256 1.00 29.03 418 ASP D N 1
ATOM 5324 C CA . ASP D 1 155 ? 45.932 108.292 24.028 1.00 29.11 418 ASP D CA 1
ATOM 5325 C C . ASP D 1 155 ? 44.507 107.995 23.504 1.00 29.01 418 ASP D C 1
ATOM 5326 O O . ASP D 1 155 ? 44.277 107.972 22.310 1.00 29.20 418 ASP D O 1
ATOM 5331 N N . SER D 1 156 ? 43.561 107.756 24.395 1.00 28.91 419 SER D N 1
ATOM 5332 C CA . SER D 1 156 ? 42.178 107.513 24.003 1.00 29.34 419 SER D CA 1
ATOM 5333 C C . SER D 1 156 ? 41.539 108.786 23.400 1.00 29.86 419 SER D C 1
ATOM 5334 O O . SER D 1 156 ? 40.853 108.753 22.386 1.00 28.86 419 SER D O 1
ATOM 5337 N N . GLU D 1 157 ? 41.794 109.926 24.012 1.00 30.76 420 GLU D N 1
ATOM 5338 C CA . GLU D 1 157 ? 41.298 111.176 23.446 1.00 31.76 420 GLU D CA 1
ATOM 5339 C C . GLU D 1 157 ? 41.923 111.485 22.076 1.00 31.07 420 GLU D C 1
ATOM 5340 O O . GLU D 1 157 ? 41.238 112.032 21.219 1.00 31.44 420 GLU D O 1
ATOM 5346 N N . ALA D 1 158 ? 43.187 111.119 21.853 1.00 30.16 421 ALA D N 1
ATOM 5347 C CA . ALA D 1 158 ? 43.805 111.352 20.537 1.00 30.42 421 ALA D CA 1
ATOM 5348 C C . ALA D 1 158 ? 43.000 110.640 19.473 1.00 29.84 421 ALA D C 1
ATOM 5349 O O . ALA D 1 158 ? 42.645 111.234 18.485 1.00 31.61 421 ALA D O 1
ATOM 5351 N N . ILE D 1 159 ? 42.704 109.368 19.695 1.00 29.38 422 ILE D N 1
ATOM 5352 C CA . ILE D 1 159 ? 42.030 108.551 18.712 1.00 28.61 422 ILE D CA 1
ATOM 5353 C C . ILE D 1 159 ? 40.574 109.040 18.541 1.00 29.95 422 ILE D C 1
ATOM 5354 O O . ILE D 1 159 ? 40.158 109.298 17.415 1.00 29.53 422 ILE D O 1
ATOM 5359 N N . ARG D 1 160 ? 39.821 109.171 19.652 1.00 30.61 423 ARG D N 1
ATOM 5360 C CA . ARG D 1 160 ? 38.439 109.695 19.637 1.00 31.96 423 ARG D CA 1
ATOM 5361 C C . ARG D 1 160 ? 38.340 110.944 18.791 1.00 32.74 423 ARG D C 1
ATOM 5362 O O . ARG D 1 160 ? 37.499 111.036 17.904 1.00 33.24 423 ARG D O 1
ATOM 5370 N N . SER D 1 161 ? 39.239 111.884 19.054 1.00 33.09 424 SER D N 1
ATOM 5371 C CA . SER D 1 161 ? 39.258 113.175 18.410 1.00 33.68 424 SER D CA 1
ATOM 5372 C C . SER D 1 161 ? 39.507 113.178 16.885 1.00 33.71 424 SER D C 1
ATOM 5373 O O . SER D 1 161 ? 39.048 114.082 16.205 1.00 34.81 424 SER D O 1
ATOM 5376 N N . GLN D 1 162 ? 40.223 112.187 16.343 1.00 32.57 425 GLN D N 1
ATOM 5377 C CA . GLN D 1 162 ? 40.446 112.088 14.882 1.00 30.67 425 GLN D CA 1
ATOM 5378 C C . GLN D 1 162 ? 39.463 111.198 14.167 1.00 29.26 425 GLN D C 1
ATOM 5379 O O . GLN D 1 162 ? 39.200 111.389 12.973 1.00 29.02 425 GLN D O 1
ATOM 5385 N N . TYR D 1 163 ? 38.968 110.188 14.873 1.00 27.72 426 TYR D N 1
ATOM 5386 C CA . TYR D 1 163 ? 38.148 109.150 14.267 1.00 27.13 426 TYR D CA 1
ATOM 5387 C C . TYR D 1 163 ? 36.670 109.108 14.734 1.00 26.55 426 TYR D C 1
ATOM 5388 O O . TYR D 1 163 ? 35.935 108.176 14.396 1.00 25.52 426 TYR D O 1
ATOM 5397 N N . ALA D 1 164 ? 36.240 110.130 15.458 1.00 26.65 427 ALA D N 1
ATOM 5398 C CA . ALA D 1 164 ? 34.885 110.189 16.054 1.00 27.30 427 ALA D CA 1
ATOM 5399 C C . ALA D 1 164 ? 33.770 109.935 15.046 1.00 27.36 427 ALA D C 1
ATOM 5400 O O . ALA D 1 164 ? 32.850 109.164 15.321 1.00 27.79 427 ALA D O 1
ATOM 5402 N N . HIS D 1 165 ? 33.881 110.497 13.850 1.00 27.71 428 HIS D N 1
ATOM 5403 C CA . HIS D 1 165 ? 32.833 110.299 12.844 1.00 28.42 428 HIS D CA 1
ATOM 5404 C C . HIS D 1 165 ? 32.625 108.851 12.391 1.00 27.74 428 HIS D C 1
ATOM 5405 O O . HIS D 1 165 ? 31.557 108.514 11.831 1.00 27.64 428 HIS D O 1
ATOM 5412 N N . TYR D 1 166 ? 33.608 107.978 12.609 1.00 26.57 429 TYR D N 1
ATOM 5413 C CA . TYR D 1 166 ? 33.411 106.557 12.281 1.00 25.85 429 TYR D CA 1
ATOM 5414 C C . TYR D 1 166 ? 32.509 105.802 13.246 1.00 25.59 429 TYR D C 1
ATOM 5415 O O . TYR D 1 166 ? 31.900 104.808 12.856 1.00 25.98 429 TYR D O 1
ATOM 5424 N N . PHE D 1 167 ? 32.430 106.250 14.500 1.00 24.77 430 PHE D N 1
ATOM 5425 C CA . PHE D 1 167 ? 31.857 105.418 15.559 1.00 24.65 430 PHE D CA 1
ATOM 5426 C C . PHE D 1 167 ? 30.327 105.399 15.539 1.00 25.11 430 PHE D C 1
ATOM 5427 O O . PHE D 1 167 ? 29.680 106.455 15.558 1.00 23.86 430 PHE D O 1
ATOM 5435 N N . ASP D 1 168 ? 29.773 104.187 15.542 1.00 25.44 431 ASP D N 1
ATOM 5436 C CA . ASP D 1 168 ? 28.368 103.976 15.828 1.00 25.98 431 ASP D CA 1
ATOM 5437 C C . ASP D 1 168 ? 28.054 104.159 17.297 1.00 26.30 431 ASP D C 1
ATOM 5438 O O . ASP D 1 168 ? 26.954 104.552 17.628 1.00 26.95 431 ASP D O 1
ATOM 5443 N N . LEU D 1 169 ? 29.014 103.864 18.170 1.00 25.98 432 LEU D N 1
ATOM 5444 C CA . LEU D 1 169 ? 28.775 103.858 19.619 1.00 25.08 432 LEU D CA 1
ATOM 5445 C C . LEU D 1 169 ? 30.102 104.079 20.335 1.00 25.83 432 LEU D C 1
ATOM 5446 O O . LEU D 1 169 ? 31.118 103.540 19.924 1.00 25.06 432 LEU D O 1
ATOM 5451 N N . SER D 1 170 ? 30.092 104.904 21.370 1.00 26.99 433 SER D N 1
ATOM 5452 C CA . SER D 1 170 ? 31.225 105.074 22.266 1.00 28.40 433 SER D CA 1
ATOM 5453 C C . SER D 1 170 ? 30.792 104.566 23.597 1.00 29.27 433 SER D C 1
ATOM 5454 O O . SER D 1 170 ? 29.810 105.081 24.144 1.00 30.28 433 SER D O 1
ATOM 5457 N N . LEU D 1 171 ? 31.519 103.599 24.145 1.00 29.79 434 LEU D N 1
ATOM 5458 C CA . LEU D 1 171 ? 31.272 103.093 25.490 1.00 29.78 434 LEU D CA 1
ATOM 5459 C C . LEU D 1 171 ? 32.496 103.339 26.342 1.00 29.67 434 LEU D C 1
ATOM 5460 O O . LEU D 1 171 ? 33.603 103.361 25.836 1.00 30.46 434 LEU D O 1
ATOM 5465 N N . VAL D 1 172 ? 32.304 103.387 27.647 1.00 29.28 435 VAL D N 1
ATOM 5466 C CA . VAL D 1 172 ? 33.391 103.365 28.617 1.00 29.36 435 VAL D CA 1
ATOM 5467 C C . VAL D 1 172 ? 33.533 101.947 29.205 1.00 29.28 435 VAL D C 1
ATOM 5468 O O . VAL D 1 172 ? 32.543 101.265 29.440 1.00 28.88 435 VAL D O 1
ATOM 5472 N N . ASN D 1 173 ? 34.759 101.472 29.416 1.00 28.88 436 ASN D N 1
ATOM 5473 C CA . ASN D 1 173 ? 34.921 100.133 29.996 1.00 28.84 436 ASN D CA 1
ATOM 5474 C C . ASN D 1 173 ? 34.748 100.216 31.513 1.00 29.01 436 ASN D C 1
ATOM 5475 O O . ASN D 1 173 ? 35.687 100.493 32.232 1.00 27.94 436 ASN D O 1
ATOM 5480 N N . ASN D 1 174 ? 33.519 99.989 31.961 1.00 30.50 437 ASN D N 1
ATOM 5481 C CA . ASN D 1 174 ? 33.147 99.992 33.381 1.00 31.83 437 ASN D CA 1
ATOM 5482 C C . ASN D 1 174 ? 33.059 98.551 33.921 1.00 31.25 437 ASN D C 1
ATOM 5483 O O . ASN D 1 174 ? 32.319 98.264 34.868 1.00 30.32 437 ASN D O 1
ATOM 5488 N N . GLY D 1 175 ? 33.797 97.647 33.302 1.00 30.71 438 GLY D N 1
ATOM 5489 C CA . GLY D 1 175 ? 33.741 96.256 33.693 1.00 30.69 438 GLY D CA 1
ATOM 5490 C C . GLY D 1 175 ? 33.341 95.440 32.508 1.00 30.80 438 GLY D C 1
ATOM 5491 O O . GLY D 1 175 ? 32.466 95.819 31.743 1.00 29.91 438 GLY D O 1
ATOM 5492 N N . VAL D 1 176 ? 33.969 94.294 32.363 1.00 31.79 439 VAL D N 1
ATOM 5493 C CA . VAL D 1 176 ? 33.709 93.476 31.204 1.00 33.36 439 VAL D CA 1
ATOM 5494 C C . VAL D 1 176 ? 32.220 93.091 31.068 1.00 34.66 439 VAL D C 1
ATOM 5495 O O . VAL D 1 176 ? 31.590 93.395 30.055 1.00 35.78 439 VAL D O 1
ATOM 5499 N N . ASP D 1 177 ? 31.656 92.433 32.067 1.00 35.48 440 ASP D N 1
ATOM 5500 C CA . ASP D 1 177 ? 30.272 91.999 32.000 1.00 36.13 440 ASP D CA 1
ATOM 5501 C C . ASP D 1 177 ? 29.289 93.153 31.740 1.00 35.10 440 ASP D C 1
ATOM 5502 O O . ASP D 1 177 ? 28.355 93.003 30.979 1.00 36.20 440 ASP D O 1
ATOM 5507 N N . GLU D 1 178 ? 29.491 94.290 32.379 1.00 33.94 441 GLU D N 1
ATOM 5508 C CA . GLU D 1 178 ? 28.624 95.448 32.195 1.00 33.03 441 GLU D CA 1
ATOM 5509 C C . GLU D 1 178 ? 28.735 96.042 30.777 1.00 31.99 441 GLU D C 1
ATOM 5510 O O . GLU D 1 178 ? 27.725 96.398 30.162 1.00 30.78 441 GLU D O 1
ATOM 5514 N N . THR D 1 179 ? 29.968 96.145 30.276 1.00 30.59 442 THR D N 1
ATOM 5515 C CA . THR D 1 179 ? 30.234 96.736 28.991 1.00 29.72 442 THR D CA 1
ATOM 5516 C C . THR D 1 179 ? 29.657 95.848 27.884 1.00 29.93 442 THR D C 1
ATOM 5517 O O . THR D 1 179 ? 29.082 96.361 26.944 1.00 29.37 442 THR D O 1
ATOM 5521 N N . LEU D 1 180 ? 29.793 94.533 28.003 1.00 30.44 443 LEU D N 1
ATOM 5522 C CA . LEU D 1 180 ? 29.207 93.594 27.040 1.00 31.51 443 LEU D CA 1
ATOM 5523 C C . LEU D 1 180 ? 27.702 93.688 26.887 1.00 32.32 443 LEU D C 1
ATOM 5524 O O . LEU D 1 180 ? 27.195 93.679 25.755 1.00 32.71 443 LEU D O 1
ATOM 5529 N N . LYS D 1 181 ? 26.980 93.713 28.012 1.00 32.57 444 LYS D N 1
ATOM 5530 C CA . LYS D 1 181 ? 25.525 93.862 27.958 1.00 32.73 444 LYS D CA 1
ATOM 5531 C C . LYS D 1 181 ? 25.185 95.060 27.108 1.00 31.97 444 LYS D C 1
ATOM 5532 O O . LYS D 1 181 ? 24.433 94.920 26.171 1.00 32.68 444 LYS D O 1
ATOM 5535 N N . LYS D 1 182 ? 25.731 96.227 27.422 1.00 31.83 445 LYS D N 1
ATOM 5536 C CA . LYS D 1 182 ? 25.439 97.448 26.638 1.00 32.62 445 LYS D CA 1
ATOM 5537 C C . LYS D 1 182 ? 25.829 97.285 25.160 1.00 32.09 445 LYS D C 1
ATOM 5538 O O . LYS D 1 182 ? 25.102 97.730 24.254 1.00 31.48 445 LYS D O 1
ATOM 5544 N N . LEU D 1 183 ? 26.965 96.634 24.934 1.00 31.23 446 LEU D N 1
ATOM 5545 C CA . LEU D 1 183 ? 27.493 96.460 23.595 1.00 31.11 446 LEU D CA 1
ATOM 5546 C C . LEU D 1 183 ? 26.610 95.534 22.799 1.00 31.11 446 LEU D C 1
ATOM 5547 O O . LEU D 1 183 ? 26.289 95.831 21.664 1.00 30.34 446 LEU D O 1
ATOM 5552 N N . GLN D 1 184 ? 26.220 94.411 23.389 1.00 31.58 447 GLN D N 1
ATOM 5553 C CA . GLN D 1 184 ? 25.359 93.476 22.699 1.00 32.60 447 GLN D CA 1
ATOM 5554 C C . GLN D 1 184 ? 23.968 94.036 22.463 1.00 32.74 447 GLN D C 1
ATOM 5555 O O . GLN D 1 184 ? 23.384 93.799 21.413 1.00 32.78 447 GLN D O 1
ATOM 5561 N N . GLU D 1 185 ? 23.435 94.766 23.431 1.00 32.78 448 GLU D N 1
ATOM 5562 C CA . GLU D 1 185 ? 22.151 95.428 23.228 1.00 33.27 448 GLU D CA 1
ATOM 5563 C C . GLU D 1 185 ? 22.220 96.334 21.995 1.00 31.54 448 GLU D C 1
ATOM 5564 O O . GLU D 1 185 ? 21.408 96.202 21.082 1.00 31.37 448 GLU D O 1
ATOM 5570 N N . ALA D 1 186 ? 23.179 97.249 21.973 1.00 30.14 449 ALA D N 1
ATOM 5571 C CA . ALA D 1 186 ? 23.287 98.203 20.874 1.00 29.26 449 ALA D CA 1
ATOM 5572 C C . ALA D 1 186 ? 23.560 97.497 19.547 1.00 28.84 449 ALA D C 1
ATOM 5573 O O . ALA D 1 186 ? 22.985 97.854 18.520 1.00 28.14 449 ALA D O 1
ATOM 5575 N N . PHE D 1 187 ? 24.397 96.475 19.564 1.00 28.17 450 PHE D N 1
ATOM 5576 C CA . PHE D 1 187 ? 24.695 95.756 18.336 1.00 28.27 450 PHE D CA 1
ATOM 5577 C C . PHE D 1 187 ? 23.421 95.115 17.772 1.00 29.11 450 PHE D C 1
ATOM 5578 O O . PHE D 1 187 ? 23.150 95.234 16.590 1.00 28.79 450 PHE D O 1
ATOM 5586 N N . ASP D 1 188 ? 22.675 94.398 18.606 1.00 30.35 451 ASP D N 1
ATOM 5587 C CA . ASP D 1 188 ? 21.456 93.701 18.170 1.00 31.67 451 ASP D CA 1
ATOM 5588 C C . ASP D 1 188 ? 20.347 94.641 17.617 1.00 30.95 451 ASP D C 1
ATOM 5589 O O . ASP D 1 188 ? 19.641 94.273 16.672 1.00 30.94 451 ASP D O 1
ATOM 5594 N N . GLN D 1 189 ? 20.231 95.845 18.179 1.00 30.11 452 GLN D N 1
ATOM 5595 C CA . GLN D 1 189 ? 19.263 96.875 17.743 1.00 29.67 452 GLN D CA 1
ATOM 5596 C C . GLN D 1 189 ? 19.652 97.664 16.509 1.00 29.98 452 GLN D C 1
ATOM 5597 O O . GLN D 1 189 ? 18.855 98.499 16.014 1.00 29.68 452 GLN D O 1
ATOM 5603 N N . ALA D 1 190 ? 20.875 97.449 16.024 1.00 30.21 453 ALA D N 1
ATOM 5604 C CA . ALA D 1 190 ? 21.419 98.244 14.930 1.00 30.26 453 ALA D CA 1
ATOM 5605 C C . ALA D 1 190 ? 20.819 97.810 13.565 1.00 31.09 453 ALA D C 1
ATOM 5606 O O . ALA D 1 190 ? 20.600 96.625 13.301 1.00 29.26 453 ALA D O 1
ATOM 5608 N N . CYS D 1 191 ? 20.543 98.789 12.721 1.00 33.14 454 CYS D N 1
ATOM 5609 C CA . CYS D 1 191 ? 19.971 98.531 11.393 1.00 35.93 454 CYS D CA 1
ATOM 5610 C C . CYS D 1 191 ? 21.074 98.542 10.341 1.00 38.29 454 CYS D C 1
ATOM 5611 O O . CYS D 1 191 ? 21.980 99.362 10.403 1.00 37.84 454 CYS D O 1
ATOM 5614 N N . SER D 1 192 ? 21.013 97.646 9.375 1.00 41.82 455 SER D N 1
ATOM 5615 C CA . SER D 1 192 ? 21.765 97.889 8.140 1.00 45.51 455 SER D CA 1
ATOM 5616 C C . SER D 1 192 ? 20.833 97.870 6.958 1.00 47.94 455 SER D C 1
ATOM 5617 O O . SER D 1 192 ? 19.836 97.146 6.957 1.00 48.50 455 SER D O 1
ATOM 5620 N N . SER D 1 193 ? 21.173 98.657 5.948 1.00 51.17 456 SER D N 1
ATOM 5621 C CA . SER D 1 193 ? 20.476 98.593 4.663 1.00 53.28 456 SER D CA 1
ATOM 5622 C C . SER D 1 193 ? 21.452 98.143 3.587 1.00 54.67 456 SER D C 1
ATOM 5623 O O . SER D 1 193 ? 22.665 98.191 3.805 1.00 54.88 456 SER D O 1
ATOM 5626 N N . PRO D 1 194 ? 20.925 97.676 2.435 1.00 56.39 457 PRO D N 1
ATOM 5627 C CA . PRO D 1 194 ? 21.810 97.462 1.290 1.00 57.56 457 PRO D CA 1
ATOM 5628 C C . PRO D 1 194 ? 22.204 98.780 0.604 1.00 58.87 457 PRO D C 1
ATOM 5629 O O . PRO D 1 194 ? 21.724 99.855 1.003 1.00 59.07 457 PRO D O 1
ATOM 5633 N N . GLN D 1 195 ? 23.096 98.683 -0.388 1.00 60.06 458 GLN D N 1
ATOM 5634 C CA . GLN D 1 195 ? 23.473 99.812 -1.242 1.00 61.02 458 GLN D CA 1
ATOM 5635 C C . GLN D 1 195 ? 24.131 100.956 -0.451 1.00 61.35 458 GLN D C 1
ATOM 5636 O O . GLN D 1 195 ? 24.243 100.906 0.784 1.00 61.73 458 GLN D O 1
ATOM 5642 N N . GLY E 1 18 ? 21.068 80.838 58.751 1.00 32.57 281 GLY F N 1
ATOM 5643 C CA . GLY E 1 18 ? 21.894 80.854 57.491 1.00 33.03 281 GLY F CA 1
ATOM 5644 C C . GLY E 1 18 ? 23.324 80.276 57.585 1.00 32.01 281 GLY F C 1
ATOM 5645 O O . GLY E 1 18 ? 23.613 79.439 58.435 1.00 33.67 281 GLY F O 1
ATOM 5646 N N . ARG E 1 19 ? 24.219 80.733 56.705 1.00 30.25 282 ARG F N 1
ATOM 5647 C CA . ARG E 1 19 ? 25.610 80.267 56.666 1.00 27.31 282 ARG F CA 1
ATOM 5648 C C . ARG E 1 19 ? 26.361 80.848 57.842 1.00 25.74 282 ARG F C 1
ATOM 5649 O O . ARG E 1 19 ? 25.972 81.859 58.339 1.00 25.43 282 ARG F O 1
ATOM 5657 N N . LYS E 1 20 ? 27.411 80.192 58.330 1.00 25.10 283 LYS F N 1
ATOM 5658 C CA . LYS E 1 20 ? 28.061 80.660 59.568 1.00 24.98 283 LYS F CA 1
ATOM 5659 C C . LYS E 1 20 ? 29.441 81.309 59.358 1.00 24.06 283 LYS F C 1
ATOM 5660 O O . LYS E 1 20 ? 30.047 81.809 60.290 1.00 24.19 283 LYS F O 1
ATOM 5666 N N . THR E 1 21 ? 29.934 81.271 58.129 1.00 23.07 284 THR F N 1
ATOM 5667 C CA . THR E 1 21 ? 31.281 81.614 57.854 1.00 22.48 284 THR F CA 1
ATOM 5668 C C . THR E 1 21 ? 31.293 82.165 56.452 1.00 22.41 284 THR F C 1
ATOM 5669 O O . THR E 1 21 ? 30.695 81.579 55.532 1.00 22.40 284 THR F O 1
ATOM 5673 N N . LEU E 1 22 ? 31.951 83.306 56.293 1.00 21.63 285 LEU F N 1
ATOM 5674 C CA . LEU E 1 22 ? 32.166 83.873 54.986 1.00 21.72 285 LEU F CA 1
ATOM 5675 C C . LEU E 1 22 ? 33.633 83.647 54.622 1.00 21.42 285 LEU F C 1
ATOM 5676 O O . LEU E 1 22 ? 34.516 84.058 55.352 1.00 21.85 285 LEU F O 1
ATOM 5681 N N . VAL E 1 23 ? 33.873 83.020 53.482 1.00 20.24 286 VAL F N 1
ATOM 5682 C CA . VAL E 1 23 ? 35.177 82.653 53.066 1.00 19.72 286 VAL F CA 1
ATOM 5683 C C . VAL E 1 23 ? 35.495 83.419 51.807 1.00 20.34 286 VAL F C 1
ATOM 5684 O O . VAL E 1 23 ? 34.773 83.291 50.806 1.00 20.41 286 VAL F O 1
ATOM 5688 N N . LEU E 1 24 ? 36.577 84.194 51.846 1.00 20.53 287 LEU F N 1
ATOM 5689 C CA . LEU E 1 24 ? 37.059 84.908 50.689 1.00 20.92 287 LEU F CA 1
ATOM 5690 C C . LEU E 1 24 ? 38.330 84.293 50.100 1.00 21.05 287 LEU F C 1
ATOM 5691 O O . LEU E 1 24 ? 39.301 84.035 50.805 1.00 21.69 287 LEU F O 1
ATOM 5696 N N . ILE E 1 25 ? 38.303 84.069 48.800 1.00 21.28 288 ILE F N 1
ATOM 5697 C CA . ILE E 1 25 ? 39.379 83.424 48.069 1.00 21.69 288 ILE F CA 1
ATOM 5698 C C . ILE E 1 25 ? 39.747 84.357 46.949 1.00 22.55 288 ILE F C 1
ATOM 5699 O O . ILE E 1 25 ? 38.859 84.944 46.293 1.00 22.76 288 ILE F O 1
ATOM 5704 N N . GLY E 1 26 ? 41.044 84.533 46.766 1.00 23.23 289 GLY F N 1
ATOM 5705 C CA . GLY E 1 26 ? 41.590 85.322 45.670 1.00 24.00 289 GLY F CA 1
ATOM 5706 C C . GLY E 1 26 ? 43.092 85.612 45.821 1.00 24.58 289 GLY F C 1
ATOM 5707 O O . GLY E 1 26 ? 43.655 85.612 46.943 1.00 24.49 289 GLY F O 1
ATOM 5708 N N . ALA E 1 27 ? 43.730 85.919 44.688 1.00 24.30 290 ALA F N 1
ATOM 5709 C CA . ALA E 1 27 ? 45.154 86.295 44.677 1.00 23.58 290 ALA F CA 1
ATOM 5710 C C . ALA E 1 27 ? 45.423 87.527 45.496 1.00 23.46 290 ALA F C 1
ATOM 5711 O O . ALA E 1 27 ? 44.527 88.292 45.856 1.00 23.75 290 ALA F O 1
ATOM 5713 N N . SER E 1 28 ? 46.696 87.749 45.754 1.00 23.59 291 SER F N 1
ATOM 5714 C CA . SER E 1 28 ? 47.155 88.846 46.569 1.00 23.60 291 SER F CA 1
ATOM 5715 C C . SER E 1 28 ? 46.916 90.154 45.844 1.00 22.77 291 SER F C 1
ATOM 5716 O O . SER E 1 28 ? 47.139 90.221 44.650 1.00 22.15 291 SER F O 1
ATOM 5719 N N . GLY E 1 29 ? 46.441 91.192 46.531 1.00 22.12 292 GLY F N 1
ATOM 5720 C CA . GLY E 1 29 ? 46.150 92.465 45.847 1.00 21.41 292 GLY F CA 1
ATOM 5721 C C . GLY E 1 29 ? 44.752 92.687 45.256 1.00 21.81 292 GLY F C 1
ATOM 5722 O O . GLY E 1 29 ? 44.466 93.795 44.759 1.00 22.23 292 GLY F O 1
ATOM 5723 N N . VAL E 1 30 ? 43.874 91.685 45.292 1.00 21.00 293 VAL F N 1
ATOM 5724 C CA . VAL E 1 30 ? 42.554 91.790 44.624 1.00 21.17 293 VAL F CA 1
ATOM 5725 C C . VAL E 1 30 ? 41.494 92.492 45.448 1.00 22.54 293 VAL F C 1
ATOM 5726 O O . VAL E 1 30 ? 40.401 92.752 44.938 1.00 24.46 293 VAL F O 1
ATOM 5730 N N . GLY E 1 31 ? 41.770 92.720 46.723 1.00 21.95 294 GLY F N 1
ATOM 5731 C CA . GLY E 1 31 ? 40.951 93.603 47.537 1.00 22.02 294 GLY F CA 1
ATOM 5732 C C . GLY E 1 31 ? 40.276 92.939 48.711 1.00 22.23 294 GLY F C 1
ATOM 5733 O O . GLY E 1 31 ? 39.426 93.554 49.399 1.00 22.35 294 GLY F O 1
ATOM 5734 N N . ARG E 1 32 ? 40.639 91.680 48.909 1.00 21.49 295 ARG F N 1
ATOM 5735 C CA . ARG E 1 32 ? 39.954 90.746 49.809 1.00 22.66 295 ARG F CA 1
ATOM 5736 C C . ARG E 1 32 ? 39.961 91.284 51.214 1.00 21.85 295 ARG F C 1
ATOM 5737 O O . ARG E 1 32 ? 38.948 91.353 51.888 1.00 20.77 295 ARG F O 1
ATOM 5745 N N . SER E 1 33 ? 41.139 91.669 51.639 1.00 21.48 296 SER F N 1
ATOM 5746 C CA . SER E 1 33 ? 41.344 92.195 52.967 1.00 23.43 296 SER F CA 1
ATOM 5747 C C . SER E 1 33 ? 40.595 93.511 53.192 1.00 23.03 296 SER F C 1
ATOM 5748 O O . SER E 1 33 ? 40.164 93.814 54.287 1.00 23.62 296 SER F O 1
ATOM 5751 N N . HIS E 1 34 ? 40.426 94.288 52.140 1.00 24.06 297 HIS F N 1
ATOM 5752 C CA . HIS E 1 34 ? 39.719 95.564 52.233 1.00 24.72 297 HIS F CA 1
ATOM 5753 C C . HIS E 1 34 ? 38.229 95.320 52.281 1.00 24.14 297 HIS F C 1
ATOM 5754 O O . HIS E 1 34 ? 37.510 95.995 53.009 1.00 23.96 297 HIS F O 1
ATOM 5761 N N . ILE E 1 35 ? 37.779 94.345 51.513 1.00 23.64 298 ILE F N 1
ATOM 5762 C CA . ILE E 1 35 ? 36.384 93.927 51.576 1.00 23.48 298 ILE F CA 1
ATOM 5763 C C . ILE E 1 35 ? 36.074 93.445 52.966 1.00 23.45 298 ILE F C 1
ATOM 5764 O O . ILE E 1 35 ? 35.046 93.760 53.497 1.00 23.70 298 ILE F O 1
ATOM 5769 N N . LYS E 1 36 ? 36.992 92.728 53.588 1.00 24.46 299 LYS F N 1
ATOM 5770 C CA . LYS E 1 36 ? 36.750 92.206 54.934 1.00 24.09 299 LYS F CA 1
ATOM 5771 C C . LYS E 1 36 ? 36.714 93.344 55.931 1.00 24.56 299 LYS F C 1
ATOM 5772 O O . LYS E 1 36 ? 35.894 93.346 56.839 1.00 23.30 299 LYS F O 1
ATOM 5778 N N . ASN E 1 37 ? 37.645 94.284 55.815 1.00 25.71 300 ASN F N 1
ATOM 5779 C CA . ASN E 1 37 ? 37.676 95.390 56.780 1.00 26.66 300 ASN F CA 1
ATOM 5780 C C . ASN E 1 37 ? 36.441 96.266 56.672 1.00 27.18 300 ASN F C 1
ATOM 5781 O O . ASN E 1 37 ? 35.916 96.732 57.683 1.00 26.65 300 ASN F O 1
ATOM 5786 N N . ALA E 1 38 ? 35.968 96.457 55.450 1.00 28.26 301 ALA F N 1
ATOM 5787 C CA . ALA E 1 38 ? 34.713 97.169 55.222 1.00 29.55 301 ALA F CA 1
ATOM 5788 C C . ALA E 1 38 ? 33.515 96.470 55.922 1.00 30.89 301 ALA F C 1
ATOM 5789 O O . ALA E 1 38 ? 32.752 97.118 56.635 1.00 30.59 301 ALA F O 1
ATOM 5791 N N . LEU E 1 39 ? 33.379 95.150 55.740 1.00 32.70 302 LEU F N 1
ATOM 5792 C CA . LEU E 1 39 ? 32.322 94.359 56.413 1.00 33.51 302 LEU F CA 1
ATOM 5793 C C . LEU E 1 39 ? 32.387 94.490 57.906 1.00 34.07 302 LEU F C 1
ATOM 5794 O O . LEU E 1 39 ? 31.380 94.685 58.571 1.00 34.00 302 LEU F O 1
ATOM 5799 N N . LEU E 1 40 ? 33.576 94.357 58.450 1.00 35.44 303 LEU F N 1
ATOM 5800 C CA . LEU E 1 40 ? 33.733 94.512 59.880 1.00 37.00 303 LEU F CA 1
ATOM 5801 C C . LEU E 1 40 ? 33.299 95.899 60.341 1.00 39.06 303 LEU F C 1
ATOM 5802 O O . LEU E 1 40 ? 32.621 96.047 61.369 1.00 39.86 303 LEU F O 1
ATOM 5807 N N . SER E 1 41 ? 33.712 96.920 59.596 1.00 40.86 304 SER F N 1
ATOM 5808 C CA . SER E 1 41 ? 33.491 98.309 59.999 1.00 42.48 304 SER F CA 1
ATOM 5809 C C . SER E 1 41 ? 31.988 98.648 60.022 1.00 43.05 304 SER F C 1
ATOM 5810 O O . SER E 1 41 ? 31.504 99.411 60.862 1.00 42.65 304 SER F O 1
ATOM 5813 N N . GLN E 1 42 ? 31.269 98.016 59.109 1.00 43.85 305 GLN F N 1
ATOM 5814 C CA . GLN E 1 42 ? 29.876 98.316 58.829 1.00 44.98 305 GLN F CA 1
ATOM 5815 C C . GLN E 1 42 ? 28.868 97.490 59.662 1.00 45.31 305 GLN F C 1
ATOM 5816 O O . GLN E 1 42 ? 27.802 97.995 60.025 1.00 45.42 305 GLN F O 1
ATOM 5822 N N . ASN E 1 43 ? 29.205 96.226 59.930 1.00 45.46 306 ASN F N 1
ATOM 5823 C CA . ASN E 1 43 ? 28.400 95.321 60.763 1.00 45.22 306 ASN F CA 1
ATOM 5824 C C . ASN E 1 43 ? 29.271 94.727 61.878 1.00 44.06 306 ASN F C 1
ATOM 5825 O O . ASN E 1 43 ? 29.496 93.526 61.925 1.00 43.45 306 ASN F O 1
ATOM 5830 N N . PRO E 1 44 ? 29.777 95.569 62.784 1.00 43.58 307 PRO F N 1
ATOM 5831 C CA . PRO E 1 44 ? 30.763 95.093 63.770 1.00 43.12 307 PRO F CA 1
ATOM 5832 C C . PRO E 1 44 ? 30.231 94.097 64.799 1.00 43.06 307 PRO F C 1
ATOM 5833 O O . PRO E 1 44 ? 31.028 93.429 65.485 1.00 43.56 307 PRO F O 1
ATOM 5837 N N . GLU E 1 45 ? 28.906 93.975 64.887 1.00 42.02 308 GLU F N 1
ATOM 5838 C CA . GLU E 1 45 ? 28.267 93.062 65.809 1.00 40.85 308 GLU F CA 1
ATOM 5839 C C . GLU E 1 45 ? 27.921 91.726 65.156 1.00 39.70 308 GLU F C 1
ATOM 5840 O O . GLU E 1 45 ? 27.645 90.767 65.858 1.00 40.48 308 GLU F O 1
ATOM 5843 N N . LYS E 1 46 ? 27.926 91.654 63.832 1.00 37.81 309 LYS F N 1
ATOM 5844 C CA . LYS E 1 46 ? 27.620 90.413 63.110 1.00 36.92 309 LYS F CA 1
ATOM 5845 C C . LYS E 1 46 ? 28.861 89.576 62.703 1.00 35.42 309 LYS F C 1
ATOM 5846 O O . LYS E 1 46 ? 28.804 88.342 62.683 1.00 34.96 309 LYS F O 1
ATOM 5852 N N . PHE E 1 47 ? 29.945 90.266 62.332 1.00 33.62 310 PHE F N 1
ATOM 5853 C CA . PHE E 1 47 ? 31.151 89.669 61.753 1.00 32.02 310 PHE F CA 1
ATOM 5854 C C . PHE E 1 47 ? 32.354 89.816 62.641 1.00 30.65 310 PHE F C 1
ATOM 5855 O O . PHE E 1 47 ? 32.572 90.876 63.225 1.00 31.19 310 PHE F O 1
ATOM 5863 N N . VAL E 1 48 ? 33.146 88.750 62.711 1.00 29.30 311 VAL F N 1
ATOM 5864 C CA . VAL E 1 48 ? 34.431 88.769 63.363 1.00 28.39 311 VAL F CA 1
ATOM 5865 C C . VAL E 1 48 ? 35.478 88.078 62.492 1.00 28.54 311 VAL F C 1
ATOM 5866 O O . VAL E 1 48 ? 35.223 87.037 61.840 1.00 29.10 311 VAL F O 1
ATOM 5870 N N . TYR E 1 49 ? 36.653 88.687 62.462 1.00 28.48 312 TYR F N 1
ATOM 5871 C CA . TYR E 1 49 ? 37.829 88.155 61.770 1.00 28.26 312 TYR F CA 1
ATOM 5872 C C . TYR E 1 49 ? 38.761 87.496 62.796 1.00 27.83 312 TYR F C 1
ATOM 5873 O O . TYR E 1 49 ? 39.193 88.155 63.732 1.00 27.33 312 TYR F O 1
ATOM 5882 N N . PRO E 1 50 ? 39.036 86.191 62.651 1.00 27.18 313 PRO F N 1
ATOM 5883 C CA . PRO E 1 50 ? 39.897 85.550 63.628 1.00 26.87 313 PRO F CA 1
ATOM 5884 C C . PRO E 1 50 ? 41.313 86.089 63.554 1.00 26.56 313 PRO F C 1
ATOM 5885 O O . PRO E 1 50 ? 41.909 86.089 62.509 1.00 26.26 313 PRO F O 1
ATOM 5889 N N . VAL E 1 51 ? 41.817 86.537 64.690 1.00 26.88 314 VAL F N 1
ATOM 5890 C CA . VAL E 1 51 ? 43.130 87.125 64.808 1.00 27.01 314 VAL F CA 1
ATOM 5891 C C . VAL E 1 51 ? 44.179 86.023 64.685 1.00 27.07 314 VAL F C 1
ATOM 5892 O O . VAL E 1 51 ? 44.170 85.072 65.475 1.00 27.66 314 VAL F O 1
ATOM 5896 N N . PRO E 1 52 ? 45.048 86.118 63.657 1.00 26.05 315 PRO F N 1
ATOM 5897 C CA . PRO E 1 52 ? 45.998 85.050 63.424 1.00 25.65 315 PRO F CA 1
ATOM 5898 C C . PRO E 1 52 ? 47.170 85.091 64.377 1.00 25.42 315 PRO F C 1
ATOM 5899 O O . PRO E 1 52 ? 47.386 86.081 65.052 1.00 26.37 315 PRO F O 1
ATOM 5903 N N . TYR E 1 53 ? 47.903 83.994 64.425 1.00 25.32 316 TYR F N 1
ATOM 5904 C CA . TYR E 1 53 ? 49.067 83.842 65.270 1.00 25.31 316 TYR F CA 1
ATOM 5905 C C . TYR E 1 53 ? 50.298 83.990 64.386 1.00 25.51 316 TYR F C 1
ATOM 5906 O O . TYR E 1 53 ? 50.243 83.611 63.215 1.00 25.97 316 TYR F O 1
ATOM 5915 N N . THR E 1 54 ? 51.378 84.553 64.935 1.00 25.38 317 THR F N 1
ATOM 5916 C CA . THR E 1 54 ? 52.645 84.629 64.232 1.00 26.12 317 THR F CA 1
ATOM 5917 C C . THR E 1 54 ? 53.862 84.500 65.146 1.00 26.76 317 THR F C 1
ATOM 5918 O O . THR E 1 54 ? 53.792 84.849 66.309 1.00 26.46 317 THR F O 1
ATOM 5922 N N . THR E 1 55 ? 54.947 83.947 64.596 1.00 28.02 318 THR F N 1
ATOM 5923 C CA . THR E 1 55 ? 56.269 83.936 65.234 1.00 29.13 318 THR F CA 1
ATOM 5924 C C . THR E 1 55 ? 57.109 85.194 64.918 1.00 30.86 318 THR F C 1
ATOM 5925 O O . THR E 1 55 ? 58.155 85.391 65.495 1.00 30.53 318 THR F O 1
ATOM 5929 N N . ARG E 1 56 ? 56.644 86.017 64.003 1.00 33.18 319 ARG F N 1
ATOM 5930 C CA . ARG E 1 56 ? 57.274 87.290 63.672 1.00 35.52 319 ARG F CA 1
ATOM 5931 C C . ARG E 1 56 ? 57.341 88.119 64.930 1.00 37.45 319 ARG F C 1
ATOM 5932 O O . ARG E 1 56 ? 56.362 88.163 65.686 1.00 36.95 319 ARG F O 1
ATOM 5940 N N . PRO E 1 57 ? 58.512 88.757 65.187 1.00 40.15 320 PRO F N 1
ATOM 5941 C CA . PRO E 1 57 ? 58.650 89.589 66.378 1.00 41.47 320 PRO F CA 1
ATOM 5942 C C . PRO E 1 57 ? 57.774 90.805 66.244 1.00 42.82 320 PRO F C 1
ATOM 5943 O O . PRO E 1 57 ? 57.717 91.403 65.160 1.00 43.13 320 PRO F O 1
ATOM 5947 N N . PRO E 1 58 ? 57.073 91.172 67.318 1.00 44.23 321 PRO F N 1
ATOM 5948 C CA . PRO E 1 58 ? 56.262 92.379 67.215 1.00 45.93 321 PRO F CA 1
ATOM 5949 C C . PRO E 1 58 ? 57.138 93.630 67.057 1.00 48.06 321 PRO F C 1
ATOM 5950 O O . PRO E 1 58 ? 58.280 93.665 67.548 1.00 48.48 321 PRO F O 1
ATOM 5954 N N . ARG E 1 59 ? 56.617 94.643 66.382 1.00 50.24 322 ARG F N 1
ATOM 5955 C CA . ARG E 1 59 ? 57.289 95.942 66.375 1.00 52.00 322 ARG F CA 1
ATOM 5956 C C . ARG E 1 59 ? 56.784 96.852 67.516 1.00 52.74 322 ARG F C 1
ATOM 5957 O O . ARG E 1 59 ? 57.176 96.667 68.688 1.00 53.21 322 ARG F O 1
ATOM 5965 N N . GLU E 1 63 ? 50.466 95.917 68.817 1.00 54.40 326 GLU F N 1
ATOM 5966 C CA . GLU E 1 63 ? 49.780 95.437 70.035 1.00 54.80 326 GLU F CA 1
ATOM 5967 C C . GLU E 1 63 ? 49.343 93.969 69.956 1.00 53.33 326 GLU F C 1
ATOM 5968 O O . GLU E 1 63 ? 48.686 93.559 69.003 1.00 53.16 326 GLU F O 1
ATOM 5974 N N . ASP E 1 64 ? 49.689 93.204 70.988 1.00 52.07 327 ASP F N 1
ATOM 5975 C CA . ASP E 1 64 ? 49.398 91.778 71.036 1.00 51.47 327 ASP F CA 1
ATOM 5976 C C . ASP E 1 64 ? 47.888 91.535 71.203 1.00 50.76 327 ASP F C 1
ATOM 5977 O O . ASP E 1 64 ? 47.247 92.112 72.090 1.00 50.98 327 ASP F O 1
ATOM 5982 N N . GLY E 1 65 ? 47.337 90.693 70.325 1.00 49.47 328 GLY F N 1
ATOM 5983 C CA . GLY E 1 65 ? 45.912 90.355 70.324 1.00 48.24 328 GLY F CA 1
ATOM 5984 C C . GLY E 1 65 ? 45.034 91.249 69.463 1.00 46.96 328 GLY F C 1
ATOM 5985 O O . GLY E 1 65 ? 43.813 91.106 69.498 1.00 47.57 328 GLY F O 1
ATOM 5986 N N . LYS E 1 66 ? 45.645 92.145 68.682 1.00 45.22 329 LYS F N 1
ATOM 5987 C CA . LYS E 1 66 ? 44.923 93.140 67.889 1.00 43.90 329 LYS F CA 1
ATOM 5988 C C . LYS E 1 66 ? 45.064 92.804 66.411 1.00 42.41 329 LYS F C 1
ATOM 5989 O O . LYS E 1 66 ? 44.088 92.521 65.716 1.00 42.54 329 LYS F O 1
ATOM 5992 N N . GLU E 1 67 ? 46.296 92.824 65.935 1.00 40.54 330 GLU F N 1
ATOM 5993 C CA . GLU E 1 67 ? 46.596 92.456 64.561 1.00 38.72 330 GLU F CA 1
ATOM 5994 C C . GLU E 1 67 ? 47.074 90.983 64.523 1.00 36.66 330 GLU F C 1
ATOM 5995 O O . GLU E 1 67 ? 46.855 90.291 63.529 1.00 35.00 330 GLU F O 1
ATOM 5998 N N . TYR E 1 68 ? 47.723 90.527 65.607 1.00 34.93 331 TYR F N 1
ATOM 5999 C CA . TYR E 1 68 ? 48.347 89.203 65.668 1.00 34.22 331 TYR F CA 1
ATOM 6000 C C . TYR E 1 68 ? 48.442 88.745 67.108 1.00 34.15 331 TYR F C 1
ATOM 6001 O O . TYR E 1 68 ? 48.523 89.567 68.019 1.00 34.17 331 TYR F O 1
ATOM 6010 N N . HIS E 1 69 ? 48.428 87.428 67.305 1.00 33.94 332 HIS F N 1
ATOM 6011 C CA . HIS E 1 69 ? 48.901 86.839 68.556 1.00 34.02 332 HIS F CA 1
ATOM 6012 C C . HIS E 1 69 ? 50.364 86.458 68.318 1.00 33.12 332 HIS F C 1
ATOM 6013 O O . HIS E 1 69 ? 50.676 85.637 67.454 1.00 33.30 332 HIS F O 1
ATOM 6020 N N . PHE E 1 70 ? 51.250 87.064 69.083 1.00 32.20 333 PHE F N 1
ATOM 6021 C CA . PHE E 1 70 ? 52.675 86.932 68.880 1.00 31.57 333 PHE F CA 1
ATOM 6022 C C . PHE E 1 70 ? 53.151 85.821 69.778 1.00 30.45 333 PHE F C 1
ATOM 6023 O O . PHE E 1 70 ? 53.039 85.935 70.976 1.00 30.79 333 PHE F O 1
ATOM 6031 N N . ILE E 1 71 ? 53.646 84.740 69.193 1.00 29.79 334 ILE F N 1
ATOM 6032 C CA . ILE E 1 71 ? 54.146 83.627 69.967 1.00 29.67 334 ILE F CA 1
ATOM 6033 C C . ILE E 1 71 ? 55.561 83.196 69.534 1.00 30.10 334 ILE F C 1
ATOM 6034 O O . ILE E 1 71 ? 56.068 83.590 68.471 1.00 28.77 334 ILE F O 1
ATOM 6039 N N . SER E 1 72 ? 56.186 82.372 70.365 1.00 31.53 335 SER F N 1
ATOM 6040 C CA . SER E 1 72 ? 57.503 81.800 70.044 1.00 32.59 335 SER F CA 1
ATOM 6041 C C . SER E 1 72 ? 57.402 80.725 68.994 1.00 33.47 335 SER F C 1
ATOM 6042 O O . SER E 1 72 ? 56.324 80.138 68.773 1.00 33.02 335 SER F O 1
ATOM 6045 N N . THR E 1 73 ? 58.537 80.438 68.361 1.00 34.41 336 THR F N 1
ATOM 6046 C CA . THR E 1 73 ? 58.596 79.375 67.363 1.00 35.39 336 THR F CA 1
ATOM 6047 C C . THR E 1 73 ? 58.401 78.001 67.983 1.00 35.78 336 THR F C 1
ATOM 6048 O O . THR E 1 73 ? 58.018 77.049 67.288 1.00 36.61 336 THR F O 1
ATOM 6052 N N . GLU E 1 74 ? 58.692 77.877 69.268 1.00 35.97 337 GLU F N 1
ATOM 6053 C CA . GLU E 1 74 ? 58.494 76.608 69.926 1.00 36.50 337 GLU F CA 1
ATOM 6054 C C . GLU E 1 74 ? 57.022 76.429 70.204 1.00 35.95 337 GLU F C 1
ATOM 6055 O O . GLU E 1 74 ? 56.501 75.344 70.043 1.00 36.25 337 GLU F O 1
ATOM 6058 N N . GLU E 1 75 ? 56.346 77.486 70.616 1.00 35.86 338 GLU F N 1
ATOM 6059 C CA . GLU E 1 75 ? 54.907 77.394 70.795 1.00 35.65 338 GLU F CA 1
ATOM 6060 C C . GLU E 1 75 ? 54.205 77.084 69.457 1.00 34.35 338 GLU F C 1
ATOM 6061 O O . GLU E 1 75 ? 53.373 76.192 69.375 1.00 34.65 338 GLU F O 1
ATOM 6067 N N . MET E 1 76 ? 54.597 77.786 68.405 1.00 33.05 339 MET F N 1
ATOM 6068 C CA . MET E 1 76 ? 54.058 77.562 67.084 1.00 31.80 339 MET F CA 1
ATOM 6069 C C . MET E 1 76 ? 54.254 76.137 66.662 1.00 31.36 339 MET F C 1
ATOM 6070 O O . MET E 1 76 ? 53.340 75.540 66.121 1.00 31.07 339 MET F O 1
ATOM 6075 N N . THR E 1 77 ? 55.443 75.583 66.881 1.00 31.20 340 THR F N 1
ATOM 6076 C CA . THR E 1 77 ? 55.726 74.208 66.472 1.00 30.93 340 THR F CA 1
ATOM 6077 C C . THR E 1 77 ? 54.808 73.218 67.239 1.00 30.88 340 THR F C 1
ATOM 6078 O O . THR E 1 77 ? 54.275 72.268 66.637 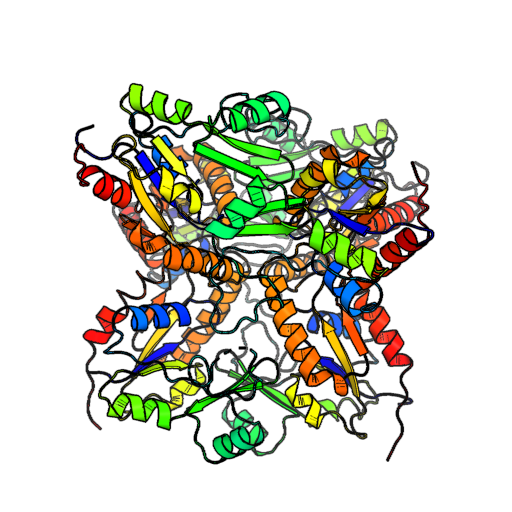1.00 29.64 340 THR F O 1
ATOM 6082 N N . ARG E 1 78 ? 54.588 73.459 68.533 1.00 30.03 341 ARG F N 1
ATOM 6083 C CA . ARG E 1 78 ? 53.736 72.560 69.292 1.00 31.31 341 ARG F CA 1
ATOM 6084 C C . ARG E 1 78 ? 52.311 72.636 68.701 1.00 30.73 341 ARG F C 1
ATOM 6085 O O . ARG E 1 78 ? 51.710 71.597 68.354 1.00 30.98 341 ARG F O 1
ATOM 6093 N N . ASN E 1 79 ? 51.807 73.865 68.566 1.00 29.21 342 ASN F N 1
ATOM 6094 C CA . ASN E 1 79 ? 50.485 74.098 68.039 1.00 28.33 342 ASN F CA 1
ATOM 6095 C C . ASN E 1 79 ? 50.289 73.428 66.704 1.00 27.47 342 ASN F C 1
ATOM 6096 O O . ASN E 1 79 ? 49.267 72.791 66.498 1.00 27.61 342 ASN F O 1
ATOM 6101 N N . ILE E 1 80 ? 51.250 73.555 65.800 1.00 26.33 343 ILE F N 1
ATOM 6102 C CA . ILE E 1 80 ? 51.110 72.955 64.491 1.00 26.18 343 ILE F CA 1
ATOM 6103 C C . ILE E 1 80 ? 50.980 71.446 64.628 1.00 26.36 343 ILE F C 1
ATOM 6104 O O . ILE E 1 80 ? 50.180 70.833 63.935 1.00 26.18 343 ILE F O 1
ATOM 6109 N N . SER E 1 81 ? 51.747 70.837 65.508 1.00 26.49 344 SER F N 1
ATOM 6110 C CA . SER E 1 81 ? 51.783 69.385 65.521 1.00 27.37 344 SER F CA 1
ATOM 6111 C C . SER E 1 81 ? 50.624 68.833 66.395 1.00 26.57 344 SER F C 1
ATOM 6112 O O . SER E 1 81 ? 50.322 67.660 66.315 1.00 26.30 344 SER F O 1
ATOM 6115 N N . ALA E 1 82 ? 50.005 69.693 67.218 1.00 25.24 345 ALA F N 1
ATOM 6116 C CA . ALA E 1 82 ? 48.750 69.397 67.871 1.00 24.50 345 ALA F CA 1
ATOM 6117 C C . ALA E 1 82 ? 47.520 69.651 66.944 1.00 24.63 345 ALA F C 1
ATOM 6118 O O . ALA E 1 82 ? 46.396 69.706 67.418 1.00 23.94 345 ALA F O 1
ATOM 6120 N N . ASN E 1 83 ? 47.748 69.806 65.640 1.00 25.01 346 ASN F N 1
ATOM 6121 C CA . ASN E 1 83 ? 46.698 70.061 64.653 1.00 25.68 346 ASN F CA 1
ATOM 6122 C C . ASN E 1 83 ? 45.744 71.163 65.109 1.00 25.60 346 ASN F C 1
ATOM 6123 O O . ASN E 1 83 ? 44.520 71.060 65.028 1.00 25.05 346 ASN F O 1
ATOM 6128 N N . GLU E 1 84 ? 46.323 72.235 65.603 1.00 25.63 347 GLU F N 1
ATOM 6129 C CA . GLU E 1 84 ? 45.527 73.331 66.111 1.00 25.97 347 GLU F CA 1
ATOM 6130 C C . GLU E 1 84 ? 45.256 74.419 65.095 1.00 23.95 347 GLU F C 1
ATOM 6131 O O . GLU E 1 84 ? 44.423 75.295 65.349 1.00 24.14 347 GLU F O 1
ATOM 6137 N N . PHE E 1 85 ? 45.862 74.306 63.918 1.00 22.54 348 PHE F N 1
ATOM 6138 C CA . PHE E 1 85 ? 45.684 75.302 62.871 1.00 21.69 348 PHE F CA 1
ATOM 6139 C C . PHE E 1 85 ? 44.780 74.870 61.718 1.00 21.79 348 PHE F C 1
ATOM 6140 O O . PHE E 1 85 ? 44.968 73.824 61.075 1.00 21.82 348 PHE F O 1
ATOM 6148 N N . LEU E 1 86 ? 43.785 75.699 61.448 1.00 21.45 349 LEU F N 1
ATOM 6149 C CA . LEU E 1 86 ? 42.985 75.563 60.238 1.00 21.80 349 LEU F CA 1
ATOM 6150 C C . LEU E 1 86 ? 43.842 75.812 59.021 1.00 21.12 349 LEU F C 1
ATOM 6151 O O . LEU E 1 86 ? 43.655 75.206 57.989 1.00 20.40 349 LEU F O 1
ATOM 6156 N N . GLU E 1 87 ? 44.779 76.742 59.154 1.00 22.45 350 GLU F N 1
ATOM 6157 C CA . GLU E 1 87 ? 45.651 77.146 58.066 1.00 22.81 350 GLU F CA 1
ATOM 6158 C C . GLU E 1 87 ? 46.903 77.705 58.710 1.00 23.18 350 GLU F C 1
ATOM 6159 O O . GLU E 1 87 ? 46.826 78.398 59.732 1.00 22.92 350 GLU F O 1
ATOM 6165 N N . PHE E 1 88 ? 48.054 77.366 58.137 1.00 23.94 351 PHE F N 1
ATOM 6166 C CA . PHE E 1 88 ? 49.336 77.932 58.551 1.00 24.67 351 PHE F CA 1
ATOM 6167 C C . PHE E 1 88 ? 50.338 77.900 57.360 1.00 25.24 351 PHE F C 1
ATOM 6168 O O . PHE E 1 88 ? 50.134 77.220 56.364 1.00 24.03 351 PHE F O 1
ATOM 6176 N N . GLY E 1 89 ? 51.391 78.693 57.463 1.00 25.79 352 GLY F N 1
ATOM 6177 C CA . GLY E 1 89 ? 52.364 78.826 56.371 1.00 26.40 352 GLY F CA 1
ATOM 6178 C C . GLY E 1 89 ? 53.435 79.841 56.744 1.00 27.00 352 GLY F C 1
ATOM 6179 O O . GLY E 1 89 ? 53.403 80.423 57.835 1.00 26.80 352 GLY F O 1
ATOM 6180 N N . SER E 1 90 ? 54.393 80.026 55.841 1.00 28.12 353 SER F N 1
ATOM 6181 C CA . SER E 1 90 ? 55.576 80.860 56.090 1.00 28.89 353 SER F CA 1
ATOM 6182 C C . SER E 1 90 ? 55.542 82.067 55.221 1.00 28.60 353 SER F C 1
ATOM 6183 O O . SER E 1 90 ? 55.193 81.961 54.053 1.00 29.39 353 SER F O 1
ATOM 6186 N N . TYR E 1 91 ? 55.885 83.215 55.793 1.00 28.56 354 TYR F N 1
ATOM 6187 C CA . TYR E 1 91 ? 55.988 84.439 55.026 1.00 29.18 354 TYR F CA 1
ATOM 6188 C C . TYR E 1 91 ? 57.197 85.244 55.500 1.00 28.40 354 TYR F C 1
ATOM 6189 O O . TYR E 1 91 ? 57.286 85.627 56.687 1.00 27.71 354 TYR F O 1
ATOM 6198 N N . GLN E 1 92 ? 58.113 85.487 54.553 1.00 27.55 355 GLN F N 1
ATOM 6199 C CA . GLN E 1 92 ? 59.342 86.233 54.785 1.00 26.44 355 GLN F CA 1
ATOM 6200 C C . GLN E 1 92 ? 60.033 85.719 56.021 1.00 25.63 355 GLN F C 1
ATOM 6201 O O . GLN E 1 92 ? 60.455 86.491 56.843 1.00 24.49 355 GLN F O 1
ATOM 6207 N N . GLY E 1 93 ? 60.111 84.391 56.160 1.00 25.77 356 GLY F N 1
ATOM 6208 C CA . GLY E 1 93 ? 60.859 83.769 57.261 1.00 25.25 356 GLY F CA 1
ATOM 6209 C C . GLY E 1 93 ? 60.182 83.723 58.626 1.00 25.55 356 GLY F C 1
ATOM 6210 O O . GLY E 1 93 ? 60.822 83.398 59.634 1.00 25.00 356 GLY F O 1
ATOM 6211 N N . ASN E 1 94 ? 58.885 84.028 58.681 1.00 25.15 357 ASN F N 1
ATOM 6212 C CA . ASN E 1 94 ? 58.128 83.766 59.898 1.00 24.82 357 ASN F CA 1
ATOM 6213 C C . ASN E 1 94 ? 56.843 82.987 59.617 1.00 24.65 357 ASN F C 1
ATOM 6214 O O . ASN E 1 94 ? 56.364 82.907 58.478 1.00 23.67 357 ASN F O 1
ATOM 6219 N N . MET E 1 95 ? 56.331 82.362 60.653 1.00 24.98 358 MET F N 1
ATOM 6220 C CA . MET E 1 95 ? 55.230 81.457 60.486 1.00 27.44 358 MET F CA 1
ATOM 6221 C C . MET E 1 95 ? 53.986 82.201 60.900 1.00 26.33 358 MET F C 1
ATOM 6222 O O . MET E 1 95 ? 54.011 82.976 61.847 1.00 27.18 358 MET F O 1
ATOM 6227 N N . PHE E 1 96 ? 52.926 81.985 60.143 1.00 25.74 359 PHE F N 1
ATOM 6228 C CA . PHE E 1 96 ? 51.611 82.588 60.373 1.00 26.00 359 PHE F CA 1
ATOM 6229 C C . PHE E 1 96 ? 50.570 81.481 60.316 1.00 25.66 359 PHE F C 1
ATOM 6230 O O . PHE E 1 96 ? 50.721 80.547 59.529 1.00 24.65 359 PHE F O 1
ATOM 6238 N N . GLY E 1 97 ? 49.530 81.596 61.145 1.00 25.57 360 GLY F N 1
ATOM 6239 C CA . GLY E 1 97 ? 48.368 80.720 61.048 1.00 24.91 360 GLY F CA 1
ATOM 6240 C C . GLY E 1 97 ? 47.129 81.094 61.838 1.00 24.45 360 GLY F C 1
ATOM 6241 O O . GLY E 1 97 ? 47.167 81.874 62.799 1.00 25.04 360 GLY F O 1
ATOM 6242 N N . THR E 1 98 ? 46.017 80.500 61.420 1.00 23.37 361 THR F N 1
ATOM 6243 C CA . THR E 1 98 ? 44.703 80.715 62.031 1.00 21.58 361 THR F CA 1
ATOM 6244 C C . THR E 1 98 ? 44.234 79.424 62.699 1.00 20.93 361 THR F C 1
ATOM 6245 O O . THR E 1 98 ? 44.149 78.350 62.069 1.00 19.41 361 THR F O 1
ATOM 6249 N N . LYS E 1 99 ? 43.983 79.544 63.988 1.00 20.27 362 LYS F N 1
ATOM 6250 C CA . LYS E 1 99 ? 43.558 78.432 64.818 1.00 21.37 362 LYS F CA 1
ATOM 6251 C C . LYS E 1 99 ? 42.061 78.098 64.661 1.00 21.24 362 LYS F C 1
ATOM 6252 O O . LYS E 1 99 ? 41.218 78.975 64.644 1.00 21.60 362 LYS F O 1
ATOM 6258 N N . PHE E 1 100 ? 41.752 76.825 64.529 1.00 21.35 363 PHE F N 1
ATOM 6259 C CA . PHE E 1 100 ? 40.377 76.352 64.613 1.00 21.75 363 PHE F CA 1
ATOM 6260 C C . PHE E 1 100 ? 39.673 77.002 65.827 1.00 21.43 363 PHE F C 1
ATOM 6261 O O . PHE E 1 100 ? 38.630 77.582 65.696 1.00 21.43 363 PHE F O 1
ATOM 6269 N N . GLU E 1 101 ? 40.270 76.914 67.000 1.00 21.51 364 GLU F N 1
ATOM 6270 C CA . GLU E 1 101 ? 39.602 77.337 68.221 1.00 22.13 364 GLU F CA 1
ATOM 6271 C C . GLU E 1 101 ? 39.097 78.736 68.103 1.00 22.27 364 GLU F C 1
ATOM 6272 O O . GLU E 1 101 ? 38.059 79.047 68.631 1.00 21.82 364 GLU F O 1
ATOM 6274 N N . THR E 1 102 ? 39.873 79.588 67.441 1.00 22.53 365 THR F N 1
ATOM 6275 C CA . THR E 1 102 ? 39.520 80.997 67.245 1.00 22.13 365 THR F CA 1
ATOM 6276 C C . THR E 1 102 ? 38.256 81.166 66.412 1.00 22.02 365 THR F C 1
ATOM 6277 O O . THR E 1 102 ? 37.408 82.003 66.731 1.00 22.51 365 THR F O 1
ATOM 6281 N N . VAL E 1 103 ? 38.118 80.372 65.362 1.00 22.09 366 VAL F N 1
ATOM 6282 C CA . VAL E 1 103 ? 36.887 80.365 64.549 1.00 22.78 366 VAL F CA 1
ATOM 6283 C C . VAL E 1 103 ? 35.709 79.779 65.337 1.00 24.11 366 VAL F C 1
ATOM 6284 O O . VAL E 1 103 ? 34.597 80.254 65.215 1.00 24.84 366 VAL F O 1
ATOM 6288 N N . HIS E 1 104 ? 35.964 78.790 66.191 1.00 25.26 367 HIS F N 1
ATOM 6289 C CA . HIS E 1 104 ? 34.892 78.235 67.038 1.00 26.01 367 HIS F CA 1
ATOM 6290 C C . HIS E 1 104 ? 34.429 79.192 68.095 1.00 26.92 367 HIS F C 1
ATOM 6291 O O . HIS E 1 104 ? 33.264 79.185 68.423 1.00 27.91 367 HIS F O 1
ATOM 6298 N N . GLN E 1 105 ? 35.316 79.994 68.650 1.00 27.81 368 GLN F N 1
ATOM 6299 C CA . GLN E 1 105 ? 34.884 80.989 69.608 1.00 29.05 368 GLN F CA 1
ATOM 6300 C C . GLN E 1 105 ? 33.919 81.983 68.983 1.00 29.57 368 GLN F C 1
ATOM 6301 O O . GLN E 1 105 ? 32.968 82.395 69.635 1.00 30.88 368 GLN F O 1
ATOM 6304 N N . ILE E 1 106 ? 34.140 82.360 67.726 1.00 29.80 369 ILE F N 1
ATOM 6305 C CA . ILE E 1 106 ? 33.259 83.311 67.046 1.00 29.35 369 ILE F CA 1
ATOM 6306 C C . ILE E 1 106 ? 31.856 82.678 66.899 1.00 30.02 369 ILE F C 1
ATOM 6307 O O . ILE E 1 106 ? 30.849 83.312 67.162 1.00 29.40 369 ILE F O 1
ATOM 6312 N N . HIS E 1 107 ? 31.809 81.424 66.456 1.00 30.65 370 HIS F N 1
ATOM 6313 C CA . HIS E 1 107 ? 30.549 80.735 66.255 1.00 30.63 370 HIS F CA 1
ATOM 6314 C C . HIS E 1 107 ? 29.831 80.508 67.591 1.00 32.40 370 HIS F C 1
ATOM 6315 O O . HIS E 1 107 ? 28.596 80.579 67.664 1.00 32.84 370 HIS F O 1
ATOM 6322 N N . LYS E 1 108 ? 30.602 80.289 68.648 1.00 33.87 371 LYS F N 1
ATOM 6323 C CA . LYS E 1 108 ? 30.056 80.220 69.981 1.00 35.79 371 LYS F CA 1
ATOM 6324 C C . LYS E 1 108 ? 29.294 81.498 70.333 1.00 36.66 371 LYS F C 1
ATOM 6325 O O . LYS E 1 108 ? 28.228 81.430 70.914 1.00 37.58 371 LYS F O 1
ATOM 6331 N N . GLN E 1 109 ? 29.813 82.661 69.951 1.00 37.51 372 GLN F N 1
ATOM 6332 C CA . GLN E 1 109 ? 29.128 83.946 70.192 1.00 37.75 372 GLN F CA 1
ATOM 6333 C C . GLN E 1 109 ? 27.974 84.207 69.212 1.00 36.78 372 GLN F C 1
ATOM 6334 O O . GLN E 1 109 ? 27.377 85.274 69.216 1.00 36.45 372 GLN F O 1
ATOM 6340 N N . ASN E 1 110 ? 27.649 83.212 68.388 1.00 36.32 373 ASN F N 1
ATOM 6341 C CA . ASN E 1 110 ? 26.655 83.344 67.304 1.00 35.75 373 ASN F CA 1
ATOM 6342 C C . ASN E 1 110 ? 26.999 84.485 66.336 1.00 34.73 373 ASN F C 1
ATOM 6343 O O . ASN E 1 110 ? 26.120 85.216 65.866 1.00 35.13 373 ASN F O 1
ATOM 6348 N N . LYS E 1 111 ? 28.286 84.624 66.020 1.00 33.02 374 LYS F N 1
ATOM 6349 C CA . LYS E 1 111 ? 28.684 85.544 64.984 1.00 31.67 374 LYS F CA 1
ATOM 6350 C C . LYS E 1 111 ? 29.167 84.800 63.753 1.00 29.98 374 LYS F C 1
ATOM 6351 O O . LYS E 1 111 ? 29.284 83.567 63.755 1.00 29.56 374 LYS F O 1
ATOM 6357 N N . ILE E 1 112 ? 29.384 85.565 62.688 1.00 28.44 375 ILE F N 1
ATOM 6358 C CA . ILE E 1 112 ? 29.842 85.044 61.415 1.00 26.89 375 ILE F CA 1
ATOM 6359 C C . ILE E 1 112 ? 31.361 85.275 61.321 1.00 26.30 375 ILE F C 1
ATOM 6360 O O . ILE E 1 112 ? 31.836 86.402 61.522 1.00 25.67 375 ILE F O 1
ATOM 6365 N N . ALA E 1 113 ? 32.101 84.199 61.037 1.00 24.72 376 ALA F N 1
ATOM 6366 C CA . ALA E 1 113 ? 33.553 84.269 60.904 1.00 24.38 376 ALA F CA 1
ATOM 6367 C C . ALA E 1 113 ? 33.852 84.667 59.476 1.00 24.27 376 ALA F C 1
ATOM 6368 O O . ALA E 1 113 ? 33.236 84.153 58.563 1.00 24.25 376 ALA F O 1
ATOM 6370 N N . ILE E 1 114 ? 34.743 85.634 59.280 1.00 24.87 377 ILE F N 1
ATOM 6371 C CA . ILE E 1 114 ? 35.274 85.892 57.962 1.00 25.33 377 ILE F CA 1
ATOM 6372 C C . ILE E 1 114 ? 36.674 85.286 57.887 1.00 26.47 377 ILE F C 1
ATOM 6373 O O . ILE E 1 114 ? 37.546 85.605 58.699 1.00 27.10 377 ILE F O 1
ATOM 6378 N N . LEU E 1 115 ? 36.874 84.421 56.897 1.00 27.00 378 LEU F N 1
ATOM 6379 C CA . LEU E 1 115 ? 38.151 83.781 56.646 1.00 27.35 378 LEU F CA 1
ATOM 6380 C C . LEU E 1 115 ? 38.707 84.169 55.277 1.00 26.94 378 LEU F C 1
ATOM 6381 O O . LEU E 1 115 ? 38.088 83.932 54.261 1.00 27.05 378 LEU F O 1
ATOM 6386 N N . ASP E 1 116 ? 39.869 84.798 55.283 1.00 26.27 379 ASP F N 1
ATOM 6387 C CA . ASP E 1 116 ? 40.644 85.032 54.080 1.00 26.20 379 ASP F CA 1
ATOM 6388 C C . ASP E 1 116 ? 41.675 83.913 54.016 1.00 25.42 379 ASP F C 1
ATOM 6389 O O . ASP E 1 116 ? 42.756 84.039 54.549 1.00 24.84 379 ASP F O 1
ATOM 6394 N N . ILE E 1 117 ? 41.329 82.821 53.370 1.00 25.13 380 ILE F N 1
ATOM 6395 C CA . ILE E 1 117 ? 42.183 81.668 53.331 1.00 24.96 380 ILE F CA 1
ATOM 6396 C C . ILE E 1 117 ? 42.732 81.443 51.922 1.00 24.77 380 ILE F C 1
ATOM 6397 O O . ILE E 1 117 ? 42.241 82.011 50.930 1.00 24.06 380 ILE F O 1
ATOM 6402 N N . GLU E 1 118 ? 43.786 80.640 51.869 1.00 23.83 381 GLU F N 1
ATOM 6403 C CA . GLU E 1 118 ? 44.355 80.165 50.627 1.00 24.45 381 GLU F CA 1
ATOM 6404 C C . GLU E 1 118 ? 43.505 79.030 50.023 1.00 23.37 381 GLU F C 1
ATOM 6405 O O . GLU E 1 118 ? 42.784 78.303 50.725 1.00 22.54 381 GLU F O 1
ATOM 6411 N N . PRO E 1 119 ? 43.573 78.873 48.708 1.00 22.55 382 PRO F N 1
ATOM 6412 C CA . PRO E 1 119 ? 42.646 77.966 48.069 1.00 22.74 382 PRO F CA 1
ATOM 6413 C C . PRO E 1 119 ? 42.716 76.519 48.519 1.00 23.47 382 PRO F C 1
ATOM 6414 O O . PRO E 1 119 ? 41.698 75.795 48.435 1.00 24.63 382 PRO F O 1
ATOM 6418 N N . GLN E 1 120 ? 43.877 76.059 48.958 1.00 22.99 383 GLN F N 1
ATOM 6419 C CA . GLN E 1 120 ? 44.001 74.634 49.276 1.00 23.29 383 GLN F CA 1
ATOM 6420 C C . GLN E 1 120 ? 43.319 74.313 50.595 1.00 23.12 383 GLN F C 1
ATOM 6421 O O . GLN E 1 120 ? 43.009 73.142 50.881 1.00 23.88 383 GLN F O 1
ATOM 6427 N N . THR E 1 121 ? 43.088 75.344 51.395 1.00 21.99 384 THR F N 1
ATOM 6428 C CA . THR E 1 121 ? 42.351 75.186 52.647 1.00 22.25 384 THR F CA 1
ATOM 6429 C C . THR E 1 121 ? 40.834 75.014 52.417 1.00 22.70 384 THR F C 1
ATOM 6430 O O . THR E 1 121 ? 40.097 74.833 53.380 1.00 23.66 384 THR F O 1
ATOM 6434 N N . LEU E 1 122 ? 40.363 75.102 51.168 1.00 22.73 385 LEU F N 1
ATOM 6435 C CA . LEU E 1 122 ? 38.950 74.960 50.854 1.00 23.10 385 LEU F CA 1
ATOM 6436 C C . LEU E 1 122 ? 38.539 73.521 51.130 1.00 24.90 385 LEU F C 1
ATOM 6437 O O . LEU E 1 122 ? 37.458 73.256 51.598 1.00 25.62 385 LEU F O 1
ATOM 6442 N N . LYS E 1 123 ? 39.437 72.593 50.874 1.00 27.20 386 LYS F N 1
ATOM 6443 C CA . LYS E 1 123 ? 39.155 71.171 51.008 1.00 29.08 386 LYS F CA 1
ATOM 6444 C C . LYS E 1 123 ? 38.830 70.833 52.442 1.00 29.51 386 LYS F C 1
ATOM 6445 O O . LYS E 1 123 ? 38.350 69.753 52.689 1.00 31.32 386 LYS F O 1
ATOM 6451 N N . ILE E 1 124 ? 39.082 71.722 53.401 1.00 29.53 387 ILE F N 1
ATOM 6452 C CA . ILE E 1 124 ? 38.716 71.418 54.770 1.00 29.94 387 ILE F CA 1
ATOM 6453 C C . ILE E 1 124 ? 37.734 72.375 55.432 1.00 29.57 387 ILE F C 1
ATOM 6454 O O . ILE E 1 124 ? 37.307 72.103 56.522 1.00 29.75 387 ILE F O 1
ATOM 6459 N N . VAL E 1 125 ? 37.410 73.518 54.836 1.00 29.68 388 VAL F N 1
ATOM 6460 C CA . VAL E 1 125 ? 36.442 74.449 55.483 1.00 29.26 388 VAL F CA 1
ATOM 6461 C C . VAL E 1 125 ? 35.027 74.071 55.094 1.00 28.42 388 VAL F C 1
ATOM 6462 O O . VAL E 1 125 ? 34.087 74.472 55.727 1.00 28.05 388 VAL F O 1
ATOM 6466 N N . ARG E 1 126 ? 34.883 73.296 54.046 1.00 28.26 389 ARG F N 1
ATOM 6467 C CA . ARG E 1 126 ? 33.582 73.011 53.544 1.00 29.00 389 ARG F CA 1
ATOM 6468 C C . ARG E 1 126 ? 32.886 71.901 54.327 1.00 28.61 389 ARG F C 1
ATOM 6469 O O . ARG E 1 126 ? 32.687 70.803 53.808 1.00 29.36 389 ARG F O 1
ATOM 6477 N N . THR E 1 127 ? 32.512 72.204 55.574 1.00 27.36 390 THR F N 1
ATOM 6478 C CA . THR E 1 127 ? 31.762 71.291 56.415 1.00 26.75 390 THR F CA 1
ATOM 6479 C C . THR E 1 127 ? 30.436 71.949 56.862 1.00 27.29 390 THR F C 1
ATOM 6480 O O . THR E 1 127 ? 30.249 73.182 56.779 1.00 28.49 390 THR F O 1
ATOM 6484 N N . ALA E 1 128 ? 29.517 71.126 57.351 1.00 26.69 391 ALA F N 1
ATOM 6485 C CA . ALA E 1 128 ? 28.274 71.613 57.952 1.00 26.02 391 ALA F CA 1
ATOM 6486 C C . ALA E 1 128 ? 28.550 72.411 59.209 1.00 25.35 391 ALA F C 1
ATOM 6487 O O . ALA E 1 128 ? 27.912 73.446 59.467 1.00 24.94 391 ALA F O 1
ATOM 6489 N N . GLU E 1 129 ? 29.484 71.935 60.018 1.00 24.92 392 GLU F N 1
ATOM 6490 C CA . GLU E 1 129 ? 29.845 72.664 61.235 1.00 24.52 392 GLU F CA 1
ATOM 6491 C C . GLU E 1 129 ? 30.241 74.124 60.941 1.00 24.24 392 GLU F C 1
ATOM 6492 O O . GLU E 1 129 ? 29.876 75.028 61.683 1.00 24.36 392 GLU F O 1
ATOM 6498 N N . LEU E 1 130 ? 31.010 74.361 59.873 1.00 24.31 393 LEU F N 1
ATOM 6499 C CA . LEU E 1 130 ? 31.480 75.740 59.567 1.00 24.29 393 LEU F CA 1
ATOM 6500 C C . LEU E 1 130 ? 30.463 76.494 58.668 1.00 24.45 393 LEU F C 1
ATOM 6501 O O . LEU E 1 130 ? 30.429 77.731 58.654 1.00 24.24 393 LEU F O 1
ATOM 6506 N N . SER E 1 131 ? 29.672 75.726 57.913 1.00 24.30 394 SER F N 1
ATOM 6507 C CA . SER E 1 131 ? 28.680 76.255 56.980 1.00 25.03 394 SER F CA 1
ATOM 6508 C C . SER E 1 131 ? 29.190 77.457 56.213 1.00 24.35 394 SER F C 1
ATOM 6509 O O . SER E 1 131 ? 28.641 78.570 56.317 1.00 24.67 394 SER F O 1
ATOM 6512 N N . PRO E 1 132 ? 30.248 77.248 55.426 1.00 23.97 395 PRO F N 1
ATOM 6513 C CA . PRO E 1 132 ? 30.803 78.407 54.749 1.00 22.96 395 PRO F CA 1
ATOM 6514 C C . PRO E 1 132 ? 29.990 78.887 53.542 1.00 22.04 395 PRO F C 1
ATOM 6515 O O . PRO E 1 132 ? 29.461 78.065 52.767 1.00 21.13 395 PRO F O 1
ATOM 6519 N N . PHE E 1 133 ? 29.967 80.210 53.346 1.00 21.41 396 PHE F N 1
ATOM 6520 C CA . PHE E 1 133 ? 29.633 80.789 52.049 1.00 20.70 396 PHE F CA 1
ATOM 6521 C C . PHE E 1 133 ? 30.953 81.208 51.387 1.00 19.93 396 PHE F C 1
ATOM 6522 O O . PHE E 1 133 ? 31.666 82.019 51.910 1.00 20.23 396 PHE F O 1
ATOM 6530 N N . ILE E 1 134 ? 31.281 80.641 50.243 1.00 18.93 397 ILE F N 1
ATOM 6531 C CA . ILE E 1 134 ? 32.610 80.754 49.688 1.00 18.39 397 ILE F CA 1
ATOM 6532 C C . ILE E 1 134 ? 32.570 81.619 48.467 1.00 18.31 397 ILE F C 1
ATOM 6533 O O . ILE E 1 134 ? 31.941 81.245 47.483 1.00 19.27 397 ILE F O 1
ATOM 6538 N N . VAL E 1 135 ? 33.243 82.766 48.537 1.00 18.17 398 VAL F N 1
ATOM 6539 C CA . VAL E 1 135 ? 33.263 83.726 47.465 1.00 18.27 398 VAL F CA 1
ATOM 6540 C C . VAL E 1 135 ? 34.671 83.841 46.810 1.00 18.16 398 VAL F C 1
ATOM 6541 O O . VAL E 1 135 ? 35.672 84.037 47.483 1.00 17.15 398 VAL F O 1
ATOM 6545 N N . PHE E 1 136 ? 34.729 83.718 45.502 1.00 18.25 399 PHE F N 1
ATOM 6546 C CA . PHE E 1 136 ? 35.928 84.034 44.761 1.00 19.08 399 PHE F CA 1
ATOM 6547 C C . PHE E 1 136 ? 35.874 85.474 44.310 1.00 19.62 399 PHE F C 1
ATOM 6548 O O . PHE E 1 136 ? 34.850 85.924 43.788 1.00 19.93 399 PHE F O 1
ATOM 6556 N N . ILE E 1 137 ? 36.999 86.166 44.498 1.00 19.80 400 ILE F N 1
ATOM 6557 C CA . ILE E 1 137 ? 37.203 87.561 44.117 1.00 19.52 400 ILE F CA 1
ATOM 6558 C C . ILE E 1 137 ? 38.297 87.648 43.070 1.00 19.95 400 ILE F C 1
ATOM 6559 O O . ILE E 1 137 ? 39.458 87.279 43.312 1.00 20.77 400 ILE F O 1
ATOM 6564 N N . ALA E 1 138 ? 37.912 88.118 41.896 1.00 20.69 401 ALA F N 1
ATOM 6565 C CA . ALA E 1 138 ? 38.807 88.263 40.769 1.00 20.68 401 ALA F CA 1
ATOM 6566 C C . ALA E 1 138 ? 39.236 89.726 40.730 1.00 20.90 401 ALA F C 1
ATOM 6567 O O . ALA E 1 138 ? 38.477 90.605 41.128 1.00 21.53 401 ALA F O 1
ATOM 6569 N N . PRO E 1 139 ? 40.457 89.999 40.262 1.00 20.44 402 PRO F N 1
ATOM 6570 C CA . PRO E 1 139 ? 40.882 91.378 40.116 1.00 20.28 402 PRO F CA 1
ATOM 6571 C C . PRO E 1 139 ? 40.028 92.133 39.116 1.00 21.04 402 PRO F C 1
ATOM 6572 O O . PRO E 1 139 ? 39.276 91.531 38.363 1.00 21.09 402 PRO F O 1
ATOM 6576 N N . THR E 1 140 ? 40.170 93.457 39.147 1.00 21.24 403 THR F N 1
ATOM 6577 C CA . THR E 1 140 ? 39.425 94.363 38.330 1.00 20.69 403 THR F CA 1
ATOM 6578 C C . THR E 1 140 ? 39.693 94.079 36.873 1.00 21.61 403 THR F C 1
ATOM 6579 O O . THR E 1 140 ? 40.781 93.594 36.494 1.00 21.29 403 THR F O 1
ATOM 6583 N N . ASP E 1 141 ? 38.705 94.381 36.045 1.00 22.14 404 ASP F N 1
ATOM 6584 C CA . ASP E 1 141 ? 38.905 94.303 34.602 1.00 22.96 404 ASP F CA 1
ATOM 6585 C C . ASP E 1 141 ? 38.562 95.635 33.927 1.00 23.50 404 ASP F C 1
ATOM 6586 O O . ASP E 1 141 ? 38.276 95.702 32.725 1.00 23.50 404 ASP F O 1
ATOM 6591 N N . GLN E 1 142 ? 38.624 96.711 34.702 1.00 24.15 405 GLN F N 1
ATOM 6592 C CA . GLN E 1 142 ? 38.544 98.031 34.143 1.00 24.92 405 GLN F CA 1
ATOM 6593 C C . GLN E 1 142 ? 39.805 98.762 34.505 1.00 25.18 405 GLN F C 1
ATOM 6594 O O . GLN E 1 142 ? 40.736 98.181 35.110 1.00 26.31 405 GLN F O 1
ATOM 6600 N N . GLY E 1 143 ? 39.872 100.029 34.132 1.00 24.79 406 GLY F N 1
ATOM 6601 C CA . GLY E 1 143 ? 41.112 100.794 34.286 1.00 24.52 406 GLY F CA 1
ATOM 6602 C C . GLY E 1 143 ? 42.142 100.379 33.253 1.00 24.00 406 GLY F C 1
ATOM 6603 O O . GLY E 1 143 ? 41.824 99.688 32.286 1.00 23.57 406 GLY F O 1
ATOM 6604 N N . THR E 1 144 ? 43.389 100.782 33.484 1.00 23.86 407 THR F N 1
ATOM 6605 C CA . THR E 1 144 ? 44.486 100.437 32.599 1.00 23.60 407 THR F CA 1
ATOM 6606 C C . THR E 1 144 ? 44.884 98.983 32.793 1.00 23.13 407 THR F C 1
ATOM 6607 O O . THR E 1 144 ? 45.154 98.534 33.914 1.00 22.99 407 THR F O 1
ATOM 6611 N N . GLN E 1 145 ? 44.925 98.244 31.703 1.00 22.32 408 GLN F N 1
ATOM 6612 C CA . GLN E 1 145 ? 45.359 96.871 31.757 1.00 22.22 408 GLN F CA 1
ATOM 6613 C C . GLN E 1 145 ? 46.876 96.849 31.716 1.00 22.44 408 GLN F C 1
ATOM 6614 O O . GLN E 1 145 ? 47.468 96.504 30.726 1.00 23.42 408 GLN F O 1
ATOM 6620 N N . THR E 1 146 ? 47.493 97.229 32.829 1.00 23.22 409 THR F N 1
ATOM 6621 C CA . THR E 1 146 ? 48.931 97.240 32.973 1.00 23.40 409 THR F CA 1
ATOM 6622 C C . THR E 1 146 ? 49.489 95.833 32.997 1.00 23.53 409 THR F C 1
ATOM 6623 O O . THR E 1 146 ? 48.745 94.858 33.142 1.00 23.32 409 THR F O 1
ATOM 6627 N N . GLU E 1 147 ? 50.817 95.724 32.897 1.00 24.07 410 GLU F N 1
ATOM 6628 C CA . GLU E 1 147 ? 51.459 94.403 32.954 1.00 24.67 410 GLU F CA 1
ATOM 6629 C C . GLU E 1 147 ? 51.255 93.688 34.313 1.00 23.56 410 GLU F C 1
ATOM 6630 O O . GLU E 1 147 ? 51.037 92.497 34.317 1.00 24.06 410 GLU F O 1
ATOM 6636 N N . ALA E 1 148 ? 51.326 94.401 35.441 1.00 22.16 411 ALA F N 1
ATOM 6637 C CA . ALA E 1 148 ? 50.994 93.819 36.760 1.00 21.73 411 ALA F CA 1
ATOM 6638 C C . ALA E 1 148 ? 49.547 93.299 36.796 1.00 21.35 411 ALA F C 1
ATOM 6639 O O . ALA E 1 148 ? 49.291 92.140 37.177 1.00 20.83 411 ALA F O 1
ATOM 6641 N N . LEU E 1 149 ? 48.600 94.138 36.384 1.00 20.53 412 LEU F N 1
ATOM 6642 C CA . LEU E 1 149 ? 47.208 93.695 36.360 1.00 21.16 412 LEU F CA 1
ATOM 6643 C C . LEU E 1 149 ? 47.014 92.451 35.483 1.00 22.11 412 LEU F C 1
ATOM 6644 O O . LEU E 1 149 ? 46.407 91.482 35.932 1.00 22.13 412 LEU F O 1
ATOM 6649 N N . GLN E 1 150 ? 47.583 92.430 34.276 1.00 22.77 413 GLN F N 1
ATOM 6650 C CA . GLN E 1 150 ? 47.396 91.266 33.404 1.00 23.61 413 GLN F CA 1
ATOM 6651 C C . GLN E 1 150 ? 47.954 90.010 34.027 1.00 23.81 413 GLN F C 1
ATOM 6652 O O . GLN E 1 150 ? 47.400 88.906 33.856 1.00 23.98 413 GLN F O 1
ATOM 6658 N N . GLN E 1 151 ? 49.088 90.164 34.708 1.00 24.11 414 GLN F N 1
ATOM 6659 C CA . GLN E 1 151 ? 49.660 89.052 35.467 1.00 23.80 414 GLN F CA 1
ATOM 6660 C C . GLN E 1 151 ? 48.732 88.636 36.586 1.00 22.59 414 GLN F C 1
ATOM 6661 O O . GLN E 1 151 ? 48.508 87.444 36.822 1.00 23.62 414 GLN F O 1
ATOM 6667 N N . LEU E 1 152 ? 48.170 89.600 37.271 1.00 21.80 415 LEU F N 1
ATOM 6668 C CA . LEU E 1 152 ? 47.296 89.280 38.374 1.00 21.75 415 LEU F CA 1
ATOM 6669 C C . LEU E 1 152 ? 45.983 88.603 37.892 1.00 22.36 415 LEU F C 1
ATOM 6670 O O . LEU E 1 152 ? 45.450 87.744 38.575 1.00 22.42 415 LEU F O 1
ATOM 6675 N N . GLN E 1 153 ? 45.486 88.977 36.707 1.00 22.78 416 GLN F N 1
ATOM 6676 C CA . GLN E 1 153 ? 44.316 88.324 36.085 1.00 22.50 416 GLN F CA 1
ATOM 6677 C C . GLN E 1 153 ? 44.634 86.893 35.640 1.00 23.37 416 GLN F C 1
ATOM 6678 O O . GLN E 1 153 ? 43.810 85.978 35.801 1.00 22.66 416 GLN F O 1
ATOM 6684 N N . LYS E 1 154 ? 45.845 86.685 35.118 1.00 24.47 417 LYS F N 1
ATOM 6685 C CA . LYS E 1 154 ? 46.310 85.344 34.802 1.00 25.85 417 LYS F CA 1
ATOM 6686 C C . LYS E 1 154 ? 46.417 84.468 36.050 1.00 25.71 417 LYS F C 1
ATOM 6687 O O . LYS E 1 154 ? 46.022 83.308 36.053 1.00 26.24 417 LYS F O 1
ATOM 6691 N N . ASP E 1 155 ? 46.977 85.022 37.104 1.00 25.25 418 ASP F N 1
ATOM 6692 C CA . ASP E 1 155 ? 47.079 84.304 38.345 1.00 25.09 418 ASP F CA 1
ATOM 6693 C C . ASP E 1 155 ? 45.684 83.905 38.817 1.00 23.88 418 ASP F C 1
ATOM 6694 O O . ASP E 1 155 ? 45.451 82.753 39.086 1.00 22.59 418 ASP F O 1
ATOM 6699 N N . SER E 1 156 ? 44.762 84.856 38.884 1.00 23.27 419 SER F N 1
ATOM 6700 C CA . SER E 1 156 ? 43.413 84.549 39.374 1.00 23.59 419 SER F CA 1
ATOM 6701 C C . SER E 1 156 ? 42.642 83.543 38.536 1.00 23.20 419 SER F C 1
ATOM 6702 O O . SER E 1 156 ? 42.051 82.665 39.078 1.00 23.25 419 SER F O 1
ATOM 6705 N N . GLU E 1 157 ? 42.682 83.659 37.221 1.00 23.97 420 GLU F N 1
ATOM 6706 C CA . GLU E 1 157 ? 42.001 82.730 36.326 1.00 24.51 420 GLU F CA 1
ATOM 6707 C C . GLU E 1 157 ? 42.495 81.276 36.508 1.00 24.80 420 GLU F C 1
ATOM 6708 O O . GLU E 1 157 ? 41.673 80.325 36.478 1.00 24.91 420 GLU F O 1
ATOM 6714 N N . ALA E 1 158 ? 43.799 81.084 36.757 1.00 23.44 421 ALA F N 1
ATOM 6715 C CA . ALA E 1 158 ? 44.290 79.738 37.070 1.00 23.40 421 ALA F CA 1
ATOM 6716 C C . ALA E 1 158 ? 43.721 79.250 38.401 1.00 23.81 421 ALA F C 1
ATOM 6717 O O . ALA E 1 158 ? 43.364 78.081 38.524 1.00 24.20 421 ALA F O 1
ATOM 6719 N N . ILE E 1 159 ? 43.632 80.123 39.407 1.00 23.22 422 ILE F N 1
ATOM 6720 C CA . ILE E 1 159 ? 43.034 79.700 40.660 1.00 22.96 422 ILE F CA 1
ATOM 6721 C C . ILE E 1 159 ? 41.563 79.384 40.439 1.00 23.43 422 ILE F C 1
ATOM 6722 O O . ILE E 1 159 ? 41.067 78.382 40.928 1.00 22.78 422 ILE F O 1
ATOM 6727 N N . ARG E 1 160 ? 40.865 80.242 39.707 1.00 24.79 423 ARG F N 1
ATOM 6728 C CA . ARG E 1 160 ? 39.401 80.095 39.552 1.00 25.96 423 ARG F CA 1
ATOM 6729 C C . ARG E 1 160 ? 39.081 78.811 38.805 1.00 26.15 423 ARG F C 1
ATOM 6730 O O . ARG E 1 160 ? 38.237 78.044 39.199 1.00 26.91 423 ARG F O 1
ATOM 6738 N N . SER E 1 161 ? 39.810 78.559 37.749 1.00 26.99 424 SER F N 1
ATOM 6739 C CA . SER E 1 161 ? 39.554 77.420 36.929 1.00 28.44 424 SER F CA 1
ATOM 6740 C C . SER E 1 161 ? 39.771 76.106 37.656 1.00 29.19 424 SER F C 1
ATOM 6741 O O . SER E 1 161 ? 39.146 75.096 37.321 1.00 29.71 424 SER F O 1
ATOM 6744 N N . GLN E 1 162 ? 40.647 76.127 38.656 1.00 28.58 425 GLN F N 1
ATOM 6745 C CA . GLN E 1 162 ? 41.036 74.929 39.369 1.00 27.65 425 GLN F CA 1
ATOM 6746 C C . GLN E 1 162 ? 40.151 74.703 40.574 1.00 26.33 425 GLN F C 1
ATOM 6747 O O . GLN E 1 162 ? 39.916 73.575 40.962 1.00 26.06 425 GLN F O 1
ATOM 6753 N N . TYR E 1 163 ? 39.672 75.768 41.181 1.00 24.94 426 TYR F N 1
ATOM 6754 C CA . TYR E 1 163 ? 38.894 75.652 42.413 1.00 24.52 426 TYR F CA 1
ATOM 6755 C C . TYR E 1 163 ? 37.375 75.996 42.234 1.00 24.07 426 TYR F C 1
ATOM 6756 O O . TYR E 1 163 ? 36.629 76.147 43.206 1.00 22.29 426 TYR F O 1
ATOM 6765 N N . ALA E 1 164 ? 36.948 76.084 40.983 1.00 24.64 427 ALA F N 1
ATOM 6766 C CA . ALA E 1 164 ? 35.626 76.593 40.612 1.00 26.21 427 ALA F CA 1
ATOM 6767 C C . ALA E 1 164 ? 34.510 75.902 41.371 1.00 26.96 427 ALA F C 1
ATOM 6768 O O . ALA E 1 164 ? 33.640 76.557 41.960 1.00 27.52 427 ALA F O 1
ATOM 6770 N N . HIS E 1 165 ? 34.563 74.575 41.387 1.00 27.81 428 HIS F N 1
ATOM 6771 C CA . HIS E 1 165 ? 33.511 73.784 41.979 1.00 29.27 428 HIS F CA 1
ATOM 6772 C C . HIS E 1 165 ? 33.277 74.067 43.466 1.00 28.75 428 HIS F C 1
ATOM 6773 O O . HIS E 1 165 ? 32.252 73.687 44.003 1.00 28.82 428 HIS F O 1
ATOM 6780 N N . TYR E 1 166 ? 34.180 74.800 44.122 1.00 28.26 429 TYR F N 1
ATOM 6781 C CA . TYR E 1 166 ? 34.000 75.186 45.526 1.00 26.74 429 TYR F CA 1
ATOM 6782 C C . TYR E 1 166 ? 33.236 76.480 45.729 1.00 26.41 429 TYR F C 1
ATOM 6783 O O . TYR E 1 166 ? 32.756 76.760 46.832 1.00 25.49 429 TYR F O 1
ATOM 6792 N N . PHE E 1 167 ? 33.160 77.329 44.713 1.00 26.47 430 PHE F N 1
ATOM 6793 C CA . PHE E 1 167 ? 32.638 78.674 44.954 1.00 26.70 430 PHE F CA 1
ATOM 6794 C C . PHE E 1 167 ? 31.097 78.681 44.951 1.00 27.76 430 PHE F C 1
ATOM 6795 O O . PHE E 1 167 ? 30.475 78.085 44.095 1.00 27.00 430 PHE F O 1
ATOM 6803 N N . ASP E 1 168 ? 30.510 79.337 45.953 1.00 28.47 431 ASP F N 1
ATOM 6804 C CA . ASP E 1 168 ? 29.093 79.712 45.928 1.00 29.14 431 ASP F CA 1
ATOM 6805 C C . ASP E 1 168 ? 28.878 80.912 45.006 1.00 28.73 431 ASP F C 1
ATOM 6806 O O . ASP E 1 168 ? 27.831 81.044 44.388 1.00 29.01 431 ASP F O 1
ATOM 6811 N N . LEU E 1 169 ? 29.885 81.782 44.938 1.00 28.14 432 LEU F N 1
ATOM 6812 C CA . LEU E 1 169 ? 29.806 83.063 44.221 1.00 27.10 432 LEU F CA 1
ATOM 6813 C C . LEU E 1 169 ? 31.196 83.452 43.668 1.00 27.74 432 LEU F C 1
ATOM 6814 O O . LEU E 1 169 ? 32.205 83.253 44.342 1.00 28.25 432 LEU F O 1
ATOM 6819 N N . SER E 1 170 ? 31.235 83.927 42.425 1.00 27.67 433 SER F N 1
ATOM 6820 C CA . SER E 1 170 ? 32.421 84.483 41.790 1.00 27.75 433 SER F CA 1
ATOM 6821 C C . SER E 1 170 ? 32.164 85.945 41.417 1.00 27.96 433 SER F C 1
ATOM 6822 O O . SER E 1 170 ? 31.261 86.251 40.621 1.00 27.84 433 SER F O 1
ATOM 6825 N N . LEU E 1 171 ? 32.967 86.850 41.959 1.00 27.58 434 LEU F N 1
ATOM 6826 C CA . LEU E 1 171 ? 32.836 88.285 41.665 1.00 27.27 434 LEU F CA 1
ATOM 6827 C C . LEU E 1 171 ? 34.105 88.843 41.029 1.00 27.59 434 LEU F C 1
ATOM 6828 O O . LEU E 1 171 ? 35.194 88.276 41.182 1.00 28.26 434 LEU F O 1
ATOM 6833 N N . VAL E 1 172 ? 33.952 89.955 40.316 1.00 27.10 435 VAL F N 1
ATOM 6834 C CA . VAL E 1 172 ? 35.065 90.714 39.805 1.00 26.38 435 VAL F CA 1
ATOM 6835 C C . VAL E 1 172 ? 35.117 91.934 40.675 1.00 26.13 435 VAL F C 1
ATOM 6836 O O . VAL E 1 172 ? 34.135 92.639 40.780 1.00 25.71 435 VAL F O 1
ATOM 6840 N N . ASN E 1 173 ? 36.232 92.173 41.365 1.00 26.35 436 ASN F N 1
ATOM 6841 C CA . ASN E 1 173 ? 36.300 93.354 42.223 1.00 26.72 436 ASN F CA 1
ATOM 6842 C C . ASN E 1 173 ? 36.567 94.602 41.368 1.00 27.01 436 ASN F C 1
ATOM 6843 O O . ASN E 1 173 ? 37.699 94.902 41.002 1.00 25.97 436 ASN F O 1
ATOM 6848 N N . ASN E 1 174 ? 35.490 95.295 41.028 1.00 27.67 437 ASN F N 1
ATOM 6849 C CA . ASN E 1 174 ? 35.578 96.583 40.337 1.00 28.30 437 ASN F CA 1
ATOM 6850 C C . ASN E 1 174 ? 35.255 97.767 41.241 1.00 28.32 437 ASN F C 1
ATOM 6851 O O . ASN E 1 174 ? 34.967 98.861 40.751 1.00 29.33 437 ASN F O 1
ATOM 6856 N N . GLY E 1 175 ? 35.323 97.546 42.548 1.00 27.75 438 GLY F N 1
ATOM 6857 C CA . GLY E 1 175 ? 35.242 98.608 43.530 1.00 27.66 438 GLY F CA 1
ATOM 6858 C C . GLY E 1 175 ? 34.906 97.942 44.831 1.00 28.08 438 GLY F C 1
ATOM 6859 O O . GLY E 1 175 ? 34.017 97.112 44.878 1.00 28.68 438 GLY F O 1
ATOM 6860 N N . VAL E 1 176 ? 35.626 98.255 45.889 1.00 28.42 439 VAL F N 1
ATOM 6861 C CA . VAL E 1 176 ? 35.378 97.580 47.149 1.00 29.34 439 VAL F CA 1
ATOM 6862 C C . VAL E 1 176 ? 33.921 97.688 47.654 1.00 30.67 439 VAL F C 1
ATOM 6863 O O . VAL E 1 176 ? 33.340 96.651 47.966 1.00 31.06 439 VAL F O 1
ATOM 6867 N N . ASP E 1 177 ? 33.349 98.892 47.780 1.00 31.40 440 ASP F N 1
ATOM 6868 C CA A ASP E 1 177 ? 31.970 99.024 48.307 0.50 32.03 440 ASP F CA 1
ATOM 6869 C CA B ASP E 1 177 ? 31.978 99.031 48.288 0.50 31.97 440 ASP F CA 1
ATOM 6870 C C . ASP E 1 177 ? 30.945 98.421 47.332 1.00 32.00 440 ASP F C 1
ATOM 6871 O O . ASP E 1 177 ? 30.033 97.764 47.761 1.00 32.45 440 ASP F O 1
ATOM 6880 N N . GLU E 1 178 ? 31.099 98.637 46.021 1.00 32.00 441 GLU F N 1
ATOM 6881 C CA . GLU E 1 178 ? 30.180 98.020 45.068 1.00 32.19 441 GLU F CA 1
ATOM 6882 C C . GLU E 1 178 ? 30.234 96.473 45.178 1.00 33.01 441 GLU F C 1
ATOM 6883 O O . GLU E 1 178 ? 29.197 95.801 45.272 1.00 32.89 441 GLU F O 1
ATOM 6885 N N . THR E 1 179 ? 31.453 95.926 45.220 1.00 33.32 442 THR F N 1
ATOM 6886 C CA . THR E 1 179 ? 31.676 94.499 45.423 1.00 33.10 442 THR F CA 1
ATOM 6887 C C . THR E 1 179 ? 31.047 94.016 46.719 1.00 34.06 442 THR F C 1
ATOM 6888 O O . THR E 1 179 ? 30.380 92.966 46.759 1.00 34.15 442 THR F O 1
ATOM 6892 N N . LEU E 1 180 ? 31.252 94.779 47.775 1.00 34.93 443 LEU F N 1
ATOM 6893 C CA . LEU E 1 180 ? 30.706 94.421 49.071 1.00 35.89 443 LEU F CA 1
ATOM 6894 C C . LEU E 1 180 ? 29.185 94.323 49.042 1.00 36.56 443 LEU F C 1
ATOM 6895 O O . LEU E 1 180 ? 28.639 93.344 49.516 1.00 37.44 443 LEU F O 1
ATOM 6900 N N . LYS E 1 181 ? 28.490 95.315 48.488 1.00 37.10 444 LYS F N 1
ATOM 6901 C CA . LYS E 1 181 ? 27.007 95.280 48.506 1.00 37.31 444 LYS F CA 1
ATOM 6902 C C . LYS E 1 181 ? 26.507 93.989 47.829 1.00 36.24 444 LYS F C 1
ATOM 6903 O O . LYS E 1 181 ? 25.678 93.284 48.380 1.00 37.18 444 LYS F O 1
ATOM 6907 N N . LYS E 1 182 ? 27.041 93.690 46.655 1.00 35.67 445 LYS F N 1
ATOM 6908 C CA A LYS E 1 182 ? 26.701 92.477 45.905 0.50 35.66 445 LYS F CA 1
ATOM 6909 C CA B LYS E 1 182 ? 26.675 92.490 45.915 0.50 35.64 445 LYS F CA 1
ATOM 6910 C C . LYS E 1 182 ? 26.943 91.211 46.720 1.00 35.60 445 LYS F C 1
ATOM 6911 O O . LYS E 1 182 ? 26.150 90.263 46.685 1.00 35.95 445 LYS F O 1
ATOM 6916 N N . LEU E 1 183 ? 28.047 91.196 47.450 1.00 35.28 446 LEU F N 1
ATOM 6917 C CA . LEU E 1 183 ? 28.442 90.032 48.213 1.00 34.85 446 LEU F CA 1
ATOM 6918 C C . LEU E 1 183 ? 27.551 89.817 49.438 1.00 34.92 446 LEU F C 1
ATOM 6919 O O . LEU E 1 183 ? 27.156 88.689 49.748 1.00 33.01 446 LEU F O 1
ATOM 6924 N N . GLN E 1 184 ? 27.259 90.888 50.154 1.00 34.95 447 GLN F N 1
ATOM 6925 C CA . GLN E 1 184 ? 26.356 90.762 51.282 1.00 36.38 447 GLN F CA 1
ATOM 6926 C C . GLN E 1 184 ? 24.894 90.426 50.867 1.00 35.99 447 GLN F C 1
ATOM 6927 O O . GLN E 1 184 ? 24.219 89.711 51.583 1.00 37.20 447 GLN F O 1
ATOM 6933 N N . GLU E 1 185 ? 24.426 90.899 49.715 1.00 34.99 448 GLU F N 1
ATOM 6934 C CA . GLU E 1 185 ? 23.120 90.481 49.224 1.00 34.52 448 GLU F CA 1
ATOM 6935 C C . GLU E 1 185 ? 23.119 88.935 49.140 1.00 33.80 448 GLU F C 1
ATOM 6936 O O . GLU E 1 185 ? 22.347 88.264 49.839 1.00 33.21 448 GLU F O 1
ATOM 6938 N N . ALA E 1 186 ? 24.026 88.386 48.336 1.00 32.91 449 ALA F N 1
ATOM 6939 C CA . ALA E 1 186 ? 24.131 86.932 48.137 1.00 32.55 449 ALA F CA 1
ATOM 6940 C C . ALA E 1 186 ? 24.291 86.152 49.448 1.00 32.65 449 ALA F C 1
ATOM 6941 O O . ALA E 1 186 ? 23.626 85.108 49.657 1.00 31.88 449 ALA F O 1
ATOM 6943 N N . PHE E 1 187 ? 25.123 86.668 50.349 1.00 32.64 450 PHE F N 1
ATOM 6944 C CA . PHE E 1 187 ? 25.306 86.034 51.638 1.00 33.58 450 PHE F CA 1
ATOM 6945 C C . PHE E 1 187 ? 24.007 85.951 52.449 1.00 34.68 450 PHE F C 1
ATOM 6946 O O . PHE E 1 187 ? 23.668 84.920 52.989 1.00 35.01 450 PHE F O 1
ATOM 6954 N N . ASP E 1 188 ? 23.310 87.071 52.564 1.00 36.94 451 ASP F N 1
ATOM 6955 C CA . ASP E 1 188 ? 22.139 87.190 53.436 1.00 37.63 451 ASP F CA 1
ATOM 6956 C C . ASP E 1 188 ? 21.050 86.222 52.967 1.00 37.53 451 ASP F C 1
ATOM 6957 O O . ASP E 1 188 ? 20.383 85.595 53.769 1.00 37.10 451 ASP F O 1
ATOM 6962 N N . GLN E 1 189 ? 20.958 86.059 51.656 1.00 38.13 452 GLN F N 1
ATOM 6963 C CA . GLN E 1 189 ? 20.021 85.158 51.012 1.00 38.81 452 GLN F CA 1
ATOM 6964 C C . GLN E 1 189 ? 20.353 83.657 51.041 1.00 39.54 452 GLN F C 1
ATOM 6965 O O . GLN E 1 189 ? 19.497 82.838 50.652 1.00 39.91 452 GLN F O 1
ATOM 6971 N N . ALA E 1 190 ? 21.568 83.270 51.433 1.00 39.92 453 ALA F N 1
ATOM 6972 C CA . ALA E 1 190 ? 21.981 81.869 51.290 1.00 40.63 453 ALA F CA 1
ATOM 6973 C C . ALA E 1 190 ? 21.399 80.989 52.412 1.00 41.47 453 ALA F C 1
ATOM 6974 O O . ALA E 1 190 ? 21.227 81.448 53.540 1.00 40.63 453 ALA F O 1
ATOM 6976 N N . CYS E 1 191 ? 21.115 79.734 52.068 1.00 43.66 454 CYS F N 1
ATOM 6977 C CA . CYS E 1 191 ? 20.529 78.725 52.982 1.00 45.94 454 CYS F CA 1
ATOM 6978 C C . CYS E 1 191 ? 21.601 77.747 53.413 1.00 48.46 454 CYS F C 1
ATOM 6979 O O . CYS E 1 191 ? 22.563 77.560 52.681 1.00 48.40 454 CYS F O 1
ATOM 6982 N N . SER E 1 192 ? 21.422 77.112 54.572 1.00 51.96 455 SER F N 1
ATOM 6983 C CA . SER E 1 192 ? 22.230 75.937 54.980 1.00 55.13 455 SER F CA 1
ATOM 6984 C C . SER E 1 192 ? 21.376 74.710 55.312 1.00 57.61 455 SER F C 1
ATOM 6985 O O . SER E 1 192 ? 20.316 74.836 55.941 1.00 58.21 455 SER F O 1
ATOM 6988 N N . SER E 1 193 ? 21.843 73.526 54.904 1.00 60.49 456 SER F N 1
ATOM 6989 C CA . SER E 1 193 ? 21.256 72.249 55.367 1.00 62.24 456 SER F CA 1
ATOM 6990 C C . SER E 1 193 ? 22.052 71.727 56.582 1.00 63.58 456 SER F C 1
ATOM 6991 O O . SER E 1 193 ? 23.252 72.010 56.710 1.00 63.76 456 SER F O 1
ATOM 6993 N N . PRO E 1 194 ? 21.373 71.022 57.511 1.00 65.01 457 PRO F N 1
ATOM 6994 C CA . PRO E 1 194 ? 22.074 70.103 58.430 1.00 65.59 457 PRO F CA 1
ATOM 6995 C C . PRO E 1 194 ? 22.553 68.808 57.747 1.00 66.35 457 PRO F C 1
ATOM 6996 O O . PRO E 1 194 ? 22.160 68.529 56.606 1.00 66.33 457 PRO F O 1
ATOM 7000 N N . GLN E 1 195 ? 23.390 68.054 58.475 1.00 67.40 458 GLN F N 1
ATOM 7001 C CA . GLN E 1 195 ? 24.082 66.809 58.027 1.00 67.96 458 GLN F CA 1
ATOM 7002 C C . GLN E 1 195 ? 25.430 67.097 57.351 1.00 68.03 458 GLN F C 1
ATOM 7003 O O . GLN E 1 195 ? 26.425 66.381 57.569 1.00 68.02 458 GLN F O 1
ATOM 7009 N N . PHE F 1 16 ? 85.876 69.724 44.451 1.00 54.33 279 PHE E N 1
ATOM 7010 C CA . PHE F 1 16 ? 85.567 70.842 45.398 1.00 54.09 279 PHE E CA 1
ATOM 7011 C C . PHE F 1 16 ? 86.775 71.216 46.289 1.00 53.56 279 PHE E C 1
ATOM 7012 O O . PHE F 1 16 ? 87.168 70.469 47.223 1.00 53.94 279 PHE E O 1
ATOM 7020 N N . GLN F 1 17 ? 87.350 72.383 46.010 1.00 52.05 280 GLN E N 1
ATOM 7021 C CA . GLN F 1 17 ? 88.166 73.090 47.004 1.00 50.09 280 GLN E CA 1
ATOM 7022 C C . GLN F 1 17 ? 87.405 74.404 47.239 1.00 47.71 280 GLN E C 1
ATOM 7023 O O . GLN F 1 17 ? 87.561 75.370 46.463 1.00 48.23 280 GLN E O 1
ATOM 7025 N N . GLY F 1 18 ? 86.560 74.404 48.282 1.00 43.59 281 GLY E N 1
ATOM 7026 C CA . GLY F 1 18 ? 85.706 75.538 48.628 1.00 40.02 281 GLY E CA 1
ATOM 7027 C C . GLY F 1 18 ? 84.238 75.141 48.815 1.00 36.56 281 GLY E C 1
ATOM 7028 O O . GLY F 1 18 ? 83.903 73.969 48.942 1.00 35.91 281 GLY E O 1
ATOM 7029 N N . ARG F 1 19 ? 83.350 76.129 48.806 1.00 32.78 282 ARG E N 1
ATOM 7030 C CA . ARG F 1 19 ? 81.949 75.903 49.180 1.00 29.30 282 ARG E CA 1
ATOM 7031 C C . ARG F 1 19 ? 81.245 75.146 48.075 1.00 26.99 282 ARG E C 1
ATOM 7032 O O . ARG F 1 19 ? 81.615 75.256 46.910 1.00 26.73 282 ARG E O 1
ATOM 7040 N N . LYS F 1 20 ? 80.239 74.367 48.425 1.00 24.29 283 LYS E N 1
ATOM 7041 C CA . LYS F 1 20 ? 79.614 73.503 47.429 1.00 23.24 283 LYS E CA 1
ATOM 7042 C C . LYS F 1 20 ? 78.221 74.013 47.001 1.00 22.33 283 LYS E C 1
ATOM 7043 O O . LYS F 1 20 ? 77.645 73.515 46.064 1.00 21.06 283 LYS E O 1
ATOM 7049 N N . THR F 1 21 ? 77.683 75.000 47.708 1.00 21.39 284 THR E N 1
ATOM 7050 C CA . THR F 1 21 ? 76.342 75.451 47.449 1.00 21.12 284 THR E CA 1
ATOM 7051 C C . THR F 1 21 ? 76.298 76.964 47.540 1.00 20.56 284 THR E C 1
ATOM 7052 O O . THR F 1 21 ? 76.831 77.533 48.487 1.00 20.40 284 THR E O 1
ATOM 7056 N N . LEU F 1 22 ? 75.702 77.612 46.549 1.00 20.03 285 LEU E N 1
ATOM 7057 C CA . LEU F 1 22 ? 75.376 79.031 46.664 1.00 20.51 285 LEU E CA 1
ATOM 7058 C C . LEU F 1 22 ? 73.904 79.200 47.079 1.00 20.42 285 LEU E C 1
ATOM 7059 O O . LEU F 1 22 ? 73.030 78.753 46.368 1.00 21.99 285 LEU E O 1
ATOM 7064 N N . VAL F 1 23 ? 73.655 79.829 48.220 1.00 19.51 286 VAL E N 1
ATOM 7065 C CA . VAL F 1 23 ? 72.337 80.080 48.721 1.00 19.59 286 VAL E CA 1
ATOM 7066 C C . VAL F 1 23 ? 72.044 81.578 48.618 1.00 20.42 286 VAL E C 1
ATOM 7067 O O . VAL F 1 23 ? 72.802 82.405 49.189 1.00 21.47 286 VAL E O 1
ATOM 7071 N N . LEU F 1 24 ? 70.973 81.941 47.892 1.00 20.13 287 LEU E N 1
ATOM 7072 C CA . LEU F 1 24 ? 70.498 83.336 47.827 1.00 19.64 287 LEU E CA 1
ATOM 7073 C C . LEU F 1 24 ? 69.223 83.546 48.664 1.00 20.62 287 LEU E C 1
ATOM 7074 O O . LEU F 1 24 ? 68.224 82.809 48.526 1.00 19.58 287 LEU E O 1
ATOM 7079 N N . ILE F 1 25 ? 69.290 84.529 49.564 1.00 20.63 288 ILE E N 1
ATOM 7080 C CA . ILE F 1 25 ? 68.195 84.872 50.457 1.00 20.70 288 ILE E CA 1
ATOM 7081 C C . ILE F 1 25 ? 67.784 86.295 50.117 1.00 21.17 288 ILE E C 1
ATOM 7082 O O . ILE F 1 25 ? 68.625 87.129 49.799 1.00 20.48 288 ILE E O 1
ATOM 7087 N N . GLY F 1 26 ? 66.484 86.550 50.119 1.00 21.93 289 GLY E N 1
ATOM 7088 C CA . GLY F 1 26 ? 65.954 87.907 49.937 1.00 22.73 289 GLY E CA 1
ATOM 7089 C C . GLY F 1 26 ? 64.438 87.945 49.697 1.00 23.33 289 GLY E C 1
ATOM 7090 O O . GLY F 1 26 ? 63.793 86.928 49.378 1.00 24.22 289 GLY E O 1
ATOM 7091 N N . ALA F 1 27 ? 63.854 89.124 49.823 1.00 23.16 290 ALA E N 1
ATOM 7092 C CA . ALA F 1 27 ? 62.421 89.239 49.605 1.00 22.81 290 ALA E CA 1
ATOM 7093 C C . ALA F 1 27 ? 62.093 89.100 48.097 1.00 23.03 290 ALA E C 1
ATOM 7094 O O . ALA F 1 27 ? 62.967 89.133 47.231 1.00 21.68 290 ALA E O 1
ATOM 7096 N N . SER F 1 28 ? 60.817 88.901 47.796 1.00 23.23 291 SER E N 1
ATOM 7097 C CA . SER F 1 28 ? 60.378 88.709 46.433 1.00 23.62 291 SER E CA 1
ATOM 7098 C C . SER F 1 28 ? 60.614 89.986 45.624 1.00 23.12 291 SER E C 1
ATOM 7099 O O . SER F 1 28 ? 60.361 91.078 46.112 1.00 23.10 291 SER E O 1
ATOM 7102 N N . GLY F 1 29 ? 61.116 89.850 44.395 1.00 22.75 292 GLY E N 1
ATOM 7103 C CA . GLY F 1 29 ? 61.391 91.003 43.543 1.00 22.20 292 GLY E CA 1
ATOM 7104 C C . GLY F 1 29 ? 62.782 91.638 43.644 1.00 22.57 292 GLY E C 1
ATOM 7105 O O . GLY F 1 29 ? 63.105 92.525 42.841 1.00 22.45 292 GLY E O 1
ATOM 7106 N N . VAL F 1 30 ? 63.629 91.196 44.587 1.00 21.61 293 VAL E N 1
ATOM 7107 C CA . VAL F 1 30 ? 64.946 91.866 44.789 1.00 20.72 293 VAL E CA 1
ATOM 7108 C C . VAL F 1 30 ? 65.967 91.486 43.719 1.00 21.19 293 VAL E C 1
ATOM 7109 O O . VAL F 1 30 ? 67.084 91.999 43.700 1.00 22.18 293 VAL E O 1
ATOM 7113 N N . GLY F 1 31 ? 65.613 90.532 42.877 1.00 20.81 294 GLY E N 1
ATOM 7114 C CA . GLY F 1 31 ? 66.456 90.108 41.766 1.00 20.17 294 GLY E CA 1
ATOM 7115 C C . GLY F 1 31 ? 67.184 88.793 41.907 1.00 20.28 294 GLY E C 1
ATOM 7116 O O . GLY F 1 31 ? 68.069 88.519 41.080 1.00 19.82 294 GLY E O 1
ATOM 7117 N N . ARG F 1 32 ? 66.837 87.977 42.919 1.00 20.14 295 ARG E N 1
ATOM 7118 C CA . ARG F 1 32 ? 67.578 86.751 43.169 1.00 21.20 295 ARG E CA 1
ATOM 7119 C C . ARG F 1 32 ? 67.531 85.839 41.957 1.00 21.30 295 ARG E C 1
ATOM 7120 O O . ARG F 1 32 ? 68.544 85.308 41.551 1.00 20.47 295 ARG E O 1
ATOM 7128 N N . SER F 1 33 ? 66.349 85.595 41.435 1.00 21.36 296 SER E N 1
ATOM 7129 C CA . SER F 1 33 ? 66.229 84.697 40.273 1.00 23.34 296 SER E CA 1
ATOM 7130 C C . SER F 1 33 ? 67.085 85.129 39.121 1.00 23.23 296 SER E C 1
ATOM 7131 O O . SER F 1 33 ? 67.615 84.291 38.402 1.00 23.28 296 SER E O 1
ATOM 7134 N N . HIS F 1 34 ? 67.152 86.439 38.905 1.00 23.64 297 HIS E N 1
ATOM 7135 C CA . HIS F 1 34 ? 67.864 86.969 37.765 1.00 24.33 297 HIS E CA 1
ATOM 7136 C C . HIS F 1 34 ? 69.363 86.783 37.949 1.00 24.14 297 HIS E C 1
ATOM 7137 O O . HIS F 1 34 ? 70.068 86.513 36.982 1.00 23.76 297 HIS E O 1
ATOM 7144 N N . ILE F 1 35 ? 69.825 86.909 39.186 1.00 23.89 298 ILE E N 1
ATOM 7145 C CA . ILE F 1 35 ? 71.222 86.668 39.516 1.00 23.82 298 ILE E CA 1
ATOM 7146 C C . ILE F 1 35 ? 71.491 85.187 39.269 1.00 24.41 298 ILE E C 1
ATOM 7147 O O . ILE F 1 35 ? 72.361 84.818 38.459 1.00 22.95 298 ILE E O 1
ATOM 7152 N N . LYS F 1 36 ? 70.680 84.322 39.872 1.00 25.29 299 LYS E N 1
ATOM 7153 C CA . LYS F 1 36 ? 70.809 82.909 39.564 1.00 25.99 299 LYS E CA 1
ATOM 7154 C C . LYS F 1 36 ? 70.884 82.691 38.045 1.00 26.57 299 LYS E C 1
ATOM 7155 O O . LYS F 1 36 ? 71.736 81.963 37.572 1.00 26.84 299 LYS E O 1
ATOM 7161 N N . ASN F 1 37 ? 69.987 83.288 37.278 1.00 27.46 300 ASN E N 1
ATOM 7162 C CA . ASN F 1 37 ? 69.970 83.016 35.856 1.00 28.68 300 ASN E CA 1
ATOM 7163 C C . ASN F 1 37 ? 71.237 83.499 35.167 1.00 29.44 300 ASN E C 1
ATOM 7164 O O . ASN F 1 37 ? 71.788 82.807 34.313 1.00 30.22 300 ASN E O 1
ATOM 7169 N N . ALA F 1 38 ? 71.729 84.660 35.556 1.00 30.00 301 ALA E N 1
ATOM 7170 C CA . ALA F 1 38 ? 72.960 85.141 34.960 1.00 30.84 301 ALA E CA 1
ATOM 7171 C C . ALA F 1 38 ? 74.147 84.243 35.309 1.00 31.50 301 ALA E C 1
ATOM 7172 O O . ALA F 1 38 ? 75.030 84.090 34.463 1.00 32.20 301 ALA E O 1
ATOM 7174 N N . LEU F 1 39 ? 74.199 83.677 36.525 1.00 32.02 302 LEU E N 1
ATOM 7175 C CA . LEU F 1 39 ? 75.271 82.720 36.874 1.00 32.47 302 LEU E CA 1
ATOM 7176 C C . LEU F 1 39 ? 75.206 81.498 36.000 1.00 32.94 302 LEU E C 1
ATOM 7177 O O . LEU F 1 39 ? 76.234 81.024 35.502 1.00 32.83 302 LEU E O 1
ATOM 7182 N N . LEU F 1 40 ? 74.005 80.972 35.821 1.00 33.65 303 LEU E N 1
ATOM 7183 C CA . LEU F 1 40 ? 73.830 79.790 35.014 1.00 35.05 303 LEU E CA 1
ATOM 7184 C C . LEU F 1 40 ? 74.209 80.044 33.578 1.00 37.30 303 LEU E C 1
ATOM 7185 O O . LEU F 1 40 ? 74.791 79.182 32.926 1.00 38.04 303 LEU E O 1
ATOM 7190 N N . SER F 1 41 ? 73.857 81.212 33.065 1.00 39.31 304 SER E N 1
ATOM 7191 C CA . SER F 1 41 ? 74.138 81.513 31.671 1.00 40.94 304 SER E CA 1
ATOM 7192 C C . SER F 1 41 ? 75.646 81.700 31.442 1.00 41.87 304 SER E C 1
ATOM 7193 O O . SER F 1 41 ? 76.160 81.354 30.403 1.00 42.48 304 SER E O 1
ATOM 7196 N N . GLN F 1 42 ? 76.343 82.222 32.432 1.00 43.09 305 GLN E N 1
ATOM 7197 C CA . GLN F 1 42 ? 77.757 82.571 32.303 1.00 44.30 305 GLN E CA 1
ATOM 7198 C C . GLN F 1 42 ? 78.731 81.366 32.465 1.00 44.62 305 GLN E C 1
ATOM 7199 O O . GLN F 1 42 ? 79.707 81.230 31.698 1.00 45.13 305 GLN E O 1
ATOM 7205 N N . ASN F 1 43 ? 78.457 80.516 33.465 1.00 44.02 306 ASN E N 1
ATOM 7206 C CA . ASN F 1 43 ? 79.262 79.343 33.814 1.00 43.03 306 ASN E CA 1
ATOM 7207 C C . ASN F 1 43 ? 78.342 78.146 33.888 1.00 41.40 306 ASN E C 1
ATOM 7208 O O . ASN F 1 43 ? 78.064 77.623 34.964 1.00 40.59 306 ASN E O 1
ATOM 7213 N N . PRO F 1 44 ? 77.837 77.708 32.748 1.00 40.40 307 PRO E N 1
ATOM 7214 C CA . PRO F 1 44 ? 76.813 76.681 32.763 1.00 40.19 307 PRO E CA 1
ATOM 7215 C C . PRO F 1 44 ? 77.332 75.291 33.113 1.00 40.09 307 PRO E C 1
ATOM 7216 O O . PRO F 1 44 ? 76.527 74.411 33.375 1.00 40.68 307 PRO E O 1
ATOM 7220 N N . GLU F 1 45 ? 78.659 75.106 33.134 1.00 39.34 308 GLU E N 1
ATOM 7221 C CA . GLU F 1 45 ? 79.275 73.847 33.564 1.00 38.40 308 GLU E CA 1
ATOM 7222 C C . GLU F 1 45 ? 79.639 73.826 35.050 1.00 37.22 308 GLU E C 1
ATOM 7223 O O . GLU F 1 45 ? 79.939 72.776 35.598 1.00 37.99 308 GLU E O 1
ATOM 7226 N N . LYS F 1 46 ? 79.615 74.962 35.713 1.00 35.66 309 LYS E N 1
ATOM 7227 C CA . LYS F 1 46 ? 79.995 75.011 37.126 1.00 35.29 309 LYS E CA 1
ATOM 7228 C C . LYS F 1 46 ? 78.793 74.999 38.091 1.00 33.64 309 LYS E C 1
ATOM 7229 O O . LYS F 1 46 ? 78.882 74.450 39.167 1.00 34.03 309 LYS E O 1
ATOM 7235 N N . PHE F 1 47 ? 77.698 75.650 37.713 1.00 31.93 310 PHE E N 1
ATOM 7236 C CA . PHE F 1 47 ? 76.553 75.894 38.590 1.00 29.88 310 PHE E CA 1
ATOM 7237 C C . PHE F 1 47 ? 75.338 75.233 38.001 1.00 28.93 310 PHE E C 1
ATOM 7238 O O . PHE F 1 47 ? 75.121 75.314 36.786 1.00 28.96 310 PHE E O 1
ATOM 7246 N N . VAL F 1 48 ? 74.545 74.591 38.857 1.00 27.31 311 VAL E N 1
ATOM 7247 C CA . VAL F 1 48 ? 73.255 74.062 38.459 1.00 26.71 311 VAL E CA 1
ATOM 7248 C C . VAL F 1 48 ? 72.192 74.495 39.481 1.00 26.39 311 VAL E C 1
ATOM 7249 O O . VAL F 1 48 ? 72.465 74.627 40.701 1.00 26.05 311 VAL E O 1
ATOM 7253 N N . TYR F 1 49 ? 70.987 74.722 38.965 1.00 26.05 312 TYR E N 1
ATOM 7254 C CA . TYR F 1 49 ? 69.834 75.083 39.776 1.00 25.81 312 TYR E CA 1
ATOM 7255 C C . TYR F 1 49 ? 68.919 73.865 39.848 1.00 24.70 312 TYR E C 1
ATOM 7256 O O . TYR F 1 49 ? 68.545 73.308 38.813 1.00 25.07 312 TYR E O 1
ATOM 7265 N N . PRO F 1 50 ? 68.586 73.419 41.061 1.00 23.79 313 PRO E N 1
ATOM 7266 C CA . PRO F 1 50 ? 67.769 72.242 41.182 1.00 24.61 313 PRO E CA 1
ATOM 7267 C C . PRO F 1 50 ? 66.315 72.496 40.784 1.00 24.87 313 PRO E C 1
ATOM 7268 O O . PRO F 1 50 ? 65.664 73.333 41.339 1.00 25.90 313 PRO E O 1
ATOM 7272 N N . VAL F 1 51 ? 65.839 71.754 39.803 1.00 25.69 314 VAL E N 1
ATOM 7273 C CA . VAL F 1 51 ? 64.501 71.898 39.251 1.00 25.53 314 VAL E CA 1
ATOM 7274 C C . VAL F 1 51 ? 63.477 71.500 40.310 1.00 25.20 314 VAL E C 1
ATOM 7275 O O . VAL F 1 51 ? 63.515 70.381 40.774 1.00 26.40 314 VAL E O 1
ATOM 7279 N N . PRO F 1 52 ? 62.571 72.410 40.694 1.00 24.70 315 PRO E N 1
ATOM 7280 C CA . PRO F 1 52 ? 61.579 72.094 41.733 1.00 24.43 315 PRO E CA 1
ATOM 7281 C C . PRO F 1 52 ? 60.421 71.312 41.221 1.00 24.08 315 PRO E C 1
ATOM 7282 O O . PRO F 1 52 ? 60.225 71.192 40.019 1.00 24.69 315 PRO E O 1
ATOM 7286 N N . TYR F 1 53 ? 59.669 70.771 42.158 1.00 23.85 316 TYR E N 1
ATOM 7287 C CA . TYR F 1 53 ? 58.516 69.961 41.873 1.00 24.03 316 TYR E CA 1
ATOM 7288 C C . TYR F 1 53 ? 57.282 70.799 42.188 1.00 24.91 316 TYR E C 1
ATOM 7289 O O . TYR F 1 53 ? 57.347 71.674 43.050 1.00 25.15 316 TYR E O 1
ATOM 7298 N N . THR F 1 54 ? 56.165 70.529 41.508 1.00 25.41 317 THR E N 1
ATOM 7299 C CA . THR F 1 54 ? 54.913 71.254 41.766 1.00 25.81 317 THR E CA 1
ATOM 7300 C C . THR F 1 54 ? 53.708 70.411 41.446 1.00 27.48 317 THR E C 1
ATOM 7301 O O . THR F 1 54 ? 53.768 69.586 40.535 1.00 27.95 317 THR E O 1
ATOM 7305 N N . THR F 1 55 ? 52.627 70.613 42.204 1.00 29.00 318 THR E N 1
ATOM 7306 C CA . THR F 1 55 ? 51.337 69.992 41.902 1.00 29.81 318 THR E CA 1
ATOM 7307 C C . THR F 1 55 ? 50.507 70.792 40.907 1.00 31.64 318 THR E C 1
ATOM 7308 O O . THR F 1 55 ? 49.457 70.355 40.491 1.00 31.48 318 THR E O 1
ATOM 7312 N N . ARG F 1 56 ? 50.958 71.974 40.540 1.00 33.90 319 ARG E N 1
ATOM 7313 C CA . ARG F 1 56 ? 50.225 72.791 39.601 1.00 35.79 319 ARG E CA 1
ATOM 7314 C C . ARG F 1 56 ? 50.120 72.084 38.261 1.00 37.34 319 ARG E C 1
ATOM 7315 O O . ARG F 1 56 ? 51.073 71.430 37.830 1.00 36.31 319 ARG E O 1
ATOM 7323 N N . PRO F 1 57 ? 48.958 72.202 37.592 1.00 40.01 320 PRO E N 1
ATOM 7324 C CA . PRO F 1 57 ? 48.869 71.571 36.264 1.00 41.57 320 PRO E CA 1
ATOM 7325 C C . PRO F 1 57 ? 49.812 72.266 35.284 1.00 43.11 320 PRO E C 1
ATOM 7326 O O . PRO F 1 57 ? 49.949 73.494 35.313 1.00 42.18 320 PRO E O 1
ATOM 7330 N N . PRO F 1 58 ? 50.508 71.481 34.454 1.00 45.87 321 PRO E N 1
ATOM 7331 C CA . PRO F 1 58 ? 51.344 72.142 33.461 1.00 47.91 321 PRO E CA 1
ATOM 7332 C C . PRO F 1 58 ? 50.478 72.840 32.397 1.00 50.44 321 PRO E C 1
ATOM 7333 O O . PRO F 1 58 ? 49.425 72.317 31.979 1.00 50.62 321 PRO E O 1
ATOM 7337 N N . ARG F 1 59 ? 50.927 74.017 31.981 1.00 53.34 322 ARG E N 1
ATOM 7338 C CA . ARG F 1 59 ? 50.307 74.737 30.873 1.00 55.83 322 ARG E CA 1
ATOM 7339 C C . ARG F 1 59 ? 50.582 73.978 29.557 1.00 57.40 322 ARG E C 1
ATOM 7340 O O . ARG F 1 59 ? 51.275 72.942 29.565 1.00 58.11 322 ARG E O 1
ATOM 7348 N N . LYS F 1 60 ? 50.015 74.455 28.441 1.00 59.05 323 LYS E N 1
ATOM 7349 C CA . LYS F 1 60 ? 50.421 73.962 27.100 1.00 59.73 323 LYS E CA 1
ATOM 7350 C C . LYS F 1 60 ? 51.918 74.258 26.830 1.00 60.35 323 LYS E C 1
ATOM 7351 O O . LYS F 1 60 ? 52.619 73.434 26.227 1.00 60.49 323 LYS E O 1
ATOM 7353 N N . SER F 1 61 ? 52.412 75.391 27.349 1.00 60.91 324 SER E N 1
ATOM 7354 C CA . SER F 1 61 ? 53.750 75.935 27.006 1.00 61.22 324 SER E CA 1
ATOM 7355 C C . SER F 1 61 ? 54.996 75.482 27.828 1.00 61.38 324 SER E C 1
ATOM 7356 O O . SER F 1 61 ? 56.097 75.996 27.586 1.00 61.53 324 SER E O 1
ATOM 7359 N N . GLU F 1 62 ? 54.838 74.555 28.783 1.00 61.14 325 GLU E N 1
ATOM 7360 C CA . GLU F 1 62 ? 55.966 74.072 29.626 1.00 60.81 325 GLU E CA 1
ATOM 7361 C C . GLU F 1 62 ? 56.317 72.583 29.379 1.00 60.11 325 GLU E C 1
ATOM 7362 O O . GLU F 1 62 ? 55.477 71.798 28.904 1.00 60.02 325 GLU E O 1
ATOM 7368 N N . GLU F 1 63 ? 57.553 72.206 29.727 1.00 58.91 326 GLU E N 1
ATOM 7369 C CA . GLU F 1 63 ? 58.034 70.824 29.559 1.00 57.99 326 GLU E CA 1
ATOM 7370 C C . GLU F 1 63 ? 58.435 70.222 30.909 1.00 56.80 326 GLU E C 1
ATOM 7371 O O . GLU F 1 63 ? 59.224 70.814 31.645 1.00 56.28 326 GLU E O 1
ATOM 7373 N N . ASP F 1 64 ? 57.890 69.047 31.219 1.00 55.50 327 ASP E N 1
ATOM 7374 C CA . ASP F 1 64 ? 58.236 68.348 32.440 1.00 54.92 327 ASP E CA 1
ATOM 7375 C C . ASP F 1 64 ? 59.757 68.208 32.549 1.00 53.99 327 ASP E C 1
ATOM 7376 O O . ASP F 1 64 ? 60.387 67.585 31.701 1.00 53.69 327 ASP E O 1
ATOM 7381 N N . GLY F 1 65 ? 60.337 68.816 33.582 1.00 52.60 328 GLY E N 1
ATOM 7382 C CA . GLY F 1 65 ? 61.754 68.678 33.850 1.00 51.51 328 GLY E CA 1
ATOM 7383 C C . GLY F 1 65 ? 62.577 69.870 33.415 1.00 50.74 328 GLY E C 1
ATOM 7384 O O . GLY F 1 65 ? 63.799 69.886 33.644 1.00 50.83 328 GLY E O 1
ATOM 7385 N N . LYS F 1 66 ? 61.932 70.869 32.802 1.00 49.09 329 LYS E N 1
ATOM 7386 C CA . LYS F 1 66 ? 62.640 72.075 32.370 1.00 48.13 329 LYS E CA 1
ATOM 7387 C C . LYS F 1 66 ? 62.518 73.197 33.405 1.00 46.66 329 LYS E C 1
ATOM 7388 O O . LYS F 1 66 ? 63.520 73.619 33.977 1.00 47.27 329 LYS E O 1
ATOM 7392 N N . GLU F 1 67 ? 61.315 73.694 33.665 1.00 44.60 330 GLU E N 1
ATOM 7393 C CA . GLU F 1 67 ? 61.177 74.688 34.739 1.00 43.21 330 GLU E CA 1
ATOM 7394 C C . GLU F 1 67 ? 60.593 74.074 36.016 1.00 40.26 330 GLU E C 1
ATOM 7395 O O . GLU F 1 67 ? 60.831 74.588 37.106 1.00 39.13 330 GLU E O 1
ATOM 7401 N N . TYR F 1 68 ? 59.894 72.947 35.878 1.00 37.81 331 TYR E N 1
ATOM 7402 C CA . TYR F 1 68 ? 59.326 72.220 37.018 1.00 36.09 331 TYR E CA 1
ATOM 7403 C C . TYR F 1 68 ? 59.265 70.730 36.734 1.00 34.75 331 TYR E C 1
ATOM 7404 O O . TYR F 1 68 ? 59.261 70.335 35.583 1.00 35.11 331 TYR E O 1
ATOM 7413 N N . HIS F 1 69 ? 59.258 69.916 37.787 1.00 33.46 332 HIS E N 1
ATOM 7414 C CA . HIS F 1 69 ? 58.788 68.528 37.714 1.00 32.68 332 HIS E CA 1
ATOM 7415 C C . HIS F 1 69 ? 57.325 68.530 38.156 1.00 31.52 332 HIS E C 1
ATOM 7416 O O . HIS F 1 69 ? 57.010 68.920 39.280 1.00 30.81 332 HIS E O 1
ATOM 7423 N N . PHE F 1 70 ? 56.439 68.107 37.263 1.00 30.71 333 PHE E N 1
ATOM 7424 C CA . PHE F 1 70 ? 54.996 68.230 37.466 1.00 29.91 333 PHE E CA 1
ATOM 7425 C C . PHE F 1 70 ? 54.510 66.921 37.993 1.00 29.73 333 PHE E C 1
ATOM 7426 O O . PHE F 1 70 ? 54.622 65.922 37.324 1.00 30.39 333 PHE E O 1
ATOM 7434 N N . ILE F 1 71 ? 53.978 66.917 39.203 1.00 29.50 334 ILE E N 1
ATOM 7435 C CA . ILE F 1 71 ? 53.522 65.682 39.806 1.00 29.44 334 ILE E CA 1
ATOM 7436 C C . ILE F 1 71 ? 52.117 65.863 40.377 1.00 29.63 334 ILE E C 1
ATOM 7437 O O . ILE F 1 71 ? 51.600 66.971 40.447 1.00 29.99 334 ILE E O 1
ATOM 7442 N N . SER F 1 72 ? 51.510 64.760 40.766 1.00 30.21 335 SER E N 1
ATOM 7443 C CA . SER F 1 72 ? 50.191 64.776 41.364 1.00 31.39 335 SER E CA 1
ATOM 7444 C C . SER F 1 72 ? 50.293 65.147 42.840 1.00 31.34 335 SER E C 1
ATOM 7445 O O . SER F 1 72 ? 51.384 65.098 43.423 1.00 30.92 335 SER E O 1
ATOM 7448 N N . THR F 1 73 ? 49.164 65.508 43.446 1.00 31.86 336 THR E N 1
ATOM 7449 C CA . THR F 1 73 ? 49.130 65.847 44.860 1.00 32.54 336 THR E CA 1
ATOM 7450 C C . THR F 1 73 ? 49.268 64.599 45.735 1.00 33.37 336 THR E C 1
ATOM 7451 O O . THR F 1 73 ? 49.600 64.711 46.909 1.00 33.83 336 THR E O 1
ATOM 7455 N N . GLU F 1 74 ? 48.985 63.421 45.196 1.00 34.15 337 GLU E N 1
ATOM 7456 C CA . GLU F 1 74 ? 49.138 62.205 45.975 1.00 35.51 337 GLU E CA 1
ATOM 7457 C C . GLU F 1 74 ? 50.631 61.951 46.141 1.00 35.35 337 GLU E C 1
ATOM 7458 O O . GLU F 1 74 ? 51.112 61.775 47.247 1.00 34.76 337 GLU E O 1
ATOM 7464 N N . GLU F 1 75 ? 51.354 61.951 45.028 1.00 35.54 338 GLU E N 1
ATOM 7465 C CA . GLU F 1 75 ? 52.803 61.814 45.058 1.00 36.10 338 GLU E CA 1
ATOM 7466 C C . GLU F 1 75 ? 53.488 62.866 45.925 1.00 35.08 338 GLU E C 1
ATOM 7467 O O . GLU F 1 75 ? 54.247 62.547 46.841 1.00 35.48 338 GLU E O 1
ATOM 7473 N N . MET F 1 76 ? 53.202 64.127 45.639 1.00 34.07 339 MET E N 1
ATOM 7474 C CA . MET F 1 76 ? 53.680 65.230 46.450 1.00 32.86 339 MET E CA 1
ATOM 7475 C C . MET F 1 76 ? 53.475 64.993 47.949 1.00 32.03 339 MET E C 1
ATOM 7476 O O . MET F 1 76 ? 54.398 65.180 48.759 1.00 30.67 339 MET E O 1
ATOM 7481 N N . THR F 1 77 ? 52.267 64.609 48.332 1.00 31.17 340 THR E N 1
ATOM 7482 C CA . THR F 1 77 ? 51.984 64.338 49.740 1.00 31.11 340 THR E CA 1
ATOM 7483 C C . THR F 1 77 ? 52.886 63.212 50.285 1.00 30.82 340 THR E C 1
ATOM 7484 O O . THR F 1 77 ? 53.332 63.261 51.441 1.00 30.04 340 THR E O 1
ATOM 7488 N N . ARG F 1 78 ? 53.161 62.206 49.463 1.00 30.23 341 ARG E N 1
ATOM 7489 C CA . ARG F 1 78 ? 54.041 61.131 49.898 1.00 31.25 341 ARG E CA 1
ATOM 7490 C C . ARG F 1 78 ? 55.467 61.641 50.103 1.00 29.71 341 ARG E C 1
ATOM 7491 O O . ARG F 1 78 ? 56.080 61.399 51.140 1.00 30.53 341 ARG E O 1
ATOM 7499 N N . ASN F 1 79 ? 55.979 62.344 49.101 1.00 28.43 342 ASN E N 1
ATOM 7500 C CA . ASN F 1 79 ? 57.293 62.930 49.149 1.00 26.88 342 ASN E CA 1
ATOM 7501 C C . ASN F 1 79 ? 57.431 63.751 50.415 1.00 26.67 342 ASN E C 1
ATOM 7502 O O . ASN F 1 79 ? 58.415 63.644 51.130 1.00 26.22 342 ASN E O 1
ATOM 7507 N N . ILE F 1 80 ? 56.419 64.528 50.750 1.00 26.03 343 ILE E N 1
ATOM 7508 C CA . ILE F 1 80 ? 56.522 65.371 51.923 1.00 26.02 343 ILE E CA 1
ATOM 7509 C C . ILE F 1 80 ? 56.595 64.535 53.172 1.00 26.52 343 ILE E C 1
ATOM 7510 O O . ILE F 1 80 ? 57.380 64.803 54.062 1.00 26.34 343 ILE E O 1
ATOM 7515 N N . SER F 1 81 ? 55.756 63.526 53.247 1.00 27.40 344 SER E N 1
ATOM 7516 C CA . SER F 1 81 ? 55.705 62.673 54.432 1.00 27.98 344 SER E CA 1
ATOM 7517 C C . SER F 1 81 ? 56.972 61.836 54.540 1.00 26.28 344 SER E C 1
ATOM 7518 O O . SER F 1 81 ? 57.314 61.451 55.611 1.00 25.68 344 SER E O 1
ATOM 7521 N N . ALA F 1 82 ? 57.629 61.562 53.415 1.00 25.46 345 ALA E N 1
ATOM 7522 C CA . ALA F 1 82 ? 58.911 60.863 53.387 1.00 24.93 345 ALA E CA 1
ATOM 7523 C C . ALA F 1 82 ? 60.136 61.789 53.545 1.00 24.84 345 ALA E C 1
ATOM 7524 O O . ALA F 1 82 ? 61.267 61.360 53.331 1.00 25.84 345 ALA E O 1
ATOM 7526 N N . ASN F 1 83 ? 59.918 63.047 53.916 1.00 24.81 346 ASN E N 1
ATOM 7527 C CA . ASN F 1 83 ? 60.987 64.009 54.161 1.00 24.73 346 ASN E CA 1
ATOM 7528 C C . ASN F 1 83 ? 61.958 64.063 52.999 1.00 24.24 346 ASN E C 1
ATOM 7529 O O . ASN F 1 83 ? 63.175 64.023 53.180 1.00 24.17 346 ASN E O 1
ATOM 7534 N N . GLU F 1 84 ? 61.401 64.119 51.805 1.00 23.56 347 GLU E N 1
ATOM 7535 C CA . GLU F 1 84 ? 62.158 64.270 50.597 1.00 23.93 347 GLU E CA 1
ATOM 7536 C C . GLU F 1 84 ? 62.419 65.715 50.182 1.00 22.57 347 GLU E C 1
ATOM 7537 O O . GLU F 1 84 ? 63.222 65.921 49.310 1.00 22.24 347 GLU E O 1
ATOM 7543 N N . PHE F 1 85 ? 61.821 66.704 50.842 1.00 21.38 348 PHE E N 1
ATOM 7544 C CA . PHE F 1 85 ? 61.990 68.096 50.445 1.00 20.40 348 PHE E CA 1
ATOM 7545 C C . PHE F 1 85 ? 62.903 68.933 51.389 1.00 20.53 348 PHE E C 1
ATOM 7546 O O . PHE F 1 85 ? 62.738 68.975 52.601 1.00 19.41 348 PHE E O 1
ATOM 7554 N N . LEU F 1 86 ? 63.877 69.588 50.790 1.00 20.77 349 LEU E N 1
ATOM 7555 C CA . LEU F 1 86 ? 64.682 70.574 51.465 1.00 22.01 349 LEU E CA 1
ATOM 7556 C C . LEU F 1 86 ? 63.784 71.707 51.904 1.00 22.00 349 LEU E C 1
ATOM 7557 O O . LEU F 1 86 ? 63.908 72.229 53.020 1.00 21.76 349 LEU E O 1
ATOM 7562 N N . GLU F 1 87 ? 62.871 72.048 51.010 1.00 22.61 350 GLU E N 1
ATOM 7563 C CA . GLU F 1 87 ? 61.920 73.132 51.188 1.00 23.61 350 GLU E CA 1
ATOM 7564 C C . GLU F 1 87 ? 60.662 72.787 50.348 1.00 23.50 350 GLU E C 1
ATOM 7565 O O . GLU F 1 87 ? 60.797 72.331 49.200 1.00 23.41 350 GLU E O 1
ATOM 7571 N N . PHE F 1 88 ? 59.473 73.026 50.917 1.00 23.77 351 PHE E N 1
ATOM 7572 C CA . PHE F 1 88 ? 58.179 72.917 50.229 1.00 23.86 351 PHE E CA 1
ATOM 7573 C C . PHE F 1 88 ? 57.179 73.959 50.776 1.00 24.32 351 PHE E C 1
ATOM 7574 O O . PHE F 1 88 ? 57.294 74.445 51.892 1.00 23.33 351 PHE E O 1
ATOM 7582 N N . GLY F 1 89 ? 56.197 74.325 49.970 1.00 25.11 352 GLY E N 1
ATOM 7583 C CA . GLY F 1 89 ? 55.227 75.359 50.394 1.00 25.79 352 GLY E CA 1
ATOM 7584 C C . GLY F 1 89 ? 54.135 75.522 49.355 1.00 26.51 352 GLY E C 1
ATOM 7585 O O . GLY F 1 89 ? 54.221 74.966 48.255 1.00 26.01 352 GLY E O 1
ATOM 7586 N N . SER F 1 90 ? 53.104 76.266 49.716 1.00 27.62 353 SER E N 1
ATOM 7587 C CA . SER F 1 90 ? 51.931 76.472 48.849 1.00 29.10 353 SER E CA 1
ATOM 7588 C C . SER F 1 90 ? 51.978 77.845 48.260 1.00 28.49 353 SER E C 1
ATOM 7589 O O . SER F 1 90 ? 52.417 78.785 48.909 1.00 29.05 353 SER E O 1
ATOM 7592 N N . TYR F 1 91 ? 51.558 77.955 47.014 1.00 28.19 354 TYR E N 1
ATOM 7593 C CA . TYR F 1 91 ? 51.454 79.243 46.376 1.00 28.34 354 TYR E CA 1
ATOM 7594 C C . TYR F 1 91 ? 50.288 79.182 45.426 1.00 27.23 354 TYR E C 1
ATOM 7595 O O . TYR F 1 91 ? 50.225 78.308 44.564 1.00 26.48 354 TYR E O 1
ATOM 7604 N N . GLN F 1 92 ? 49.345 80.098 45.634 1.00 26.85 355 GLN E N 1
ATOM 7605 C CA . GLN F 1 92 ? 48.138 80.204 44.813 1.00 26.38 355 GLN E CA 1
ATOM 7606 C C . GLN F 1 92 ? 47.482 78.851 44.616 1.00 25.36 355 GLN E C 1
ATOM 7607 O O . GLN F 1 92 ? 47.112 78.505 43.512 1.00 25.65 355 GLN E O 1
ATOM 7613 N N . GLY F 1 93 ? 47.391 78.070 45.683 1.00 24.90 356 GLY E N 1
ATOM 7614 C CA . GLY F 1 93 ? 46.606 76.836 45.676 1.00 24.48 356 GLY E CA 1
ATOM 7615 C C . GLY F 1 93 ? 47.262 75.544 45.192 1.00 24.12 356 GLY E C 1
ATOM 7616 O O . GLY F 1 93 ? 46.595 74.528 45.063 1.00 23.48 356 GLY E O 1
ATOM 7617 N N . ASN F 1 94 ? 48.566 75.574 44.941 1.00 23.82 357 ASN E N 1
ATOM 7618 C CA . ASN F 1 94 ? 49.319 74.391 44.561 1.00 22.90 357 ASN E CA 1
ATOM 7619 C C . ASN F 1 94 ? 50.614 74.327 45.368 1.00 22.72 357 ASN E C 1
ATOM 7620 O O . ASN F 1 94 ? 51.074 75.323 45.922 1.00 20.39 357 ASN E O 1
ATOM 7625 N N . MET F 1 95 ? 51.185 73.138 45.428 1.00 23.55 358 MET E N 1
ATOM 7626 C CA . MET F 1 95 ? 52.350 72.883 46.258 1.00 25.16 358 MET E CA 1
ATOM 7627 C C . MET F 1 95 ? 53.578 72.914 45.377 1.00 23.99 358 MET E C 1
ATOM 7628 O O . MET F 1 95 ? 53.545 72.497 44.216 1.00 23.63 358 MET E O 1
ATOM 7633 N N . PHE F 1 96 ? 54.647 73.455 45.928 1.00 23.35 359 PHE E N 1
ATOM 7634 C CA . PHE F 1 96 ? 55.940 73.518 45.257 1.00 23.54 359 PHE E CA 1
ATOM 7635 C C . PHE F 1 96 ? 57.016 73.076 46.232 1.00 23.23 359 PHE E C 1
ATOM 7636 O O . PHE F 1 96 ? 56.878 73.313 47.439 1.00 21.92 359 PHE E O 1
ATOM 7644 N N . GLY F 1 97 ? 58.087 72.459 45.709 1.00 23.06 360 GLY E N 1
ATOM 7645 C CA . GLY F 1 97 ? 59.221 72.091 46.547 1.00 23.14 360 GLY E CA 1
ATOM 7646 C C . GLY F 1 97 ? 60.482 71.643 45.840 1.00 23.11 360 GLY E C 1
ATOM 7647 O O . GLY F 1 97 ? 60.442 71.186 44.682 1.00 22.58 360 GLY E O 1
ATOM 7648 N N . THR F 1 98 ? 61.600 71.746 46.573 1.00 22.24 361 THR E N 1
ATOM 7649 C CA . THR F 1 98 ? 62.923 71.310 46.100 1.00 20.80 361 THR E CA 1
ATOM 7650 C C . THR F 1 98 ? 63.369 70.070 46.895 1.00 20.33 361 THR E C 1
ATOM 7651 O O . THR F 1 98 ? 63.404 70.062 48.130 1.00 18.82 361 THR E O 1
ATOM 7655 N N . LYS F 1 99 ? 63.668 69.007 46.177 1.00 20.25 362 LYS E N 1
ATOM 7656 C CA . LYS F 1 99 ? 64.088 67.754 46.810 1.00 21.21 362 LYS E CA 1
ATOM 7657 C C . LYS F 1 99 ? 65.562 67.744 47.219 1.00 21.14 362 LYS E C 1
ATOM 7658 O O . LYS F 1 99 ? 66.433 68.125 46.451 1.00 21.34 362 LYS E O 1
ATOM 7664 N N . PHE F 1 100 ? 65.836 67.287 48.427 1.00 21.55 363 PHE E N 1
ATOM 7665 C CA . PHE F 1 100 ? 67.209 66.960 48.827 1.00 21.51 363 PHE E CA 1
ATOM 7666 C C . PHE F 1 100 ? 67.946 66.238 47.717 1.00 22.54 363 PHE E C 1
ATOM 7667 O O . PHE F 1 100 ? 69.021 66.654 47.317 1.00 22.90 363 PHE E O 1
ATOM 7675 N N . GLU F 1 101 ? 67.355 65.195 47.168 1.00 23.49 364 GLU E N 1
ATOM 7676 C CA . GLU F 1 101 ? 68.075 64.358 46.200 1.00 25.34 364 GLU E CA 1
ATOM 7677 C C . GLU F 1 101 ? 68.529 65.092 44.951 1.00 24.70 364 GLU E C 1
ATOM 7678 O O . GLU F 1 101 ? 69.566 64.762 44.374 1.00 23.83 364 GLU E O 1
ATOM 7684 N N . THR F 1 102 ? 67.729 66.058 44.506 1.00 24.54 365 THR E N 1
ATOM 7685 C CA . THR F 1 102 ? 68.089 66.894 43.352 1.00 23.61 365 THR E CA 1
ATOM 7686 C C . THR F 1 102 ? 69.371 67.669 43.663 1.00 23.41 365 THR E C 1
ATOM 7687 O O . THR F 1 102 ? 70.196 67.863 42.789 1.00 24.15 365 THR E O 1
ATOM 7691 N N . VAL F 1 103 ? 69.546 68.102 44.900 1.00 23.73 366 VAL E N 1
ATOM 7692 C CA . VAL F 1 103 ? 70.752 68.848 45.306 1.00 24.50 366 VAL E CA 1
ATOM 7693 C C . VAL F 1 103 ? 71.971 67.918 45.408 1.00 25.16 366 VAL E C 1
ATOM 7694 O O . VAL F 1 103 ? 73.048 68.235 44.921 1.00 25.10 366 VAL E O 1
ATOM 7698 N N . HIS F 1 104 ? 71.795 66.739 45.992 1.00 26.33 367 HIS E N 1
ATOM 7699 C CA . HIS F 1 104 ? 72.877 65.732 46.021 1.00 26.45 367 HIS E CA 1
ATOM 7700 C C . HIS F 1 104 ? 73.302 65.318 44.610 1.00 27.51 367 HIS E C 1
ATOM 7701 O O . HIS F 1 104 ? 74.486 65.166 44.316 1.00 27.08 367 HIS E O 1
ATOM 7708 N N . GLN F 1 105 ? 72.335 65.153 43.724 1.00 28.18 368 GLN E N 1
ATOM 7709 C CA A GLN F 1 105 ? 72.625 64.837 42.333 0.50 28.51 368 GLN E CA 1
ATOM 7710 C CA B GLN F 1 105 ? 72.628 64.823 42.339 0.50 28.64 368 GLN E CA 1
ATOM 7711 C C . GLN F 1 105 ? 73.622 65.839 41.786 1.00 28.67 368 GLN E C 1
ATOM 7712 O O . GLN F 1 105 ? 74.541 65.481 41.059 1.00 29.61 368 GLN E O 1
ATOM 7723 N N . ILE F 1 106 ? 73.468 67.110 42.149 1.00 28.00 369 ILE E N 1
ATOM 7724 C CA . ILE F 1 106 ? 74.362 68.144 41.590 1.00 26.81 369 ILE E CA 1
ATOM 7725 C C . ILE F 1 106 ? 75.784 68.019 42.161 1.00 26.70 369 ILE E C 1
ATOM 7726 O O . ILE F 1 106 ? 76.791 68.136 41.450 1.00 25.18 369 ILE E O 1
ATOM 7731 N N . HIS F 1 107 ? 75.841 67.807 43.460 1.00 26.79 370 HIS E N 1
ATOM 7732 C CA . HIS F 1 107 ? 77.088 67.694 44.163 1.00 28.05 370 HIS E CA 1
ATOM 7733 C C . HIS F 1 107 ? 77.877 66.449 43.717 1.00 29.85 370 HIS E C 1
ATOM 7734 O O . HIS F 1 107 ? 79.101 66.477 43.613 1.00 29.78 370 HIS E O 1
ATOM 7741 N N . LYS F 1 108 ? 77.147 65.384 43.432 1.00 31.89 371 LYS E N 1
ATOM 7742 C CA . LYS F 1 108 ? 77.709 64.163 42.925 1.00 33.69 371 LYS E CA 1
ATOM 7743 C C . LYS F 1 108 ? 78.438 64.425 41.609 1.00 34.67 371 LYS E C 1
ATOM 7744 O O . LYS F 1 108 ? 79.494 63.844 41.388 1.00 35.81 371 LYS E O 1
ATOM 7748 N N . GLN F 1 109 ? 77.907 65.283 40.737 1.00 34.89 372 GLN E N 1
ATOM 7749 C CA . GLN F 1 109 ? 78.618 65.613 39.483 1.00 35.42 372 GLN E CA 1
ATOM 7750 C C . GLN F 1 109 ? 79.683 66.680 39.698 1.00 34.85 372 GLN E C 1
ATOM 7751 O O . GLN F 1 109 ? 80.195 67.224 38.734 1.00 34.92 372 GLN E O 1
ATOM 7757 N N . ASN F 1 110 ? 79.989 66.986 40.958 1.00 34.67 373 ASN E N 1
ATOM 7758 C CA . ASN F 1 110 ? 80.966 67.997 41.335 1.00 34.50 373 ASN E CA 1
ATOM 7759 C C . ASN F 1 110 ? 80.671 69.400 40.832 1.00 33.84 373 ASN E C 1
ATOM 7760 O O . ASN F 1 110 ? 81.600 70.143 40.496 1.00 33.92 373 ASN E O 1
ATOM 7765 N N . LYS F 1 111 ? 79.391 69.786 40.844 1.00 32.38 374 LYS E N 1
ATOM 7766 C CA . LYS F 1 111 ? 78.995 71.167 40.521 1.00 31.37 374 LYS E CA 1
ATOM 7767 C C . LYS F 1 111 ? 78.400 71.876 41.735 1.00 29.18 374 LYS E C 1
ATOM 7768 O O . LYS F 1 111 ? 78.133 71.244 42.746 1.00 28.27 374 LYS E O 1
ATOM 7774 N N . ILE F 1 112 ? 78.289 73.202 41.653 1.00 27.16 375 ILE E N 1
ATOM 7775 C CA . ILE F 1 112 ? 77.801 74.033 42.752 1.00 25.62 375 ILE E CA 1
ATOM 7776 C C . ILE F 1 112 ? 76.270 74.096 42.569 1.00 24.94 375 ILE E C 1
ATOM 7777 O O . ILE F 1 112 ? 75.788 74.395 41.461 1.00 25.38 375 ILE E O 1
ATOM 7782 N N . ALA F 1 113 ? 75.514 73.743 43.602 1.00 22.78 376 ALA E N 1
ATOM 7783 C CA . ALA F 1 113 ? 74.046 73.897 43.548 1.00 22.47 376 ALA E CA 1
ATOM 7784 C C . ALA F 1 113 ? 73.711 75.346 43.920 1.00 21.87 376 ALA E C 1
ATOM 7785 O O . ALA F 1 113 ? 74.267 75.904 44.865 1.00 20.75 376 ALA E O 1
ATOM 7787 N N . ILE F 1 114 ? 72.822 75.965 43.162 1.00 22.58 377 ILE E N 1
ATOM 7788 C CA . ILE F 1 114 ? 72.312 77.299 43.533 1.00 22.56 377 ILE E CA 1
ATOM 7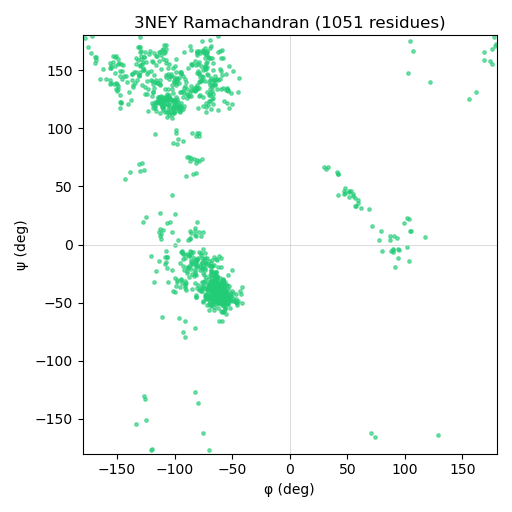789 C C . ILE F 1 114 ? 70.945 77.134 44.169 1.00 22.81 377 ILE E C 1
ATOM 7790 O O . ILE F 1 114 ? 70.039 76.654 43.528 1.00 23.30 377 ILE E O 1
ATOM 7795 N N . LEU F 1 115 ? 70.798 77.558 45.420 1.00 23.48 378 LEU E N 1
ATOM 7796 C CA . LEU F 1 115 ? 69.528 77.486 46.135 1.00 23.78 378 LEU E CA 1
ATOM 7797 C C . LEU F 1 115 ? 68.912 78.860 46.397 1.00 23.99 378 LEU E C 1
ATOM 7798 O O . LEU F 1 115 ? 69.494 79.671 47.061 1.00 24.65 378 LEU E O 1
ATOM 7803 N N . ASP F 1 116 ? 67.726 79.092 45.860 1.00 25.05 379 ASP E N 1
ATOM 7804 C CA . ASP F 1 116 ? 66.937 80.275 46.141 1.00 26.50 379 ASP E CA 1
ATOM 7805 C C . ASP F 1 116 ? 65.875 79.849 47.149 1.00 25.62 379 ASP E C 1
ATOM 7806 O O . ASP F 1 116 ? 64.770 79.483 46.773 1.00 25.09 379 ASP E O 1
ATOM 7811 N N . ILE F 1 117 ? 66.218 79.902 48.423 1.00 24.68 380 ILE E N 1
ATOM 7812 C CA . ILE F 1 117 ? 65.373 79.335 49.458 1.00 24.13 380 ILE E CA 1
ATOM 7813 C C . ILE F 1 117 ? 64.799 80.435 50.327 1.00 23.91 380 ILE E C 1
ATOM 7814 O O . ILE F 1 117 ? 65.270 81.574 50.329 1.00 23.09 380 ILE E O 1
ATOM 7819 N N . GLU F 1 118 ? 63.798 80.069 51.102 1.00 24.09 381 GLU E N 1
ATOM 7820 C CA . GLU F 1 118 ? 63.223 80.962 52.084 1.00 25.21 381 GLU E CA 1
ATOM 7821 C C . GLU F 1 118 ? 64.090 80.972 53.370 1.00 23.84 381 GLU E C 1
ATOM 7822 O O . GLU F 1 118 ? 64.803 80.010 53.657 1.00 22.85 381 GLU E O 1
ATOM 7828 N N . PRO F 1 119 ? 64.036 82.061 54.146 1.00 23.47 382 PRO E N 1
ATOM 7829 C CA . PRO F 1 119 ? 64.932 82.227 55.276 1.00 23.49 382 PRO E CA 1
ATOM 7830 C C . PRO F 1 119 ? 64.850 81.128 56.310 1.00 24.12 382 PRO E C 1
ATOM 7831 O O . PRO F 1 119 ? 65.862 80.739 56.846 1.00 23.97 382 PRO E O 1
ATOM 7835 N N . GLN F 1 120 ? 63.659 80.606 56.567 1.00 23.80 383 GLN E N 1
ATOM 7836 C CA . GLN F 1 120 ? 63.503 79.590 57.596 1.00 24.40 383 GLN E CA 1
ATOM 7837 C C . GLN F 1 120 ? 64.179 78.273 57.215 1.00 23.98 383 GLN E C 1
ATOM 7838 O O . GLN F 1 120 ? 64.485 77.472 58.070 1.00 25.47 383 GLN E O 1
ATOM 7844 N N . THR F 1 121 ? 64.403 78.053 55.936 1.00 22.93 384 THR E N 1
ATOM 7845 C CA . THR F 1 121 ? 65.177 76.932 55.474 1.00 22.33 384 THR E CA 1
ATOM 7846 C C . THR F 1 121 ? 66.686 77.060 55.768 1.00 23.22 384 THR E C 1
ATOM 7847 O O . THR F 1 121 ? 67.415 76.099 55.594 1.00 23.61 384 THR E O 1
ATOM 7851 N N . LEU F 1 122 ? 67.179 78.226 56.189 1.00 24.28 385 LEU E N 1
ATOM 7852 C CA . LEU F 1 122 ? 68.623 78.389 56.531 1.00 25.26 385 LEU E CA 1
ATOM 7853 C C . LEU F 1 122 ? 69.074 77.486 57.695 1.00 27.78 385 LEU E C 1
ATOM 7854 O O . LEU F 1 122 ? 70.211 77.023 57.741 1.00 28.28 385 LEU E O 1
ATOM 7859 N N . LYS F 1 123 ? 68.163 77.304 58.650 1.00 30.63 386 LYS E N 1
ATOM 7860 C CA . LYS F 1 123 ? 68.312 76.438 59.822 1.00 33.05 386 LYS E CA 1
ATOM 7861 C C . LYS F 1 123 ? 68.773 75.047 59.420 1.00 32.97 386 LYS E C 1
ATOM 7862 O O . LYS F 1 123 ? 69.332 74.327 60.225 1.00 34.98 386 LYS E O 1
ATOM 7868 N N . ILE F 1 124 ? 68.548 74.689 58.167 1.00 32.20 387 ILE E N 1
ATOM 7869 C CA . ILE F 1 124 ? 68.723 73.329 57.671 1.00 32.08 387 ILE E CA 1
ATOM 7870 C C . ILE F 1 124 ? 69.828 73.170 56.604 1.00 31.16 387 ILE E C 1
ATOM 7871 O O . ILE F 1 124 ? 70.300 72.066 56.385 1.00 30.18 387 ILE E O 1
ATOM 7876 N N . VAL F 1 125 ? 70.197 74.238 55.894 1.00 30.18 388 VAL E N 1
ATOM 7877 C CA . VAL F 1 125 ? 71.174 74.109 54.784 1.00 29.63 388 VAL E CA 1
ATOM 7878 C C . VAL F 1 125 ? 72.594 74.322 55.280 1.00 28.94 388 VAL E C 1
ATOM 7879 O O . VAL F 1 125 ? 73.553 74.067 54.552 1.00 28.49 388 VAL E O 1
ATOM 7883 N N . ARG F 1 126 ? 72.718 74.805 56.507 1.00 28.11 389 ARG E N 1
ATOM 7884 C CA . ARG F 1 126 ? 73.998 75.178 57.010 1.00 28.41 389 ARG E CA 1
ATOM 7885 C C . ARG F 1 126 ? 74.619 73.956 57.663 1.00 27.60 389 ARG E C 1
ATOM 7886 O O . ARG F 1 126 ? 74.661 73.829 58.879 1.00 27.85 389 ARG E O 1
ATOM 7894 N N . THR F 1 127 ? 75.081 73.040 56.815 1.00 26.80 390 THR E N 1
ATOM 7895 C CA . THR F 1 127 ? 75.803 71.852 57.231 1.00 25.89 390 THR E CA 1
ATOM 7896 C C . THR F 1 127 ? 77.124 71.746 56.462 1.00 25.90 390 THR E C 1
ATOM 7897 O O . THR F 1 127 ? 77.289 72.305 55.353 1.00 26.09 390 THR E O 1
ATOM 7901 N N . ALA F 1 128 ? 78.068 71.028 57.048 1.00 25.22 391 ALA E N 1
ATOM 7902 C CA . ALA F 1 128 ? 79.303 70.706 56.361 1.00 24.73 391 ALA E CA 1
ATOM 7903 C C . ALA F 1 128 ? 78.996 69.971 55.058 1.00 24.55 391 ALA E C 1
ATOM 7904 O O . ALA F 1 128 ? 79.627 70.243 54.015 1.00 25.29 391 ALA E O 1
ATOM 7906 N N . GLU F 1 129 ? 78.026 69.070 55.088 1.00 23.75 392 GLU E N 1
ATOM 7907 C CA . GLU F 1 129 ? 77.712 68.297 53.894 1.00 24.55 392 GLU E CA 1
ATOM 7908 C C . GLU F 1 129 ? 77.368 69.155 52.704 1.00 24.48 392 GLU E C 1
ATOM 7909 O O . GLU F 1 129 ? 77.822 68.874 51.592 1.00 25.55 392 GLU E O 1
ATOM 7915 N N . LEU F 1 130 ? 76.511 70.144 52.923 1.00 24.74 393 LEU E N 1
ATOM 7916 C CA . LEU F 1 130 ? 76.101 71.078 51.852 1.00 24.96 393 LEU E CA 1
ATOM 7917 C C . LEU F 1 130 ? 77.101 72.232 51.643 1.00 24.93 393 LEU E C 1
ATOM 7918 O O . LEU F 1 130 ? 77.136 72.811 50.559 1.00 25.96 393 LEU E O 1
ATOM 7923 N N . SER F 1 131 ? 77.840 72.606 52.683 1.00 24.73 394 SER E N 1
ATOM 7924 C CA . SER F 1 131 ? 78.816 73.717 52.617 1.00 25.55 394 SER E CA 1
ATOM 7925 C C . SER F 1 131 ? 78.386 74.969 51.856 1.00 24.55 394 SER E C 1
ATOM 7926 O O . SER F 1 131 ? 79.023 75.343 50.872 1.00 24.85 394 SER E O 1
ATOM 7929 N N . PRO F 1 132 ? 77.312 75.621 52.308 1.00 23.26 395 PRO E N 1
ATOM 7930 C CA . PRO F 1 132 ? 76.800 76.735 51.544 1.00 22.78 395 PRO E CA 1
ATOM 7931 C C . PRO F 1 132 ? 77.598 78.008 51.763 1.00 22.34 395 PRO E C 1
ATOM 7932 O O . PRO F 1 132 ? 78.178 78.229 52.846 1.00 21.37 395 PRO E O 1
ATOM 7936 N N . PHE F 1 133 ? 77.630 78.826 50.726 1.00 21.75 396 PHE E N 1
ATOM 7937 C CA . PHE F 1 133 ? 77.971 80.224 50.853 1.00 21.68 396 PHE E CA 1
ATOM 7938 C C . PHE F 1 133 ? 76.634 80.976 50.777 1.00 20.70 396 PHE E C 1
ATOM 7939 O O . PHE F 1 133 ? 75.990 80.990 49.737 1.00 20.81 396 PHE E O 1
ATOM 7947 N N . ILE F 1 134 ? 76.248 81.615 51.874 1.00 20.51 397 ILE E N 1
ATOM 7948 C CA . ILE F 1 134 ? 74.921 82.191 52.075 1.00 19.87 397 ILE E CA 1
ATOM 7949 C C . ILE F 1 134 ? 74.940 83.694 51.873 1.00 20.68 397 ILE E C 1
ATOM 7950 O O . ILE F 1 134 ? 75.552 84.416 52.665 1.00 21.03 397 ILE E O 1
ATOM 7955 N N . VAL F 1 135 ? 74.277 84.159 50.804 1.00 20.54 398 VAL E N 1
ATOM 7956 C CA . VAL F 1 135 ? 74.279 85.568 50.407 1.00 19.58 398 VAL E CA 1
ATOM 7957 C C . VAL F 1 135 ? 72.903 86.204 50.551 1.00 19.38 398 VAL E C 1
ATOM 7958 O O . VAL F 1 135 ? 71.932 85.676 50.031 1.00 19.35 398 VAL E O 1
ATOM 7962 N N . PHE F 1 136 ? 72.820 87.316 51.260 1.00 18.62 399 PHE E N 1
ATOM 7963 C CA . PHE F 1 136 ? 71.592 88.081 51.370 1.00 19.17 399 PHE E CA 1
ATOM 7964 C C . PHE F 1 136 ? 71.608 89.199 50.336 1.00 18.87 399 PHE E C 1
ATOM 7965 O O . PHE F 1 136 ? 72.622 89.919 50.207 1.00 19.69 399 PHE E O 1
ATOM 7973 N N . ILE F 1 137 ? 70.507 89.325 49.596 1.00 17.61 400 ILE E N 1
ATOM 7974 C CA . ILE F 1 137 ? 70.349 90.333 48.574 1.00 17.09 400 ILE E CA 1
ATOM 7975 C C . ILE F 1 137 ? 69.294 91.309 48.997 1.00 16.96 400 ILE E C 1
ATOM 7976 O O . ILE F 1 137 ? 68.141 90.971 49.096 1.00 17.94 400 ILE E O 1
ATOM 7981 N N . ALA F 1 138 ? 69.694 92.537 49.261 1.00 18.10 401 ALA E N 1
ATOM 7982 C CA . ALA F 1 138 ? 68.768 93.600 49.596 1.00 17.58 401 ALA E CA 1
ATOM 7983 C C . ALA F 1 138 ? 68.307 94.279 48.310 1.00 17.94 401 ALA E C 1
ATOM 7984 O O . ALA F 1 138 ? 69.020 94.267 47.329 1.00 18.87 401 ALA E O 1
ATOM 7986 N N . PRO F 1 139 ? 67.091 94.853 48.302 1.00 18.21 402 PRO E N 1
ATOM 7987 C CA . PRO F 1 139 ? 66.586 95.558 47.156 1.00 18.45 402 PRO E CA 1
ATOM 7988 C C . PRO F 1 139 ? 67.392 96.817 46.932 1.00 19.57 402 PRO E C 1
ATOM 7989 O O . PRO F 1 139 ? 68.079 97.283 47.844 1.00 19.90 402 PRO E O 1
ATOM 7993 N N . THR F 1 140 ? 67.312 97.351 45.718 1.00 19.93 403 THR E N 1
ATOM 7994 C CA . THR F 1 140 ? 68.023 98.557 45.366 1.00 20.44 403 THR E CA 1
ATOM 7995 C C . THR F 1 140 ? 67.784 99.740 46.311 1.00 20.67 403 THR E C 1
ATOM 7996 O O . THR F 1 140 ? 66.734 99.859 46.941 1.00 21.06 403 THR E O 1
ATOM 8000 N N . ASP F 1 141 ? 68.761 100.636 46.386 1.00 22.33 404 ASP E N 1
ATOM 8001 C CA . ASP F 1 141 ? 68.614 101.875 47.190 1.00 23.07 404 ASP E CA 1
ATOM 8002 C C . ASP F 1 141 ? 68.935 103.093 46.378 1.00 23.94 404 ASP E C 1
ATOM 8003 O O . ASP F 1 141 ? 69.164 104.183 46.903 1.00 25.06 404 ASP E O 1
ATOM 8008 N N . GLN F 1 142 ? 68.888 102.916 45.070 1.00 24.81 405 GLN E N 1
ATOM 8009 C CA . GLN F 1 142 ? 68.960 104.021 44.163 1.00 24.82 405 GLN E CA 1
ATOM 8010 C C . GLN F 1 142 ? 67.666 104.046 43.336 1.00 24.59 405 GLN E C 1
ATOM 8011 O O . GLN F 1 142 ? 66.729 103.265 43.579 1.00 25.19 405 GLN E O 1
ATOM 8017 N N . GLY F 1 143 ? 67.600 104.961 42.386 1.00 24.02 406 GLY E N 1
ATOM 8018 C CA . GLY F 1 143 ? 66.352 105.231 41.639 1.00 23.19 406 GLY E CA 1
ATOM 8019 C C . GLY F 1 143 ? 65.290 105.928 42.491 1.00 22.52 406 GLY E C 1
ATOM 8020 O O . GLY F 1 143 ? 65.582 106.500 43.546 1.00 21.98 406 GLY E O 1
ATOM 8021 N N . THR F 1 144 ? 64.042 105.877 42.033 1.00 21.78 407 THR E N 1
ATOM 8022 C CA . THR F 1 144 ? 62.978 106.569 42.728 1.00 21.61 407 THR E CA 1
ATOM 8023 C C . THR F 1 144 ? 62.584 105.735 43.939 1.00 21.42 407 THR E C 1
ATOM 8024 O O . THR F 1 144 ? 62.323 104.520 43.824 1.00 21.32 407 THR E O 1
ATOM 8028 N N . GLN F 1 145 ? 62.552 106.378 45.084 1.00 20.12 408 GLN E N 1
ATOM 8029 C CA . GLN F 1 145 ? 62.099 105.716 46.283 1.00 21.21 408 GLN E CA 1
ATOM 8030 C C . GLN F 1 145 ? 60.559 105.683 46.365 1.00 20.99 408 GLN E C 1
ATOM 8031 O O . GLN F 1 145 ? 59.948 106.346 47.166 1.00 21.29 408 GLN E O 1
ATOM 8037 N N . THR F 1 146 ? 59.968 104.836 45.533 1.00 21.24 409 THR E N 1
ATOM 8038 C CA . THR F 1 146 ? 58.532 104.720 45.422 1.00 21.30 409 THR E CA 1
ATOM 8039 C C . THR F 1 146 ? 57.989 103.958 46.614 1.00 21.18 409 THR E C 1
ATOM 8040 O O . THR F 1 146 ? 58.711 103.248 47.298 1.00 19.58 409 THR E O 1
ATOM 8044 N N . GLU F 1 147 ? 56.673 104.044 46.795 1.00 21.66 410 GLU E N 1
ATOM 8045 C CA . GLU F 1 147 ? 56.029 103.405 47.928 1.00 21.91 410 GLU E CA 1
ATOM 8046 C C . GLU F 1 147 ? 56.234 101.891 47.896 1.00 19.84 410 GLU E C 1
ATOM 8047 O O . GLU F 1 147 ? 56.426 101.313 48.935 1.00 18.53 410 GLU E O 1
ATOM 8053 N N . ALA F 1 148 ? 56.203 101.271 46.722 1.00 18.45 411 ALA E N 1
ATOM 8054 C CA . ALA F 1 148 ? 56.498 99.821 46.609 1.00 19.33 411 ALA E CA 1
ATOM 8055 C C . ALA F 1 148 ? 57.933 99.494 46.998 1.00 19.39 411 ALA E C 1
ATOM 8056 O O . ALA F 1 148 ? 58.168 98.519 47.714 1.00 19.63 411 ALA E O 1
ATOM 8058 N N . LEU F 1 149 ? 58.889 100.284 46.504 1.00 19.69 412 LEU E N 1
ATOM 8059 C CA . LEU F 1 149 ? 60.302 100.061 46.866 1.00 20.01 412 LEU E CA 1
ATOM 8060 C C . LEU F 1 149 ? 60.495 100.239 48.349 1.00 21.15 412 LEU E C 1
ATOM 8061 O O . LEU F 1 149 ? 61.122 99.385 48.975 1.00 22.71 412 LEU E O 1
ATOM 8066 N N . GLN F 1 150 ? 59.897 101.271 48.946 1.00 21.84 413 GLN E N 1
ATOM 8067 C CA . GLN F 1 150 ? 60.073 101.490 50.407 1.00 22.93 413 GLN E CA 1
ATOM 8068 C C . GLN F 1 150 ? 59.527 100.342 51.238 1.00 22.84 413 GLN E C 1
ATOM 8069 O O . GLN F 1 150 ? 60.055 100.045 52.304 1.00 23.39 413 GLN E O 1
ATOM 8075 N N . GLN F 1 151 ? 58.454 99.699 50.780 1.00 22.78 414 GLN E N 1
ATOM 8076 C CA . GLN F 1 151 ? 57.916 98.548 51.517 1.00 21.96 414 GLN E CA 1
ATOM 8077 C C . GLN F 1 151 ? 58.842 97.367 51.339 1.00 20.75 414 GLN E C 1
ATOM 8078 O O . GLN F 1 151 ? 59.103 96.612 52.266 1.00 20.86 414 GLN E O 1
ATOM 8084 N N . LEU F 1 152 ? 59.296 97.186 50.115 1.00 19.31 415 LEU E N 1
ATOM 8085 C CA . LEU F 1 152 ? 60.208 96.147 49.830 1.00 19.18 415 LEU E CA 1
ATOM 8086 C C . LEU F 1 152 ? 61.459 96.265 50.694 1.00 19.72 415 LEU E C 1
ATOM 8087 O O . LEU F 1 152 ? 61.953 95.260 51.113 1.00 19.70 415 LEU E O 1
ATOM 8092 N N . GLN F 1 153 ? 61.933 97.490 50.974 1.00 20.02 416 GLN E N 1
ATOM 8093 C CA . GLN F 1 153 ? 63.103 97.736 51.828 1.00 19.95 416 GLN E CA 1
ATOM 8094 C C . GLN F 1 153 ? 62.802 97.530 53.296 1.00 21.14 416 GLN E C 1
ATOM 8095 O O . GLN F 1 153 ? 63.658 97.019 54.016 1.00 20.88 416 GLN E O 1
ATOM 8101 N N . LYS F 1 154 ? 61.602 97.908 53.751 1.00 22.04 417 LYS E N 1
ATOM 8102 C CA . LYS F 1 154 ? 61.197 97.591 55.103 1.00 23.43 417 LYS E CA 1
ATOM 8103 C C . LYS F 1 154 ? 61.159 96.079 55.280 1.00 23.22 417 LYS E C 1
ATOM 8104 O O . LYS F 1 154 ? 61.708 95.561 56.227 1.00 22.68 417 LYS E O 1
ATOM 8107 N N . ASP F 1 155 ? 60.510 95.375 54.371 1.00 24.03 418 ASP E N 1
ATOM 8108 C CA . ASP F 1 155 ? 60.409 93.927 54.496 1.00 24.74 418 ASP E CA 1
ATOM 8109 C C . ASP F 1 155 ? 61.820 93.269 54.467 1.00 25.32 418 ASP E C 1
ATOM 8110 O O . ASP F 1 155 ? 62.135 92.393 55.266 1.00 24.95 418 ASP E O 1
ATOM 8115 N N . SER F 1 156 ? 62.651 93.686 53.524 1.00 25.01 419 SER E N 1
ATOM 8116 C CA . SER F 1 156 ? 63.989 93.115 53.385 1.00 25.55 419 SER E CA 1
ATOM 8117 C C . SER F 1 156 ? 64.833 93.317 54.653 1.00 25.34 419 SER E C 1
ATOM 8118 O O . SER F 1 156 ? 65.500 92.419 55.124 1.00 24.70 419 SER E O 1
ATOM 8121 N N . GLU F 1 157 ? 64.725 94.477 55.258 1.00 26.15 420 GLU E N 1
ATOM 8122 C CA . GLU F 1 157 ? 65.492 94.777 56.455 1.00 26.85 420 GLU E CA 1
ATOM 8123 C C . GLU F 1 157 ? 65.021 93.973 57.663 1.00 26.60 420 GLU E C 1
ATOM 8124 O O . GLU F 1 157 ? 65.836 93.597 58.528 1.00 26.47 420 GLU E O 1
ATOM 8130 N N . ALA F 1 158 ? 63.719 93.710 57.753 1.00 25.20 421 ALA E N 1
ATOM 8131 C CA . ALA F 1 158 ? 63.231 92.828 58.818 1.00 24.76 421 ALA E CA 1
ATOM 8132 C C . ALA F 1 158 ? 63.789 91.429 58.644 1.00 24.09 421 ALA E C 1
ATOM 8133 O O . ALA F 1 158 ? 64.168 90.796 59.612 1.00 24.20 421 ALA E O 1
ATOM 8135 N N . ILE F 1 159 ? 63.889 90.945 57.414 1.00 23.58 422 ILE E N 1
ATOM 8136 C CA . ILE F 1 159 ? 64.520 89.651 57.208 1.00 23.68 422 ILE E CA 1
ATOM 8137 C C . ILE F 1 159 ? 66.012 89.719 57.608 1.00 24.53 422 ILE E C 1
ATOM 8138 O O . ILE F 1 159 ? 66.531 88.823 58.311 1.00 23.71 422 ILE E O 1
ATOM 8143 N N . ARG F 1 160 ? 66.691 90.766 57.137 1.00 24.49 423 ARG E N 1
ATOM 8144 C CA . ARG F 1 160 ? 68.136 90.873 57.322 1.00 24.92 423 ARG E CA 1
ATOM 8145 C C . ARG F 1 160 ? 68.427 90.929 58.794 1.00 24.40 423 ARG E C 1
ATOM 8146 O O . ARG F 1 160 ? 69.288 90.259 59.264 1.00 24.47 423 ARG E O 1
ATOM 8154 N N . SER F 1 161 ? 67.697 91.738 59.514 1.00 25.05 424 SER E N 1
ATOM 8155 C CA . SER F 1 161 ? 67.918 91.886 60.942 1.00 26.00 424 SER E CA 1
ATOM 8156 C C . SER F 1 161 ? 67.787 90.582 61.686 1.00 26.26 424 SER E C 1
ATOM 8157 O O . SER F 1 161 ? 68.558 90.280 62.595 1.00 27.65 424 SER E O 1
ATOM 8160 N N . GLN F 1 162 ? 66.803 89.797 61.284 1.00 25.68 425 GLN E N 1
ATOM 8161 C CA . GLN F 1 162 ? 66.456 88.579 61.967 1.00 25.33 425 GLN E CA 1
ATOM 8162 C C . GLN F 1 162 ? 67.393 87.405 61.629 1.00 24.35 425 GLN E C 1
ATOM 8163 O O . GLN F 1 162 ? 67.729 86.607 62.484 1.00 25.00 425 GLN E O 1
ATOM 8169 N N . TYR F 1 163 ? 67.798 87.282 60.385 1.00 22.71 426 TYR E N 1
ATOM 8170 C CA . TYR F 1 163 ? 68.642 86.167 59.984 1.00 22.16 426 TYR E CA 1
ATOM 8171 C C . TYR F 1 163 ? 70.154 86.526 59.807 1.00 22.15 426 TYR E C 1
ATOM 8172 O O . TYR F 1 163 ? 70.922 85.712 59.329 1.00 21.20 426 TYR E O 1
ATOM 8181 N N . ALA F 1 164 ? 70.559 87.716 60.244 1.00 23.17 427 ALA E N 1
ATOM 8182 C CA . ALA F 1 164 ? 71.933 88.260 60.013 1.00 24.78 427 ALA E CA 1
ATOM 8183 C C . ALA F 1 164 ? 73.057 87.261 60.260 1.00 25.39 427 ALA E C 1
ATOM 8184 O O . ALA F 1 164 ? 73.928 87.101 59.418 1.00 25.59 427 ALA E O 1
ATOM 8186 N N . HIS F 1 165 ? 72.998 86.582 61.400 1.00 27.00 428 HIS E N 1
ATOM 8187 C CA . HIS F 1 165 ? 74.042 85.646 61.813 1.00 28.76 428 HIS E CA 1
ATOM 8188 C C . HIS F 1 165 ? 74.248 84.486 60.819 1.00 28.39 428 HIS E C 1
ATOM 8189 O O . HIS F 1 165 ? 75.306 83.889 60.808 1.00 27.93 428 HIS E O 1
ATOM 8196 N N . TYR F 1 166 ? 73.282 84.204 59.941 1.00 27.55 429 TYR E N 1
ATOM 8197 C CA . TYR F 1 166 ? 73.472 83.151 58.939 1.00 27.32 429 TYR E CA 1
ATOM 8198 C C . TYR F 1 166 ? 74.264 83.557 57.712 1.00 26.67 429 TYR E C 1
ATOM 8199 O O . TYR F 1 166 ? 74.629 82.688 56.927 1.00 27.39 429 TYR E O 1
ATOM 8208 N N . PHE F 1 167 ? 74.467 84.853 57.478 1.00 26.07 430 PHE E N 1
ATOM 8209 C CA . PHE F 1 167 ? 74.962 85.314 56.167 1.00 25.97 430 PHE E CA 1
ATOM 8210 C C . PHE F 1 167 ? 76.482 85.397 56.085 1.00 26.20 430 PHE E C 1
ATOM 8211 O O . PHE F 1 167 ? 77.130 85.909 56.989 1.00 25.72 430 PHE E O 1
ATOM 8219 N N . ASP F 1 168 ? 77.018 84.920 54.971 1.00 25.91 431 ASP E N 1
ATOM 8220 C CA . ASP F 1 168 ? 78.426 85.052 54.680 1.00 26.41 431 ASP E CA 1
ATOM 8221 C C . ASP F 1 168 ? 78.677 86.442 54.100 1.00 27.06 431 ASP E C 1
ATOM 8222 O O . ASP F 1 168 ? 79.720 87.057 54.339 1.00 27.21 431 ASP E O 1
ATOM 8227 N N . LEU F 1 169 ? 77.681 86.940 53.362 1.00 26.68 432 LEU E N 1
ATOM 8228 C CA . LEU F 1 169 ? 77.783 88.152 52.574 1.00 26.29 432 LEU E CA 1
ATOM 8229 C C . LEU F 1 169 ? 76.378 88.828 52.467 1.00 26.38 432 LEU E C 1
ATOM 8230 O O . LEU F 1 169 ? 75.383 88.133 52.279 1.00 26.63 432 LEU E O 1
ATOM 8235 N N . SER F 1 170 ? 76.295 90.146 52.671 1.00 25.49 433 SER E N 1
ATOM 8236 C CA . SER F 1 170 ? 75.079 90.910 52.507 1.00 25.35 433 SER E CA 1
ATOM 8237 C C . SER F 1 170 ? 75.360 91.923 51.414 1.00 25.51 433 SER E C 1
ATOM 8238 O O . SER F 1 170 ? 76.251 92.762 51.579 1.00 25.89 433 SER E O 1
ATOM 8241 N N . LEU F 1 171 ? 74.638 91.838 50.301 1.00 24.73 434 LEU E N 1
ATOM 8242 C CA . LEU F 1 171 ? 74.758 92.786 49.191 1.00 24.44 434 LEU E CA 1
ATOM 8243 C C . LEU F 1 171 ? 73.458 93.587 48.976 1.00 24.13 434 LEU E C 1
ATOM 8244 O O . LEU F 1 171 ? 72.369 93.174 49.393 1.00 24.16 434 LEU E O 1
ATOM 8249 N N . VAL F 1 172 ? 73.581 94.696 48.259 1.00 23.71 435 VAL E N 1
ATOM 8250 C CA . VAL F 1 172 ? 72.455 95.498 47.803 1.00 23.51 435 VAL E CA 1
ATOM 8251 C C . VAL F 1 172 ? 72.452 95.299 46.299 1.00 23.49 435 VAL E C 1
ATOM 8252 O O . VAL F 1 172 ? 73.468 95.466 45.663 1.00 22.31 435 VAL E O 1
ATOM 8256 N N . ASN F 1 173 ? 71.336 94.857 45.741 1.00 23.49 436 ASN E N 1
ATOM 8257 C CA . ASN F 1 173 ? 71.239 94.714 44.298 1.00 24.60 436 ASN E CA 1
ATOM 8258 C C . ASN F 1 173 ? 70.944 96.085 43.668 1.00 25.48 436 ASN E C 1
ATOM 8259 O O . ASN F 1 173 ? 69.816 96.554 43.664 1.00 26.05 436 ASN E O 1
ATOM 8264 N N . ASN F 1 174 ? 71.984 96.764 43.224 1.00 26.45 437 ASN E N 1
ATOM 8265 C CA . ASN F 1 174 ? 71.856 98.047 42.553 1.00 27.03 437 ASN E CA 1
ATOM 8266 C C . ASN F 1 174 ? 72.287 97.826 41.091 1.00 27.38 437 ASN E C 1
ATOM 8267 O O . ASN F 1 174 ? 72.776 98.764 40.410 1.00 28.43 437 ASN E O 1
ATOM 8272 N N . GLY F 1 175 ? 72.112 96.590 40.624 1.00 26.57 438 GLY E N 1
ATOM 8273 C CA . GLY F 1 175 ? 72.346 96.234 39.232 1.00 26.05 438 GLY E CA 1
ATOM 8274 C C . GLY F 1 175 ? 72.649 94.763 39.214 1.00 26.31 438 GLY E C 1
ATOM 8275 O O . GLY F 1 175 ? 73.521 94.311 39.938 1.00 26.43 438 GLY E O 1
ATOM 8276 N N . VAL F 1 176 ? 71.928 93.982 38.427 1.00 26.69 439 VAL E N 1
ATOM 8277 C CA . VAL F 1 176 ? 72.138 92.536 38.474 1.00 27.15 439 VAL E CA 1
ATOM 8278 C C . VAL F 1 176 ? 73.604 92.144 38.181 1.00 28.98 439 VAL E C 1
ATOM 8279 O O . VAL F 1 176 ? 74.215 91.494 39.016 1.00 28.76 439 VAL E O 1
ATOM 8283 N N . ASP F 1 177 ? 74.160 92.537 37.029 1.00 30.16 440 ASP E N 1
ATOM 8284 C CA A ASP F 1 177 ? 75.532 92.140 36.667 0.50 31.05 440 ASP E CA 1
ATOM 8285 C CA B ASP F 1 177 ? 75.532 92.158 36.657 0.50 30.90 440 ASP E CA 1
ATOM 8286 C C . ASP F 1 177 ? 76.595 92.698 37.635 1.00 31.26 440 ASP E C 1
ATOM 8287 O O . ASP F 1 177 ? 77.610 92.044 37.913 1.00 32.07 440 ASP E O 1
ATOM 8296 N N . GLU F 1 178 ? 76.389 93.895 38.143 1.00 31.41 441 GLU E N 1
ATOM 8297 C CA . GLU F 1 178 ? 77.305 94.425 39.138 1.00 31.93 441 GLU E CA 1
ATOM 8298 C C . GLU F 1 178 ? 77.243 93.616 40.457 1.00 31.88 441 GLU E C 1
ATOM 8299 O O . GLU F 1 178 ? 78.281 93.365 41.057 1.00 31.94 441 GLU E O 1
ATOM 8302 N N . THR F 1 179 ? 76.043 93.199 40.880 1.00 31.58 442 THR E N 1
ATOM 8303 C CA . THR F 1 179 ? 75.870 92.356 42.076 1.00 30.94 442 THR E CA 1
ATOM 8304 C C . THR F 1 179 ? 76.502 90.965 41.881 1.00 31.27 442 THR E C 1
ATOM 8305 O O . THR F 1 179 ? 77.132 90.387 42.803 1.00 29.12 442 THR E O 1
ATOM 8309 N N . LEU F 1 180 ? 76.337 90.449 40.671 1.00 31.62 443 LEU E N 1
ATOM 8310 C CA . LEU F 1 180 ? 76.947 89.192 40.265 1.00 32.81 443 LEU E CA 1
ATOM 8311 C C . LEU F 1 180 ? 78.448 89.156 40.486 1.00 33.55 443 LEU E C 1
ATOM 8312 O O . LEU F 1 180 ? 78.970 88.184 41.045 1.00 34.45 443 LEU E O 1
ATOM 8317 N N . LYS F 1 181 ? 79.147 90.188 40.013 1.00 34.18 444 LYS E N 1
ATOM 8318 C CA . LYS F 1 181 ? 80.611 90.190 40.033 1.00 34.37 444 LYS E CA 1
ATOM 8319 C C . LYS F 1 181 ? 81.097 90.115 41.467 1.00 34.24 444 LYS E C 1
ATOM 8320 O O . LYS F 1 181 ? 81.972 89.333 41.766 1.00 34.29 444 LYS E O 1
ATOM 8323 N N . LYS F 1 182 ? 80.519 90.932 42.346 1.00 34.38 445 LYS E N 1
ATOM 8324 C CA . LYS F 1 182 ? 80.914 90.946 43.752 1.00 34.65 445 LYS E CA 1
ATOM 8325 C C . LYS F 1 182 ? 80.616 89.622 44.430 1.00 34.37 445 LYS E C 1
ATOM 8326 O O . LYS F 1 182 ? 81.354 89.184 45.312 1.00 34.11 445 LYS E O 1
ATOM 8329 N N . LEU F 1 183 ? 79.521 89.004 44.003 1.00 34.03 446 LEU E N 1
ATOM 8330 C CA . LEU F 1 183 ? 79.047 87.768 44.578 1.00 33.61 446 LEU E CA 1
ATOM 8331 C C . LEU F 1 183 ? 79.981 86.644 44.237 1.00 33.62 446 LEU E C 1
ATOM 8332 O O . LEU F 1 183 ? 80.364 85.862 45.096 1.00 33.32 446 LEU E O 1
ATOM 8337 N N . GLN F 1 184 ? 80.328 86.556 42.970 1.00 33.72 447 GLN E N 1
ATOM 8338 C CA . GLN F 1 184 ? 81.125 85.454 42.496 1.00 34.00 447 GLN E CA 1
ATOM 8339 C C . GLN F 1 184 ? 82.579 85.550 43.001 1.00 33.65 447 GLN E C 1
ATOM 8340 O O . GLN F 1 184 ? 83.194 84.527 43.281 1.00 34.06 447 GLN E O 1
ATOM 8346 N N . GLU F 1 185 ? 83.082 86.777 43.134 1.00 32.60 448 GLU E N 1
ATOM 8347 C CA . GLU F 1 185 ? 84.394 87.052 43.682 1.00 32.65 448 GLU E CA 1
ATOM 8348 C C . GLU F 1 185 ? 84.459 86.509 45.096 1.00 31.75 448 GLU E C 1
ATOM 8349 O O . GLU F 1 185 ? 85.310 85.689 45.406 1.00 32.17 448 GLU E O 1
ATOM 8351 N N . ALA F 1 186 ? 83.546 86.977 45.945 1.00 30.63 449 ALA E N 1
ATOM 8352 C CA . ALA F 1 186 ? 83.465 86.535 47.325 1.00 29.59 449 ALA E CA 1
ATOM 8353 C C . ALA F 1 186 ? 83.251 85.011 47.388 1.00 29.56 449 ALA E C 1
ATOM 8354 O O . ALA F 1 186 ? 83.874 84.323 48.215 1.00 28.88 449 ALA E O 1
ATOM 8356 N N . PHE F 1 187 ? 82.453 84.474 46.469 1.00 28.93 450 PHE E N 1
A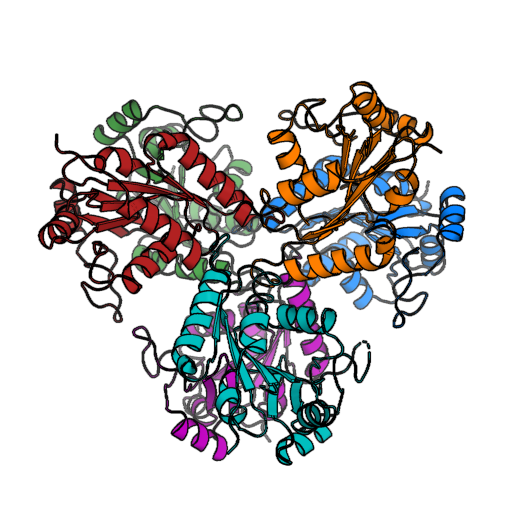TOM 8357 C CA . PHE F 1 187 ? 82.247 83.036 46.435 1.00 29.41 450 PHE E CA 1
ATOM 8358 C C . PHE F 1 187 ? 83.556 82.277 46.177 1.00 30.33 450 PHE E C 1
ATOM 8359 O O . PHE F 1 187 ? 84.012 81.543 47.027 1.00 29.48 450 PHE E O 1
ATOM 8367 N N . ASP F 1 188 ? 84.121 82.454 44.990 1.00 32.05 451 ASP E N 1
ATOM 8368 C CA . ASP F 1 188 ? 85.423 81.882 44.636 1.00 33.63 451 ASP E CA 1
ATOM 8369 C C . ASP F 1 188 ? 86.475 81.951 45.734 1.00 34.08 451 ASP E C 1
ATOM 8370 O O . ASP F 1 188 ? 87.241 81.020 45.859 1.00 34.42 451 ASP E O 1
ATOM 8375 N N . GLN F 1 189 ? 86.502 83.031 46.516 1.00 35.25 452 GLN E N 1
ATOM 8376 C CA . GLN F 1 189 ? 87.483 83.199 47.621 1.00 36.56 452 GLN E CA 1
ATOM 8377 C C . GLN F 1 189 ? 87.200 82.466 48.936 1.00 37.08 452 GLN E C 1
ATOM 8378 O O . GLN F 1 189 ? 88.074 82.423 49.831 1.00 37.17 452 GLN E O 1
ATOM 8384 N N . ALA F 1 190 ? 85.993 81.923 49.074 1.00 37.53 453 ALA E N 1
ATOM 8385 C CA . ALA F 1 190 ? 85.519 81.372 50.338 1.00 38.59 453 ALA E CA 1
ATOM 8386 C C . ALA F 1 190 ? 86.135 79.993 50.641 1.00 39.40 453 ALA E C 1
ATOM 8387 O O . ALA F 1 190 ? 86.280 79.168 49.750 1.00 38.55 453 ALA E O 1
ATOM 8389 N N . CYS F 1 191 ? 86.451 79.757 51.908 1.00 41.15 454 CYS E N 1
ATOM 8390 C CA . CYS F 1 191 ? 87.027 78.489 52.345 1.00 43.79 454 CYS E CA 1
ATOM 8391 C C . CYS F 1 191 ? 85.944 77.627 52.985 1.00 46.29 454 CYS E C 1
ATOM 8392 O O . CYS F 1 191 ? 84.984 78.163 53.528 1.00 46.36 454 CYS E O 1
ATOM 8395 N N . SER F 1 192 ? 86.091 76.307 52.927 1.00 49.44 455 SER E N 1
ATOM 8396 C CA . SER F 1 192 ? 85.360 75.418 53.841 1.00 52.25 455 SER E CA 1
ATOM 8397 C C . SER F 1 192 ? 86.310 74.482 54.534 1.00 54.71 455 SER E C 1
ATOM 8398 O O . SER F 1 192 ? 87.340 74.113 53.964 1.00 55.46 455 SER E O 1
ATOM 8401 N N . SER F 1 193 ? 85.958 74.089 55.760 1.00 57.58 456 SER E N 1
ATOM 8402 C CA . SER F 1 193 ? 86.661 73.008 56.483 1.00 59.14 456 SER E CA 1
ATOM 8403 C C . SER F 1 193 ? 85.725 71.804 56.618 1.00 60.51 456 SER E C 1
ATOM 8404 O O . SER F 1 193 ? 84.500 71.987 56.670 1.00 60.54 456 SER E O 1
ATOM 8406 N N . PRO F 1 194 ? 86.289 70.575 56.682 1.00 62.02 457 PRO E N 1
ATOM 8407 C CA . PRO F 1 194 ? 85.478 69.372 56.980 1.00 62.71 457 PRO E CA 1
ATOM 8408 C C . PRO F 1 194 ? 85.072 69.243 58.464 1.00 63.53 457 PRO E C 1
ATOM 8409 O O . PRO F 1 194 ? 85.096 70.244 59.200 1.00 63.28 457 PRO E O 1
ATOM 8413 N N . GLN F 1 195 ? 84.679 68.024 58.867 1.00 64.44 458 GLN E N 1
ATOM 8414 C CA . GLN F 1 195 ? 84.166 67.697 60.219 1.00 65.04 458 GLN E CA 1
ATOM 8415 C C . GLN F 1 195 ? 82.696 68.104 60.367 1.00 65.07 458 GLN E C 1
ATOM 8416 O O . GLN F 1 195 ? 82.357 69.276 60.245 1.00 65.59 458 GLN E O 1
#

Secondary structure (DSSP, 8-state):
--S--EEEEE--TTSSHHHHHHHHHHH-TTTEEPPPPEE-SPPPTT--TTSS-EE--HHHHHHHHHTT-EEEEEEETTEEEEEEHHHHHHHHHTT-EEEEE--GGGHHHH-STTT-EEEEEEEE--BSS--HHHHHHHHHHHHHHHHHGGG-SEEEEES-HHHHHHHHHHHHHH------/--S--EEEEE--TTSSHHHHHHHHHHH-TTTEE----EE-SPPPSSS-BTTTBEE--HHHHHHHHHTT-EEEEEEETTEEEEEEHHHHHHHHHTT-EEEEE--GGGHHHH-STTT-EEEEEEEPP--S---HHHHHHHHHHHHHHHHHGGG-SEEEE--BHHHHHHHHHHHHHH------/--S--EEEEE--TTSSHHHHHHHHHHH-TTTEE--PPEE-SPPPSS--BTTTBEE--HHHHHHHHHTT-EEEEEEETTEEEEEEHHHHHHHHHTT-EEEEE--GGGHHHH-STTT-EEEEEEE----S---HHHHHHHHHHHHHHHHHGGG-SEEEE--BHHHHHHHHHHHHHH------/--S-SEEEEE--TTSSHHHHHHHHHHH-TTTEEPPPPEE-SPPPTTPPBTTTBEE--HHHHHHHHHTT-EEEEEEETTEEEEEEHHHHHHHHHTT-EEEEE--GGGHHHH-STTT-EEEEEEE---BSS--HHHHHHHHHHHHHHHHHGGG-SEEEE-S-HHHHHHHHHHHHHH------/--S-SEEEEE--TTSSHHHHHHHHHHH-TTTEE-PPPEE-SPP-TT--BTTTBEE--HHHHHHHHHTT-EEEEEEETTEEEEEEHHHHHHHHHTT-EEEEE--GGGHHHH-STTT-EEEEEEEPP-SS---HHHHHHHHHHHHHHHHHGGG-SEEEE-SSHHHHHHHHHHHHHH------/--SEEEEE--TTSSHHHHHHHHHHH-TTTEEPPPPEE-SPP--BTTTBEE--HHHHHHHHHTT-EEEEEEETTEEEEEEHHHHHHHHHTT-EEEEE--GGGHHHH-STTT-EEEEEEEPP-SS---HHHHHHHHHHHHHHHHHGGG-SEEEE-S-HHHHHHHHHHHHHH------

InterPro domains:
  IPR001452 SH3 domain [PF00018] (183-220)
  IPR001452 SH3 domain [PS50002] (158-228)
  IPR001452 SH3 domain [SM00326] (161-227)
  IPR001478 PDZ domain [PF00595] (72-148)
  IPR001478 PDZ domain [PS50106] (71-152)
  IPR001478 PDZ domain [SM00228] (80-152)
  IPR008144 Guanylate kinase-like domain [PS50052] (282-451)
  IPR008145 Guanylate kinase/L-type calcium channel beta subunit [PF00625] (281-452)
  IPR008145 Guanylate kinase/L-type calcium channel beta subunit [SM00072] (281-454)
  IPR020590 Guanylate kinase, conserved site [PS00856] (317-334)
  IPR027417 P-loop containing nucleoside triphosphate hydrolase [G3DSA:3.40.50.300] (272-466)
  IPR027417 P-loop containing nucleoside triphosphate hydrolase [SSF52540] (278-462)
  IPR035475 MPP1, SH3 domain [cd12080] (162-223)
  IPR036028 SH3-like domain superfamily [SSF50044] (137-269)
  IPR036034 PDZ superfamily [G3DSA:2.30.42.10] (66-157)
  IPR036034 PDZ superfamily [SSF50156] (66-154)
  IPR050716 Membrane-associated guanylate kinase [PTHR23122] (29-466)

B-factor: mean 30.14, std 10.24, range [2.0, 93.98]

Radius of gyration: 31.94 Å; Cα contacts (8 Å, |Δi|>4): 1982; chains: 6; bounding box: 70×81×77 Å

Solvent-accessible surface area: 51785 Å² total; per-residue (Å²): 111,106,22,52,45,0,2,0,0,0,10,3,110,22,2,6,37,63,56,0,25,71,24,0,42,93,102,38,85,107,74,5,46,67,4,37,25,33,0,15,47,77,71,150,119,103,47,91,101,34,62,92,53,51,33,24,50,80,118,62,4,86,154,10,45,92,56,124,66,15,6,37,100,33,42,132,44,9,11,48,36,7,22,31,61,98,20,1,54,100,9,19,132,112,106,56,10,0,0,3,30,5,72,6,51,3,0,88,85,0,126,64,52,107,8,13,11,12,1,0,2,0,19,12,7,68,18,0,14,27,84,55,42,8,79,109,6,42,80,28,6,86,46,4,92,74,60,21,43,126,27,31,67,44,68,21,65,1,74,2,10,108,52,4,3,52,126,1,26,106,24,13,89,143,19,105,41,82,124,217,106,109,19,51,47,0,1,0,0,0,6,3,101,54,0,15,39,63,49,0,25,69,22,0,48,96,102,43,83,111,62,4,41,59,3,32,17,35,0,20,80,78,68,69,117,98,40,123,96,31,85,66,51,56,30,28,61,85,124,64,2,79,152,10,44,90,65,127,63,15,8,31,100,32,51,131,36,7,12,48,38,6,21,29,61,61,31,0,69,69,5,18,133,95,107,58,12,0,0,4,34,7,79,5,49,7,0,113,71,0,123,65,51,104,7,13,11,8,2,0,4,0,22,10,6,18,25,20,41,18,68,62,61,16,56,68,29,40,82,23,6,84,48,4,96,75,67,24,46,129,30,33,66,47,71,27,49,0,35,11,4,100,133,8,6,156,66,1,24,44,28,11,95,142,21,107,43,75,122,221,99,112,20,52,46,0,2,0,0,0,5,2,101,57,1,7,39,53,56,0,24,71,22,0,44,95,105,42,83,104,58,2,40,58,3,31,18,31,0,18,51,72,75,159,119,98,44,59,103,32,159,58,48,52,34,31,60,79,124,68,1,77,148,12,42,86,66,123,72,14,6,32,93,27,42,135,41,7,12,60,39,5,22,31,61,115,31,2,61,52,7,19,134,109,106,58,11,0,0,4,35,7,76,5,56,3,0,76,78,0,127,63,50,106,9,12,9,9,1,0,6,0,22,8,7,18,27,23,39,23,65,74,60,16,48,55,31,43,135,23,6,86,51,4,93,70,67,25,44,127,34,34,65,48,67,27,51,0,32,21,3,114,67,8,3,143,63,1,28,86,25,10,96,137,21,105,40,86,122,215,112,104,20,50,45,0,1,0,0,0,8,3,110,25,2,5,50,64,55,0,24,72,25,0,41,89,102,41,88,108,67,3,44,66,5,34,23,34,0,19,49,76,72,140,120,43,40,67,103,30,89,119,53,51,34,27,52,86,123,60,2,80,152,10,43,88,59,124,73,16,8,34,96,29,38,131,42,9,10,56,40,5,25,28,63,104,28,1,59,71,8,18,116,96,109,62,10,0,0,4,31,6,76,10,51,4,0,128,85,0,128,62,52,108,8,11,8,12,2,0,2,0,18,11,4,50,18,0,11,41,87,115,42,5,68,104,7,42,82,27,6,86,40,3,95,70,56,10,44,119,19,32,66,46,69,18,59,1,63,3,14,107,67,2,6,80,100,0,25,109,23,12,92,141,19,105,39,88,122,214,86,53,81,0,2,0,0,0,3,6,100,26,3,2,38,54,48,0,20,69,23,1,45,94,103,52,89,106,68,3,43,62,4,32,17,34,0,17,53,76,81,252,168,96,37,77,77,56,53,39,32,68,93,86,59,4,87,140,6,48,89,61,127,69,14,7,33,101,34,51,134,38,4,11,45,40,7,23,30,63,60,28,2,70,69,8,24,175,108,141,65,24,0,0,3,33,5,62,2,53,8,0,132,81,0,126,61,51,108,8,11,10,11,1,0,2,0,18,9,7,19,11,13,28,14,52,60,60,12,74,61,19,27,102,28,2,88,63,4,83,73,64,10,45,125,16,30,67,42,65,22,55,2,34,2,10,71,73,9,3,118,64,0,22,52,25,12,91,143,20,104,52,85,124,217,107,118,19,55,48,0,1,0,0,0,6,4,104,27,3,3,33,57,44,0,22,72,24,1,44,93,101,52,89,102,66,3,46,62,3,32,15,32,0,15,46,77,75,151,99,77,31,56,105,32,111,65,51,53,30,32,57,76,112,68,3,82,151,8,47,86,64,124,63,14,7,36,105,34,47,136,37,4,12,45,37,6,22,27,65,116,17,2,56,105,4,17,134,95,103,51,14,0,0,2,32,6,67,4,56,5,0,168,85,0,126,65,56,108,10,11,9,12,1,0,1,0,18,8,8,20,11,14,28,14,51,63,62,11,74,69,20,28,85,29,3,83,63,4,81,71,66,26,45,126,17,30,64,45,63,28,53,2,31,2,9,72,88,5,5,86,68,0,23,50,25,12,92,144,20,104,53,83,122,216

CATH classification: 3.40.50.300 (+1 more: 3.30.63.10)